Protein 2YIL (pdb70)

B-factor: mean 27.31, std 8.0, range [12.92, 63.89]

Structure (mmCIF, N/CA/C/O backbone):
data_2YIL
#
_entry.id   2YIL
#
_cell.length_a   53.170
_cell.length_b   129.040
_cell.length_c   158.100
_cell.angle_alpha   90.00
_cell.angle_beta   90.00
_cell.angle_gamma   90.00
#
_symmetry.space_group_name_H-M   'P 21 21 21'
#
loop_
_entity.id
_entity.type
_entity.pdbx_description
1 polymer 'MICRONEME ANTIGEN L2'
2 non-polymer 'CHLORIDE ION'
3 non-polymer GLYCEROL
4 non-polymer 'SULFATE ION'
5 water water
#
loop_
_atom_site.group_PDB
_atom_site.id
_atom_site.type_symbol
_atom_site.label_atom_id
_atom_site.label_alt_id
_atom_site.label_comp_id
_atom_site.label_asym_id
_atom_site.label_entity_id
_atom_site.label_seq_id
_atom_site.pdbx_PDB_ins_code
_atom_site.Cartn_x
_atom_site.Cartn_y
_atom_site.Cartn_z
_atom_site.occupancy
_atom_site.B_iso_or_equiv
_atom_site.auth_seq_id
_atom_site.auth_comp_id
_atom_site.auth_asym_id
_atom_site.auth_atom_id
_atom_site.pdbx_PDB_model_num
ATOM 1 N N . GLN A 1 4 ? -24.959 18.542 107.152 1.00 41.54 4 GLN A N 1
ATOM 2 C CA . GLN A 1 4 ? -24.549 19.738 107.945 1.00 42.10 4 GLN A CA 1
ATOM 3 C C . GLN A 1 4 ? -24.745 21.033 107.151 1.00 38.53 4 GLN A C 1
ATOM 4 O O . GLN A 1 4 ? -24.186 21.177 106.061 1.00 39.76 4 GLN A O 1
ATOM 10 N N . LEU A 1 5 ? -25.518 21.971 107.701 1.00 32.81 5 LEU A N 1
ATOM 11 C CA . LEU A 1 5 ? -25.667 23.305 107.095 1.00 29.52 5 LEU A CA 1
ATOM 12 C C . LEU A 1 5 ? -24.811 24.325 107.814 1.00 26.42 5 LEU A C 1
ATOM 13 O O . LEU A 1 5 ? -24.779 24.334 109.041 1.00 24.81 5 LEU A O 1
ATOM 18 N N . ASP A 1 6 ? -24.163 25.225 107.055 1.00 24.87 6 ASP A N 1
ATOM 19 C CA . ASP A 1 6 ? -23.413 26.347 107.635 1.00 23.66 6 ASP A CA 1
ATOM 20 C C . ASP A 1 6 ? -24.373 27.362 108.305 1.00 23.18 6 ASP A C 1
ATOM 21 O O . ASP A 1 6 ? -25.158 28.054 107.612 1.00 23.29 6 ASP A O 1
ATOM 26 N N . VAL A 1 7 ? -24.253 27.493 109.619 1.00 21.88 7 VAL A N 1
ATOM 27 C CA . VAL A 1 7 ? -24.935 28.518 110.402 1.00 21.29 7 VAL A CA 1
ATOM 28 C C . VAL A 1 7 ? -23.942 29.472 111.074 1.00 21.97 7 VAL A C 1
ATOM 29 O O . VAL A 1 7 ? -24.251 30.135 112.061 1.0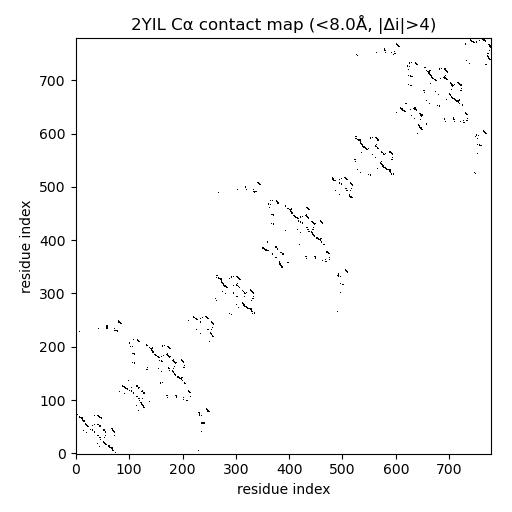0 20.91 7 VAL A O 1
ATOM 33 N N . SER A 1 8 ? -22.742 29.585 110.510 1.00 23.65 8 SER A N 1
ATOM 34 C CA . SER A 1 8 ? -21.707 30.395 111.161 1.00 23.69 8 SER A CA 1
ATOM 35 C C . SER A 1 8 ? -21.783 31.881 110.809 1.00 24.23 8 SER A C 1
ATOM 36 O O . SER A 1 8 ? -21.120 32.708 111.442 1.00 22.17 8 SER A O 1
ATOM 39 N N . CYS A 1 9 ? -22.575 32.251 109.808 1.00 22.40 9 CYS A N 1
ATOM 40 C CA . CYS A 1 9 ? -22.543 33.648 109.313 1.00 22.10 9 CYS A CA 1
ATOM 41 C C . CYS A 1 9 ? -23.403 34.613 110.120 1.00 23.05 9 CYS A C 1
ATOM 42 O O . CYS A 1 9 ? -23.388 35.827 109.909 1.00 24.20 9 CYS A O 1
ATOM 45 N N . PHE A 1 10 ? -24.188 34.102 111.049 1.00 21.56 10 PHE A N 1
ATOM 46 C CA . PHE A 1 10 ? -24.955 34.984 111.897 1.00 21.43 10 PHE A CA 1
ATOM 47 C C . PHE A 1 10 ? -24.726 34.700 113.388 1.00 20.52 10 PHE A C 1
ATOM 48 O O . PHE A 1 10 ? -24.355 33.610 113.740 1.00 21.83 10 PHE A O 1
ATOM 56 N N . ALA A 1 11 ? -24.951 35.688 114.239 1.00 22.71 11 ALA A N 1
ATOM 57 C CA . ALA A 1 11 ? -24.761 35.540 115.693 1.00 24.91 11 ALA A CA 1
ATOM 58 C C . ALA A 1 11 ? -25.851 34.657 116.299 1.00 25.22 11 ALA A C 1
ATOM 59 O O . ALA A 1 11 ? -27.007 34.806 115.945 1.00 24.76 11 ALA A O 1
ATOM 61 N N . HIS A 1 12 ? -25.473 33.748 117.196 1.00 24.83 12 HIS A N 1
ATOM 62 C CA . HIS A 1 12 ? -26.431 32.896 117.897 1.00 26.66 12 HIS A CA 1
ATOM 63 C C . HIS A 1 12 ? -26.748 33.397 119.294 1.00 27.79 12 HIS A C 1
ATOM 64 O O . HIS A 1 12 ? -27.710 32.938 119.890 1.00 27.75 12 HIS A O 1
ATOM 71 N N . ASP A 1 13 ? -25.960 34.334 119.823 1.00 29.79 13 ASP A N 1
ATOM 72 C CA . ASP A 1 13 ? -26.112 34.716 121.231 1.00 31.71 13 ASP A CA 1
ATOM 73 C C . ASP A 1 13 ? -26.290 36.212 121.435 1.00 32.51 13 ASP A C 1
ATOM 74 O O . ASP A 1 13 ? -25.922 36.753 122.506 1.00 32.09 13 ASP A O 1
ATOM 79 N N . LYS A 1 14 ? -26.905 36.884 120.455 1.00 30.51 14 LYS A N 1
ATOM 80 C CA . LYS A 1 14 ? -27.150 38.322 120.543 1.00 29.28 14 LYS A CA 1
ATOM 81 C C . LYS A 1 14 ? -28.618 38.708 120.620 1.00 28.11 14 LYS A C 1
ATOM 82 O O . LYS A 1 14 ? -28.931 39.875 120.553 1.00 28.44 14 LYS A O 1
ATOM 88 N N . ASN A 1 15 ? -29.519 37.743 120.794 1.00 25.63 15 ASN A N 1
ATOM 89 C CA . ASN A 1 15 ? -30.938 38.048 120.986 1.00 26.15 15 ASN A CA 1
ATOM 90 C C . ASN A 1 15 ? -31.529 38.835 119.821 1.00 24.46 15 ASN A C 1
ATOM 91 O O . ASN A 1 15 ? -32.300 39.745 120.026 1.00 24.18 15 ASN A O 1
ATOM 96 N N . ILE A 1 16 ? -31.132 38.476 118.602 1.00 23.78 16 ILE A N 1
ATOM 97 C CA . ILE A 1 16 ? -31.562 39.154 117.383 1.00 23.63 16 ILE A CA 1
ATOM 98 C C . ILE A 1 16 ? -32.708 38.376 116.772 1.00 21.41 16 ILE A C 1
ATOM 99 O O . ILE A 1 16 ? -32.534 37.240 116.349 1.00 21.24 16 ILE A O 1
ATOM 104 N N . GLY A 1 17 ? -33.875 38.989 116.765 1.00 22.16 17 GLY A N 1
ATOM 105 C CA . GLY A 1 17 ? -35.078 38.403 116.173 1.00 21.94 17 GLY A CA 1
ATOM 106 C C . GLY A 1 17 ? -35.491 39.201 114.960 1.00 22.52 17 GLY A C 1
ATOM 107 O O . GLY A 1 17 ? -34.979 40.307 114.737 1.00 22.60 17 GLY A O 1
ATOM 108 N N . SER A 1 18 ? -36.441 38.658 114.203 1.00 22.56 18 SER A N 1
ATOM 109 C CA . SER A 1 18 ? -37.086 39.355 113.088 1.00 21.22 18 SER A CA 1
ATOM 110 C C . SER A 1 18 ? -38.585 39.360 113.269 1.00 21.44 18 SER A C 1
ATOM 111 O O . SER A 1 18 ? -39.191 38.302 113.542 1.00 21.25 18 SER A O 1
ATOM 114 N N . ARG A 1 19 ? -39.206 40.526 113.102 1.00 23.33 19 ARG A N 1
ATOM 115 C CA . ARG A 1 19 ? -40.662 40.656 113.257 1.00 25.16 19 ARG A CA 1
ATOM 116 C C . ARG A 1 19 ? -41.393 40.340 111.993 1.00 25.94 19 ARG A C 1
ATOM 117 O O . ARG A 1 19 ? -42.619 40.385 111.975 1.00 25.72 19 ARG A O 1
ATOM 125 N N . THR A 1 20 ? -40.681 40.049 110.913 1.00 24.81 20 THR A N 1
ATOM 126 C CA . THR A 1 20 ? -41.356 39.778 109.655 1.00 25.28 20 THR A CA 1
ATOM 127 C C . THR A 1 20 ? -42.456 38.718 109.841 1.00 27.26 20 THR A C 1
ATOM 128 O O . THR A 1 20 ? -42.288 37.768 110.607 1.00 27.87 20 THR A O 1
ATOM 132 N N . GLU A 1 21 ? -43.572 38.904 109.145 1.00 27.93 21 GLU A N 1
ATOM 133 C CA . GLU A 1 21 ? -44.693 37.988 109.246 1.00 30.10 21 GLU A CA 1
ATOM 134 C C . GLU A 1 21 ? -44.269 36.554 108.835 1.00 28.76 21 GLU A C 1
ATOM 135 O O . GLU A 1 21 ? -43.451 36.367 107.911 1.00 26.35 21 GLU A O 1
ATOM 141 N N . GLN A 1 22 ? -44.811 35.572 109.553 1.00 26.34 22 GLN A N 1
ATOM 142 C CA . GLN A 1 22 ? -44.442 34.167 109.393 1.00 25.46 22 GLN A CA 1
ATOM 143 C C . GLN A 1 22 ? -44.987 33.656 108.099 1.00 24.85 22 GLN A C 1
ATOM 144 O O . GLN A 1 22 ? -46.123 33.952 107.717 1.00 20.61 22 GLN A O 1
ATOM 155 N N . LEU A 1 23 ? -44.212 32.750 107.535 1.00 22.44 23 LEU A N 1
ATOM 156 C CA . LEU A 1 23 ? -44.629 31.812 106.537 1.00 22.88 23 LEU A CA 1
ATOM 157 C C . LEU A 1 23 ? -44.979 30.421 107.121 1.00 21.47 23 LEU A C 1
ATOM 158 O O . LEU A 1 23 ? -45.800 29.667 106.571 1.00 21.11 23 LEU A O 1
ATOM 163 N N . SER A 1 24 ? -44.332 30.055 108.233 1.00 20.76 24 SER A N 1
ATOM 164 C CA . SER A 1 24 ? -44.527 28.748 108.859 1.00 20.08 24 SER A CA 1
ATOM 165 C C . SER A 1 24 ? -43.883 28.844 110.207 1.00 19.70 24 SER A C 1
ATOM 166 O O . SER A 1 24 ? -42.968 29.640 110.410 1.00 18.19 24 SER A O 1
ATOM 169 N N . VAL A 1 25 ? -44.387 28.043 111.135 1.00 19.77 25 VAL A N 1
ATOM 170 C CA . VAL A 1 25 ? -43.745 27.892 112.433 1.00 19.20 25 VAL A CA 1
ATOM 171 C C . VAL A 1 25 ? -43.754 26.431 112.808 1.00 19.00 25 VAL A C 1
ATOM 172 O O . VAL A 1 25 ? -44.744 25.705 112.580 1.00 16.82 25 VAL A O 1
ATOM 176 N N . VAL A 1 26 ? -42.599 25.979 113.305 1.00 19.21 26 VAL A N 1
ATOM 177 C CA . VAL A 1 26 ? -42.425 24.638 113.831 1.00 19.45 26 VAL A CA 1
ATOM 178 C C . VAL A 1 26 ? -41.517 24.752 115.057 1.00 21.28 26 VAL A C 1
ATOM 179 O O . VAL A 1 26 ? -40.992 25.832 115.338 1.00 23.42 26 VAL A O 1
ATOM 183 N N . HIS A 1 27 ? -41.364 23.664 115.817 1.00 20.06 27 HIS A N 1
ATOM 184 C CA . HIS A 1 27 ? -40.314 23.604 116.838 1.00 18.39 27 HIS A CA 1
ATOM 185 C C . HIS A 1 27 ? -39.192 22.670 116.338 1.00 18.07 27 HIS A C 1
ATOM 186 O O . HIS A 1 27 ? -39.483 21.631 115.758 1.00 17.97 27 HIS A O 1
ATOM 193 N N . VAL A 1 28 ? -37.925 23.035 116.580 1.00 17.38 28 VAL A N 1
ATOM 194 C CA . VAL A 1 28 ? -36.792 22.216 116.141 1.00 18.28 28 VAL A CA 1
ATOM 195 C C . VAL A 1 28 ? -35.701 22.283 117.201 1.00 19.18 28 VAL A C 1
ATOM 196 O O . VAL A 1 28 ? -35.727 23.146 118.082 1.00 19.75 28 VAL A O 1
ATOM 200 N N . ALA A 1 29 ? -34.712 21.396 117.066 1.00 18.90 29 ALA A N 1
ATOM 201 C CA . ALA A 1 29 ? -33.737 21.165 118.094 1.00 21.73 29 ALA A CA 1
ATOM 202 C C . ALA A 1 29 ? -32.503 22.070 117.935 1.00 23.37 29 ALA A C 1
ATOM 203 O O . ALA A 1 29 ? -31.743 22.235 118.888 1.00 21.29 29 ALA A O 1
ATOM 205 N N . SER A 1 30 ? -32.295 22.636 116.737 1.00 22.37 30 SER A N 1
ATOM 206 C CA . SER A 1 30 ? -31.111 23.478 116.493 1.00 22.98 30 SER A CA 1
ATOM 207 C C . SER A 1 30 ? -31.340 24.541 115.385 1.00 23.93 30 SER A C 1
ATOM 208 O O . SER A 1 30 ? -32.271 24.423 114.565 1.00 18.47 30 SER A O 1
ATOM 211 N N . ALA A 1 31 ? -30.475 25.561 115.376 1.00 21.28 31 ALA A N 1
ATOM 212 C CA . ALA A 1 31 ? -30.472 26.554 114.313 1.00 22.40 31 ALA A CA 1
ATOM 213 C C . ALA A 1 31 ? -30.331 25.911 112.937 1.00 20.52 31 ALA A C 1
ATOM 214 O O . ALA A 1 31 ? -30.996 26.325 111.976 1.00 19.00 31 ALA A O 1
ATOM 216 N N . GLN A 1 32 ? -29.467 24.897 112.819 1.00 19.43 32 GLN A N 1
ATOM 217 C CA . GLN A 1 32 ? -29.285 24.207 111.579 1.00 21.64 32 GLN A CA 1
ATOM 218 C C . GLN A 1 32 ? -30.583 23.596 111.016 1.00 21.04 32 GLN A C 1
ATOM 219 O O . GLN A 1 32 ? -30.846 23.646 109.809 1.00 19.54 32 GLN A O 1
ATOM 225 N N . ASP A 1 33 ? -31.320 22.950 111.900 1.00 19.64 33 ASP A N 1
ATOM 226 C CA . ASP A 1 33 ? -32.601 22.363 111.583 1.00 20.59 33 ASP A CA 1
ATOM 227 C C . ASP A 1 33 ? -33.592 23.450 111.150 1.00 18.83 33 ASP A C 1
ATOM 228 O O . ASP A 1 33 ? -34.410 23.223 110.260 1.00 18.62 33 ASP A O 1
ATOM 233 N N . CYS A 1 34 ? -33.534 24.628 111.763 1.00 19.34 34 CYS A N 1
ATOM 234 C CA . CYS A 1 34 ? -34.433 25.712 111.347 1.00 19.04 34 CYS A CA 1
ATOM 235 C C . CYS A 1 34 ? -34.069 26.163 109.934 1.00 18.03 34 CYS A C 1
ATOM 236 O O . CYS A 1 34 ? -34.950 26.397 109.065 1.00 16.17 34 CYS A O 1
ATOM 239 N N . MET A 1 35 ? -32.771 26.267 109.662 1.00 17.49 35 MET A N 1
ATOM 240 C CA . MET A 1 35 ? -32.337 26.593 108.315 1.00 17.16 35 MET A CA 1
ATOM 241 C C . MET A 1 35 ? -32.816 25.572 107.314 1.00 17.14 35 MET A C 1
ATOM 242 O O . MET A 1 35 ? -33.244 25.921 106.184 1.00 18.36 35 MET A O 1
ATOM 247 N N . LYS A 1 36 ? -32.727 24.293 107.686 1.00 19.00 36 LYS A N 1
ATOM 248 C CA . LYS A 1 36 ? -33.195 23.217 106.802 1.00 19.20 36 LYS A CA 1
ATOM 249 C C . LYS A 1 36 ? -34.701 23.397 106.518 1.00 18.72 36 LYS A C 1
ATOM 250 O O . LYS A 1 36 ? -35.138 23.231 105.385 1.00 17.59 36 LYS A O 1
ATOM 256 N N . GLU A 1 37 ? -35.480 23.764 107.545 1.00 19.04 37 GLU A N 1
ATOM 257 C CA . GLU A 1 37 ? -36.928 24.044 107.353 1.00 19.31 37 GLU A CA 1
ATOM 258 C C . GLU A 1 37 ? -37.158 25.217 106.401 1.00 18.98 37 GLU A C 1
ATOM 259 O O . GLU A 1 37 ? -38.046 25.172 105.540 1.00 18.57 37 GLU A O 1
ATOM 265 N N . CYS A 1 38 ? -36.350 26.270 106.534 1.00 17.13 38 CYS A N 1
ATOM 266 C CA . CYS A 1 38 ? -36.407 27.390 105.614 1.00 17.85 38 CYS A CA 1
ATOM 267 C C . CYS A 1 38 ? -36.147 26.917 104.172 1.00 18.41 38 CYS A C 1
ATOM 268 O O . CYS A 1 38 ? -36.903 27.238 103.229 1.00 19.05 38 CYS A O 1
ATOM 271 N N . GLN A 1 39 ? -35.048 26.198 103.995 1.00 19.17 39 GLN A N 1
ATOM 272 C CA . GLN A 1 39 ? -34.627 25.768 102.665 1.00 19.63 39 GLN A CA 1
ATOM 273 C C . GLN A 1 39 ? -35.647 24.845 101.994 1.00 19.01 39 GLN A C 1
ATOM 274 O O . GLN A 1 39 ? -35.678 24.765 100.785 1.00 21.25 39 GLN A O 1
ATOM 280 N N . ALA A 1 40 ? -36.517 24.218 102.759 1.00 19.28 40 ALA A N 1
ATOM 281 C CA . ALA A 1 40 ? -37.574 23.367 102.200 1.00 20.19 40 ALA A CA 1
ATOM 282 C C . ALA A 1 40 ? -38.741 24.175 101.634 1.00 21.53 40 ALA A C 1
ATOM 283 O O . ALA A 1 40 ? -39.528 23.631 100.880 1.00 22.88 40 ALA A O 1
ATOM 285 N N . LEU A 1 41 ? -38.863 25.455 102.011 1.00 19.93 41 LEU A N 1
ATOM 286 C CA . LEU A 1 41 ? -39.936 26.313 101.558 1.00 20.69 41 LEU A CA 1
ATOM 287 C C . LEU A 1 41 ? -39.413 27.266 100.508 1.00 21.27 41 LEU A C 1
ATOM 288 O O . LEU A 1 41 ? -38.537 28.090 100.813 1.00 19.05 41 LEU A O 1
ATOM 293 N N . PRO A 1 42 ? -39.959 27.194 99.272 1.00 22.93 42 PRO A N 1
ATOM 294 C CA . PRO A 1 42 ? -39.481 28.054 98.198 1.00 23.12 42 PRO A CA 1
ATOM 295 C C . PRO A 1 42 ? -39.355 29.540 98.490 1.00 21.21 42 PRO A C 1
ATOM 296 O O . PRO A 1 42 ? -38.444 30.163 97.972 1.00 20.10 42 PRO A O 1
ATOM 300 N N . THR A 1 43 ? -40.261 30.103 99.276 1.00 19.62 43 THR A N 1
ATOM 301 C CA . THR A 1 43 ? -40.285 31.542 99.492 1.00 17.67 43 THR A CA 1
ATOM 302 C C . THR A 1 43 ? -39.680 31.965 100.830 1.00 16.58 43 THR A C 1
ATOM 303 O O . THR A 1 43 ? -39.729 33.149 101.176 1.00 17.76 43 THR A O 1
ATOM 307 N N . CYS A 1 44 ? -39.104 31.034 101.582 1.00 17.18 44 CYS A N 1
ATOM 308 C CA . CYS A 1 44 ? -38.458 31.403 102.835 1.00 17.49 44 CYS A CA 1
ATOM 309 C C . CYS A 1 44 ? -37.136 32.137 102.534 1.00 17.29 44 CYS A C 1
ATOM 310 O O . CYS A 1 44 ? -36.202 31.578 101.958 1.00 17.24 44 CYS A O 1
ATOM 313 N N . SER A 1 45 ? -37.056 33.387 102.992 1.00 18.89 45 SER A N 1
ATOM 314 C CA . SER A 1 45 ? -35.862 34.171 102.838 1.00 15.93 45 SER A CA 1
ATOM 315 C C . SER A 1 45 ? -34.968 34.150 104.086 1.00 17.48 45 SER A C 1
ATOM 316 O O . SER A 1 45 ? -33.755 34.302 103.969 1.00 15.57 45 SER A O 1
ATOM 319 N N . HIS A 1 46 ? -35.567 33.988 105.260 1.00 16.76 46 HIS A N 1
ATOM 320 C CA . HIS A 1 46 ? -34.821 34.006 106.530 1.00 16.06 46 HIS A CA 1
ATOM 321 C C . HIS A 1 46 ? -35.677 33.384 107.617 1.00 18.50 46 HIS A C 1
ATOM 322 O O . HIS A 1 46 ? -36.868 33.112 107.392 1.00 16.65 46 HIS A O 1
ATOM 329 N N . PHE A 1 47 ? -35.073 33.158 108.783 1.00 17.14 47 PHE A N 1
ATOM 330 C CA . PHE A 1 47 ? -35.748 32.524 109.897 1.00 16.85 47 PHE A CA 1
ATOM 331 C C . PHE A 1 47 ? -35.291 33.117 111.203 1.00 18.11 47 PHE A C 1
ATOM 332 O O . PHE A 1 47 ? -34.200 33.675 111.272 1.00 18.00 47 PHE A O 1
ATOM 340 N N . THR A 1 48 ? -36.131 33.006 112.233 1.00 17.24 48 THR A N 1
ATOM 341 C CA . THR A 1 48 ? -35.729 33.278 113.597 1.00 18.30 48 THR A CA 1
ATOM 342 C C . THR A 1 48 ? -35.955 32.014 114.397 1.00 18.95 48 THR A C 1
ATOM 343 O O . THR A 1 48 ? -37.048 31.448 114.420 1.00 19.27 48 THR A O 1
ATOM 347 N N . TYR A 1 49 ? -34.884 31.555 115.017 1.00 19.17 49 TYR A N 1
ATOM 348 C CA . TYR A 1 49 ? -34.934 30.433 115.920 1.00 19.75 49 TYR A CA 1
ATOM 349 C C . TYR A 1 49 ? -34.705 30.933 117.363 1.00 22.78 49 TYR A C 1
ATOM 350 O O . TYR A 1 49 ? -33.864 31.823 117.588 1.00 22.53 49 TYR A O 1
ATOM 359 N N . ASN A 1 50 ? -35.480 30.403 118.326 1.00 22.10 50 ASN A N 1
ATOM 360 C CA . ASN A 1 50 ? -35.282 30.736 119.698 1.00 23.28 50 ASN A CA 1
ATOM 361 C C . ASN A 1 50 ? -34.717 29.556 120.459 1.00 24.41 50 ASN A C 1
ATOM 362 O O . ASN A 1 50 ? -35.306 28.479 120.471 1.00 23.72 50 ASN A O 1
ATOM 367 N N . LYS A 1 51 ? -33.535 29.747 121.029 1.00 26.61 51 LYS A N 1
ATOM 368 C CA . LYS A 1 51 ? -32.848 28.667 121.727 1.00 28.94 51 LYS A CA 1
ATOM 369 C C . LYS A 1 51 ? -33.624 28.234 122.985 1.00 29.11 51 LYS A C 1
ATOM 370 O O . LYS A 1 51 ? -33.493 27.102 123.405 1.00 30.47 51 LYS A O 1
ATOM 376 N N . ASN A 1 52 ? -34.442 29.105 123.576 1.00 31.07 52 ASN A N 1
ATOM 377 C CA . ASN A 1 52 ? -35.203 28.722 124.793 1.00 31.84 52 ASN A CA 1
ATOM 378 C C . ASN A 1 52 ? -36.535 28.045 124.498 1.00 31.86 52 ASN A C 1
ATOM 379 O O . ASN A 1 52 ? -36.806 26.959 125.010 1.00 33.61 52 ASN A O 1
ATOM 384 N N . SER A 1 53 ? -37.360 28.645 123.657 1.00 28.62 53 SER A N 1
ATOM 385 C CA . SER A 1 53 ? -38.635 28.026 123.315 1.00 27.60 53 SER A CA 1
ATOM 386 C C . SER A 1 53 ? -38.490 26.908 122.281 1.00 26.68 53 SER A C 1
ATOM 387 O O . SER A 1 53 ? -39.414 26.137 122.097 1.00 25.73 53 SER A O 1
ATOM 390 N N . LYS A 1 54 ? -37.330 26.847 121.612 1.00 24.76 54 LYS A N 1
ATOM 391 C CA . LYS A 1 54 ? -37.105 25.984 120.441 1.00 23.86 54 LYS A CA 1
ATOM 392 C C . LYS A 1 54 ? -38.017 26.315 119.220 1.00 22.88 54 LYS A C 1
ATOM 393 O O . LYS A 1 54 ? -38.089 25.517 118.293 1.00 22.06 54 LYS A O 1
ATOM 399 N N . LYS A 1 55 ? -38.695 27.462 119.209 1.00 22.68 55 LYS A N 1
ATOM 400 C CA . LYS A 1 55 ? -39.527 27.831 118.051 1.00 23.37 55 LYS A CA 1
ATOM 401 C C . LYS A 1 55 ? -38.673 28.315 116.892 1.00 20.24 55 LYS A C 1
ATOM 402 O O . LYS A 1 55 ? -37.734 29.090 117.096 1.00 21.64 55 LYS A O 1
ATOM 408 N N . CYS A 1 56 ? -39.031 27.846 115.695 1.00 20.83 56 CYS A N 1
ATOM 409 C CA . CYS A 1 56 ? -38.406 28.187 114.426 1.00 18.44 56 CYS A CA 1
ATOM 410 C C . CYS A 1 56 ? -39.498 28.825 113.546 1.00 20.61 56 CYS A C 1
ATOM 411 O O . CYS A 1 56 ? -40.441 28.151 113.142 1.00 21.14 56 CYS A O 1
ATOM 414 N N . HIS A 1 57 ? -39.369 30.132 113.345 1.00 19.18 57 HIS A N 1
ATOM 415 C CA . HIS A 1 57 ? -40.272 30.965 112.584 1.00 19.55 57 HIS A CA 1
ATOM 416 C C . HIS A 1 57 ? -39.652 31.242 111.216 1.00 18.32 57 HIS A C 1
ATOM 417 O O . HIS A 1 57 ? -38.640 31.967 111.101 1.00 18.95 57 HIS A O 1
ATOM 424 N N . LEU A 1 58 ? -40.226 30.650 110.193 1.00 19.07 58 LEU A N 1
ATOM 425 C CA . LEU A 1 58 ? -39.767 30.825 108.835 1.00 17.80 58 LEU A CA 1
ATOM 426 C C . LEU A 1 58 ? -40.485 32.034 108.218 1.00 19.47 58 LEU A C 1
ATOM 427 O O . LEU A 1 58 ? -41.686 32.257 108.467 1.00 18.98 58 LEU A O 1
ATOM 432 N N . LYS A 1 59 ? -39.763 32.822 107.425 1.00 18.17 59 LYS A N 1
ATOM 433 C CA . LYS A 1 59 ? -40.278 34.115 106.973 1.00 19.28 59 LYS A CA 1
ATOM 434 C C . LYS A 1 59 ? -39.916 34.348 105.493 1.00 19.29 59 LYS A C 1
ATOM 435 O O . LYS A 1 59 ? -38.857 33.963 105.040 1.00 19.85 59 LYS A O 1
ATOM 441 N N . ALA A 1 60 ? -40.825 34.973 104.759 1.00 20.33 60 ALA A N 1
ATOM 442 C CA . ALA A 1 60 ? -40.651 35.324 103.340 1.00 19.89 60 ALA A CA 1
ATOM 443 C C . ALA A 1 60 ? -40.165 36.769 103.112 1.00 20.12 60 ALA A C 1
ATOM 444 O O . ALA A 1 60 ? -39.309 37.017 102.279 1.00 21.39 60 ALA A O 1
ATOM 446 N N . GLY A 1 61 ? -40.736 37.720 103.833 1.00 21.15 61 GLY A N 1
ATOM 447 C CA . GLY A 1 61 ? -40.478 39.140 103.617 1.00 21.43 61 GLY A CA 1
ATOM 448 C C . GLY A 1 61 ? -39.073 39.531 104.067 1.00 21.12 61 GLY A C 1
ATOM 449 O O . GLY A 1 61 ? -38.324 38.708 104.566 1.00 19.57 61 GLY A O 1
ATOM 450 N N . ALA A 1 62 ? -38.711 40.790 103.865 1.00 19.88 62 ALA A N 1
ATOM 451 C CA . ALA A 1 62 ? -37.430 41.325 104.301 1.00 19.92 62 ALA A CA 1
ATOM 452 C C . ALA A 1 62 ? -37.328 41.264 105.816 1.00 20.70 62 ALA A C 1
ATOM 453 O O . ALA A 1 62 ? -38.312 41.508 106.498 1.00 20.48 62 ALA A O 1
ATOM 455 N N . PRO A 1 63 ? -36.135 40.942 106.358 1.00 19.42 63 PRO A N 1
ATOM 456 C CA . PRO A 1 63 ? -36.011 40.948 107.813 1.00 21.28 63 PRO A CA 1
ATOM 457 C C . PRO A 1 63 ? -36.395 42.312 108.460 1.00 22.59 63 PRO A C 1
ATOM 458 O O . PRO A 1 63 ? -36.126 43.357 107.876 1.00 23.96 63 PRO A O 1
ATOM 462 N N . GLU A 1 64 ? -37.034 42.266 109.627 1.00 22.64 64 GLU A N 1
ATOM 463 C CA . GLU A 1 64 ? -37.338 43.450 110.450 1.00 24.11 64 GLU A CA 1
ATOM 464 C C . GLU A 1 64 ? -36.689 43.185 111.821 1.00 24.51 64 GLU A C 1
ATOM 465 O O . GLU A 1 64 ? -37.290 42.550 112.683 1.00 24.03 64 GLU A O 1
ATOM 471 N N . PHE A 1 65 ? -35.463 43.634 112.031 1.00 24.63 65 PHE A N 1
ATOM 472 C CA . PHE A 1 65 ? -34.715 43.230 113.214 1.00 26.29 65 PHE A CA 1
ATOM 473 C C . PHE A 1 65 ? -35.219 43.877 114.480 1.00 27.59 65 PHE A C 1
ATOM 474 O O . PHE A 1 65 ? -35.668 45.029 114.446 1.00 28.49 65 PHE A O 1
ATOM 482 N N . TYR A 1 66 ? -35.198 43.110 115.576 1.00 27.75 66 TYR A N 1
ATOM 483 C CA . TYR A 1 66 ? -35.512 43.600 116.931 1.00 28.66 66 TYR A CA 1
ATOM 484 C C . TYR A 1 66 ? -34.854 42.690 117.952 1.00 29.72 66 TYR A C 1
ATOM 485 O O . TYR A 1 66 ? -34.197 41.681 117.598 1.00 28.04 66 TYR A O 1
ATOM 494 N N . THR A 1 67 ? -34.993 43.045 119.226 1.00 30.35 67 THR A N 1
ATOM 495 C CA . THR A 1 67 ? -34.301 42.328 120.276 1.00 30.66 67 THR A CA 1
ATOM 496 C C . THR A 1 67 ? -35.298 41.475 121.041 1.00 30.92 67 THR A C 1
ATOM 497 O O . THR A 1 67 ? -36.380 41.939 121.426 1.00 31.73 67 THR A O 1
ATOM 501 N N . TYR A 1 68 ? -34.945 40.211 121.235 1.00 30.25 68 TYR A N 1
ATOM 502 C CA . TYR A 1 68 ? -35.815 39.309 121.965 1.00 30.73 68 TYR A CA 1
ATOM 503 C C . TYR A 1 68 ? -34.968 38.189 122.498 1.00 29.35 68 TYR A C 1
ATOM 504 O O . TYR A 1 68 ? -34.196 37.578 121.773 1.00 29.15 68 TYR A O 1
ATOM 513 N N . THR A 1 69 ? -35.107 37.926 123.795 1.00 29.93 69 THR A N 1
ATOM 514 C CA . THR A 1 69 ? -34.209 37.054 124.502 1.00 28.16 69 THR A CA 1
ATOM 515 C C . THR A 1 69 ? -34.193 35.641 123.931 1.00 26.69 69 THR A C 1
ATOM 516 O O . THR A 1 69 ? -35.212 34.979 123.868 1.00 26.98 69 THR A O 1
ATOM 520 N N . GLY A 1 70 ? -33.006 35.211 123.530 1.00 24.56 70 GLY A N 1
ATOM 521 C CA . GLY A 1 70 ? -32.761 33.882 123.029 1.00 24.51 70 GLY A CA 1
ATOM 522 C C . GLY A 1 70 ? -32.910 33.737 121.506 1.00 24.15 70 GLY A C 1
ATOM 523 O O . GLY A 1 70 ? -32.629 32.659 120.972 1.00 24.57 70 GLY A O 1
ATOM 524 N N . ASP A 1 71 ? -33.310 34.809 120.821 1.00 23.44 71 ASP A N 1
ATOM 525 C CA . ASP A 1 71 ? -33.483 34.774 119.368 1.00 23.77 71 ASP A CA 1
ATOM 526 C C . ASP A 1 71 ? -32.145 34.776 118.630 1.00 22.83 71 ASP A C 1
ATOM 527 O O . ASP A 1 71 ? -31.131 35.341 119.090 1.00 22.91 71 ASP A O 1
ATOM 532 N N . MET A 1 72 ? -32.149 34.111 117.477 1.00 21.71 72 MET A N 1
ATOM 533 C CA . MET A 1 72 ? -31.118 34.283 116.485 1.00 20.89 72 MET A CA 1
ATOM 534 C C . MET A 1 72 ? -31.809 34.288 115.145 1.00 21.11 72 MET A C 1
ATOM 535 O O . MET A 1 72 ? -32.827 33.590 114.964 1.00 21.69 72 MET A O 1
ATOM 540 N N . THR A 1 73 ? -31.288 35.102 114.229 1.00 20.50 73 THR A N 1
ATOM 541 C CA . THR A 1 73 ? -31.896 35.268 112.925 1.00 19.60 73 THR A CA 1
ATOM 542 C C . THR A 1 73 ? -30.925 34.947 111.824 1.00 19.89 73 THR A C 1
ATOM 543 O O . THR A 1 73 ? -29.849 35.556 111.701 1.00 19.31 73 THR A O 1
ATOM 547 N N . GLY A 1 74 ? -31.290 33.958 111.021 1.00 18.38 74 GLY A N 1
ATOM 548 C CA . GLY A 1 74 ? -30.401 33.467 110.009 1.00 19.56 74 GLY A CA 1
ATOM 549 C C . GLY A 1 74 ? -30.994 33.581 108.626 1.00 19.31 74 GLY A C 1
ATOM 550 O O . GLY A 1 74 ? -32.221 33.638 108.460 1.00 17.47 74 GLY A O 1
ATOM 551 N N . PRO A 1 75 ? -30.124 33.656 107.615 1.00 19.40 75 PRO A N 1
ATOM 552 C CA . PRO A 1 75 ? -30.597 33.686 106.241 1.00 18.15 75 PRO A CA 1
ATOM 553 C C . PRO A 1 75 ? -31.020 32.322 105.741 1.00 16.71 75 PRO A C 1
ATOM 554 O O . PRO A 1 75 ? -30.756 31.303 106.386 1.00 15.57 75 PRO A O 1
ATOM 558 N N . ARG A 1 76 ? -31.675 32.285 104.569 1.00 17.62 76 ARG A N 1
ATOM 559 C CA . ARG A 1 76 ? -32.019 31.030 103.913 1.00 17.12 76 ARG A CA 1
ATOM 560 C C . ARG A 1 76 ? -30.763 30.137 103.777 1.00 16.71 76 ARG A C 1
ATOM 561 O O . ARG A 1 76 ? -30.814 28.918 103.969 1.00 14.65 76 ARG A O 1
ATOM 569 N N . SER A 1 77 ? -29.636 30.761 103.450 1.00 17.93 77 SER A N 1
ATOM 570 C CA . SER A 1 77 ? -28.339 30.072 103.417 1.00 17.63 77 SER A CA 1
ATOM 571 C C . SER A 1 77 ? -27.253 31.119 103.658 1.00 17.80 77 SER A C 1
ATOM 572 O O . SER A 1 77 ? -27.361 32.262 103.232 1.00 17.77 77 SER A O 1
ATOM 575 N N . CYS A 1 78 ? -26.191 30.694 104.315 1.00 18.55 78 CYS A N 1
ATOM 576 C CA . CYS A 1 78 ? -25.001 31.525 104.512 1.00 20.01 78 CYS A CA 1
ATOM 577 C C . CYS A 1 78 ? -24.121 31.641 103.274 1.00 21.09 78 CYS A C 1
ATOM 578 O O . CYS A 1 78 ? -23.120 32.416 103.274 1.00 21.95 78 CYS A O 1
ATOM 581 N N . GLU A 1 79 ? -24.459 30.909 102.213 1.00 20.20 79 GLU A N 1
ATOM 582 C CA . GLU A 1 79 ? -23.669 30.956 100.987 1.00 22.11 79 GLU A CA 1
ATOM 583 C C . GLU A 1 79 ? -23.683 32.295 100.242 1.00 23.88 79 GLU A C 1
ATOM 584 O O . GLU A 1 79 ? -22.847 32.494 99.358 1.00 23.76 79 GLU A O 1
ATOM 590 N N . HIS A 1 80 ? -24.659 33.161 100.552 1.00 23.92 80 HIS A N 1
ATOM 591 C CA . HIS A 1 80 ? -24.839 34.457 99.863 1.00 23.95 80 HIS A CA 1
ATOM 592 C C . HIS A 1 80 ? -23.971 35.487 100.541 1.00 23.46 80 HIS A C 1
ATOM 593 O O . HIS A 1 80 ? -24.319 36.063 101.570 1.00 26.42 80 HIS A O 1
ATOM 600 N N . ASN A 1 81 ? -22.784 35.664 99.972 1.00 22.79 81 ASN A N 1
ATOM 601 C CA . ASN A 1 81 ? -21.750 36.472 100.557 1.00 21.79 81 ASN A CA 1
ATOM 602 C C . ASN A 1 81 ? -21.321 37.660 99.660 1.00 21.72 81 ASN A C 1
ATOM 603 O O . ASN A 1 81 ? -20.367 38.376 99.950 1.00 23.21 81 ASN A O 1
ATOM 608 N N . CYS A 1 82 ? -22.042 37.900 98.588 1.00 21.61 82 CYS A N 1
ATOM 609 C CA . CYS A 1 82 ? -21.801 39.103 97.785 1.00 20.43 82 CYS A CA 1
ATOM 610 C C . CYS A 1 82 ? -22.193 40.365 98.585 1.00 22.19 82 CYS A C 1
ATOM 611 O O . CYS A 1 82 ? -23.181 40.365 99.352 1.00 19.17 82 CYS A O 1
ATOM 614 N N . SER A 1 83 ? -21.402 41.427 98.465 1.00 22.48 83 SER A N 1
ATOM 615 C CA . SER A 1 83 ? -21.748 42.702 99.127 1.00 23.74 83 SER A CA 1
ATOM 616 C C . SER A 1 83 ? -21.703 43.984 98.260 1.00 25.00 83 SER A C 1
ATOM 617 O O . SER A 1 83 ? -22.347 44.985 98.630 1.00 25.13 83 SER A O 1
ATOM 620 N N . ASP A 1 84 ? -20.946 44.015 97.160 1.00 25.40 84 ASP A N 1
ATOM 621 C CA . ASP A 1 84 ? -20.789 45.309 96.434 1.00 26.10 84 ASP A CA 1
ATOM 622 C C . ASP A 1 84 ? -22.041 45.675 95.593 1.00 25.34 84 ASP A C 1
ATOM 623 O O . ASP A 1 84 ? -22.623 46.734 95.748 1.00 26.75 84 ASP A O 1
ATOM 628 N N . ALA A 1 85 ? -22.407 44.820 94.673 1.00 24.38 85 ALA A N 1
ATOM 629 C CA . ALA A 1 85 ? -23.637 44.988 93.905 1.00 24.50 85 ALA A CA 1
ATOM 630 C C . ALA A 1 85 ? -24.004 43.579 93.478 1.00 22.72 85 ALA A C 1
ATOM 631 O O . ALA A 1 85 ? -23.237 42.936 92.781 1.00 22.29 85 ALA A O 1
ATOM 633 N N . CYS A 1 86 ? -25.157 43.095 93.929 1.00 20.55 86 CYS A N 1
ATOM 634 C CA . CYS A 1 86 ? -25.399 41.684 93.990 1.00 19.47 86 CYS A CA 1
ATOM 635 C C . CYS A 1 86 ? -26.757 41.344 93.448 1.00 19.49 86 CYS A C 1
ATOM 636 O O . CYS A 1 86 ? -27.764 41.645 94.078 1.00 17.93 86 CYS A O 1
ATOM 639 N N . TRP A 1 87 ? -26.791 40.755 92.254 1.00 19.71 87 TRP A N 1
ATOM 640 C CA . TRP A 1 87 ? -28.046 40.530 91.539 1.00 22.23 87 TRP A CA 1
ATOM 641 C C . TRP A 1 87 ? -28.642 39.205 92.012 1.00 24.28 87 TRP A C 1
ATOM 642 O O . TRP A 1 87 ? -27.923 38.224 92.177 1.00 25.81 87 TRP A O 1
ATOM 653 N N . MET A 1 88 ? -29.952 39.161 92.190 1.00 24.92 88 MET A N 1
ATOM 654 C CA . MET A 1 88 ? -30.599 37.938 92.625 1.00 26.73 88 MET A CA 1
ATOM 655 C C . MET A 1 88 ? -30.450 36.853 91.576 1.00 30.10 88 MET A C 1
ATOM 656 O O . MET A 1 88 ? -30.213 35.697 91.907 1.00 28.37 88 MET A O 1
ATOM 661 N N . ASP A 1 89 ? -30.544 37.243 90.305 1.00 32.48 89 ASP A N 1
ATOM 662 C CA . ASP A 1 89 ? -30.365 36.271 89.210 1.00 35.69 89 ASP A CA 1
ATOM 663 C C . ASP A 1 89 ? -28.887 36.045 88.781 1.00 35.38 89 ASP A C 1
ATOM 664 O O . ASP A 1 89 ? -28.617 35.263 87.882 1.00 35.07 89 ASP A O 1
ATOM 669 N N . GLY A 1 90 ? -27.937 36.693 89.442 1.00 33.29 90 GLY A N 1
ATOM 670 C CA . GLY A 1 90 ? -26.538 36.543 89.095 1.00 34.51 90 GLY A CA 1
ATOM 671 C C . GLY A 1 90 ? -26.139 37.537 88.003 1.00 35.11 90 GLY A C 1
ATOM 672 O O . GLY A 1 90 ? -26.895 37.806 87.075 1.00 37.25 90 GLY A O 1
ATOM 673 N N . ASN A 1 91 ? -24.952 38.111 88.139 1.00 34.84 91 ASN A N 1
ATOM 674 C CA . ASN A 1 91 ? -24.443 39.089 87.190 1.00 32.78 91 ASN A CA 1
ATOM 675 C C . ASN A 1 91 ? -22.976 39.296 87.477 1.00 31.79 91 ASN A C 1
ATOM 676 O O . ASN A 1 91 ? -22.627 40.014 88.405 1.00 33.30 91 ASN A O 1
ATOM 681 N N . ASN A 1 92 ? -22.123 38.659 86.691 1.00 29.22 92 ASN A N 1
ATOM 682 C CA . ASN A 1 92 ? -20.676 38.837 86.836 1.00 29.99 92 ASN A CA 1
ATOM 683 C C . ASN A 1 92 ? -20.222 40.243 86.453 1.00 29.18 92 ASN A C 1
ATOM 684 O O . ASN A 1 92 ? -20.767 40.817 85.513 1.00 28.42 92 ASN A O 1
ATOM 689 N N . PRO A 1 93 ? -19.231 40.798 87.184 1.00 28.15 93 PRO A N 1
ATOM 690 C CA . PRO A 1 93 ? -18.661 42.085 86.737 1.00 26.96 93 PRO A CA 1
ATOM 691 C C . PRO A 1 93 ? -18.114 42.001 85.310 1.00 26.73 93 PRO A C 1
ATOM 692 O O . PRO A 1 93 ? -17.659 40.946 84.907 1.00 23.87 93 PRO A O 1
ATOM 696 N N . LEU A 1 94 ? -18.177 43.118 84.581 1.00 25.08 94 LEU A N 1
ATOM 697 C CA . LEU A 1 94 ? -17.498 43.264 83.319 1.00 25.43 94 LEU A CA 1
ATOM 698 C C . LEU A 1 94 ? -16.013 43.312 83.559 1.00 25.28 94 LEU A C 1
ATOM 699 O O . LEU A 1 94 ? -15.229 42.877 82.735 1.00 25.52 94 LEU A O 1
ATOM 704 N N . ALA A 1 95 ? -15.609 43.862 84.700 1.00 24.62 95 ALA A N 1
ATOM 705 C CA . ALA A 1 95 ? -14.214 44.025 84.969 1.00 24.83 95 ALA A CA 1
ATOM 706 C C . ALA A 1 95 ? -14.060 44.159 86.476 1.00 24.15 95 ALA A C 1
ATOM 707 O O . ALA A 1 95 ? -14.962 44.655 87.167 1.00 23.62 95 ALA A O 1
ATOM 709 N N . VAL A 1 96 ? -12.924 43.700 86.985 1.00 23.80 96 VAL A N 1
ATOM 710 C CA . VAL A 1 96 ? -12.592 43.858 88.407 1.00 23.52 96 VAL A CA 1
ATOM 711 C C . VAL A 1 96 ? -11.154 44.260 88.452 1.00 24.86 96 VAL A C 1
ATOM 712 O O . VAL A 1 96 ? -10.306 43.493 88.016 1.00 26.01 96 VAL A O 1
ATOM 716 N N . TRP A 1 97 ? -10.860 45.446 88.966 1.00 23.69 97 TRP A N 1
ATOM 717 C CA . TRP A 1 97 ? -9.474 45.903 89.084 1.00 25.60 97 TRP A CA 1
ATOM 718 C C . TRP A 1 97 ? -9.134 46.415 90.474 1.00 24.47 97 TRP A C 1
ATOM 719 O O . TRP A 1 97 ? -9.975 47.048 91.142 1.00 24.21 97 TRP A O 1
ATOM 730 N N . ASP A 1 98 ? -7.862 46.243 90.860 1.00 25.50 98 ASP A N 1
ATOM 731 C CA . ASP A 1 98 ? -7.324 46.900 92.046 1.00 25.75 98 ASP A CA 1
ATOM 732 C C . ASP A 1 98 ? -6.993 48.349 91.710 1.00 26.56 98 ASP A C 1
ATOM 733 O O . ASP A 1 98 ? -6.084 48.622 90.906 1.00 26.58 98 ASP A O 1
ATOM 738 N N . TYR A 1 99 ? -7.733 49.262 92.330 1.00 25.08 99 TYR A N 1
ATOM 739 C CA . TYR A 1 99 ? -7.568 50.699 92.129 1.00 25.83 99 TYR A CA 1
ATOM 740 C C . TYR A 1 99 ? -7.074 51.376 93.417 1.00 26.61 99 TYR A C 1
ATOM 741 O O . TYR A 1 99 ? -7.396 52.537 93.683 1.00 27.32 99 TYR A O 1
ATOM 750 N N . SER A 1 100 ? -6.271 50.661 94.209 1.00 28.27 100 SER A N 1
ATOM 751 C CA . SER A 1 100 ? -5.626 51.261 95.375 1.00 29.02 100 SER A CA 1
ATOM 752 C C . SER A 1 100 ? -4.929 52.551 94.978 1.00 29.01 100 SER A C 1
ATOM 753 O O . SER A 1 100 ? -4.210 52.593 93.957 1.00 30.54 100 SER A O 1
ATOM 756 N N . GLY A 1 101 ? -5.136 53.578 95.791 1.00 29.23 101 GLY A N 1
ATOM 757 C CA . GLY A 1 101 ? -4.504 54.873 95.607 1.00 29.74 101 GLY A CA 1
ATOM 758 C C . GLY A 1 101 ? -5.177 55.719 94.534 1.00 28.96 101 GLY A C 1
ATOM 759 O O . GLY A 1 101 ? -4.608 56.723 94.120 1.00 29.64 101 GLY A O 1
ATOM 760 N N . GLN A 1 102 ? -6.363 55.296 94.073 1.00 27.78 102 GLN A N 1
ATOM 761 C CA . GLN A 1 102 ? -7.113 56.019 93.023 1.00 26.09 102 GLN A CA 1
ATOM 762 C C . GLN A 1 102 ? -8.400 56.519 93.577 1.00 25.68 102 GLN A C 1
ATOM 763 O O . GLN A 1 102 ? -9.000 55.868 94.432 1.00 25.68 102 GLN A O 1
ATOM 769 N N . PRO A 1 103 ? -8.880 57.652 93.060 1.00 24.20 103 PRO A N 1
ATOM 770 C CA . PRO A 1 103 ? -10.215 58.048 93.497 1.00 25.04 103 PRO A CA 1
ATOM 771 C C . PRO A 1 103 ? -11.298 57.243 92.810 1.00 23.24 103 PRO A C 1
ATOM 772 O O . PRO A 1 103 ? -11.078 56.698 91.729 1.00 23.56 103 PRO A O 1
ATOM 776 N N . PRO A 1 104 ? -12.488 57.214 93.406 1.00 23.82 104 PRO A N 1
ATOM 777 C CA . PRO A 1 104 ? -13.608 56.524 92.774 1.00 22.95 104 PRO A CA 1
ATOM 778 C C . PRO A 1 104 ? -13.993 57.138 91.405 1.00 21.72 104 PRO A C 1
ATOM 779 O O . PRO A 1 104 ? -14.548 56.426 90.548 1.00 21.61 104 PRO A O 1
ATOM 783 N N . ALA A 1 105 ? -13.728 58.425 91.242 1.00 22.28 105 ALA A N 1
ATOM 784 C CA . ALA A 1 105 ? -14.022 59.128 89.977 1.00 22.27 105 ALA A CA 1
ATOM 785 C C . ALA A 1 105 ? -13.249 58.470 88.816 1.00 21.90 105 ALA A C 1
ATOM 786 O O . ALA A 1 105 ? -13.694 58.546 87.700 1.00 20.68 105 ALA A O 1
ATOM 788 N N . LEU A 1 106 ? -12.114 57.819 89.103 1.00 21.44 106 LEU A N 1
ATOM 789 C CA . LEU A 1 106 ? -11.411 57.054 88.054 1.00 22.15 106 LEU A CA 1
ATOM 790 C C . LEU A 1 106 ? -12.041 55.717 87.741 1.00 22.33 106 LEU A C 1
ATOM 791 O O . LEU A 1 106 ? -11.826 55.205 86.657 1.00 22.06 106 LEU A O 1
ATOM 796 N N . CYS A 1 107 ? -12.877 55.187 88.649 1.00 22.12 107 CYS A N 1
ATOM 797 C CA . CYS A 1 107 ? -13.669 54.025 88.381 1.00 19.89 107 CYS A CA 1
ATOM 798 C C . CYS A 1 107 ? -14.901 54.453 87.572 1.00 19.83 107 CYS A C 1
ATOM 799 O O . CYS A 1 107 ? -15.296 53.753 86.640 1.00 20.80 107 CYS A O 1
ATOM 802 N N . TRP A 1 108 ? -15.480 55.587 87.926 1.00 18.43 108 TRP A N 1
ATOM 803 C CA . TRP A 1 108 ? -16.525 56.235 87.106 1.00 19.76 108 TRP A CA 1
ATOM 804 C C . TRP A 1 108 ? -15.968 56.434 85.672 1.00 18.25 108 TRP A C 1
ATOM 805 O O . TRP A 1 108 ? -16.645 56.126 84.719 1.00 19.27 108 TRP A O 1
ATOM 816 N N . ALA A 1 109 ? -14.728 56.894 85.555 1.00 18.69 109 ALA A N 1
ATOM 817 C CA . ALA A 1 109 ? -14.103 57.072 84.229 1.00 19.32 109 ALA A CA 1
ATOM 818 C C . ALA A 1 109 ? -14.019 55.736 83.477 1.00 20.61 109 ALA A C 1
ATOM 819 O O . ALA A 1 109 ? -14.349 55.665 82.293 1.00 20.58 109 ALA A O 1
ATOM 821 N N . ALA A 1 110 ? -13.605 54.680 84.160 1.00 20.46 110 ALA A N 1
ATOM 822 C CA . ALA A 1 110 ? -13.557 53.326 83.582 1.00 20.87 110 ALA A CA 1
ATOM 823 C C . ALA A 1 110 ? -14.915 52.880 83.041 1.00 20.84 110 ALA A C 1
ATOM 824 O O . ALA A 1 110 ? -15.016 52.284 81.949 1.00 20.44 110 ALA A O 1
ATOM 826 N N . CYS A 1 111 ? -15.963 53.151 83.804 1.00 18.79 111 CYS A N 1
ATOM 827 C CA . CYS A 1 111 ? -17.292 52.786 83.391 1.00 19.32 111 CYS A CA 1
ATOM 828 C C . CYS A 1 111 ? -17.676 53.630 82.170 1.00 19.14 111 CYS A C 1
ATOM 829 O O . CYS A 1 111 ? -18.078 53.082 81.177 1.00 20.61 111 CYS A O 1
ATOM 832 N N . MET A 1 112 ? -17.481 54.939 82.243 1.00 19.99 112 MET A N 1
ATOM 833 C CA . MET A 1 112 ? -17.736 55.833 81.078 1.00 20.38 112 MET A CA 1
ATOM 834 C C . MET A 1 112 ? -17.109 55.239 79.814 1.00 22.97 112 MET A C 1
ATOM 835 O O . MET A 1 112 ? -17.769 55.124 78.775 1.00 24.52 112 MET A O 1
ATOM 840 N N . GLY A 1 113 ? -15.843 54.833 79.921 1.00 21.88 113 GLY A N 1
ATOM 841 C CA . GLY A 1 113 ? -15.087 54.377 78.779 1.00 23.49 113 GLY A CA 1
ATOM 842 C C . GLY A 1 113 ? -15.247 52.930 78.388 1.00 24.17 113 GLY A C 1
ATOM 843 O O . GLY A 1 113 ? -14.528 52.446 77.517 1.00 25.92 113 GLY A O 1
ATOM 844 N N . THR A 1 114 ? -16.166 52.221 79.033 1.00 24.51 114 THR A N 1
ATOM 845 C CA . THR A 1 114 ? -16.328 50.804 78.808 1.00 23.43 114 THR A CA 1
ATOM 846 C C . THR A 1 114 ? -17.716 50.610 78.253 1.00 25.39 114 THR A C 1
ATOM 847 O O . THR A 1 114 ? -18.723 50.886 78.952 1.00 22.32 114 THR A O 1
ATOM 851 N N . PRO A 1 115 ? -17.808 50.161 76.980 1.00 28.25 115 PRO A N 1
ATOM 852 C CA . PRO A 1 115 ? -19.185 50.014 76.439 1.00 29.79 115 PRO A CA 1
ATOM 853 C C . PRO A 1 115 ? -19.928 48.931 77.181 1.00 29.70 115 PRO A C 1
ATOM 854 O O . PRO A 1 115 ? -19.329 47.916 77.527 1.00 29.34 115 PRO A O 1
ATOM 858 N N . GLY A 1 116 ? -21.208 49.144 77.447 1.00 29.94 116 GLY A N 1
ATOM 859 C CA . GLY A 1 116 ? -21.982 48.164 78.189 1.00 31.08 116 GLY A CA 1
ATOM 860 C C . GLY A 1 116 ? -22.072 48.512 79.674 1.00 30.98 116 GLY A C 1
ATOM 861 O O . GLY A 1 116 ? -22.996 48.055 80.345 1.00 31.98 116 GLY A O 1
ATOM 862 N N . CYS A 1 117 ? -21.133 49.317 80.190 1.00 28.45 117 CYS A N 1
ATOM 863 C CA . CYS A 1 117 ? -21.136 49.646 81.632 1.00 27.93 117 CYS A CA 1
ATOM 864 C C . CYS A 1 117 ? -22.226 50.613 82.047 1.00 26.87 117 CYS A C 1
ATOM 865 O O . CYS A 1 117 ? -22.270 51.752 81.583 1.00 26.31 117 CYS A O 1
ATOM 868 N N . ASP A 1 118 ? -23.112 50.154 82.922 1.00 25.59 118 ASP A N 1
ATOM 869 C CA . ASP A 1 118 ? -24.200 50.962 83.434 1.00 25.37 118 ASP A CA 1
ATOM 870 C C . ASP A 1 118 ? -23.949 51.463 84.851 1.00 25.14 118 ASP A C 1
ATOM 871 O O . ASP A 1 118 ? -24.537 52.470 85.274 1.00 25.31 118 ASP A O 1
ATOM 876 N N . LEU A 1 119 ? -23.124 50.736 85.603 1.00 24.35 119 LEU A N 1
ATOM 877 C CA . LEU A 1 119 ? -22.838 51.117 86.985 1.00 23.84 119 LEU A CA 1
ATOM 878 C C . LEU A 1 119 ? -21.512 50.537 87.410 1.00 22.97 119 LEU A C 1
ATOM 879 O O . LEU A 1 119 ? -20.976 49.637 86.751 1.00 23.78 119 LEU A O 1
ATOM 884 N N . TYR A 1 120 ? -20.967 51.095 88.474 1.00 21.49 120 TYR A N 1
ATOM 885 C CA . TYR A 1 120 ? -19.741 50.554 89.068 1.00 22.62 120 TYR A CA 1
ATOM 886 C C . TYR A 1 120 ? -19.883 50.515 90.580 1.00 22.59 120 TYR A C 1
ATOM 887 O O . TYR A 1 120 ? -20.740 51.209 91.173 1.00 23.22 120 TYR A O 1
ATOM 896 N N . THR A 1 121 ? -18.970 49.773 91.200 1.00 23.09 121 THR A N 1
ATOM 897 C CA . THR A 1 121 ? -18.798 49.818 92.630 1.00 21.93 121 THR A CA 1
ATOM 898 C C . THR A 1 121 ? -17.330 50.079 92.942 1.00 22.14 121 THR A C 1
ATOM 899 O O . THR A 1 121 ? -16.435 49.786 92.134 1.00 22.25 121 THR A O 1
ATOM 903 N N . PHE A 1 122 ? -17.086 50.636 94.115 1.00 22.26 122 PHE A N 1
ATOM 904 C CA . PHE A 1 122 ? -15.734 50.970 94.545 1.00 22.37 122 PHE A CA 1
ATOM 905 C C . PHE A 1 122 ? -15.507 50.661 96.043 1.00 23.37 122 PHE A C 1
ATOM 906 O O . PHE A 1 122 ? -15.002 51.479 96.780 1.00 23.91 122 PHE A O 1
ATOM 914 N N . GLN A 1 123 ? -15.884 49.478 96.456 1.00 28.27 123 GLN A N 1
ATOM 915 C CA . GLN A 1 123 ? -15.702 49.024 97.845 1.00 29.47 123 GLN A CA 1
ATOM 916 C C . GLN A 1 123 ? -14.247 48.631 97.987 1.00 28.66 123 GLN A C 1
ATOM 917 O O . GLN A 1 123 ? -13.720 47.883 97.173 1.00 28.37 123 GLN A O 1
ATOM 923 N N . GLY A 1 124 ? -13.579 49.172 98.990 1.00 30.37 124 GLY A N 1
ATOM 924 C CA . GLY A 1 124 ? -12.165 48.827 99.285 1.00 31.46 124 GLY A CA 1
ATOM 925 C C . GLY A 1 124 ? -11.162 49.155 98.196 1.00 30.70 124 GLY A C 1
ATOM 926 O O . GLY A 1 124 ? -10.202 48.432 97.990 1.00 30.41 124 GLY A O 1
ATOM 927 N N . MET A 1 125 ? -11.428 50.229 97.469 1.00 30.63 125 MET A N 1
ATOM 928 C CA . MET A 1 125 ? -10.630 50.647 96.320 1.00 30.81 125 MET A CA 1
ATOM 929 C C . MET A 1 125 ? -10.488 49.588 95.224 1.00 27.78 125 MET A C 1
ATOM 930 O O . MET A 1 125 ? -9.524 49.592 94.461 1.00 28.37 125 MET A O 1
ATOM 935 N N . THR A 1 126 ? -11.464 48.703 95.134 1.00 25.26 126 THR A N 1
ATOM 936 C CA . THR A 1 126 ? -11.548 47.799 94.005 1.00 24.01 126 THR A CA 1
ATOM 937 C C . THR A 1 126 ? -12.635 48.368 93.075 1.00 23.86 126 THR A C 1
ATOM 938 O O . THR A 1 126 ? -13.803 48.591 93.481 1.00 23.32 126 THR A O 1
ATOM 942 N N . CYS A 1 127 ? -12.239 48.580 91.829 1.00 23.35 127 CYS A N 1
ATOM 943 C CA . CYS A 1 127 ? -13.147 49.095 90.795 1.00 21.44 127 CYS A CA 1
ATOM 944 C C . CYS A 1 127 ? -13.793 47.925 90.108 1.00 19.64 127 CYS A C 1
ATOM 945 O O . CYS A 1 127 ? -13.110 47.136 89.475 1.00 21.58 127 CYS A O 1
ATOM 948 N N . LYS A 1 128 ? -15.105 47.773 90.271 1.00 19.60 128 LYS A N 1
ATOM 949 C CA . LYS A 1 128 ? -15.864 46.796 89.528 1.00 20.60 128 LYS A CA 1
ATOM 950 C C . LYS A 1 128 ? -16.910 47.457 88.620 1.00 21.05 128 LYS A C 1
ATOM 951 O O . LYS A 1 128 ? -17.679 48.330 89.049 1.00 21.48 128 LYS A O 1
ATOM 957 N N . LEU A 1 129 ? -16.949 46.989 87.380 1.00 22.38 129 LEU A N 1
ATOM 958 C CA . LEU A 1 129 ? -17.911 47.463 86.381 1.00 21.52 129 LEU A CA 1
ATOM 959 C C . LEU A 1 129 ? -18.985 46.423 86.119 1.00 21.91 129 LEU A C 1
ATOM 960 O O . LEU A 1 129 ? -18.717 45.232 86.085 1.00 20.39 129 LEU A O 1
ATOM 965 N N . TYR A 1 130 ? -20.206 46.904 85.900 1.00 22.65 130 TYR A N 1
ATOM 966 C CA . TYR A 1 130 ? -21.322 46.052 85.627 1.00 23.69 130 TYR A CA 1
ATOM 967 C C . TYR A 1 130 ? -22.200 46.590 84.515 1.00 24.77 130 TYR A C 1
ATOM 968 O O . TYR A 1 130 ? -22.443 47.805 84.406 1.00 21.87 130 TYR A O 1
ATOM 977 N N . SER A 1 131 ? -22.701 45.646 83.734 1.00 27.31 131 SER A N 1
ATOM 978 C CA . SER A 1 131 ? -23.832 45.879 82.859 1.00 30.42 131 SER A CA 1
ATOM 979 C C . SER A 1 131 ? -25.106 45.423 83.587 1.00 31.68 131 SER A C 1
ATOM 980 O O . SER A 1 131 ? -25.096 44.437 84.313 1.00 31.38 131 SER A O 1
ATOM 983 N N . GLN A 1 132 ? -26.211 46.140 83.426 1.00 32.50 132 GLN A N 1
ATOM 984 C CA . GLN A 1 132 ? -27.498 45.614 83.878 1.00 33.49 132 GLN A CA 1
ATOM 985 C C . GLN A 1 132 ? -27.848 44.367 83.082 1.00 35.27 132 GLN A C 1
ATOM 986 O O . GLN A 1 132 ? -27.378 44.201 81.961 1.00 34.95 132 GLN A O 1
ATOM 992 N N . THR A 1 133 ? -28.637 43.481 83.679 1.00 36.75 133 THR A N 1
ATOM 993 C CA . THR A 1 133 ? -29.022 42.226 83.039 1.00 38.68 133 THR A CA 1
ATOM 994 C C . THR A 1 133 ? -30.318 42.441 82.248 1.00 41.70 133 THR A C 1
ATOM 995 O O . THR A 1 133 ? -30.956 43.489 82.373 1.00 39.61 133 THR A O 1
ATOM 999 N N . SER A 1 134 ? -30.714 41.426 81.472 1.00 45.94 134 SER A N 1
ATOM 1000 C CA . SER A 1 134 ? -32.116 41.291 81.002 1.00 49.22 134 SER A CA 1
ATOM 1001 C C . SER A 1 134 ? -32.340 40.001 80.212 1.00 50.21 134 SER A C 1
ATOM 1002 O O . SER A 1 134 ? -31.472 39.588 79.442 1.00 51.77 134 SER A O 1
ATOM 1005 N N . LEU B 1 5 ? -11.417 74.380 89.190 1.00 41.55 5 LEU B N 1
ATOM 1006 C CA . LEU B 1 5 ? -11.655 72.914 88.989 1.00 41.13 5 LEU B CA 1
ATOM 1007 C C . LEU B 1 5 ? -10.923 72.109 90.061 1.00 39.53 5 LEU B C 1
ATOM 1008 O O . LEU B 1 5 ? -9.706 72.157 90.160 1.00 40.87 5 LEU B O 1
ATOM 1013 N N . ASP B 1 6 ? -11.689 71.359 90.841 1.00 39.12 6 ASP B N 1
ATOM 1014 C CA . ASP B 1 6 ? -11.148 70.502 91.892 1.00 37.37 6 ASP B CA 1
ATOM 1015 C C . ASP B 1 6 ? -10.288 69.358 91.307 1.00 36.94 6 ASP B C 1
ATOM 1016 O O . ASP B 1 6 ? -10.773 68.508 90.530 1.00 36.30 6 ASP B O 1
ATOM 1021 N N . VAL B 1 7 ? -9.020 69.365 91.703 1.00 36.53 7 VAL B N 1
ATOM 1022 C CA . VAL B 1 7 ? -7.988 68.475 91.184 1.00 37.77 7 VAL B CA 1
ATOM 1023 C C . VAL B 1 7 ? -7.350 67.722 92.372 1.00 37.83 7 VAL B C 1
ATOM 1024 O O . VAL B 1 7 ? -6.230 67.185 92.302 1.00 38.08 7 VAL B O 1
ATOM 1028 N N . SER B 1 8 ? -8.097 67.670 93.467 1.00 38.27 8 SER B N 1
ATOM 1029 C CA . SER B 1 8 ? -7.544 67.151 94.726 1.00 39.07 8 SER B CA 1
ATOM 1030 C C . SER B 1 8 ? -7.866 65.678 94.926 1.00 37.51 8 SER B C 1
ATOM 1031 O O . SER B 1 8 ? -7.238 65.040 95.749 1.00 39.09 8 SER B O 1
ATOM 1034 N N . CYS B 1 9 ? -8.799 65.111 94.149 1.00 35.15 9 CYS B N 1
ATOM 1035 C CA . CYS B 1 9 ? -9.176 63.705 94.370 1.00 32.16 9 CYS B CA 1
ATOM 1036 C C . CYS B 1 9 ? -8.128 62.686 93.934 1.00 31.66 9 CYS B C 1
ATOM 1037 O O . CYS B 1 9 ? -8.231 61.501 94.282 1.00 31.74 9 CYS B O 1
ATOM 1040 N N . PHE B 1 10 ? -7.129 63.114 93.167 1.00 31.66 10 PHE B N 1
ATOM 1041 C CA . PHE B 1 10 ? -6.075 62.216 92.723 1.00 32.03 10 PHE B CA 1
ATOM 1042 C C . PHE B 1 10 ? -4.715 62.737 93.144 1.00 33.89 10 PHE B C 1
ATOM 1043 O O . PHE B 1 10 ? -4.563 63.929 93.421 1.00 33.18 10 PHE B O 1
ATOM 1051 N N . ALA B 1 11 ? -3.744 61.823 93.161 1.00 34.79 11 ALA B N 1
ATOM 1052 C CA . ALA B 1 11 ? -2.369 62.112 93.545 1.00 36.58 11 ALA B CA 1
ATOM 1053 C C . ALA B 1 11 ? -1.626 62.791 92.401 1.00 38.00 11 ALA B C 1
ATOM 1054 O O . ALA B 1 11 ? -1.768 62.386 91.227 1.00 37.19 11 ALA B O 1
ATOM 1056 N N . HIS B 1 12 ? -0.811 63.794 92.759 1.00 37.37 12 HIS B N 1
ATOM 1057 C CA . HIS B 1 12 ? -0.013 64.547 91.799 1.00 38.00 12 HIS B CA 1
ATOM 1058 C C . HIS B 1 12 ? 1.452 64.107 91.803 1.00 39.22 12 HIS B C 1
ATOM 1059 O O . HIS B 1 12 ? 2.194 64.351 90.843 1.00 38.20 12 HIS B O 1
ATOM 1066 N N . ASP B 1 13 ? 1.875 63.452 92.885 1.00 40.70 13 ASP B N 1
ATOM 1067 C CA . ASP B 1 13 ? 3.291 63.190 93.104 1.00 42.47 13 ASP B CA 1
ATOM 1068 C C . ASP B 1 13 ? 3.674 61.713 93.053 1.00 42.99 13 ASP B C 1
ATOM 1069 O O . ASP B 1 13 ? 4.800 61.358 93.427 1.00 42.08 13 ASP B O 1
ATOM 1074 N N . LYS B 1 14 ? 2.790 60.854 92.541 1.00 42.58 14 LYS B N 1
ATOM 1075 C CA . LYS B 1 14 ? 3.035 59.404 92.593 1.00 41.17 14 LYS B CA 1
ATOM 1076 C C . LYS B 1 14 ? 3.370 58.760 91.265 1.00 39.30 14 LYS B C 1
ATOM 1077 O O . LYS B 1 14 ? 3.381 57.533 91.158 1.00 38.26 14 LYS B O 1
ATOM 1083 N N . ASN B 1 15 ? 3.673 59.571 90.255 1.00 37.22 15 ASN B N 1
ATOM 1084 C CA . ASN B 1 15 ? 4.102 59.065 88.955 1.00 36.27 15 ASN B CA 1
ATOM 1085 C C . ASN B 1 15 ? 3.138 58.094 88.287 1.00 33.98 15 ASN B C 1
ATOM 1086 O O . ASN B 1 15 ? 3.557 57.142 87.633 1.00 32.37 15 ASN B O 1
ATOM 1091 N N . ILE B 1 16 ? 1.848 58.366 88.442 1.00 32.25 16 ILE B N 1
ATOM 1092 C CA . ILE B 1 16 ? 0.804 57.521 87.907 1.00 31.93 16 ILE B CA 1
ATOM 1093 C C . ILE B 1 16 ? 0.400 57.992 86.490 1.00 31.03 16 ILE B C 1
ATOM 1094 O O . ILE B 1 16 ? -0.121 59.072 86.328 1.00 31.29 16 ILE B O 1
ATOM 1099 N N . GLY B 1 17 ? 0.681 57.158 85.496 1.00 30.06 17 GLY B N 1
ATOM 1100 C CA . GLY B 1 17 ? 0.245 57.347 84.128 1.00 30.37 17 GLY B CA 1
ATOM 1101 C C . GLY B 1 17 ? -0.863 56.382 83.728 1.00 29.14 17 GLY B C 1
ATOM 1102 O O . GLY B 1 17 ? -1.194 55.453 84.460 1.00 28.05 17 GLY B O 1
ATOM 1103 N N . SER B 1 18 ? -1.450 56.633 82.567 1.00 27.58 18 SER B N 1
ATOM 1104 C CA . SER B 1 18 ? -2.369 55.716 81.951 1.00 26.30 18 SER B CA 1
ATOM 1105 C C . SER B 1 18 ? -1.938 55.508 80.512 1.00 25.94 18 SER B C 1
ATOM 1106 O O . SER B 1 18 ? -1.687 56.483 79.808 1.00 26.04 18 SER B O 1
ATOM 1109 N N . ARG B 1 19 ? -1.880 54.248 80.080 1.00 24.39 19 ARG B N 1
ATOM 1110 C CA . ARG B 1 19 ? -1.496 53.887 78.707 1.00 25.49 19 ARG B CA 1
ATOM 1111 C C . ARG B 1 19 ? -2.627 54.015 77.698 1.00 24.70 19 ARG B C 1
ATOM 1112 O O . ARG B 1 19 ? -2.426 53.829 76.515 1.00 24.53 19 ARG B O 1
ATOM 1120 N N . THR B 1 20 ? -3.843 54.278 78.146 1.00 23.29 20 THR B N 1
ATOM 1121 C CA . THR B 1 20 ? -4.981 54.274 77.244 1.00 23.42 20 THR B CA 1
ATOM 1122 C C . THR B 1 20 ? -4.719 55.140 76.015 1.00 24.66 20 THR B C 1
ATOM 1123 O O . THR B 1 20 ? -4.264 56.285 76.136 1.00 25.15 20 THR B O 1
ATOM 1127 N N . GLU B 1 21 ? -5.018 54.602 74.837 1.00 27.00 21 GLU B N 1
ATOM 1128 C CA . GLU B 1 21 ? -4.849 55.342 73.577 1.00 30.28 21 GLU B CA 1
ATOM 1129 C C . GLU B 1 21 ? -5.504 56.713 73.728 1.00 28.42 21 GLU B C 1
ATOM 1130 O O . GLU B 1 21 ? -6.644 56.811 74.184 1.00 28.53 21 GLU B O 1
ATOM 1136 N N . GLN B 1 22 ? -4.797 57.767 73.347 1.00 27.59 22 GLN B N 1
ATOM 1137 C CA . GLN B 1 22 ? -5.281 59.119 73.554 1.00 28.05 22 GLN B CA 1
ATOM 1138 C C . GLN B 1 22 ? -6.129 59.616 72.411 1.00 27.93 22 GLN B C 1
ATOM 1139 O O . GLN B 1 22 ? -5.915 59.261 71.240 1.00 25.02 22 GLN B O 1
ATOM 1145 N N . LEU B 1 23 ? -7.096 60.444 72.790 1.00 26.04 23 LEU B N 1
ATOM 1146 C CA . LEU B 1 23 ? -7.870 61.248 71.875 1.00 25.29 23 LEU B CA 1
ATOM 1147 C C . LEU B 1 23 ? -6.997 62.333 71.241 1.00 24.74 23 LEU B C 1
ATOM 1148 O O . LEU B 1 23 ? -7.074 62.592 70.039 1.00 24.19 23 LEU B O 1
ATOM 1153 N N . SER B 1 24 ? -6.215 62.999 72.077 1.00 23.71 24 SER B N 1
ATOM 1154 C CA . SER B 1 24 ? -5.348 64.047 71.635 1.00 24.27 24 SER B CA 1
ATOM 1155 C C . SER B 1 24 ? -4.382 64.382 72.747 1.00 24.50 24 SER B C 1
ATOM 1156 O O . SER B 1 24 ? -4.545 63.913 73.886 1.00 21.33 24 SER B O 1
ATOM 1159 N N . VAL B 1 25 ? -3.362 65.156 72.379 1.00 24.92 25 VAL B N 1
ATOM 1160 C CA . VAL B 1 25 ? -2.399 65.690 73.333 1.00 25.26 25 VAL B CA 1
ATOM 1161 C C . VAL B 1 25 ? -2.267 67.201 73.124 1.00 26.34 25 VAL B C 1
ATOM 1162 O O . VAL B 1 25 ? -2.210 67.686 71.983 1.00 25.61 25 VAL B O 1
ATOM 1166 N N . VAL B 1 26 ? -2.272 67.954 74.226 1.00 24.97 26 VAL B N 1
ATOM 1167 C CA . VAL B 1 26 ? -2.070 69.396 74.178 1.00 25.34 26 VAL B CA 1
ATOM 1168 C C . VAL B 1 26 ? -1.125 69.770 75.322 1.00 25.67 26 VAL B C 1
ATOM 1169 O O . VAL B 1 26 ? -0.927 68.970 76.253 1.00 26.38 26 VAL B O 1
ATOM 1173 N N . HIS B 1 27 ? -0.558 70.974 75.264 1.00 25.60 27 HIS B N 1
ATOM 1174 C CA . HIS B 1 27 ? 0.334 71.456 76.345 1.00 25.86 27 HIS B CA 1
ATOM 1175 C C . HIS B 1 27 ? -0.400 72.443 77.235 1.00 26.63 27 HIS B C 1
ATOM 1176 O O . HIS B 1 27 ? -1.135 73.342 76.752 1.00 26.17 27 HIS B O 1
ATOM 1183 N N . VAL B 1 28 ? -0.220 72.291 78.546 1.00 25.38 28 VAL B N 1
ATOM 1184 C CA . VAL B 1 28 ? -0.843 73.173 79.519 1.00 26.39 28 VAL B CA 1
ATOM 1185 C C . VAL B 1 28 ? 0.090 73.298 80.725 1.00 27.52 28 VAL B C 1
ATOM 1186 O O . VAL B 1 28 ? 1.026 72.515 80.850 1.00 26.06 28 VAL B O 1
ATOM 1190 N N . ALA B 1 29 ? -0.214 74.230 81.624 1.00 28.90 29 ALA B N 1
ATOM 1191 C CA . ALA B 1 29 ? 0.685 74.529 82.747 1.00 30.98 29 ALA B CA 1
ATOM 1192 C C . ALA B 1 29 ? 0.297 73.808 84.018 1.00 32.45 29 ALA B C 1
ATOM 1193 O O . ALA B 1 29 ? 1.096 73.787 84.956 1.00 33.91 29 ALA B O 1
ATOM 1195 N N . SER B 1 30 ? -0.902 73.217 84.079 1.00 31.76 30 SER B N 1
ATOM 1196 C CA . SER B 1 30 ? -1.373 72.600 85.328 1.00 30.64 30 SER B CA 1
ATOM 1197 C C . SER B 1 30 ? -2.352 71.452 85.087 1.00 31.18 30 SER B C 1
ATOM 1198 O O . SER B 1 30 ? -2.997 71.406 84.040 1.00 30.62 30 SER B O 1
ATOM 1201 N N . ALA B 1 31 ? -2.484 70.569 86.081 1.00 30.27 31 ALA B N 1
ATOM 1202 C CA . ALA B 1 31 ? -3.480 69.486 86.061 1.00 29.60 31 ALA B CA 1
ATOM 1203 C C . ALA B 1 31 ? -4.896 70.011 85.882 1.00 29.05 31 ALA B C 1
ATOM 1204 O O . ALA B 1 31 ? -5.723 69.409 85.175 1.00 26.21 31 ALA B O 1
ATOM 1206 N N . GLN B 1 32 ? -5.176 71.139 86.524 1.00 27.96 32 GLN B N 1
ATOM 1207 C CA . GLN B 1 32 ? -6.472 71.770 86.420 1.00 30.57 32 GLN B CA 1
ATOM 1208 C C . GLN B 1 32 ? -6.738 72.174 84.962 1.00 29.01 32 GLN B C 1
ATOM 1209 O O . GLN B 1 32 ? -7.840 71.980 84.479 1.00 28.50 32 GLN B O 1
ATOM 1215 N N . ASP B 1 33 ? -5.744 72.745 84.281 1.00 28.06 33 ASP B N 1
ATOM 1216 C CA . ASP B 1 33 ? -5.938 73.126 82.890 1.00 29.32 33 ASP B CA 1
ATOM 1217 C C . ASP B 1 33 ? -6.090 71.864 82.032 1.00 27.83 33 ASP B C 1
ATOM 1218 O O . ASP B 1 33 ? -6.861 71.869 81.078 1.00 28.46 33 ASP B O 1
ATOM 1223 N N . CYS B 1 34 ? -5.372 70.794 82.375 1.00 26.03 34 CYS B N 1
ATOM 1224 C CA . CYS B 1 34 ? -5.574 69.521 81.652 1.00 25.16 34 CYS B CA 1
ATOM 1225 C C . CYS B 1 34 ? -6.995 69.000 81.820 1.00 24.80 34 CYS B C 1
ATOM 1226 O O . CYS B 1 34 ? -7.617 68.573 80.854 1.00 23.49 34 CYS B O 1
ATOM 1229 N N . MET B 1 35 ? -7.520 69.033 83.043 1.00 25.30 35 MET B N 1
ATOM 1230 C CA . MET B 1 35 ? -8.875 68.614 83.287 1.00 24.19 35 MET B CA 1
ATOM 1231 C C . MET B 1 35 ? -9.878 69.458 82.486 1.00 23.94 35 MET B C 1
ATOM 1232 O O . MET B 1 35 ? -10.860 68.935 81.968 1.00 22.57 35 MET B O 1
ATOM 1237 N N . LYS B 1 36 ? -9.647 70.763 82.407 1.00 23.05 36 LYS B N 1
ATOM 1238 C CA . LYS B 1 36 ? -10.460 71.612 81.553 1.00 25.27 36 LYS B CA 1
ATOM 1239 C C . LYS B 1 36 ? -10.465 71.139 80.075 1.00 21.80 36 LYS B C 1
ATOM 1240 O O . LYS B 1 36 ? -11.499 71.156 79.418 1.00 22.58 36 LYS B O 1
ATOM 1246 N N . GLU B 1 37 ? -9.305 70.763 79.570 1.00 22.54 37 GLU B N 1
ATOM 1247 C CA . GLU B 1 37 ? -9.203 70.259 78.192 1.00 23.96 37 GLU B CA 1
ATOM 1248 C C . GLU B 1 37 ? -9.977 68.966 78.064 1.00 22.66 37 GLU B C 1
ATOM 1249 O O . GLU B 1 37 ? -10.638 68.737 77.060 1.00 24.46 37 GLU B O 1
ATOM 1255 N N . CYS B 1 38 ? -9.914 68.110 79.095 1.00 22.31 38 CYS B N 1
ATOM 1256 C CA . CYS B 1 38 ? -10.672 66.881 79.067 1.00 20.45 38 CYS B CA 1
ATOM 1257 C C . CYS B 1 38 ? -12.171 67.178 79.000 1.00 21.35 38 CYS B C 1
ATOM 1258 O O . CYS B 1 38 ? -12.931 66.561 78.219 1.00 21.20 38 CYS B O 1
ATOM 1261 N N . GLN B 1 39 ? -12.629 68.108 79.837 1.00 19.94 39 GLN B N 1
ATOM 1262 C CA . GLN B 1 39 ? -14.056 68.469 79.861 1.00 22.27 39 GLN B CA 1
ATOM 1263 C C . GLN B 1 39 ? -14.597 69.099 78.559 1.00 23.19 39 GLN B C 1
ATOM 1264 O O . GLN B 1 39 ? -15.803 69.040 78.303 1.00 25.99 39 GLN B O 1
ATOM 1270 N N . ALA B 1 40 ? -13.701 69.629 77.731 1.00 24.06 40 ALA B N 1
ATOM 1271 C CA . ALA B 1 40 ? -14.079 70.199 76.413 1.00 25.38 40 ALA B CA 1
ATOM 1272 C C . ALA B 1 40 ? -14.339 69.130 75.341 1.00 25.59 40 ALA B C 1
ATOM 1273 O O . ALA B 1 40 ? -14.940 69.433 74.307 1.00 25.35 40 ALA B O 1
ATOM 1275 N N . LEU B 1 41 ? -13.907 67.883 75.586 1.00 24.14 41 LEU B N 1
ATOM 1276 C CA . LEU B 1 41 ? -14.118 66.782 74.663 1.00 23.07 41 LEU B CA 1
ATOM 1277 C C . LEU B 1 41 ? -15.126 65.822 75.228 1.00 24.16 41 LEU B C 1
ATOM 1278 O O . LEU B 1 41 ? -14.906 65.271 76.298 1.00 22.39 41 LEU B O 1
ATOM 1283 N N . PRO B 1 42 ? -16.228 65.577 74.493 1.00 23.69 42 PRO B N 1
ATOM 1284 C CA . PRO B 1 42 ? -17.312 64.813 75.073 1.00 23.23 42 PRO B CA 1
ATOM 1285 C C . PRO B 1 42 ? -16.925 63.394 75.526 1.00 22.78 42 PRO B C 1
ATOM 1286 O O . PRO B 1 42 ? -17.535 62.862 76.462 1.00 22.24 42 PRO B O 1
ATOM 1290 N N . THR B 1 43 ? -15.935 62.769 74.902 1.00 20.95 43 THR B N 1
ATOM 1291 C CA . THR B 1 43 ? -15.677 61.364 75.215 1.00 21.57 43 THR B CA 1
ATOM 1292 C C . THR B 1 43 ? -14.460 61.196 76.141 1.00 19.92 43 THR B C 1
ATOM 1293 O O . THR B 1 43 ? -14.023 60.080 76.377 1.00 20.54 43 THR B O 1
ATOM 1297 N N . CYS B 1 44 ? -13.888 62.302 76.634 1.00 20.77 44 CYS B N 1
ATOM 1298 C CA . CYS B 1 44 ? -12.739 62.203 77.500 1.00 18.55 44 CYS B CA 1
ATOM 1299 C C . CYS B 1 44 ? -13.190 61.746 78.898 1.00 17.46 44 CYS B C 1
ATOM 1300 O O . CYS B 1 44 ? -13.920 62.461 79.621 1.00 19.14 44 CYS B O 1
ATOM 1303 N N . SER B 1 45 ? -12.740 60.554 79.254 1.00 18.26 45 SER B N 1
ATOM 1304 C CA . SER B 1 45 ? -13.036 59.981 80.576 1.00 16.98 45 SER B CA 1
ATOM 1305 C C . SER B 1 45 ? -11.975 60.307 81.585 1.00 16.94 45 SER B C 1
ATOM 1306 O O . SER B 1 45 ? -12.260 60.432 82.773 1.00 18.78 45 SER B O 1
ATOM 1309 N N . HIS B 1 46 ? -10.747 60.445 81.128 1.00 17.70 46 HIS B N 1
ATOM 1310 C CA . HIS B 1 46 ? -9.650 60.698 82.018 1.00 17.70 46 HIS B CA 1
ATOM 1311 C C . HIS B 1 46 ? -8.461 61.251 81.273 1.00 19.85 46 HIS B C 1
ATOM 1312 O O . HIS B 1 46 ? -8.437 61.249 80.037 1.00 20.44 46 HIS B O 1
ATOM 1319 N N . PHE B 1 47 ? -7.472 61.733 82.021 1.00 19.53 47 PHE B N 1
ATOM 1320 C CA . PHE B 1 47 ? -6.285 62.285 81.415 1.00 21.59 47 PHE B CA 1
ATOM 1321 C C . PHE B 1 47 ? -5.047 61.942 82.212 1.00 21.47 47 PHE B C 1
ATOM 1322 O O . PHE B 1 47 ? -5.115 61.730 83.417 1.00 22.98 47 PHE B O 1
ATOM 1330 N N . THR B 1 48 ? -3.910 61.972 81.544 1.00 22.82 48 THR B N 1
ATOM 1331 C CA . THR B 1 48 ? -2.634 61.963 82.233 1.00 24.08 48 THR B CA 1
ATOM 1332 C C . THR B 1 48 ? -1.945 63.271 81.876 1.00 25.81 48 THR B C 1
ATOM 1333 O O . THR B 1 48 ? -1.813 63.588 80.687 1.00 25.50 48 THR B O 1
ATOM 1337 N N . TYR B 1 49 ? -1.576 64.038 82.900 1.00 25.20 49 TYR B N 1
ATOM 1338 C CA . TYR B 1 49 ? -0.801 65.282 82.726 1.00 26.97 49 TYR B CA 1
ATOM 1339 C C . TYR B 1 49 ? 0.591 65.031 83.288 1.00 28.79 49 TYR B C 1
ATOM 1340 O O . TYR B 1 49 ? 0.725 64.448 84.355 1.00 29.71 49 TYR B O 1
ATOM 1349 N N . ASN B 1 50 ? 1.612 65.471 82.574 1.00 30.13 50 ASN B N 1
ATOM 1350 C CA . ASN B 1 50 ? 2.986 65.318 83.038 1.00 31.92 50 ASN B CA 1
ATOM 1351 C C . ASN B 1 50 ? 3.639 66.646 83.427 1.00 33.90 50 ASN B C 1
ATOM 1352 O O . ASN B 1 50 ? 3.755 67.557 82.594 1.00 32.39 50 ASN B O 1
ATOM 1357 N N . LYS B 1 51 ? 4.048 66.714 84.701 1.00 36.56 51 LYS B N 1
ATOM 1358 C CA . LYS B 1 51 ? 4.754 67.849 85.342 1.00 39.32 51 LYS B CA 1
ATOM 1359 C C . LYS B 1 51 ? 5.920 68.412 84.551 1.00 39.95 51 LYS B C 1
ATOM 1360 O O . LYS B 1 51 ? 6.238 69.610 84.657 1.00 41.26 51 LYS B O 1
ATOM 1366 N N . ASN B 1 52 ? 6.604 67.526 83.837 1.00 40.06 52 ASN B N 1
ATOM 1367 C CA . ASN B 1 52 ? 7.882 67.841 83.232 1.00 40.25 52 ASN B CA 1
ATOM 1368 C C . ASN B 1 52 ? 7.756 68.145 81.749 1.00 39.16 52 ASN B C 1
ATOM 1369 O O . ASN B 1 52 ? 8.351 69.102 81.244 1.00 40.11 52 ASN B O 1
ATOM 1374 N N . SER B 1 53 ? 6.999 67.331 81.038 1.00 36.62 53 SER B N 1
ATOM 1375 C CA . SER B 1 53 ? 6.731 67.610 79.635 1.00 34.61 53 SER B CA 1
ATOM 1376 C C . SER B 1 53 ? 5.677 68.710 79.453 1.00 31.91 53 SER B C 1
ATOM 1377 O O . SER B 1 53 ? 5.598 69.276 78.387 1.00 32.50 53 SER B O 1
ATOM 1380 N N . LYS B 1 54 ? 4.862 68.972 80.472 1.00 31.73 54 LYS B N 1
ATOM 1381 C CA . LYS B 1 54 ? 3.690 69.836 80.346 1.00 31.52 54 LYS B CA 1
ATOM 1382 C C . LYS B 1 54 ? 2.656 69.287 79.325 1.00 30.32 54 LYS B C 1
ATOM 1383 O O . LYS B 1 54 ? 1.812 70.029 78.858 1.00 30.37 54 LYS B O 1
ATOM 1389 N N . LYS B 1 55 ? 2.731 68.002 78.986 1.00 29.15 55 LYS B N 1
ATOM 1390 C CA . LYS B 1 55 ? 1.781 67.409 78.053 1.00 29.44 55 LYS B CA 1
ATOM 1391 C C . LYS B 1 55 ? 0.565 66.882 78.816 1.00 28.03 55 LYS B C 1
ATOM 1392 O O . LYS B 1 55 ? 0.707 66.286 79.885 1.00 28.50 55 LYS B O 1
ATOM 1398 N N . CYS B 1 56 ? -0.604 67.150 78.237 1.00 26.47 56 CYS B N 1
ATOM 1399 C CA . CYS B 1 56 ? -1.891 66.755 78.739 1.00 24.94 56 CYS B CA 1
ATOM 1400 C C . CYS B 1 56 ? -2.489 65.766 77.726 1.00 24.25 56 CYS B C 1
ATOM 1401 O O . CYS B 1 56 ? -2.828 66.125 76.589 1.00 23.09 56 CYS B O 1
ATOM 1404 N N . HIS B 1 57 ? -2.576 64.509 78.140 1.00 23.13 57 HIS B N 1
ATOM 1405 C CA . HIS B 1 57 ? -2.986 63.414 77.265 1.00 21.56 57 HIS B CA 1
ATOM 1406 C C . HIS B 1 57 ? -4.436 63.054 77.591 1.00 21.23 57 HIS B C 1
ATOM 1407 O O . HIS B 1 57 ? -4.716 62.499 78.655 1.00 21.70 57 HIS B O 1
ATOM 1414 N N . LEU B 1 58 ? -5.343 63.380 76.674 1.00 18.45 58 LEU B N 1
ATOM 1415 C CA . LEU B 1 58 ? -6.766 63.179 76.884 1.00 18.28 58 LEU B CA 1
ATOM 1416 C C . LEU B 1 58 ? -7.202 61.811 76.341 1.00 19.03 58 LEU B C 1
ATOM 1417 O O . LEU B 1 58 ? -6.822 61.455 75.210 1.00 18.02 58 LEU B O 1
ATOM 1422 N N . LYS B 1 59 ? -7.968 61.050 77.148 1.00 19.46 59 LYS B N 1
ATOM 1423 C CA . LYS B 1 59 ? -8.222 59.640 76.870 1.00 20.28 59 LYS B CA 1
ATOM 1424 C C . LYS B 1 59 ? -9.685 59.283 77.069 1.00 21.52 59 LYS B C 1
ATOM 1425 O O . LYS B 1 59 ? -10.359 59.809 77.986 1.00 20.16 59 LYS B O 1
ATOM 1431 N N . ALA B 1 60 ? -10.174 58.396 76.199 1.00 20.80 60 ALA B N 1
ATOM 1432 C CA . ALA B 1 60 ? -11.573 58.036 76.162 1.00 21.80 60 ALA B CA 1
ATOM 1433 C C . ALA B 1 60 ? -11.822 56.727 76.912 1.00 22.70 60 ALA B C 1
ATOM 1434 O O . ALA B 1 60 ? -12.800 56.614 77.636 1.00 23.44 60 ALA B O 1
ATOM 1436 N N . GLY B 1 61 ? -10.982 55.740 76.686 1.00 22.29 61 GLY B N 1
ATOM 1437 C CA . GLY B 1 61 ? -11.236 54.395 77.205 1.00 23.53 61 GLY B CA 1
ATOM 1438 C C . GLY B 1 61 ? -10.980 54.302 78.706 1.00 21.54 61 GLY B C 1
ATOM 1439 O O . GLY B 1 61 ? -10.677 55.311 79.354 1.00 22.48 61 GLY B O 1
ATOM 1440 N N . ALA B 1 62 ? -11.075 53.093 79.254 1.00 21.17 62 ALA B N 1
ATOM 1441 C CA . ALA B 1 62 ? -10.838 52.872 80.669 1.00 21.71 62 ALA B CA 1
ATOM 1442 C C . ALA B 1 62 ? -9.372 53.083 80.957 1.00 20.63 62 ALA B C 1
ATOM 1443 O O . ALA B 1 62 ? -8.534 52.829 80.094 1.00 20.37 62 ALA B O 1
ATOM 1445 N N . PRO B 1 63 ? -9.039 53.576 82.163 1.00 21.96 63 PRO B N 1
ATOM 1446 C CA . PRO B 1 63 ? -7.637 53.744 82.490 1.00 22.85 63 PRO B CA 1
ATOM 1447 C C . PRO B 1 63 ? -6.823 52.465 82.436 1.00 23.52 63 PRO B C 1
ATOM 1448 O O . PRO B 1 63 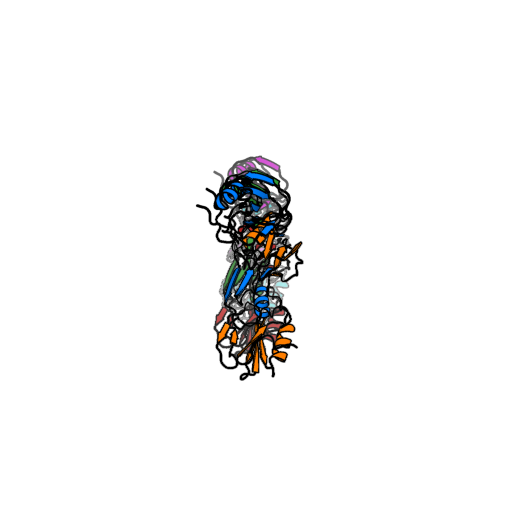? -7.360 51.390 82.698 1.00 24.24 63 PRO B O 1
ATOM 1452 N N . GLU B 1 64 ? -5.535 52.605 82.098 1.00 23.77 64 GLU B N 1
ATOM 1453 C CA . GLU B 1 64 ? -4.570 51.499 82.082 1.00 26.36 64 GLU B CA 1
ATOM 1454 C C . GLU B 1 64 ? -3.336 51.966 82.814 1.00 26.68 64 GLU B C 1
ATOM 1455 O O . GLU B 1 64 ? -2.405 52.516 82.225 1.00 27.46 64 GLU B O 1
ATOM 1461 N N . PHE B 1 65 ? -3.364 51.822 84.123 1.00 27.53 65 PHE B N 1
ATOM 1462 C CA . PHE B 1 65 ? -2.405 52.516 84.963 1.00 28.31 65 PHE B CA 1
ATOM 1463 C C . PHE B 1 65 ? -1.027 51.917 84.817 1.00 31.29 65 PHE B C 1
ATOM 1464 O O . PHE B 1 65 ? -0.877 50.698 84.634 1.00 31.12 65 PHE B O 1
ATOM 1472 N N . TYR B 1 66 ? -0.032 52.780 84.912 1.00 32.69 66 TYR B N 1
ATOM 1473 C CA . TYR B 1 66 ? 1.378 52.369 84.977 1.00 34.36 66 TYR B CA 1
ATOM 1474 C C . TYR B 1 66 ? 2.163 53.506 85.603 1.00 35.09 66 TYR B C 1
ATOM 1475 O O . TYR B 1 66 ? 1.586 54.534 85.991 1.00 34.60 66 TYR B O 1
ATOM 1484 N N . THR B 1 67 ? 3.470 53.305 85.726 1.00 36.73 67 THR B N 1
ATOM 1485 C CA . THR B 1 67 ? 4.333 54.241 86.428 1.00 37.76 67 THR B CA 1
ATOM 1486 C C . THR B 1 67 ? 5.218 54.953 85.420 1.00 37.25 67 THR B C 1
ATOM 1487 O O . THR B 1 67 ? 5.780 54.321 84.560 1.00 36.93 67 THR B O 1
ATOM 1491 N N . TYR B 1 68 ? 5.291 56.283 85.510 1.00 38.02 68 TYR B N 1
ATOM 1492 C CA . TYR B 1 68 ? 6.033 57.091 84.534 1.00 37.71 68 TYR B CA 1
ATOM 1493 C C . TYR B 1 68 ? 6.329 58.436 85.185 1.00 37.36 68 TYR B C 1
ATOM 1494 O O . TYR B 1 68 ? 5.421 59.129 85.677 1.00 34.42 68 TYR B O 1
ATOM 1503 N N . THR B 1 69 ? 7.610 58.810 85.206 1.00 37.75 69 THR B N 1
ATOM 1504 C CA . THR B 1 69 ? 8.023 59.879 86.091 1.00 37.76 69 THR B CA 1
ATOM 1505 C C . THR B 1 69 ? 7.360 61.177 85.721 1.00 36.04 69 THR B C 1
ATOM 1506 O O . THR B 1 69 ? 7.341 61.565 84.555 1.00 36.20 69 THR B O 1
ATOM 1510 N N . GLY B 1 70 ? 6.809 61.828 86.731 1.00 36.39 70 GLY B N 1
ATOM 1511 C CA . GLY B 1 70 ? 6.145 63.135 86.569 1.00 37.27 70 GLY B CA 1
ATOM 1512 C C . GLY B 1 70 ? 4.668 63.067 86.156 1.00 36.19 70 GLY B C 1
ATOM 1513 O O . GLY B 1 70 ? 4.001 64.097 86.085 1.00 37.56 70 GLY B O 1
ATOM 1514 N N . ASP B 1 71 ? 4.163 61.861 85.895 1.00 35.38 71 ASP B N 1
ATOM 1515 C CA . ASP B 1 71 ? 2.779 61.660 85.486 1.00 33.31 71 ASP B CA 1
ATOM 1516 C C . ASP B 1 71 ? 1.826 61.751 86.654 1.00 32.89 71 ASP B C 1
ATOM 1517 O O . ASP B 1 71 ? 2.129 61.346 87.795 1.00 33.49 71 ASP B O 1
ATOM 1522 N N . MET B 1 72 ? 0.638 62.282 86.355 1.00 30.14 72 MET B N 1
ATOM 1523 C CA . MET B 1 72 ? -0.493 62.186 87.222 1.00 28.86 72 MET B CA 1
ATOM 1524 C C . MET B 1 72 ? -1.724 61.936 86.345 1.00 27.83 72 MET B C 1
ATOM 1525 O O . MET B 1 72 ? -1.826 62.493 85.252 1.00 25.73 72 MET B O 1
ATOM 1530 N N . THR B 1 73 ? -2.643 61.117 86.846 1.00 27.03 73 THR B N 1
ATOM 1531 C CA . THR B 1 73 ? -3.805 60.695 86.086 1.00 25.33 73 THR B CA 1
ATOM 1532 C C . THR B 1 73 ? -5.068 61.059 86.837 1.00 24.59 73 THR B C 1
ATOM 1533 O O . THR B 1 73 ? -5.300 60.664 87.995 1.00 26.11 73 THR B O 1
ATOM 1537 N N . GLY B 1 74 ? -5.855 61.900 86.205 1.00 23.49 74 GLY B N 1
ATOM 1538 C CA . GLY B 1 74 ? -7.072 62.372 86.777 1.00 23.45 74 GLY B CA 1
ATOM 1539 C C . GLY B 1 74 ? -8.281 62.000 85.962 1.00 22.23 74 GLY B C 1
ATOM 1540 O O . GLY B 1 74 ? -8.170 61.654 84.780 1.00 22.77 74 GLY B O 1
ATOM 1541 N N . PRO B 1 75 ? -9.450 62.059 86.590 1.00 21.46 75 PRO B N 1
ATOM 1542 C CA . PRO B 1 75 ? -10.715 61.762 85.955 1.00 20.32 75 PRO B CA 1
ATOM 1543 C C . PRO B 1 75 ? -11.237 63.011 85.227 1.00 20.37 75 PRO B C 1
ATOM 1544 O O . PRO B 1 75 ? -10.748 64.101 85.467 1.00 20.23 75 PRO B O 1
ATOM 1548 N N . ARG B 1 76 ? -12.243 62.854 84.374 1.00 22.52 76 ARG B N 1
ATOM 1549 C CA . ARG B 1 76 ? -12.917 64.003 83.737 1.00 21.90 76 ARG B CA 1
ATOM 1550 C C . ARG B 1 76 ? -13.296 65.081 84.772 1.00 22.19 76 ARG B C 1
ATOM 1551 O O . ARG B 1 76 ? -13.185 66.279 84.511 1.00 20.80 76 ARG B O 1
ATOM 1559 N N . SER B 1 77 ? -13.798 64.634 85.935 1.00 23.16 77 SER B N 1
ATOM 1560 C CA . SER B 1 77 ? -14.096 65.526 87.056 1.00 23.79 77 SER B CA 1
ATOM 1561 C C . SER B 1 77 ? -13.943 64.722 88.332 1.00 24.39 77 SER B C 1
ATOM 1562 O O . SER B 1 77 ? -14.334 63.559 88.372 1.00 22.16 77 SER B O 1
ATOM 1565 N N . CYS B 1 78 ? -13.365 65.348 89.357 1.00 26.44 78 CYS B N 1
ATOM 1566 C CA . CYS B 1 78 ? -13.309 64.749 90.689 1.00 28.73 78 CYS B CA 1
ATOM 1567 C C . CYS B 1 78 ? -14.684 64.588 91.348 1.00 30.41 78 CYS B C 1
ATOM 1568 O O . CYS B 1 78 ? -14.816 63.826 92.310 1.00 30.69 78 CYS B O 1
ATOM 1571 N N . GLU B 1 79 ? -15.706 65.270 90.817 1.00 30.18 79 GLU B N 1
ATOM 1572 C CA . GLU B 1 79 ? -17.029 65.294 91.428 1.00 32.20 79 GLU B CA 1
ATOM 1573 C C . GLU B 1 79 ? -17.751 63.975 91.369 1.00 30.45 79 GLU B C 1
ATOM 1574 O O . GLU B 1 79 ? -18.727 63.791 92.074 1.00 29.64 79 GLU B O 1
ATOM 1580 N N . HIS B 1 80 ? -17.299 63.049 90.513 1.00 29.10 80 HIS B N 1
ATOM 1581 C CA . HIS B 1 80 ? -17.916 61.749 90.445 1.00 26.88 80 HIS B CA 1
ATOM 1582 C C . HIS B 1 80 ? -17.345 60.894 91.584 1.00 27.93 80 HIS B C 1
ATOM 1583 O O . HIS B 1 80 ? -16.559 59.981 91.365 1.00 27.25 80 HIS B O 1
ATOM 1590 N N . ASN B 1 81 ? -17.781 61.192 92.804 1.00 26.43 81 ASN B N 1
ATOM 1591 C CA . ASN B 1 81 ? -17.196 60.588 93.973 1.00 27.32 81 ASN B CA 1
ATOM 1592 C C . ASN B 1 81 ? -18.065 59.515 94.674 1.00 28.29 81 ASN B C 1
ATOM 1593 O O . ASN B 1 81 ? -17.801 59.138 95.835 1.00 28.63 81 ASN B O 1
ATOM 1598 N N . CYS B 1 82 ? -19.075 59.015 93.976 1.00 26.83 82 CYS B N 1
ATOM 1599 C CA . CYS B 1 82 ? -19.844 57.889 94.498 1.00 27.74 82 CYS B CA 1
ATOM 1600 C C . CYS B 1 82 ? -18.912 56.682 94.586 1.00 26.97 82 CYS B C 1
ATOM 1601 O O . CYS B 1 82 ? -18.109 56.448 93.679 1.00 23.88 82 CYS B O 1
ATOM 1604 N N . SER B 1 83 ? -19.015 55.911 95.671 1.00 26.74 83 SER B N 1
ATOM 1605 C CA . SER B 1 83 ? -18.213 54.705 95.810 1.00 28.24 83 SER B CA 1
ATOM 1606 C C . SER B 1 83 ? -18.960 53.449 96.240 1.00 30.28 83 SER B C 1
ATOM 1607 O O . SER B 1 83 ? -18.331 52.397 96.356 1.00 29.02 83 SER B O 1
ATOM 1610 N N . ASP B 1 84 ? -20.268 53.513 96.480 1.00 30.98 84 ASP B N 1
ATOM 1611 C CA . ASP B 1 84 ? -20.996 52.273 96.816 1.00 34.24 84 ASP B CA 1
ATOM 1612 C C . ASP B 1 84 ? -21.510 51.523 95.572 1.00 33.96 84 ASP B C 1
ATOM 1613 O O . ASP B 1 84 ? -20.713 50.782 94.981 1.00 35.89 84 ASP B O 1
ATOM 1618 N N . ALA B 1 85 ? -22.785 51.662 95.179 1.00 32.21 85 ALA B N 1
ATOM 1619 C CA . ALA B 1 85 ? -23.275 51.187 93.872 1.00 30.07 85 ALA B CA 1
ATOM 1620 C C . ALA B 1 85 ? -23.695 52.449 93.093 1.00 29.33 85 ALA B C 1
ATOM 1621 O O . ALA B 1 85 ? -24.567 53.186 93.532 1.00 29.45 85 ALA B O 1
ATOM 1623 N N . CYS B 1 86 ? -23.020 52.724 91.982 1.00 25.93 86 CYS B N 1
ATOM 1624 C CA . CYS B 1 86 ? -23.067 54.043 91.353 1.00 24.99 86 CYS B CA 1
ATOM 1625 C C . CYS B 1 86 ? -23.502 53.914 89.896 1.00 25.77 86 CYS B C 1
ATOM 1626 O O . CYS B 1 86 ? -22.702 53.462 89.072 1.00 25.14 86 CYS B O 1
ATOM 1629 N N . TRP B 1 87 ? -24.759 54.273 89.572 1.00 24.55 87 TRP B N 1
ATOM 1630 C CA . TRP B 1 87 ? -25.277 54.120 88.206 1.00 24.34 87 TRP B CA 1
ATOM 1631 C C . TRP B 1 87 ? -24.823 55.352 87.435 1.00 24.43 87 TRP B C 1
ATOM 1632 O O . TRP B 1 87 ? -24.898 56.462 87.946 1.00 25.92 87 TRP B O 1
ATOM 1643 N N . MET B 1 88 ? -24.371 55.162 86.213 1.00 25.39 88 MET B N 1
ATOM 1644 C CA . MET B 1 88 ? -23.924 56.311 85.404 1.00 27.32 88 MET B CA 1
ATOM 1645 C C . MET B 1 88 ? -25.079 57.291 85.176 1.00 29.39 88 MET B C 1
ATOM 1646 O O . MET B 1 88 ? -24.867 58.487 85.143 1.00 29.12 88 MET B O 1
ATOM 1651 N N . ASP B 1 89 ? -26.294 56.773 85.058 1.00 33.01 89 ASP B N 1
ATOM 1652 C CA . ASP B 1 89 ? -27.483 57.608 84.879 1.00 36.44 89 ASP B CA 1
ATOM 1653 C C . ASP B 1 89 ? -28.309 57.843 86.146 1.00 37.62 89 ASP B C 1
ATOM 1654 O O . ASP B 1 89 ? -29.366 58.450 86.076 1.00 39.29 89 ASP B O 1
ATOM 1659 N N . GLY B 1 90 ? -27.820 57.418 87.301 1.00 36.85 90 GLY B N 1
ATOM 1660 C CA . GLY B 1 90 ? -28.523 57.656 88.563 1.00 36.90 90 GLY B CA 1
ATOM 1661 C C . GLY B 1 90 ? -29.557 56.558 88.805 1.00 36.97 90 GLY B C 1
ATOM 1662 O O . GLY B 1 90 ? -30.076 55.971 87.848 1.00 36.76 90 GLY B O 1
ATOM 1663 N N . ASN B 1 91 ? -29.815 56.250 90.076 1.00 35.29 91 ASN B N 1
ATOM 1664 C CA . ASN B 1 91 ? -30.818 55.256 90.449 1.00 35.09 91 ASN B CA 1
ATOM 1665 C C . ASN B 1 91 ? -31.077 55.296 91.952 1.00 34.20 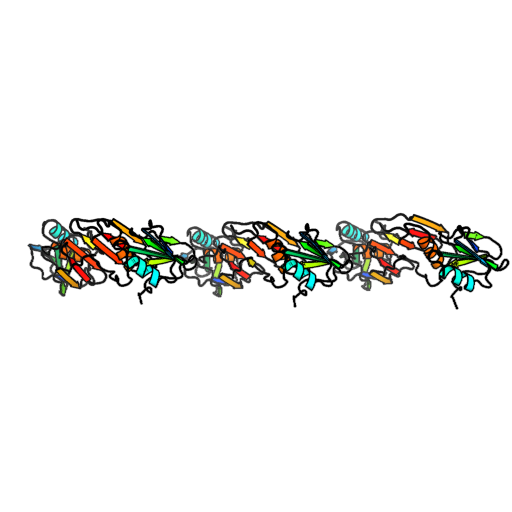91 ASN B C 1
ATOM 1666 O O . ASN B 1 91 ? -30.209 54.912 92.736 1.00 37.49 91 ASN B O 1
ATOM 1671 N N . ASN B 1 92 ? -32.259 55.722 92.355 1.00 32.90 92 ASN B N 1
ATOM 1672 C CA . ASN B 1 92 ? -32.606 55.799 93.766 1.00 32.85 92 ASN B CA 1
ATOM 1673 C C . ASN B 1 92 ? -32.978 54.403 94.317 1.00 31.61 92 ASN B C 1
ATOM 1674 O O . ASN B 1 92 ? -33.590 53.587 93.621 1.00 28.96 92 ASN B O 1
ATOM 1679 N N . PRO B 1 93 ? -32.604 54.131 95.575 1.00 30.54 93 PRO B N 1
ATOM 1680 C CA . PRO B 1 93 ? -32.868 52.808 96.088 1.00 29.03 93 PRO B CA 1
ATOM 1681 C C . PRO B 1 93 ? -34.338 52.634 96.361 1.00 27.73 93 PRO B C 1
ATOM 1682 O O . PRO B 1 93 ? -35.045 53.568 96.688 1.00 25.56 93 PRO B O 1
ATOM 1686 N N . LEU B 1 94 ? -34.765 51.403 96.218 1.00 26.56 94 LEU B N 1
ATOM 1687 C CA . LEU B 1 94 ? -36.061 50.935 96.616 1.00 27.92 94 LEU B CA 1
ATOM 1688 C C . LEU B 1 94 ? -36.187 51.015 98.134 1.00 26.77 94 LEU B C 1
ATOM 1689 O O . LEU B 1 94 ? -37.258 51.307 98.700 1.00 26.45 94 LEU B O 1
ATOM 1694 N N . ALA B 1 95 ? -35.083 50.753 98.825 1.00 26.21 95 ALA B N 1
ATOM 1695 C CA . ALA B 1 95 ? -35.120 50.675 100.280 1.00 24.56 95 ALA B CA 1
ATOM 1696 C C . ALA B 1 95 ? -33.708 50.792 100.817 1.00 23.37 95 ALA B C 1
ATOM 1697 O O . ALA B 1 95 ? -32.740 50.361 100.160 1.00 22.26 95 ALA B O 1
ATOM 1699 N N . VAL B 1 96 ? -33.596 51.365 102.016 1.00 23.66 96 VAL B N 1
ATOM 1700 C CA . VAL B 1 96 ? -32.319 51.581 102.678 1.00 25.26 96 VAL B CA 1
ATOM 1701 C C . VAL B 1 96 ? -32.484 51.243 104.161 1.00 26.14 96 VAL B C 1
ATOM 1702 O O . VAL B 1 96 ? -33.218 51.929 104.864 1.00 26.82 96 VAL B O 1
ATOM 1706 N N . TRP B 1 97 ? -31.846 50.173 104.622 1.00 24.71 97 TRP B N 1
ATOM 1707 C CA . TRP B 1 97 ? -32.077 49.696 105.982 1.00 25.91 97 TRP B CA 1
ATOM 1708 C C . TRP B 1 97 ? -30.794 49.514 106.771 1.00 24.05 97 TRP B C 1
ATOM 1709 O O . TRP B 1 97 ? -29.755 49.133 106.230 1.00 22.59 97 TRP B O 1
ATOM 1720 N N . ASP B 1 98 ? -30.922 49.696 108.070 1.00 24.82 98 ASP B N 1
ATOM 1721 C CA . ASP B 1 98 ? -29.822 49.479 109.005 1.00 26.22 98 ASP B CA 1
ATOM 1722 C C . ASP B 1 98 ? -29.672 48.000 109.385 1.00 24.43 98 ASP B C 1
ATOM 1723 O O . ASP B 1 98 ? -30.459 47.445 110.142 1.00 23.39 98 ASP B O 1
ATOM 1728 N N . TYR B 1 99 ? -28.685 47.366 108.787 1.00 22.22 99 TYR B N 1
ATOM 1729 C CA . TYR B 1 99 ? -28.385 45.979 108.998 1.00 24.49 99 TYR B CA 1
ATOM 1730 C C . TYR B 1 99 ? -27.006 45.864 109.700 1.00 23.66 99 TYR B C 1
ATOM 1731 O O . TYR B 1 99 ? -26.281 44.930 109.437 1.00 22.59 99 TYR B O 1
ATOM 1740 N N . SER B 1 100 ? -26.673 46.802 110.605 1.00 26.66 100 SER B N 1
ATOM 1741 C CA . SER B 1 100 ? -25.421 46.724 111.403 1.00 29.97 100 SER B CA 1
ATOM 1742 C C . SER B 1 100 ? -25.274 45.360 112.024 1.00 29.55 100 SER B C 1
ATOM 1743 O O . SER B 1 100 ? -26.212 44.871 112.638 1.00 30.81 100 SER B O 1
ATOM 1746 N N . GLY B 1 101 ? -24.124 44.751 111.843 1.00 30.90 101 GLY B N 1
ATOM 1747 C CA . GLY B 1 101 ? -23.832 43.470 112.468 1.00 32.54 101 GLY B CA 1
ATOM 1748 C C . GLY B 1 101 ? -24.458 42.248 111.813 1.00 32.52 101 GLY B C 1
ATOM 1749 O O . GLY B 1 101 ? -24.487 41.158 112.418 1.00 36.13 101 GLY B O 1
ATOM 1750 N N . GLN B 1 102 ? -25.016 42.418 110.608 1.00 29.13 102 GLN B N 1
ATOM 1751 C CA . GLN B 1 102 ? -25.616 41.291 109.909 1.00 23.62 102 GLN B CA 1
ATOM 1752 C C . GLN B 1 102 ? -24.697 40.824 108.793 1.00 22.28 102 GLN B C 1
ATOM 1753 O O . GLN B 1 102 ? -23.958 41.626 108.244 1.00 23.86 102 GLN B O 1
ATOM 1759 N N . PRO B 1 103 ? -24.754 39.527 108.427 1.00 20.44 103 PRO B N 1
ATOM 1760 C CA . PRO B 1 103 ? -24.101 38.974 107.270 1.00 20.35 103 PRO B CA 1
ATOM 1761 C C . PRO B 1 103 ? -24.699 39.539 105.987 1.00 19.90 103 PRO B C 1
ATOM 1762 O O . PRO B 1 103 ? -25.898 39.830 105.962 1.00 19.69 103 PRO B O 1
ATOM 1766 N N . PRO B 1 104 ? -23.901 39.636 104.906 1.00 21.08 104 PRO B N 1
ATOM 1767 C CA . PRO B 1 104 ? -24.473 39.992 103.591 1.00 20.43 104 PRO B CA 1
ATOM 1768 C C . PRO B 1 104 ? -25.691 39.150 103.237 1.00 19.79 104 PRO B C 1
ATOM 1769 O O . PRO B 1 104 ? -26.593 39.669 102.609 1.00 20.41 104 PRO B O 1
ATOM 1773 N N . ALA B 1 105 ? -25.692 37.860 103.584 1.00 18.50 105 ALA B N 1
ATOM 1774 C CA . ALA B 1 105 ? -26.808 36.963 103.240 1.00 19.17 105 ALA B CA 1
ATOM 1775 C C . ALA B 1 105 ? -28.174 37.463 103.745 1.00 17.78 105 ALA B C 1
ATOM 1776 O O . ALA B 1 105 ? -29.185 37.122 103.166 1.00 17.07 105 ALA B O 1
ATOM 1778 N N . LEU B 1 106 ? -28.218 38.235 104.831 1.00 17.40 106 LEU B N 1
ATOM 1779 C CA . LEU B 1 106 ? -29.498 38.756 105.311 1.00 18.01 106 LEU B CA 1
ATOM 1780 C C . LEU B 1 106 ? -29.950 39.949 104.489 1.00 19.67 106 LEU B C 1
ATOM 1781 O O . LEU B 1 106 ? -31.137 40.248 104.439 1.00 17.94 106 LEU B O 1
ATOM 1786 N N . CYS B 1 107 ? -29.008 40.625 103.819 1.00 18.49 107 CYS B N 1
ATOM 1787 C CA . CYS B 1 107 ? -29.393 41.656 102.861 1.00 19.23 107 CYS B CA 1
ATOM 1788 C C . CYS B 1 107 ? -29.894 41.004 101.550 1.00 19.01 107 CYS B C 1
ATOM 1789 O O . CYS B 1 107 ? -30.858 41.468 100.939 1.00 19.15 107 CYS B O 1
ATOM 1792 N N . TRP B 1 108 ? -29.246 39.924 101.144 1.00 19.02 108 TRP B N 1
ATOM 1793 C CA . TRP B 1 108 ? -29.765 39.059 100.068 1.00 17.26 108 TRP B CA 1
ATOM 1794 C C . TRP B 1 108 ? -31.223 38.635 100.387 1.00 17.73 108 TRP B C 1
ATOM 1795 O O . TRP B 1 108 ? -32.099 38.672 99.511 1.00 16.74 108 TRP B O 1
ATOM 1806 N N . ALA B 1 109 ? -31.474 38.259 101.648 1.00 17.65 109 ALA B N 1
ATOM 1807 C CA . ALA B 1 109 ? -32.815 37.868 102.091 1.00 17.28 109 ALA B CA 1
ATOM 1808 C C . ALA B 1 109 ? -33.822 39.010 101.952 1.00 17.86 109 ALA B C 1
ATOM 1809 O O . ALA B 1 109 ? -34.965 38.797 101.550 1.00 18.99 109 ALA B O 1
ATOM 1811 N N . ALA B 1 110 ? -33.408 40.216 102.363 1.00 17.71 110 ALA B N 1
ATOM 1812 C CA . ALA B 1 110 ? -34.175 41.433 102.197 1.00 18.00 110 ALA B CA 1
ATOM 1813 C C . ALA B 1 110 ? -34.560 41.647 100.719 1.00 18.20 110 ALA B C 1
ATOM 1814 O O . ALA B 1 110 ? -35.699 41.965 100.423 1.00 19.19 110 ALA B O 1
ATOM 1816 N N . CYS B 1 111 ? -33.640 41.433 99.814 1.00 17.01 111 CYS B N 1
ATOM 1817 C CA . CYS B 1 111 ? -33.909 41.611 98.368 1.00 20.47 111 CYS B CA 1
ATOM 1818 C C . CYS B 1 111 ? -34.853 40.501 97.833 1.00 22.23 111 CYS B C 1
ATOM 1819 O O . CYS B 1 111 ? -35.844 40.779 97.136 1.00 20.14 111 CYS B O 1
ATOM 1822 N N . MET B 1 112 ? -34.587 39.268 98.233 1.00 20.82 112 MET B N 1
ATOM 1823 C CA . MET B 1 112 ? -35.486 38.176 97.913 1.00 20.24 112 MET B CA 1
ATOM 1824 C C . MET B 1 112 ? -36.933 38.468 98.354 1.00 20.85 112 MET B C 1
ATOM 1825 O O . MET B 1 112 ? -37.883 38.221 97.607 1.00 19.75 112 MET B O 1
ATOM 1830 N N . GLY B 1 113 ? -37.062 39.014 99.547 1.00 19.93 113 GLY B N 1
ATOM 1831 C CA . GLY B 1 113 ? -38.322 39.287 100.184 1.00 22.22 113 GLY B CA 1
ATOM 1832 C C . GLY B 1 113 ? -39.004 40.583 99.790 1.00 22.01 113 GLY B C 1
ATOM 1833 O O . GLY B 1 113 ? -40.072 40.864 100.294 1.00 23.52 113 GLY B O 1
ATOM 1834 N N . THR B 1 114 ? -38.391 41.368 98.905 1.00 22.22 114 THR B N 1
ATOM 1835 C CA . THR B 1 114 ? -38.912 42.673 98.514 1.00 23.15 114 THR B CA 1
ATOM 1836 C C . THR B 1 114 ? -39.265 42.654 97.010 1.00 23.15 114 THR B C 1
ATOM 1837 O O . THR B 1 114 ? -38.375 42.600 96.147 1.00 22.26 114 THR B O 1
ATOM 1841 N N . PRO B 1 115 ? -40.569 42.690 96.683 1.00 26.28 115 PRO B N 1
ATOM 1842 C CA . PRO B 1 115 ? -40.922 42.652 95.255 1.00 26.32 115 PRO B CA 1
ATOM 1843 C C . PRO B 1 115 ? -40.335 43.853 94.504 1.00 24.31 115 PRO B C 1
ATOM 1844 O O . PRO B 1 115 ? -40.279 44.962 95.031 1.00 26.36 115 PRO B O 1
ATOM 1848 N N . GLY B 1 116 ? -39.828 43.622 93.311 1.00 24.90 116 GLY B N 1
ATOM 1849 C CA . GLY B 1 116 ? -39.159 44.685 92.572 1.00 25.37 116 GLY B CA 1
ATOM 1850 C C . GLY B 1 116 ? -37.652 44.728 92.817 1.00 25.30 116 GLY B C 1
ATOM 1851 O O . GLY B 1 116 ? -36.897 45.292 91.996 1.00 24.68 116 GLY B O 1
ATOM 1852 N N . CYS B 1 117 ? -37.177 44.117 93.918 1.00 24.01 117 CYS B N 1
ATOM 1853 C CA . CYS B 1 117 ? -35.703 44.078 94.146 1.00 22.65 117 CYS B CA 1
ATOM 1854 C C . CYS B 1 117 ? -34.953 43.179 93.164 1.00 21.89 117 CYS B C 1
ATOM 1855 O O . CYS B 1 117 ? -35.138 41.966 93.133 1.00 23.16 117 CYS B O 1
ATOM 1858 N N . ASP B 1 118 ? -34.089 43.774 92.356 1.00 21.03 118 ASP B N 1
ATOM 1859 C CA . ASP B 1 118 ? -33.245 43.034 91.429 1.00 20.17 118 ASP B CA 1
ATOM 1860 C C . ASP B 1 118 ? -31.829 42.805 91.968 1.00 19.63 118 ASP B C 1
ATOM 1861 O O . ASP B 1 118 ? -31.128 41.865 91.547 1.00 20.38 118 ASP B O 1
ATOM 1866 N N . LEU B 1 119 ? -31.385 43.697 92.852 1.00 20.06 119 LEU B N 1
ATOM 1867 C CA . LEU B 1 119 ? -30.057 43.584 93.396 1.00 19.66 119 LEU B CA 1
ATOM 1868 C C . LEU B 1 119 ? -29.925 44.394 94.659 1.00 19.68 119 LEU B C 1
ATOM 1869 O O . LEU B 1 119 ? -30.756 45.280 94.948 1.00 21.46 119 LEU B O 1
ATOM 1874 N N . TYR B 1 120 ? -28.880 44.069 95.422 1.00 20.30 120 TYR B N 1
ATOM 1875 C CA . TYR B 1 120 ? -28.628 44.751 96.690 1.00 19.36 120 TYR B CA 1
ATOM 1876 C C . TYR B 1 120 ? -27.180 45.185 96.772 1.00 19.25 120 TYR B C 1
ATOM 1877 O O . TYR B 1 120 ? -26.326 44.679 96.047 1.00 17.93 120 TYR B O 1
ATOM 1886 N N . THR B 1 121 ? -26.935 46.166 97.642 1.00 20.40 121 THR B N 1
ATOM 1887 C CA . THR B 1 121 ? -25.589 46.552 98.044 1.00 22.93 121 THR B CA 1
ATOM 1888 C C . THR B 1 121 ? -25.544 46.495 99.565 1.00 22.88 121 THR B C 1
ATOM 1889 O O . THR B 1 121 ? -26.506 46.894 100.227 1.00 23.80 121 THR B O 1
ATOM 1893 N N . PHE B 1 122 ? -24.443 45.999 100.115 1.00 23.65 122 PHE B N 1
ATOM 1894 C CA . PHE B 1 122 ? -24.273 45.937 101.581 1.00 25.21 122 PHE B CA 1
ATOM 1895 C C . PHE B 1 122 ? -22.817 46.224 101.966 1.00 27.45 122 PHE B C 1
ATOM 1896 O O . PHE B 1 122 ? -22.046 45.321 102.170 1.00 26.89 122 PHE B O 1
ATOM 1904 N N . GLN B 1 123 ? -22.460 47.486 101.959 1.00 32.50 123 GLN B N 1
ATOM 1905 C CA . GLN B 1 123 ? -21.107 47.937 102.293 1.00 38.18 123 GLN B CA 1
ATOM 1906 C C . GLN B 1 123 ? -21.380 48.754 103.555 1.00 38.95 123 GLN B C 1
ATOM 1907 O O . GLN B 1 123 ? -22.408 49.426 103.664 1.00 41.90 123 GLN B O 1
ATOM 1913 N N . GLY B 1 124 ? -20.542 48.609 104.562 1.00 41.42 124 GLY B N 1
ATOM 1914 C CA . GLY B 1 124 ? -20.850 49.196 105.873 1.00 40.51 124 GLY B CA 1
ATOM 1915 C C . GLY B 1 124 ? -22.013 48.510 106.572 1.00 39.71 124 GLY B C 1
ATOM 1916 O O . GLY B 1 124 ? -22.113 47.287 106.546 1.00 42.08 124 GLY B O 1
ATOM 1917 N N . MET B 1 125 ? -22.882 49.305 107.210 1.00 36.83 125 MET B N 1
ATOM 1918 C CA . MET B 1 125 ? -24.040 48.808 107.936 1.00 33.42 125 MET B CA 1
ATOM 1919 C C . MET B 1 125 ? -25.373 48.937 107.185 1.00 27.83 125 MET B C 1
ATOM 1920 O O . MET B 1 125 ? -26.419 48.644 107.742 1.00 25.39 125 MET B O 1
ATOM 1925 N N . THR B 1 126 ? -25.351 49.484 105.978 1.00 24.35 126 THR B N 1
ATOM 1926 C CA . THR B 1 126 ? -26.570 49.784 105.265 1.00 23.64 126 THR B CA 1
ATOM 1927 C C . THR B 1 126 ? -26.806 48.699 104.209 1.00 22.28 126 THR B C 1
ATOM 1928 O O . THR B 1 126 ? -25.965 48.433 103.356 1.00 21.73 126 THR B O 1
ATOM 1932 N N . CYS B 1 127 ? -27.983 48.102 104.271 1.00 21.80 127 CYS B N 1
ATOM 1933 C CA .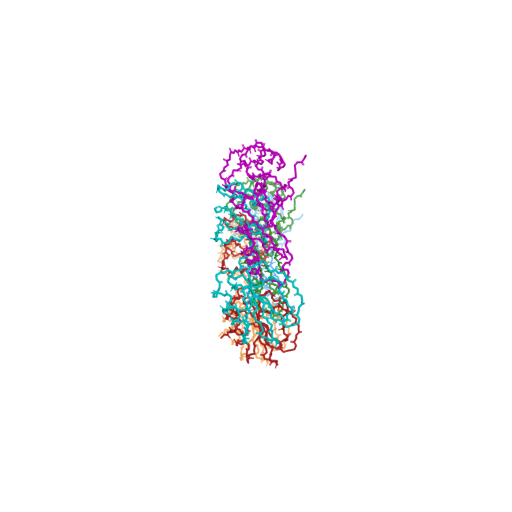 CYS B 1 127 ? -28.475 47.200 103.245 1.00 19.90 127 CYS B CA 1
ATOM 1934 C C . CYS B 1 127 ? -29.345 48.040 102.336 1.00 19.97 127 CYS B C 1
ATOM 1935 O O . CYS B 1 127 ? -30.381 48.540 102.775 1.00 20.86 127 CYS B O 1
ATOM 1938 N N . LYS B 1 128 ? -28.932 48.195 101.079 1.00 20.02 128 LYS B N 1
ATOM 1939 C CA . LYS B 1 128 ? -29.695 48.963 100.096 1.00 21.55 128 LYS B CA 1
ATOM 1940 C C . LYS B 1 128 ? -30.228 48.079 98.969 1.00 21.98 128 LYS B C 1
ATOM 1941 O O . LYS B 1 128 ? -29.479 47.345 98.378 1.00 22.75 128 LYS B O 1
ATOM 1947 N N . LEU B 1 129 ? -31.516 48.228 98.643 1.00 22.07 129 LEU B N 1
ATOM 1948 C CA . LEU B 1 129 ? -32.189 47.445 97.644 1.00 22.07 129 LEU B CA 1
ATOM 1949 C C . LEU B 1 129 ? -32.479 48.319 96.418 1.00 23.38 129 LEU B C 1
ATOM 1950 O O . LEU B 1 129 ? -32.866 49.484 96.549 1.00 20.90 129 LEU B O 1
ATOM 1955 N N . TYR B 1 130 ? -32.292 47.741 95.241 1.00 24.07 130 TYR B N 1
ATOM 1956 C CA . TYR B 1 130 ? -32.513 48.443 93.990 1.00 24.47 130 TYR B CA 1
ATOM 1957 C C . TYR B 1 130 ? -33.283 47.584 93.001 1.00 25.32 130 TYR B C 1
ATOM 1958 O O . TYR B 1 130 ? -33.124 46.360 92.956 1.00 23.43 130 TYR B O 1
ATOM 1967 N N . SER B 1 131 ? -34.107 48.243 92.190 1.00 26.12 131 SER B N 1
ATOM 1968 C CA . SER B 1 131 ? -34.524 47.687 90.911 1.00 27.11 131 SER B CA 1
ATOM 1969 C C . SER B 1 131 ? -33.645 48.295 89.837 1.00 27.83 131 SER B C 1
ATOM 1970 O O . SER B 1 131 ? -33.167 49.444 89.944 1.00 27.51 131 SER B O 1
ATOM 1973 N N . GLN B 1 132 ? -33.472 47.540 88.773 1.00 28.76 132 GLN B N 1
ATOM 1974 C CA . GLN B 1 132 ? -32.726 48.045 87.624 1.00 30.20 132 GLN B CA 1
ATOM 1975 C C . GLN B 1 132 ? -33.460 49.253 87.029 1.00 32.80 132 GLN B C 1
ATOM 1976 O O . GLN B 1 132 ? -34.659 49.414 87.239 1.00 30.72 132 GLN B O 1
ATOM 1982 N N . THR B 1 133 ? -32.705 50.137 86.381 1.00 35.89 133 THR B N 1
ATOM 1983 C CA . THR B 1 133 ? -33.274 51.305 85.708 1.00 38.79 133 THR B CA 1
ATOM 1984 C C . THR B 1 133 ? -33.996 50.869 84.436 1.00 39.30 133 THR B C 1
ATOM 1985 O O . THR B 1 133 ? -33.585 49.888 83.808 1.00 40.96 133 THR B O 1
ATOM 1989 N N . GLN C 1 4 ? -28.438 19.264 52.665 1.00 44.21 4 GLN C N 1
ATOM 1990 C CA . GLN C 1 4 ? -28.256 20.129 53.878 1.00 44.11 4 GLN C CA 1
ATOM 1991 C C . GLN C 1 4 ? -27.976 21.593 53.524 1.00 41.45 4 GLN C C 1
ATOM 1992 O O . GLN C 1 4 ? -27.215 21.864 52.594 1.00 41.06 4 GLN C O 1
ATOM 1998 N N . LEU C 1 5 ? -28.587 22.527 54.265 1.00 38.16 5 LEU C N 1
ATOM 1999 C CA . LEU C 1 5 ? -28.518 23.959 53.900 1.00 36.30 5 LEU C CA 1
ATOM 2000 C C . LEU C 1 5 ? -27.448 24.668 54.733 1.00 33.07 5 LEU C C 1
ATOM 2001 O O . LEU C 1 5 ? -27.344 24.465 55.923 1.00 31.30 5 LEU C O 1
ATOM 2006 N N . ASP C 1 6 ? -26.680 25.540 54.092 1.00 30.49 6 ASP C N 1
ATOM 2007 C CA . ASP C 1 6 ? -25.670 26.295 54.788 1.00 27.05 6 ASP C CA 1
ATOM 2008 C C . ASP C 1 6 ? -26.299 27.392 55.606 1.00 24.90 6 ASP C C 1
ATOM 2009 O O . ASP C 1 6 ? -27.033 28.231 55.070 1.00 27.53 6 ASP C O 1
ATOM 2014 N N . VAL C 1 7 ? -26.052 27.371 56.905 1.00 22.94 7 VAL C N 1
ATOM 2015 C CA . VAL C 1 7 ? -26.430 28.445 57.805 1.00 23.18 7 VAL C CA 1
ATOM 2016 C C . VAL C 1 7 ? -25.227 29.056 58.524 1.00 22.56 7 VAL C C 1
ATOM 2017 O O . VAL C 1 7 ? -25.361 29.711 59.569 1.00 23.96 7 VAL C O 1
ATOM 2021 N N . SER C 1 8 ? -24.048 28.873 57.954 1.00 24.64 8 SER C N 1
ATOM 2022 C CA . SER C 1 8 ? -22.847 29.443 58.584 1.00 26.07 8 SER C CA 1
ATOM 2023 C C . SER C 1 8 ? -22.659 30.936 58.288 1.00 25.71 8 SER C C 1
ATOM 2024 O O . SER C 1 8 ? -21.892 31.588 58.975 1.00 24.35 8 SER C O 1
ATOM 2027 N N . CYS C 1 9 ? -23.344 31.501 57.271 1.00 25.28 9 CYS C N 1
ATOM 2028 C CA . CYS C 1 9 ? -23.043 32.891 56.901 1.00 23.30 9 CYS C CA 1
ATOM 2029 C C . CYS C 1 9 ? -23.481 33.922 57.900 1.00 23.70 9 CYS C C 1
ATOM 2030 O O . CYS C 1 9 ? -23.057 35.087 57.826 1.00 25.47 9 CYS C O 1
ATOM 2033 N N . PHE C 1 10 ? -24.360 33.551 58.830 1.00 23.24 10 PHE C N 1
ATOM 2034 C CA . PHE C 1 10 ? -24.844 34.484 59.817 1.00 22.25 10 PHE C CA 1
ATOM 2035 C C . PHE C 1 10 ? -24.557 33.965 61.207 1.00 23.59 10 PHE C C 1
ATOM 2036 O O . PHE C 1 10 ? -24.413 32.758 61.379 1.00 23.09 10 PHE C O 1
ATOM 2044 N N . ALA C 1 11 ? -24.511 34.893 62.163 1.00 25.14 11 ALA C N 1
ATOM 2045 C CA . ALA C 1 11 ? -24.308 34.614 63.608 1.00 27.95 11 ALA C CA 1
ATOM 2046 C C . ALA C 1 11 ? -25.551 33.959 64.241 1.00 28.70 11 ALA C C 1
ATOM 2047 O O . ALA C 1 11 ? -26.671 34.451 64.054 1.00 28.81 11 ALA C O 1
ATOM 2049 N N . HIS C 1 12 ? -25.324 32.884 64.999 1.00 28.83 12 HIS C N 1
ATOM 2050 C CA . HIS C 1 12 ? -26.369 32.195 65.757 1.00 29.82 12 HIS C CA 1
ATOM 2051 C C . HIS C 1 12 ? -26.444 32.680 67.185 1.00 30.78 12 HIS C C 1
ATOM 2052 O O . HIS C 1 12 ? -27.491 32.532 67.832 1.00 29.67 12 HIS C O 1
ATOM 2059 N N . ASP C 1 13 ? -25.382 33.324 67.688 1.00 32.23 13 ASP C N 1
ATOM 2060 C CA . ASP C 1 13 ? -25.314 33.645 69.127 1.00 34.30 13 ASP C CA 1
ATOM 2061 C C . ASP C 1 13 ? -25.183 35.119 69.473 1.00 35.19 13 ASP C C 1
ATOM 2062 O O . ASP C 1 13 ? -24.615 35.444 70.524 1.00 34.60 13 ASP C O 1
ATOM 2067 N N . LYS C 1 14 ? -25.678 36.025 68.620 1.00 33.81 14 LYS C N 1
ATOM 2068 C CA . LYS C 1 14 ? -25.545 37.444 68.884 1.00 32.61 14 LYS C CA 1
ATOM 2069 C C . LYS C 1 14 ? -26.871 38.155 69.047 1.00 32.01 14 LYS C C 1
ATOM 2070 O O . LYS C 1 14 ? -26.939 39.378 68.953 1.00 31.54 14 LYS C O 1
ATOM 2076 N N . ASN C 1 15 ? -27.936 37.406 69.328 1.00 29.41 15 ASN C N 1
ATOM 2077 C CA . ASN C 1 15 ? -29.223 38.023 69.600 1.00 28.91 15 ASN C CA 1
ATOM 2078 C C . ASN C 1 15 ? -29.680 39.009 68.523 1.00 25.77 15 ASN C C 1
ATOM 2079 O O . ASN C 1 15 ? -30.290 40.037 68.805 1.00 26.82 15 ASN C O 1
ATOM 2084 N N . ILE C 1 16 ? -29.389 38.685 67.279 1.00 25.44 16 ILE C N 1
ATOM 2085 C CA . ILE C 1 16 ? -29.788 39.546 66.150 1.00 24.16 16 ILE C CA 1
ATOM 2086 C C . ILE C 1 16 ? -31.163 39.130 65.634 1.00 24.20 16 ILE C C 1
ATOM 2087 O O . ILE C 1 16 ? -31.314 38.060 65.012 1.00 23.59 16 ILE C O 1
ATOM 2092 N N . GLY C 1 17 ? -32.138 39.990 65.889 1.00 24.83 17 GLY C N 1
ATOM 2093 C CA . GLY C 1 17 ? -33.460 39.905 65.305 1.00 24.52 17 GLY C CA 1
ATOM 2094 C C . GLY C 1 17 ? -33.715 40.853 64.126 1.00 25.14 17 GLY C C 1
ATOM 2095 O O . GLY C 1 17 ? -32.926 41.766 63.851 1.00 23.54 17 GLY C O 1
ATOM 2096 N N . SER C 1 18 ? -34.841 40.620 63.440 1.00 23.73 18 SER C N 1
ATOM 2097 C CA . SER C 1 18 ? -35.381 41.556 62.471 1.00 22.86 18 SER C CA 1
ATOM 2098 C C . SER C 1 18 ? -36.815 41.875 62.807 1.00 23.21 18 SER C C 1
ATOM 2099 O O . SER C 1 18 ? -37.605 40.961 63.078 1.00 22.55 18 SER C O 1
ATOM 2102 N N . ARG C 1 19 ? -37.169 43.159 62.779 1.00 24.54 19 ARG C N 1
ATOM 2103 C CA . ARG C 1 19 ? -38.538 43.602 63.115 1.00 25.51 19 ARG C CA 1
ATOM 2104 C C . ARG C 1 19 ? -39.478 43.521 61.933 1.00 24.63 19 ARG C C 1
ATOM 2105 O O . ARG C 1 19 ? -40.652 43.816 62.066 1.00 24.76 19 ARG C O 1
ATOM 2113 N N . THR C 1 20 ? -38.956 43.184 60.760 1.00 23.48 20 THR C N 1
ATOM 2114 C CA . THR C 1 20 ? -39.743 43.251 59.548 1.00 22.85 20 THR C CA 1
ATOM 2115 C C . THR C 1 20 ? -41.018 42.428 59.680 1.00 23.26 20 THR C C 1
ATOM 2116 O O . THR C 1 20 ? -40.989 41.304 60.162 1.00 21.91 20 THR C O 1
ATOM 2120 N N . GLU C 1 21 ? -42.130 42.991 59.209 1.00 24.98 21 GLU C N 1
ATOM 2121 C CA . GLU C 1 21 ? -43.430 42.325 59.296 1.00 27.04 21 GLU C CA 1
ATOM 2122 C C . GLU C 1 21 ? -43.318 40.936 58.709 1.00 25.42 21 GLU C C 1
ATOM 2123 O O . GLU C 1 21 ? -42.708 40.740 57.656 1.00 24.27 21 GLU C O 1
ATOM 2129 N N . GLN C 1 22 ? -43.904 39.960 59.397 1.00 24.46 22 GLN C N 1
ATOM 2130 C CA . GLN C 1 22 ? -43.764 38.571 59.009 1.00 22.13 22 GLN C CA 1
ATOM 2131 C C . GLN C 1 22 ? -44.830 38.075 58.086 1.00 21.77 22 GLN C C 1
ATOM 2132 O O . GLN C 1 22 ? -45.989 38.447 58.194 1.00 20.19 22 GLN C O 1
ATOM 2138 N N . LEU C 1 23 ? -44.428 37.202 57.176 1.00 19.84 23 LEU C N 1
ATOM 2139 C CA . LEU C 1 23 ? -45.382 36.467 56.348 1.00 21.81 23 LEU C CA 1
ATOM 2140 C C . LEU C 1 23 ? -46.138 35.412 57.185 1.00 22.23 23 LEU C C 1
ATOM 2141 O O . LEU C 1 23 ? -47.349 35.198 57.017 1.00 22.43 23 LEU C O 1
ATOM 2146 N N . SER C 1 24 ? -45.378 34.713 58.028 1.00 22.20 24 SER C N 1
ATOM 2147 C CA . SER C 1 24 ? -45.906 33.689 58.904 1.00 21.07 24 SER C CA 1
ATOM 2148 C C . SER C 1 24 ? -44.865 33.323 59.946 1.00 21.25 24 SER C C 1
ATOM 2149 O O . SER C 1 24 ? -43.680 33.778 59.872 1.00 18.24 24 SER C O 1
ATOM 2152 N N . VAL C 1 25 ? -45.327 32.558 60.939 1.00 21.34 25 VAL C N 1
ATOM 2153 C CA . VAL C 1 25 ? -44.480 32.023 61.982 1.00 21.63 25 VAL C CA 1
ATOM 2154 C C . VAL C 1 25 ? -44.782 30.556 62.132 1.00 23.51 25 VAL C C 1
ATOM 2155 O O . VAL C 1 25 ? -45.969 30.154 62.118 1.00 22.21 25 VAL C O 1
ATOM 2159 N N . VAL C 1 26 ? -43.724 29.747 62.194 1.00 21.27 26 VAL C N 1
ATOM 2160 C CA . VAL C 1 26 ? -43.856 28.320 62.469 1.00 22.61 26 VAL C CA 1
ATOM 2161 C C . VAL C 1 26 ? -42.802 27.888 63.478 1.00 23.84 26 VAL C C 1
ATOM 2162 O O . VAL C 1 26 ? -41.825 28.602 63.689 1.00 24.40 26 VAL C O 1
ATOM 2166 N N . HIS C 1 27 ? -43.018 26.753 64.137 1.00 23.55 27 HIS C N 1
ATOM 2167 C CA . HIS C 1 27 ? -42.007 26.183 65.057 1.00 22.37 27 HIS C CA 1
ATOM 2168 C C . HIS C 1 27 ? -41.080 25.207 64.351 1.00 21.03 27 HIS C C 1
ATOM 2169 O O . HIS C 1 27 ? -41.528 24.288 63.639 1.00 20.28 27 HIS C O 1
ATOM 2176 N N . VAL C 1 28 ? -39.771 25.334 64.585 1.00 18.73 28 VAL C N 1
ATOM 2177 C CA . VAL C 1 28 ? -38.845 24.418 63.976 1.00 18.57 28 VAL C CA 1
ATOM 2178 C C . VAL C 1 28 ? -37.687 24.168 64.956 1.00 18.46 28 VAL C C 1
ATOM 2179 O O . VAL C 1 28 ? -37.526 24.898 65.902 1.00 18.92 28 VAL C O 1
ATOM 2183 N N . ALA C 1 29 ? -36.913 23.133 64.709 1.00 20.54 29 ALA C N 1
ATOM 2184 C CA . ALA C 1 29 ? -35.846 22.687 65.620 1.00 21.01 29 ALA C CA 1
ATOM 2185 C C . ALA C 1 29 ? -34.537 23.387 65.395 1.00 23.41 29 ALA C C 1
ATOM 2186 O O . ALA C 1 29 ? -33.662 23.327 66.267 1.00 23.05 29 ALA C O 1
ATOM 2188 N N . SER C 1 30 ? -34.368 24.032 64.245 1.00 22.37 30 SER C N 1
ATOM 2189 C CA . SER C 1 30 ? -33.051 24.590 63.927 1.00 23.02 30 SER C CA 1
ATOM 2190 C C . SER C 1 30 ? -33.153 25.755 62.941 1.00 23.63 30 SER C C 1
ATOM 2191 O O . SER C 1 30 ? -34.178 25.961 62.316 1.00 22.06 30 SER C O 1
ATOM 2194 N N . ALA C 1 31 ? -32.075 26.510 62.828 1.00 23.09 31 ALA C N 1
ATOM 2195 C CA . ALA C 1 31 ? -31.935 27.575 61.818 1.00 22.89 31 ALA C CA 1
ATOM 2196 C C . ALA C 1 31 ? -32.060 27.029 60.418 1.00 20.57 31 ALA C C 1
ATOM 2197 O O . ALA C 1 31 ? -32.706 27.636 59.584 1.00 20.50 31 ALA C O 1
ATOM 2199 N N . GLN C 1 32 ? -31.439 25.896 60.145 1.00 20.95 32 GLN C N 1
ATOM 2200 C CA . GLN C 1 32 ? -31.521 25.240 58.846 1.00 23.79 32 GLN C CA 1
ATOM 2201 C C . GLN C 1 32 ? -32.962 24.966 58.436 1.00 22.36 32 GLN C C 1
ATOM 2202 O O . GLN C 1 32 ? -33.369 25.147 57.270 1.00 21.36 32 GLN C O 1
ATOM 2208 N N . ASP C 1 33 ? -33.718 24.454 59.382 1.00 22.43 33 ASP C N 1
ATOM 2209 C CA . ASP C 1 33 ? -35.123 24.145 59.100 1.00 22.12 33 ASP C CA 1
ATOM 2210 C C . ASP C 1 33 ? -35.938 25.433 58.903 1.00 20.11 33 ASP C C 1
ATOM 2211 O O . ASP C 1 33 ? -36.862 25.441 58.099 1.00 21.90 33 ASP C O 1
ATOM 2216 N N . CYS C 1 34 ? -35.572 26.510 59.588 1.00 20.18 34 CYS C N 1
ATOM 2217 C CA . CYS C 1 34 ? -36.231 27.805 59.358 1.00 19.65 34 CYS C CA 1
ATOM 2218 C C . CYS C 1 34 ? -35.917 28.318 57.940 1.00 20.15 34 CYS C C 1
ATOM 2219 O O . CYS C 1 34 ? -36.825 28.800 57.230 1.00 19.95 34 CYS C O 1
ATOM 2222 N N . MET C 1 35 ? -34.650 28.197 57.520 1.00 18.64 35 MET C N 1
ATOM 2223 C CA . MET C 1 35 ? -34.286 28.547 56.135 1.00 18.33 35 MET C CA 1
ATOM 2224 C C . MET C 1 35 ? -35.101 27.770 55.165 1.00 18.63 35 MET C C 1
ATOM 2225 O O . MET C 1 35 ? -35.486 28.269 54.117 1.00 18.58 35 MET C O 1
ATOM 2230 N N . LYS C 1 36 ? -35.303 26.500 55.465 1.00 20.65 36 LYS C N 1
ATOM 2231 C CA . LYS C 1 36 ? -36.085 25.671 54.571 1.00 21.84 36 LYS C CA 1
ATOM 2232 C C . LYS C 1 36 ? -37.523 26.194 54.444 1.00 19.34 36 LYS C C 1
ATOM 2233 O O . LYS C 1 36 ? -38.078 26.259 53.343 1.00 19.81 36 LYS C O 1
ATOM 2239 N N . GLU C 1 37 ? -38.115 26.569 55.552 1.00 19.07 37 GLU C N 1
ATOM 2240 C CA . GLU C 1 37 ? -39.454 27.154 55.542 1.00 20.75 37 GLU C CA 1
ATOM 2241 C C . GLU C 1 37 ? -39.482 28.446 54.738 1.00 20.22 37 GLU C C 1
ATOM 2242 O O . GLU C 1 37 ? -40.422 28.710 53.999 1.00 19.66 37 GLU C O 1
ATOM 2248 N N . CYS C 1 38 ? -38.420 29.239 54.877 1.00 19.69 38 CYS C N 1
ATOM 2249 C CA . CYS C 1 38 ? -38.301 30.486 54.126 1.00 17.13 38 CYS C CA 1
ATOM 2250 C C . CYS C 1 38 ? -38.253 30.183 52.640 1.00 17.80 38 CYS C C 1
ATOM 2251 O O . CYS C 1 38 ? -38.928 30.816 51.829 1.00 18.44 38 CYS C O 1
ATOM 2254 N N . GLN C 1 39 ? -37.453 29.212 52.257 1.00 19.67 39 GLN C N 1
ATOM 2255 C CA . GLN C 1 39 ? -37.355 28.892 50.834 1.00 21.04 39 GLN C CA 1
ATOM 2256 C C . GLN C 1 39 ? -38.655 28.318 50.210 1.00 21.91 39 GLN C C 1
ATOM 2257 O O . GLN C 1 39 ? -38.813 28.347 48.979 1.00 22.79 39 GLN C O 1
ATOM 2263 N N . ALA C 1 40 ? -39.576 27.828 51.037 1.00 22.41 40 ALA C N 1
ATOM 2264 C CA . ALA C 1 40 ? -40.904 27.350 50.561 1.00 22.50 40 ALA C CA 1
ATOM 2265 C C . ALA C 1 40 ? -41.871 28.475 50.268 1.00 23.51 40 ALA C C 1
ATOM 2266 O O . ALA C 1 40 ? -42.951 28.232 49.688 1.00 22.54 40 ALA C O 1
ATOM 2268 N N . LEU C 1 41 ? -41.539 29.693 50.700 1.00 20.59 41 LEU C N 1
ATOM 2269 C CA . LEU C 1 41 ? -42.405 30.834 50.452 1.00 21.40 41 LEU C CA 1
ATOM 2270 C C . LEU C 1 41 ? -41.777 31.736 49.403 1.00 22.64 41 LEU C C 1
ATOM 2271 O O . LEU C 1 41 ? -40.677 32.205 49.608 1.00 21.90 41 LEU C O 1
ATOM 2276 N N . PRO C 1 42 ? -42.465 31.974 48.270 1.00 22.49 42 PRO C N 1
ATOM 2277 C CA . PRO C 1 42 ? -41.846 32.725 47.170 1.00 21.85 42 PRO C CA 1
ATOM 2278 C C . PRO C 1 42 ? -41.254 34.076 47.533 1.00 21.40 42 PRO C C 1
ATOM 2279 O O . PRO C 1 42 ? -40.308 34.513 46.868 1.00 21.61 42 PRO C O 1
ATOM 2283 N N . THR C 1 43 ? -41.827 34.773 48.508 1.00 19.75 43 THR C N 1
ATOM 2284 C CA . THR C 1 43 ? -41.418 36.145 48.778 1.00 19.66 43 THR C CA 1
ATOM 2285 C C . THR C 1 43 ? -40.602 36.297 50.063 1.00 18.07 43 THR C C 1
ATOM 2286 O O . THR C 1 43 ? -40.320 37.404 50.458 1.00 19.12 43 THR C O 1
ATOM 2290 N N . CYS C 1 44 ? -40.238 35.194 50.705 1.00 18.12 44 CYS C N 1
ATOM 2291 C CA . CYS C 1 44 ? -39.441 35.271 51.917 1.00 16.38 44 CYS C CA 1
ATOM 2292 C C . CYS C 1 44 ? -38.016 35.640 51.558 1.00 16.27 44 CYS C C 1
ATOM 2293 O O . CYS C 1 44 ? -37.361 34.914 50.819 1.00 15.31 44 CYS C O 1
ATOM 2296 N N . SER C 1 45 ? -37.577 36.796 52.071 1.00 16.96 45 SER C N 1
ATOM 2297 C CA . SER C 1 45 ? -36.202 37.269 51.848 1.00 15.30 45 SER C CA 1
ATOM 2298 C C . SER C 1 45 ? -35.267 36.856 52.958 1.00 16.40 45 SER C C 1
ATOM 2299 O O . SER C 1 45 ? -34.054 36.709 52.727 1.00 17.61 45 SER C O 1
ATOM 2302 N N . HIS C 1 46 ? -35.799 36.837 54.170 1.00 15.73 46 HIS C N 1
ATOM 2303 C CA . HIS C 1 46 ? -35.021 36.536 55.352 1.00 17.22 46 HIS C CA 1
ATOM 2304 C C . HIS C 1 46 ? -35.923 35.994 56.441 1.00 18.16 46 HIS C C 1
ATOM 2305 O O . HIS C 1 46 ? -37.163 36.086 56.343 1.00 18.14 46 HIS C O 1
ATOM 2312 N N . PHE C 1 47 ? -35.304 35.479 57.500 1.00 17.63 47 PHE C N 1
ATOM 2313 C CA . PHE C 1 47 ? -36.036 34.907 58.614 1.00 18.36 47 PHE C CA 1
ATOM 2314 C C . PHE C 1 47 ? -35.317 35.244 59.919 1.00 20.12 47 PHE C C 1
ATOM 2315 O O . PHE C 1 47 ? -34.093 35.467 59.916 1.00 21.31 47 PHE C O 1
ATOM 2323 N N . THR C 1 48 ? -36.067 35.293 61.009 1.00 19.21 48 THR C N 1
ATOM 2324 C CA . THR C 1 48 ? -35.495 35.292 62.346 1.00 19.23 48 THR C CA 1
ATOM 2325 C C . THR C 1 48 ? -35.976 34.037 63.072 1.00 19.71 48 THR C C 1
ATOM 2326 O O . THR C 1 48 ? -37.204 33.729 63.150 1.00 20.38 48 THR C O 1
ATOM 2330 N N . TYR C 1 49 ? -35.012 33.291 63.562 1.00 17.77 49 TYR C N 1
ATOM 2331 C CA . TYR C 1 49 ? -35.264 32.072 64.299 1.00 20.53 49 TYR C CA 1
ATOM 2332 C C . TYR C 1 49 ? -34.776 32.296 65.714 1.00 22.90 49 TYR C C 1
ATOM 2333 O O . TYR C 1 49 ? -33.692 32.863 65.909 1.00 22.41 49 TYR C O 1
ATOM 2342 N N . ASN C 1 50 ? -35.599 31.888 66.690 1.00 24.00 50 ASN C N 1
ATOM 2343 C CA . ASN C 1 50 ? -35.285 32.074 68.097 1.00 25.79 50 ASN C CA 1
ATOM 2344 C C . ASN C 1 50 ? -35.004 30.734 68.784 1.00 28.55 50 ASN C C 1
ATOM 2345 O O . ASN C 1 50 ? -35.847 29.820 68.781 1.00 27.40 50 ASN C O 1
ATOM 2350 N N . LYS C 1 51 ? -33.790 30.645 69.338 1.00 29.77 51 LYS C N 1
ATOM 2351 C CA . LYS C 1 51 ? -33.272 29.494 70.065 1.00 32.29 51 LYS C CA 1
ATOM 2352 C C . LYS C 1 51 ? -34.149 28.960 71.143 1.00 31.14 51 LYS C C 1
ATOM 2353 O O . LYS C 1 51 ? -34.173 27.759 71.404 1.00 31.22 51 LYS C O 1
ATOM 2359 N N . ASN C 1 52 ? -34.785 29.887 71.828 1.00 31.28 52 ASN C N 1
ATOM 2360 C CA . ASN C 1 52 ? -35.493 29.582 73.028 1.00 31.64 52 ASN C CA 1
ATOM 2361 C C . ASN C 1 52 ? -36.949 29.293 72.741 1.00 31.34 52 ASN C C 1
ATOM 2362 O O . ASN C 1 52 ? -37.457 28.282 73.201 1.00 31.91 52 ASN C O 1
ATOM 2367 N N . SER C 1 53 ? -37.617 30.132 71.958 1.00 29.09 53 SER C N 1
ATOM 2368 C CA . SER C 1 53 ? -39.037 29.929 71.666 1.00 27.77 53 SER C CA 1
ATOM 2369 C C . SER C 1 53 ? -39.242 28.860 70.591 1.00 26.86 53 SER C C 1
ATOM 2370 O O . SER C 1 53 ? -40.342 28.323 70.453 1.00 25.33 53 SER C O 1
ATOM 2373 N N . LYS C 1 54 ? -38.188 28.572 69.819 1.00 24.32 54 LYS C N 1
ATOM 2374 C CA . LYS C 1 54 ? -38.223 27.683 68.656 1.00 22.94 54 LYS C CA 1
ATOM 2375 C C . LYS C 1 54 ? -39.072 28.217 67.495 1.00 22.08 54 LYS C C 1
ATOM 2376 O O . LYS C 1 54 ? -39.399 27.479 66.578 1.00 22.57 54 LYS C O 1
ATOM 2382 N N . LYS C 1 55 ? -39.421 29.483 67.547 1.00 22.57 55 LYS C N 1
ATOM 2383 C CA . LYS C 1 55 ? -40.217 30.126 66.506 1.00 23.28 55 LYS C CA 1
ATOM 2384 C C . LYS C 1 55 ? -39.344 30.620 65.340 1.00 22.70 55 LYS C C 1
ATOM 2385 O O . LYS C 1 55 ? -38.308 31.243 65.518 1.00 23.69 55 LYS C O 1
ATOM 2391 N N . CYS C 1 56 ? -39.841 30.354 64.138 1.00 23.05 56 CYS C N 1
ATOM 2392 C CA . CYS C 1 56 ? -39.213 30.710 62.888 1.00 20.04 56 CYS C CA 1
ATOM 2393 C C . CYS C 1 56 ? -40.144 31.744 62.217 1.00 19.23 56 CYS C C 1
ATOM 2394 O O . CYS C 1 56 ? -41.300 31.437 61.853 1.00 19.49 56 CYS C O 1
ATOM 2397 N N . HIS C 1 57 ? -39.683 32.975 62.123 1.00 19.00 57 HIS C N 1
ATOM 2398 C CA . HIS C 1 57 ? -40.498 34.083 61.634 1.00 18.93 57 HIS C CA 1
ATOM 2399 C C . HIS C 1 57 ? -40.017 34.457 60.226 1.00 18.39 57 HIS C C 1
ATOM 2400 O O . HIS C 1 57 ? -38.867 34.935 60.054 1.00 19.27 57 HIS C O 1
ATOM 2407 N N . LEU C 1 58 ? -40.866 34.224 59.226 1.00 16.36 58 LEU C N 1
ATOM 2408 C CA . LEU C 1 58 ? -40.488 34.378 57.804 1.00 17.79 58 LEU C CA 1
ATOM 2409 C C . LEU C 1 58 ? -40.918 35.741 57.337 1.00 19.28 58 LEU C C 1
ATOM 2410 O O . LEU C 1 58 ? -42.038 36.184 57.662 1.00 18.28 58 LEU C O 1
ATOM 2415 N N . LYS C 1 59 ? -40.038 36.425 56.591 1.00 17.84 59 LYS C N 1
ATOM 2416 C CA . LYS C 1 59 ? -40.253 37.834 56.278 1.00 17.14 59 LYS C CA 1
ATOM 2417 C C . LYS C 1 59 ? -39.968 38.151 54.811 1.00 18.63 59 LYS C C 1
ATOM 2418 O O . LYS C 1 59 ? -38.991 37.631 54.223 1.00 17.70 59 LYS C O 1
ATOM 2424 N N . ALA C 1 60 ? -40.778 39.055 54.246 1.00 18.49 60 ALA C N 1
ATOM 2425 C CA . ALA C 1 60 ? -40.620 39.521 52.844 1.00 18.88 60 ALA C CA 1
ATOM 2426 C C . ALA C 1 60 ? -39.760 40.791 52.707 1.00 20.95 60 ALA C C 1
ATOM 2427 O O . ALA C 1 60 ? -38.944 40.885 51.796 1.00 23.23 60 ALA C O 1
ATOM 2429 N N . GLY C 1 61 ? -39.973 41.766 53.571 1.00 21.15 61 GLY C N 1
ATOM 2430 C CA . GLY C 1 61 ? -39.366 43.115 53.384 1.00 22.50 61 GLY C CA 1
ATOM 2431 C C . GLY C 1 61 ? -37.859 43.075 53.671 1.00 21.89 61 GLY C C 1
ATOM 2432 O O . GLY C 1 61 ? -37.288 42.010 53.974 1.00 22.33 61 GLY C O 1
ATOM 2433 N N . ALA C 1 62 ? -37.223 44.225 53.552 1.00 20.87 62 ALA C N 1
ATOM 2434 C CA . ALA C 1 62 ? -35.815 44.372 53.930 1.00 20.77 62 ALA C CA 1
ATOM 2435 C C . ALA C 1 62 ? -35.675 44.167 55.421 1.00 19.78 62 ALA C C 1
ATOM 2436 O O . ALA C 1 62 ? -36.567 44.527 56.193 1.00 18.84 62 ALA C O 1
ATOM 2438 N N . PRO C 1 63 ? -34.527 43.656 55.852 1.00 19.11 63 PRO C N 1
ATOM 2439 C CA . PRO C 1 63 ? -34.375 43.445 57.283 1.00 20.21 63 PRO C CA 1
ATOM 2440 C C . PRO C 1 63 ? -34.400 44.740 58.065 1.00 20.77 63 PRO C C 1
ATOM 2441 O O . PRO C 1 63 ? -34.036 45.796 57.531 1.00 19.84 63 PRO C O 1
ATOM 2445 N N . GLU C 1 64 ? -34.813 44.640 59.319 1.00 22.71 64 GLU C N 1
ATOM 2446 C CA . GLU C 1 64 ? -34.864 45.770 60.252 1.00 23.41 64 GLU C CA 1
ATOM 2447 C C . GLU C 1 64 ? -34.238 45.261 61.524 1.00 22.45 64 GLU C C 1
ATOM 2448 O O . GLU C 1 64 ? -34.916 44.690 62.405 1.00 21.78 64 GLU C O 1
ATOM 2454 N N . PHE C 1 65 ? -32.932 45.382 61.607 1.00 23.27 65 PHE C N 1
ATOM 2455 C CA . PHE C 1 65 ? -32.210 44.685 62.669 1.00 24.18 65 PHE C CA 1
ATOM 2456 C C . PHE C 1 65 ? -32.433 45.316 64.049 1.00 26.33 65 PHE C C 1
ATOM 2457 O O . PHE C 1 65 ? -32.618 46.520 64.172 1.00 25.33 65 PHE C O 1
ATOM 2465 N N . TYR C 1 66 ? -32.483 44.463 65.070 1.00 26.89 66 TYR C N 1
ATOM 2466 C CA . TYR C 1 66 ? -32.524 44.891 66.469 1.00 29.27 66 TYR C CA 1
ATOM 2467 C C . TYR C 1 66 ? -32.029 43.727 67.341 1.00 29.22 66 TYR C C 1
ATOM 2468 O O . TYR C 1 66 ? -31.686 42.648 66.830 1.00 27.72 66 TYR C O 1
ATOM 2477 N N . THR C 1 67 ? -32.000 43.950 68.646 1.00 30.29 67 THR C N 1
ATOM 2478 C CA . THR C 1 67 ? -31.504 42.950 69.584 1.00 30.97 67 THR C CA 1
ATOM 2479 C C . THR C 1 67 ? -32.621 42.281 70.358 1.00 30.89 67 THR C C 1
ATOM 2480 O O . THR C 1 67 ? -33.465 42.961 70.916 1.00 29.00 67 THR C O 1
ATOM 2484 N N . TYR C 1 68 ? -32.606 40.951 70.384 1.00 31.31 68 TYR C N 1
ATOM 2485 C CA . TYR C 1 68 ? -33.605 40.185 71.102 1.00 32.68 68 TYR C CA 1
ATOM 2486 C C . TYR C 1 68 ? -32.998 38.840 71.499 1.00 32.15 68 TYR C C 1
ATOM 2487 O O . TYR C 1 68 ? -32.507 38.066 70.655 1.00 31.53 68 TYR C O 1
ATOM 2496 N N . THR C 1 69 ? -33.032 38.558 72.806 1.00 31.71 69 THR C N 1
ATOM 2497 C CA . THR C 1 69 ? -32.331 37.401 73.346 1.00 30.82 69 THR C CA 1
ATOM 2498 C C . THR C 1 69 ? -32.703 36.124 72.598 1.00 29.36 69 THR C C 1
ATOM 2499 O O . THR C 1 69 ? -33.860 35.770 72.523 1.00 29.51 69 THR C O 1
ATOM 2503 N N . GLY C 1 70 ? -31.693 35.445 72.074 1.00 27.63 70 GLY C N 1
ATOM 2504 C CA . GLY C 1 70 ? -31.856 34.165 71.428 1.00 27.51 70 GLY C CA 1
ATOM 2505 C C . GLY C 1 70 ? -32.193 34.180 69.946 1.00 25.29 70 GLY C C 1
ATOM 2506 O O . GLY C 1 70 ? -32.227 33.109 69.332 1.00 25.22 70 GLY C O 1
ATOM 2507 N N . ASP C 1 71 ? -32.410 35.365 69.384 1.00 24.97 71 ASP C N 1
ATOM 2508 C CA . ASP C 1 71 ? -32.671 35.520 67.940 1.00 24.54 71 ASP C CA 1
ATOM 2509 C C . ASP C 1 71 ? -31.431 35.294 67.111 1.00 25.64 71 ASP C C 1
ATOM 2510 O O . ASP C 1 71 ? -30.275 35.553 67.546 1.00 25.68 71 ASP C O 1
ATOM 2515 N N . MET C 1 72 ? -31.661 34.804 65.899 1.00 24.19 72 MET C N 1
ATOM 2516 C CA . MET C 1 72 ? -30.673 34.836 64.837 1.00 23.47 72 MET C CA 1
ATOM 2517 C C . MET C 1 72 ? -31.435 35.142 63.540 1.00 23.05 72 MET C C 1
ATOM 2518 O O . MET C 1 72 ? -32.586 34.715 63.367 1.00 19.66 72 MET C O 1
ATOM 2523 N N . THR C 1 73 ? -30.792 35.880 62.652 1.00 22.04 73 THR C N 1
ATOM 2524 C CA . THR C 1 73 ? -31.445 36.334 61.427 1.00 20.19 73 THR C CA 1
ATOM 2525 C C . THR C 1 73 ? -30.644 35.877 60.258 1.00 20.05 73 THR C C 1
ATOM 2526 O O . THR C 1 73 ? -29.442 36.225 60.106 1.00 19.40 73 THR C O 1
ATOM 2530 N N . GLY C 1 74 ? -31.302 35.103 59.391 1.00 17.53 74 GLY C N 1
ATOM 2531 C CA . GLY C 1 74 ? -30.663 34.613 58.203 1.00 17.05 74 GLY C CA 1
ATOM 2532 C C . GLY C 1 74 ? -31.333 35.021 56.902 1.00 18.18 74 GLY C C 1
ATOM 2533 O O . GLY C 1 74 ? -32.523 35.386 56.879 1.00 17.89 74 GLY C O 1
ATOM 2534 N N . PRO C 1 75 ? -30.588 34.922 55.803 1.00 18.57 75 PRO C N 1
ATOM 2535 C CA . PRO C 1 75 ? -31.104 35.187 54.479 1.00 17.56 75 PRO C CA 1
ATOM 2536 C C . PRO C 1 75 ? -31.829 33.973 53.937 1.00 17.72 75 PRO C C 1
ATOM 2537 O O . PRO C 1 75 ? -31.691 32.857 54.480 1.00 15.95 75 PRO C O 1
ATOM 2541 N N . ARG C 1 76 ? -32.596 34.198 52.863 1.00 19.49 76 ARG C N 1
ATOM 2542 C CA . ARG C 1 76 ? -33.272 33.127 52.151 1.00 19.60 76 ARG C CA 1
ATOM 2543 C C . ARG C 1 76 ? -32.299 31.982 51.862 1.00 19.09 76 ARG C C 1
ATOM 2544 O O . ARG C 1 76 ? -32.620 30.793 52.025 1.00 19.52 76 ARG C O 1
ATOM 2552 N N . SER C 1 77 ? -31.087 32.348 51.453 1.00 18.78 77 SER C N 1
ATOM 2553 C CA . SER C 1 77 ? -29.996 31.406 51.251 1.00 18.90 77 SER C CA 1
ATOM 2554 C C . SER C 1 77 ? -28.691 32.130 51.521 1.00 19.47 77 SER C C 1
ATOM 2555 O O . SER C 1 77 ? -28.532 33.299 51.162 1.00 17.36 77 SER C O 1
ATOM 2558 N N . CYS C 1 78 ? -27.753 31.433 52.159 1.00 18.99 78 CYS C N 1
ATOM 2559 C CA . CYS C 1 78 ? -26.428 31.978 52.344 1.00 18.95 78 CYS C CA 1
ATOM 2560 C C . CYS C 1 78 ? -25.642 32.115 51.051 1.00 20.28 78 CYS C C 1
ATOM 2561 O O . CYS C 1 78 ? -24.626 32.813 51.051 1.00 21.88 78 CYS C O 1
ATOM 2564 N N . GLU C 1 79 ? -26.077 31.458 49.976 1.00 20.83 79 GLU C N 1
ATOM 2565 C CA . GLU C 1 79 ? -25.293 31.392 48.754 1.00 23.55 79 GLU C CA 1
ATOM 2566 C C . GLU C 1 79 ? -25.114 32.755 48.044 1.00 22.14 79 GLU C C 1
ATOM 2567 O O . GLU C 1 79 ? -24.190 32.928 47.216 1.00 22.25 79 GLU C O 1
ATOM 2573 N N . HIS C 1 80 ? -25.978 33.721 48.347 1.00 19.74 80 HIS C N 1
ATOM 2574 C CA . HIS C 1 80 ? -25.978 34.998 47.628 1.00 19.42 80 HIS C CA 1
ATOM 2575 C C . HIS C 1 80 ? -24.898 35.887 48.209 1.00 19.20 80 HIS C C 1
ATOM 2576 O O . HIS C 1 80 ? -25.165 36.828 48.943 1.00 18.83 80 HIS C O 1
ATOM 2583 N N . ASN C 1 81 ? -23.657 35.586 47.859 1.00 19.04 81 ASN C N 1
ATOM 2584 C CA . ASN C 1 81 ? -22.579 36.208 48.616 1.00 20.80 81 ASN C CA 1
ATOM 2585 C C . ASN C 1 81 ? -21.642 37.039 47.735 1.00 20.82 81 ASN C C 1
ATOM 2586 O O . ASN C 1 81 ? -20.530 37.382 48.141 1.00 20.53 81 ASN C O 1
ATOM 2591 N N . CYS C 1 82 ? -22.099 37.409 46.553 1.00 19.90 82 CYS C N 1
ATOM 2592 C CA . CYS C 1 82 ? -21.465 38.552 45.849 1.00 19.06 82 CYS C CA 1
ATOM 2593 C C . CYS C 1 82 ? -21.392 39.764 46.799 1.00 18.64 82 CYS C C 1
ATOM 2594 O O . CYS C 1 82 ? -22.345 40.042 47.508 1.00 18.43 82 CYS C O 1
ATOM 2597 N N . SER C 1 83 ? -20.263 40.476 46.860 1.00 17.32 83 SER C N 1
ATOM 2598 C CA . SER C 1 83 ? -20.080 41.555 47.818 1.00 18.23 83 SER C CA 1
ATOM 2599 C C . SER C 1 83 ? -19.594 42.883 47.245 1.00 18.75 83 SER C C 1
ATOM 2600 O O . SER C 1 83 ? -19.625 43.883 47.961 1.00 19.56 83 SER C O 1
ATOM 2603 N N . ASP C 1 84 ? -19.166 42.933 45.988 1.00 18.60 84 ASP C N 1
ATOM 2604 C CA . ASP C 1 84 ? -18.726 44.234 45.455 1.00 18.98 84 ASP C CA 1
ATOM 2605 C C . ASP C 1 84 ? -19.881 44.995 44.759 1.00 18.38 84 ASP C C 1
ATOM 2606 O O . ASP C 1 84 ? -20.406 45.919 45.318 1.00 19.00 84 ASP C O 1
ATOM 2611 N N . ALA C 1 85 ? -20.267 44.573 43.569 1.00 17.76 85 ALA C N 1
ATOM 2612 C CA . ALA C 1 85 ? -21.404 45.138 42.855 1.00 18.86 85 ALA C CA 1
ATOM 2613 C C . ALA C 1 85 ? -22.170 43.958 42.252 1.00 17.13 85 ALA C C 1
ATOM 2614 O O . ALA C 1 85 ? -21.618 43.169 41.474 1.00 19.29 85 ALA C O 1
ATOM 2616 N N . CYS C 1 86 ? -23.428 43.839 42.647 1.00 16.81 86 CYS C N 1
ATOM 2617 C CA . CYS C 1 86 ? -24.107 42.571 42.638 1.00 15.81 86 CYS C CA 1
ATOM 2618 C C . CYS C 1 86 ? -25.534 42.761 42.138 1.00 16.80 86 CYS C C 1
ATOM 2619 O O . CYS C 1 86 ? -26.363 43.230 42.857 1.00 15.15 86 CYS C O 1
ATOM 2622 N N . TRP C 1 87 ? -25.771 42.382 40.901 1.00 16.72 87 TRP C N 1
ATOM 2623 C CA . TRP C 1 87 ? -27.078 42.503 40.283 1.00 18.41 87 TRP C CA 1
ATOM 2624 C C . TRP C 1 87 ? -27.906 41.266 40.627 1.00 19.18 87 TRP C C 1
ATOM 2625 O O . TRP C 1 87 ? -27.401 40.145 40.651 1.00 19.79 87 TRP C O 1
ATOM 2636 N N . MET C 1 88 ? -29.169 41.488 40.902 1.00 20.59 88 MET C N 1
ATOM 2637 C CA . MET C 1 88 ? -30.089 40.407 41.239 1.00 22.00 88 MET C CA 1
ATOM 2638 C C . MET C 1 88 ? -30.227 39.406 40.108 1.00 25.22 88 MET C C 1
ATOM 2639 O O . MET C 1 88 ? -30.382 38.236 40.378 1.00 26.49 88 MET C O 1
ATOM 2644 N N . ASP C 1 89 ? -30.149 39.859 38.857 1.00 27.27 89 ASP C N 1
ATOM 2645 C CA . ASP C 1 89 ? -30.130 38.963 37.690 1.00 28.80 89 ASP C CA 1
ATOM 2646 C C . ASP C 1 89 ? -28.734 38.540 37.240 1.00 29.26 89 ASP C C 1
ATOM 2647 O O . ASP C 1 89 ? -28.617 37.880 36.223 1.00 28.15 89 ASP C O 1
ATOM 2652 N N . GLY C 1 90 ? -27.670 38.932 37.955 1.00 27.66 90 GLY C N 1
ATOM 2653 C CA . GLY C 1 90 ? -26.286 38.532 37.601 1.00 26.96 90 GLY C CA 1
ATOM 2654 C C . GLY C 1 90 ? -25.630 39.534 36.642 1.00 26.81 90 GLY C C 1
ATOM 2655 O O . GLY C 1 90 ? -26.282 40.085 35.767 1.00 24.53 90 GLY C O 1
ATOM 2656 N N . ASN C 1 91 ? -24.348 39.819 36.821 1.00 24.06 91 ASN C N 1
ATOM 2657 C CA . ASN C 1 91 ? -23.632 40.737 35.900 1.00 24.73 91 ASN C CA 1
ATOM 2658 C C . ASN C 1 91 ? -22.164 40.562 36.240 1.00 26.42 91 ASN C C 1
ATOM 2659 O O . ASN C 1 91 ? -21.855 40.125 37.357 1.00 30.13 91 ASN C O 1
ATOM 2664 N N . ASN C 1 92 ? -21.276 40.799 35.289 1.00 24.38 92 ASN C N 1
ATOM 2665 C CA . ASN C 1 92 ? -19.837 40.857 35.556 1.00 24.17 92 ASN C CA 1
ATOM 2666 C C . ASN C 1 92 ? -19.355 42.228 35.088 1.00 21.93 92 ASN C C 1
ATOM 2667 O O . ASN C 1 92 ? -19.936 42.777 34.167 1.00 22.24 92 ASN C O 1
ATOM 2672 N N . PRO C 1 93 ? -18.276 42.764 35.691 1.00 21.58 93 PRO C N 1
ATOM 2673 C CA . PRO C 1 93 ? -17.682 43.989 35.172 1.00 20.01 93 PRO C CA 1
ATOM 2674 C C . PRO C 1 93 ? -17.149 43.838 33.730 1.00 19.89 93 PRO C C 1
ATOM 2675 O O . PRO C 1 93 ? -16.710 42.763 33.337 1.00 19.91 93 PRO C O 1
ATOM 2679 N N . LEU C 1 94 ? -17.169 44.944 32.987 1.00 19.67 94 LEU C N 1
ATOM 2680 C CA . LEU C 1 94 ? -16.508 45.030 31.700 1.00 20.09 94 LEU C CA 1
ATOM 2681 C C . LEU C 1 94 ? -14.999 45.024 31.885 1.00 20.20 94 LEU C C 1
ATOM 2682 O O . LEU C 1 94 ? -14.239 44.533 31.037 1.00 19.53 94 LEU C O 1
ATOM 2687 N N . ALA C 1 95 ? -14.547 45.572 32.996 1.00 19.04 95 ALA C N 1
ATOM 2688 C CA . ALA C 1 95 ? -13.110 45.750 33.236 1.00 18.31 95 ALA C CA 1
ATOM 2689 C C . ALA C 1 95 ? -12.857 45.957 34.735 1.00 18.52 95 ALA C C 1
ATOM 2690 O O . ALA C 1 95 ? -13.712 46.476 35.451 1.00 18.18 95 ALA C O 1
ATOM 2692 N N . VAL C 1 96 ? -11.677 45.546 35.175 1.00 18.30 96 VAL C N 1
ATOM 2693 C CA . VAL C 1 96 ? -11.225 45.658 36.535 1.00 18.21 96 VAL C CA 1
ATOM 2694 C C . VAL C 1 96 ? -9.730 45.979 36.477 1.00 19.55 96 VAL C C 1
ATOM 2695 O O . VAL C 1 96 ? -8.945 45.155 36.001 1.00 22.21 96 VAL C O 1
ATOM 2699 N N . TRP C 1 97 ? -9.361 47.162 36.952 1.00 18.67 97 TRP C N 1
ATOM 2700 C CA . TRP C 1 97 ? -7.987 47.643 36.908 1.00 21.11 97 TRP C CA 1
ATOM 2701 C C . TRP C 1 97 ? -7.503 48.256 38.235 1.00 19.51 97 TRP C C 1
ATOM 2702 O O . TRP C 1 97 ? -8.220 48.982 38.920 1.00 20.62 97 TRP C O 1
ATOM 2713 N N . ASP C 1 98 ? -6.239 48.009 38.536 1.00 21.92 98 ASP C N 1
ATOM 2714 C CA . ASP C 1 98 ? -5.526 48.705 39.578 1.00 23.73 98 ASP C CA 1
ATOM 2715 C C . ASP C 1 98 ? -5.260 50.143 39.142 1.00 23.41 98 ASP C C 1
ATOM 2716 O O . ASP C 1 98 ? -4.502 50.362 38.223 1.00 25.21 98 ASP C O 1
ATOM 2721 N N . TYR C 1 99 ? -5.880 51.087 39.820 1.00 21.86 99 TYR C N 1
ATOM 2722 C CA . TYR C 1 99 ? -5.754 52.508 39.591 1.00 21.81 99 TYR C CA 1
ATOM 2723 C C . TYR C 1 99 ? -5.069 53.197 40.772 1.00 22.26 99 TYR C C 1
ATOM 2724 O O . TYR C 1 99 ? -5.394 54.328 41.120 1.00 19.13 99 TYR C O 1
ATOM 2733 N N . SER C 1 100 ? -4.104 52.503 41.391 1.00 23.15 100 SER C N 1
ATOM 2734 C CA . SER C 1 100 ? -3.336 53.104 42.474 1.00 25.04 100 SER C CA 1
ATOM 2735 C C . SER C 1 100 ? -2.761 54.419 42.020 1.00 23.56 100 SER C C 1
ATOM 2736 O O . SER C 1 100 ? -2.205 54.498 40.944 1.00 23.44 100 SER C O 1
ATOM 2739 N N . GLY C 1 101 ? -2.915 55.432 42.837 1.00 22.93 101 GLY C N 1
ATOM 2740 C CA . GLY C 1 101 ? -2.361 56.739 42.550 1.00 26.07 101 GLY C CA 1
ATOM 2741 C C . GLY C 1 101 ? -3.134 57.528 41.496 1.00 25.33 101 GLY C C 1
ATOM 2742 O O . GLY C 1 101 ? -2.658 58.552 41.026 1.00 26.00 101 GLY C O 1
ATOM 2743 N N . GLN C 1 102 ? -4.320 57.049 41.108 1.00 24.94 102 GLN C N 1
ATOM 2744 C CA . GLN C 1 102 ? -5.156 57.769 40.127 1.00 23.43 102 GLN C CA 1
ATOM 2745 C C . GLN C 1 102 ? -6.385 58.351 40.795 1.00 22.82 102 GLN C C 1
ATOM 2746 O O . GLN C 1 102 ? -6.909 57.773 41.748 1.00 22.48 102 GLN C O 1
ATOM 2752 N N . PRO C 1 103 ? -6.899 59.491 40.280 1.00 22.39 103 PRO C N 1
ATOM 2753 C CA . PRO C 1 103 ? -8.149 60.017 40.797 1.00 20.94 103 PRO C CA 1
ATOM 2754 C C . PRO C 1 103 ? -9.364 59.268 40.233 1.00 19.61 103 PRO C C 1
ATOM 2755 O O . PRO C 1 103 ? -9.259 58.652 39.192 1.00 20.95 103 PRO C O 1
ATOM 2759 N N . PRO C 1 104 ? -10.518 59.375 40.904 1.00 18.25 104 PRO C N 1
ATOM 2760 C CA . PRO C 1 104 ? -11.725 58.723 40.437 1.00 19.13 104 PRO C CA 1
ATOM 2761 C C . PRO C 1 104 ? -12.146 59.235 39.065 1.00 19.09 104 PRO C C 1
ATOM 2762 O O . PRO C 1 104 ? -12.712 58.469 38.293 1.00 18.25 104 PRO C O 1
ATOM 2766 N N . ALA C 1 105 ? -11.877 60.509 38.756 1.00 19.15 105 ALA C N 1
ATOM 2767 C CA . ALA C 1 105 ? -12.265 61.038 37.435 1.00 19.48 105 ALA C CA 1
ATOM 2768 C C . ALA C 1 105 ? -11.545 60.299 36.306 1.00 19.24 105 ALA C C 1
ATOM 2769 O O . ALA C 1 105 ? -12.043 60.256 35.183 1.00 18.62 105 ALA C O 1
ATOM 2771 N N . LEU C 1 106 ? -10.406 59.677 36.583 1.00 18.84 106 LEU C N 1
ATOM 2772 C CA . LEU C 1 106 ? -9.798 58.846 35.552 1.00 19.07 106 LEU C CA 1
ATOM 2773 C C . LEU C 1 106 ? -10.521 57.515 35.355 1.00 19.78 106 LEU C C 1
ATOM 2774 O O . LEU C 1 106 ? -10.456 56.929 34.285 1.00 17.84 106 LEU C O 1
ATOM 2779 N N . CYS C 1 107 ? -11.232 57.034 36.373 1.00 19.82 107 CYS C N 1
ATOM 2780 C CA . CYS C 1 107 ? -12.097 55.846 36.180 1.00 18.62 107 CYS C CA 1
ATOM 2781 C C . CYS C 1 107 ? -13.372 56.273 35.431 1.00 17.36 107 CYS C C 1
ATOM 2782 O O . CYS C 1 107 ? -13.896 55.541 34.561 1.00 17.29 107 CYS C O 1
ATOM 2785 N N . TRP C 1 108 ? -13.888 57.447 35.765 1.00 17.21 108 TRP C N 1
ATOM 2786 C CA . TRP C 1 108 ? -14.990 58.026 35.002 1.00 18.08 108 TRP C CA 1
ATOM 2787 C C . TRP C 1 108 ? -14.577 58.102 33.507 1.00 18.40 108 TRP C C 1
ATOM 2788 O O . TRP C 1 108 ? -15.364 57.762 32.619 1.00 19.23 108 TRP C O 1
ATOM 2799 N N . ALA C 1 109 ? -13.337 58.516 33.248 1.00 17.87 109 ALA C N 1
ATOM 2800 C CA . ALA C 1 109 ? -12.820 58.636 31.857 1.00 19.49 109 ALA C CA 1
ATOM 2801 C C . ALA C 1 109 ? -12.791 57.270 31.198 1.00 20.53 109 ALA C C 1
ATOM 2802 O O . ALA C 1 109 ? -13.139 57.124 30.010 1.00 21.15 109 ALA C O 1
ATOM 2804 N N . ALA C 1 110 ? -12.346 56.270 31.967 1.00 20.49 110 ALA C N 1
ATOM 2805 C CA . ALA C 1 110 ? -12.298 54.895 31.487 1.00 19.63 110 ALA C CA 1
ATOM 2806 C C . ALA C 1 110 ? -13.680 54.434 31.069 1.00 18.62 110 ALA C C 1
ATOM 2807 O O . ALA C 1 110 ? -13.839 53.799 30.013 1.00 19.21 110 ALA C O 1
ATOM 2809 N N . CYS C 1 111 ? -14.681 54.729 31.882 1.00 18.26 111 CYS C N 1
ATOM 2810 C CA . CYS C 1 111 ? -16.079 54.399 31.523 1.00 18.39 111 CYS C CA 1
ATOM 2811 C C . CYS C 1 111 ? -16.517 55.164 30.239 1.00 19.51 111 CYS C C 1
ATOM 2812 O O . CYS C 1 111 ? -17.107 54.588 29.309 1.00 18.88 111 CYS C O 1
ATOM 2815 N N . MET C 1 112 ? -16.267 56.460 30.207 1.00 18.97 112 MET C N 1
ATOM 2816 C CA . MET C 1 112 ? -16.609 57.259 29.028 1.00 21.13 112 MET C CA 1
ATOM 2817 C C . MET C 1 112 ? -16.022 56.618 27.763 1.00 22.64 112 MET C C 1
ATOM 2818 O O . MET C 1 112 ? -16.705 56.479 26.743 1.00 22.96 112 MET C O 1
ATOM 2823 N N . GLY C 1 113 ? -14.753 56.219 27.861 1.00 21.81 113 GLY C N 1
ATOM 2824 C CA . GLY C 1 113 ? -13.991 55.663 26.756 1.00 23.44 113 GLY C CA 1
ATOM 2825 C C . GLY C 1 113 ? -14.282 54.201 26.450 1.00 22.99 113 GLY C C 1
ATOM 2826 O O . GLY C 1 113 ? -13.690 53.662 25.512 1.00 23.19 113 GLY C O 1
ATOM 2827 N N . THR C 1 114 ? -15.152 53.563 27.246 1.00 20.45 114 THR C N 1
ATOM 2828 C CA . THR C 1 114 ? -15.442 52.140 27.126 1.00 19.87 114 THR C CA 1
ATOM 2829 C C . THR C 1 114 ? -16.882 51.950 26.611 1.00 22.45 114 THR C C 1
ATOM 2830 O O . THR C 1 114 ? -17.879 52.252 27.315 1.00 20.65 114 THR C O 1
ATOM 2834 N N . PRO C 1 115 ? -17.015 51.470 25.348 1.00 25.99 115 PRO C N 1
ATOM 2835 C CA . PRO C 1 115 ? -18.375 51.279 24.819 1.00 26.48 115 PRO C CA 1
ATOM 2836 C C . PRO C 1 115 ? -19.223 50.352 25.700 1.00 24.36 115 PRO C C 1
ATOM 2837 O O . PRO C 1 115 ? -18.768 49.283 26.128 1.00 25.18 115 PRO C O 1
ATOM 2841 N N . GLY C 1 116 ? -20.436 50.773 25.995 1.00 24.49 116 GLY C N 1
ATOM 2842 C CA . GLY C 1 116 ? -21.324 49.952 26.817 1.00 24.67 116 GLY C CA 1
ATOM 2843 C C . GLY C 1 116 ? -21.221 50.274 28.305 1.00 23.43 116 GLY C C 1
ATOM 2844 O O . GLY C 1 116 ? -22.079 49.860 29.054 1.00 22.15 116 GLY C O 1
ATOM 2845 N N . CYS C 1 117 ? -20.181 51.012 28.735 1.00 21.84 117 CYS C N 1
ATOM 2846 C CA . CYS C 1 117 ? -20.063 51.369 30.182 1.00 20.63 117 CYS C CA 1
ATOM 2847 C C . CYS C 1 117 ? -21.115 52.367 30.597 1.00 20.42 117 CYS C C 1
ATOM 2848 O O . CYS C 1 117 ? -21.225 53.447 30.012 1.00 21.08 117 CYS C O 1
ATOM 2851 N N . ASP C 1 118 ? -21.934 51.974 31.578 1.00 19.42 118 ASP C N 1
ATOM 2852 C CA . ASP C 1 118 ? -22.953 52.821 32.186 1.00 19.14 118 ASP C CA 1
ATOM 2853 C C . ASP C 1 118 ? -22.606 53.362 33.579 1.00 18.27 118 ASP C C 1
ATOM 2854 O O . ASP C 1 118 ? -23.205 54.355 34.055 1.00 17.64 118 ASP C O 1
ATOM 2859 N N . LEU C 1 119 ? -21.699 52.669 34.265 1.00 18.80 119 LEU C N 1
ATOM 2860 C CA . LEU C 1 119 ? -21.301 53.076 35.595 1.00 17.76 119 LEU C CA 1
ATOM 2861 C C . LEU C 1 119 ? -19.936 52.507 35.968 1.00 17.35 119 LEU C C 1
ATOM 2862 O O . LEU C 1 119 ? -19.449 51.596 35.327 1.00 15.47 119 LEU C O 1
ATOM 2867 N N . TYR C 1 120 ? -19.321 53.100 36.994 1.00 16.74 120 TYR C N 1
ATOM 2868 C CA . TYR C 1 120 ? -18.084 52.591 37.526 1.00 16.03 120 TYR C CA 1
ATOM 2869 C C . TYR C 1 120 ? -18.152 52.553 39.050 1.00 15.82 120 TYR C C 1
ATOM 2870 O O . TYR C 1 120 ? -18.968 53.259 39.676 1.00 16.30 120 TYR C O 1
ATOM 2879 N N . THR C 1 121 ? -17.295 51.729 39.635 1.00 17.83 121 THR C N 1
ATOM 2880 C CA . THR C 1 121 ? -16.985 51.837 41.066 1.00 17.58 121 THR C CA 1
ATOM 2881 C C . THR C 1 121 ? -15.510 52.170 41.241 1.00 18.72 121 THR C C 1
ATOM 2882 O O . THR C 1 121 ? -14.692 51.847 40.371 1.00 18.92 121 THR C O 1
ATOM 2886 N N . PHE C 1 122 ? -15.165 52.830 42.336 1.00 18.43 122 PHE C N 1
ATOM 2887 C CA . PHE C 1 122 ? -13.782 53.225 42.556 1.00 18.82 122 PHE C CA 1
ATOM 2888 C C . PHE C 1 122 ? -13.401 53.055 44.021 1.00 21.22 122 PHE C C 1
ATOM 2889 O O . PHE C 1 122 ? -12.865 53.968 44.649 1.00 20.14 122 PHE C O 1
ATOM 2897 N N . GLN C 1 123 ? -13.699 51.877 44.562 1.00 23.43 123 GLN C N 1
ATOM 2898 C CA . GLN C 1 123 ? -13.378 51.563 45.957 1.00 22.59 123 GLN C CA 1
ATOM 2899 C C . GLN C 1 123 ? -11.946 51.115 46.025 1.00 21.51 123 GLN C C 1
ATOM 2900 O O . GLN C 1 123 ? -11.512 50.285 45.238 1.00 19.98 123 GLN C O 1
ATOM 2906 N N . GLY C 1 124 ? -11.193 51.661 46.970 1.00 21.58 124 GLY C N 1
ATOM 2907 C CA . GLY C 1 124 ? -9.791 51.276 47.148 1.00 21.86 124 GLY C CA 1
ATOM 2908 C C . GLY C 1 124 ? -8.886 51.454 45.932 1.00 21.98 124 GLY C C 1
ATOM 2909 O O . GLY C 1 124 ? -7.955 50.692 45.748 1.00 21.54 124 GLY C O 1
ATOM 2910 N N . MET C 1 125 ? -9.181 52.436 45.085 1.00 22.54 125 MET C N 1
ATOM 2911 C CA . MET C 1 125 ? -8.385 52.715 43.884 1.00 24.02 125 MET C CA 1
ATOM 2912 C C . MET C 1 125 ? -8.314 51.584 42.862 1.00 22.47 125 MET C C 1
ATOM 2913 O O . MET C 1 125 ? -7.286 51.405 42.146 1.00 22.10 125 MET C O 1
ATOM 2918 N N . THR C 1 126 ? -9.372 50.777 42.859 1.00 21.10 126 THR C N 1
ATOM 2919 C CA . THR C 1 126 ? -9.610 49.780 41.825 1.00 21.61 126 THR C CA 1
ATOM 2920 C C . THR C 1 126 ? -10.763 50.293 40.987 1.00 20.63 126 THR C C 1
ATOM 2921 O O . THR C 1 126 ? -11.858 50.565 41.512 1.00 20.44 126 THR C O 1
ATOM 2925 N N . CYS C 1 127 ? -10.487 50.502 39.703 1.00 19.26 127 CYS C N 1
ATOM 2926 C CA . CYS C 1 127 ? -11.480 50.978 38.762 1.00 17.55 127 CYS C CA 1
ATOM 2927 C C . CYS C 1 127 ? -12.212 49.765 38.188 1.00 17.28 127 CYS C C 1
ATOM 2928 O O . CYS C 1 127 ? -11.598 48.899 37.557 1.00 17.25 127 CYS C O 1
ATOM 2931 N N . LYS C 1 128 ? -13.529 49.727 38.373 1.00 16.74 128 LYS C N 1
ATOM 2932 C CA . LYS C 1 128 ? -14.340 48.666 37.803 1.00 15.84 128 LYS C CA 1
ATOM 2933 C C . LYS C 1 128 ? -15.464 49.274 37.003 1.00 16.46 128 LYS C C 1
ATOM 2934 O O . LYS C 1 128 ? -16.125 50.149 37.500 1.00 14.74 128 LYS C O 1
ATOM 2940 N N . LEU C 1 129 ? -15.649 48.780 35.771 1.00 17.05 129 LEU C N 1
ATOM 2941 C CA . LEU C 1 129 ? -16.626 49.329 34.821 1.00 17.90 129 LEU C CA 1
ATOM 2942 C C . LEU C 1 129 ? -17.732 48.325 34.648 1.00 17.54 129 LEU C C 1
ATOM 2943 O O . LEU C 1 129 ? -17.441 47.113 34.578 1.00 16.55 129 LEU C O 1
ATOM 2948 N N . TYR C 1 130 ? -18.978 48.828 34.546 1.00 18.73 130 TYR C N 1
ATOM 2949 C CA . TYR C 1 130 ? -20.141 47.991 34.342 1.00 18.12 130 TYR C CA 1
ATOM 2950 C C . TYR C 1 130 ? -21.091 48.555 33.314 1.00 18.54 130 TYR C C 1
ATOM 2951 O O . TYR C 1 130 ? -21.317 49.770 33.237 1.00 17.17 130 TYR C O 1
ATOM 2960 N N . SER C 1 131 ? -21.691 47.620 32.580 1.00 19.19 131 SER C N 1
ATOM 2961 C CA . SER C 1 131 ? -22.902 47.886 31.805 1.00 21.55 131 SER C CA 1
ATOM 2962 C C . SER C 1 131 ? -24.134 47.510 32.635 1.00 22.35 131 SER C C 1
ATOM 2963 O O . SER C 1 131 ? -24.140 46.521 33.357 1.00 22.58 131 SER C O 1
ATOM 2966 N N . GLN C 1 132 ? -25.196 48.283 32.495 1.00 23.03 132 GLN C N 1
ATOM 2967 C CA . GLN C 1 132 ? -26.474 47.865 33.018 1.00 24.07 132 GLN C CA 1
ATOM 2968 C C . GLN C 1 132 ? -26.949 46.611 32.289 1.00 27.28 132 GLN C C 1
ATOM 2969 O O . GLN C 1 132 ? -26.468 46.301 31.190 1.00 25.86 132 GLN C O 1
ATOM 2975 N N . THR C 1 133 ? -27.849 45.871 32.932 1.00 28.34 133 THR C N 1
ATOM 2976 C CA . THR C 1 133 ? -28.420 44.666 32.370 1.00 30.87 133 THR C CA 1
ATOM 2977 C C . THR C 1 133 ? -29.839 45.000 31.849 1.00 35.31 133 THR C C 1
ATOM 2978 O O . THR C 1 133 ? -30.393 46.052 32.157 1.00 34.05 133 THR C O 1
ATOM 2982 N N . SER C 1 134 ? -30.414 44.114 31.038 1.00 40.44 134 SER C N 1
ATOM 2983 C CA . SER C 1 134 ? -31.800 44.299 30.545 1.00 43.61 134 SER C CA 1
ATOM 2984 C C . SER C 1 134 ? -32.803 44.455 31.708 1.00 45.67 134 SER C C 1
ATOM 2985 O O . SER C 1 134 ? -32.682 43.787 32.752 1.00 47.57 134 SER C O 1
ATOM 2988 N N . LEU D 1 5 ? -9.364 75.964 35.635 1.00 38.05 5 LEU D N 1
ATOM 2989 C CA . LEU D 1 5 ? -9.530 74.477 35.428 1.00 35.62 5 LEU D CA 1
ATOM 2990 C C . LEU D 1 5 ? -8.660 73.699 36.398 1.00 33.85 5 LEU D C 1
ATOM 2991 O O . LEU D 1 5 ? -7.434 73.707 36.303 1.00 32.32 5 LEU D O 1
ATOM 2996 N N . ASP D 1 6 ? -9.312 72.963 37.291 1.00 31.22 6 ASP D N 1
ATOM 2997 C CA . ASP D 1 6 ? -8.634 72.179 38.302 1.00 29.68 6 ASP D CA 1
ATOM 2998 C C . ASP D 1 6 ? -7.823 71.049 37.661 1.00 28.18 6 ASP D C 1
ATOM 2999 O O . ASP D 1 6 ? -8.379 70.193 36.958 1.00 29.72 6 ASP D O 1
ATOM 3004 N N . VAL D 1 7 ? -6.521 71.059 37.917 1.00 25.78 7 VAL D N 1
ATOM 3005 C CA . VAL D 1 7 ? -5.612 69.984 37.537 1.00 25.16 7 VAL D CA 1
ATOM 3006 C C . VAL D 1 7 ? -4.947 69.325 38.737 1.00 24.44 7 VAL D C 1
ATOM 3007 O O . VAL D 1 7 ? -3.955 68.616 38.594 1.00 24.23 7 VAL D O 1
ATOM 3011 N N . SER D 1 8 ? -5.532 69.506 39.928 1.00 26.29 8 SER D N 1
ATOM 3012 C CA . SER D 1 8 ? -4.908 69.028 41.159 1.00 26.66 8 SER D CA 1
ATOM 3013 C C . SER D 1 8 ? -5.206 67.566 41.445 1.00 27.34 8 SER D C 1
ATOM 3014 O O . SER D 1 8 ? -4.526 66.955 42.240 1.00 26.51 8 SER D O 1
ATOM 3017 N N . CYS D 1 9 ? -6.169 66.968 40.752 1.00 27.66 9 CYS D N 1
ATOM 3018 C CA . CYS D 1 9 ? -6.589 65.576 41.081 1.00 25.21 9 CYS D CA 1
ATOM 3019 C C . CYS D 1 9 ? -5.642 64.495 40.554 1.00 24.68 9 CYS D C 1
ATOM 3020 O O . CYS D 1 9 ? -5.758 63.319 40.888 1.00 23.00 9 CYS D O 1
ATOM 3023 N N . PHE D 1 10 ? -4.685 64.867 39.723 1.00 21.99 10 PHE D N 1
ATOM 3024 C CA . PHE D 1 10 ? -3.732 63.908 39.261 1.00 22.56 10 PHE D CA 1
ATOM 3025 C C . PHE D 1 10 ? -2.305 64.365 39.546 1.00 23.92 10 PHE D C 1
ATOM 3026 O O . PHE D 1 10 ? -2.062 65.558 39.691 1.00 26.86 10 PHE D O 1
ATOM 3034 N N . ALA D 1 11 ? -1.390 63.413 39.641 1.00 25.46 11 ALA D N 1
ATOM 3035 C CA . ALA D 1 11 ? 0.019 63.677 39.876 1.00 27.53 11 ALA D CA 1
ATOM 3036 C C . ALA D 1 11 ? 0.620 64.381 38.673 1.00 29.13 11 ALA D C 1
ATOM 3037 O O . ALA D 1 11 ? 0.360 63.946 37.541 1.00 27.39 11 ALA D O 1
ATOM 3039 N N . HIS D 1 12 ? 1.426 65.419 38.921 1.00 27.40 12 HIS D N 1
ATOM 3040 C CA . HIS D 1 12 ? 2.199 66.074 37.849 1.00 29.16 12 HIS D CA 1
ATOM 3041 C C . HIS D 1 12 ? 3.635 65.593 37.774 1.00 31.17 12 HIS D C 1
ATOM 3042 O O . HIS D 1 12 ? 4.284 65.770 36.759 1.00 29.19 12 HIS D O 1
ATOM 3049 N N . ASP D 1 13 ? 4.152 64.978 38.847 1.00 34.32 13 ASP D N 1
ATOM 3050 C CA . ASP D 1 13 ? 5.575 64.614 38.878 1.00 35.95 13 ASP D CA 1
ATOM 3051 C C . ASP D 1 13 ? 5.865 63.131 39.054 1.00 36.59 13 ASP D C 1
ATOM 3052 O O . ASP D 1 13 ? 6.920 62.787 39.586 1.00 36.98 13 ASP D O 1
ATOM 3057 N N . LYS D 1 14 ? 4.968 62.250 38.595 1.00 34.15 14 LYS D N 1
ATOM 3058 C CA . LYS D 1 14 ? 5.196 60.805 38.716 1.00 32.75 14 LYS D CA 1
ATOM 3059 C C . LYS D 1 14 ? 5.411 60.058 37.423 1.00 30.63 14 LYS D C 1
ATOM 3060 O O . LYS D 1 14 ? 5.392 58.859 37.417 1.00 29.40 14 LYS D O 1
ATOM 3066 N N . ASN D 1 15 ? 5.630 60.755 36.315 1.00 30.04 15 ASN D N 1
ATOM 3067 C CA . ASN D 1 15 ? 5.966 60.110 35.064 1.00 28.36 15 ASN D CA 1
ATOM 3068 C C . ASN D 1 15 ? 4.874 59.166 34.582 1.00 27.19 15 ASN D C 1
ATOM 3069 O O . ASN D 1 15 ? 5.133 58.190 33.906 1.00 27.75 15 ASN D O 1
ATOM 3074 N N . ILE D 1 16 ? 3.631 59.525 34.849 1.00 26.49 16 ILE D N 1
ATOM 3075 C CA . ILE D 1 16 ? 2.519 58.684 34.466 1.00 24.47 16 ILE D CA 1
ATOM 3076 C C . ILE D 1 16 ? 2.004 59.073 33.089 1.00 23.65 16 ILE D C 1
ATOM 3077 O O . ILE D 1 16 ? 1.485 60.161 32.909 1.00 23.07 16 ILE D O 1
ATOM 3082 N N . GLY D 1 17 ? 2.123 58.168 32.132 1.00 23.95 17 GLY D N 1
ATOM 3083 C CA . GLY D 1 17 ? 1.610 58.363 30.771 1.00 23.99 17 GLY D CA 1
ATOM 3084 C C . GLY D 1 17 ? 0.458 57.421 30.491 1.00 23.61 17 GLY D C 1
ATOM 3085 O O . GLY D 1 17 ? 0.193 56.510 31.282 1.00 21.53 17 GLY D O 1
ATOM 3086 N N . SER D 1 18 ? -0.191 57.619 29.345 1.00 23.17 18 SER D N 1
ATOM 3087 C CA . SER D 1 18 ? -1.178 56.694 28.819 1.00 23.36 18 SER D CA 1
ATOM 3088 C C . SER D 1 18 ? -0.793 56.369 27.399 1.00 24.04 18 SER D C 1
ATOM 3089 O O . SER D 1 18 ? -0.454 57.276 26.622 1.00 23.97 18 SER D O 1
ATOM 3092 N N . ARG D 1 19 ? -0.799 55.078 27.062 1.00 24.74 19 ARG D N 1
ATOM 3093 C CA . ARG D 1 19 ? -0.515 54.611 25.695 1.00 25.25 19 ARG D CA 1
ATOM 3094 C C . ARG D 1 19 ? -1.736 54.673 24.796 1.00 24.38 19 ARG D C 1
ATOM 3095 O O . ARG D 1 19 ? -1.642 54.346 23.632 1.00 21.86 19 ARG D O 1
ATOM 3103 N N . THR D 1 20 ? -2.894 55.067 25.320 1.00 23.78 20 THR D N 1
ATOM 3104 C CA . THR D 1 20 ? -4.122 54.992 24.528 1.00 22.77 20 THR D CA 1
ATOM 3105 C C . THR D 1 20 ? -3.972 55.750 23.204 1.00 23.87 20 THR D C 1
ATOM 3106 O O . THR D 1 20 ? -3.341 56.797 23.149 1.00 22.29 20 THR D O 1
ATOM 3110 N N . GLU D 1 21 ? -4.514 55.179 22.144 1.00 24.45 21 GLU D N 1
ATOM 3111 C CA . GLU D 1 21 ? -4.418 55.741 20.810 1.00 27.49 21 GLU D CA 1
ATOM 3112 C C . GLU D 1 21 ? -4.861 57.188 20.862 1.00 27.23 21 GLU D C 1
ATOM 3113 O O . GLU D 1 21 ? -5.905 57.499 21.453 1.00 27.23 21 GLU D O 1
ATOM 3119 N N . GLN D 1 22 ? -4.141 58.072 20.193 1.00 26.58 22 GLN D N 1
ATOM 3120 C CA . GLN D 1 22 ? -4.505 59.480 20.280 1.00 27.21 22 GLN D CA 1
ATOM 3121 C C . GLN D 1 22 ? -5.477 60.002 19.250 1.00 26.63 22 GLN D C 1
ATOM 3122 O O . GLN D 1 22 ? -5.509 59.587 18.083 1.00 24.61 22 GLN D O 1
ATOM 3128 N N . LEU D 1 23 ? -6.277 60.936 19.719 1.00 24.69 23 LEU D N 1
ATOM 3129 C CA . LEU D 1 23 ? -7.161 61.705 18.889 1.00 27.79 23 LEU D CA 1
ATOM 3130 C C . LEU D 1 23 ? -6.348 62.801 18.181 1.00 29.52 23 LEU D C 1
ATOM 3131 O O . LEU D 1 23 ? -6.640 63.195 17.062 1.00 30.57 23 LEU D O 1
ATOM 3136 N N . SER D 1 24 ? -5.371 63.354 18.888 1.00 29.07 24 SER D N 1
ATOM 3137 C CA . SER D 1 24 ? -4.531 64.393 18.333 1.00 28.88 24 SER D CA 1
ATOM 3138 C C . SER D 1 24 ? -3.421 64.750 19.293 1.00 27.78 24 SER D C 1
ATOM 3139 O O . SER D 1 24 ? -3.450 64.331 20.460 1.00 22.73 24 SER D O 1
ATOM 3142 N N . VAL D 1 25 ? -2.460 65.521 18.795 1.00 25.61 25 VAL D N 1
ATOM 3143 C CA . VAL D 1 25 ? -1.371 66.050 19.611 1.00 25.71 25 VAL D CA 1
ATOM 3144 C C . VAL D 1 25 ? -1.172 67.530 19.299 1.00 27.33 25 VAL D C 1
ATOM 3145 O O . VAL D 1 25 ? -1.263 67.943 18.139 1.00 26.42 25 VAL D O 1
ATOM 3149 N N . VAL D 1 26 ? -0.969 68.328 20.348 1.00 26.76 26 VAL D N 1
ATOM 3150 C CA . VAL D 1 26 ? -0.744 69.764 20.191 1.00 27.38 26 VAL D CA 1
ATOM 3151 C C . VAL D 1 26 ? 0.239 70.219 21.259 1.00 25.90 26 VAL D C 1
ATOM 3152 O O . VAL D 1 26 ? 0.309 69.628 22.351 1.00 23.54 26 VAL D O 1
ATOM 3156 N N . HIS D 1 27 ? 1.002 71.261 20.951 1.00 24.53 27 HIS D N 1
ATOM 3157 C CA . HIS D 1 27 ? 1.964 71.794 21.898 1.00 24.34 27 HIS D CA 1
ATOM 3158 C C . HIS D 1 27 ? 1.267 72.800 22.820 1.00 23.57 27 HIS D C 1
ATOM 3159 O O . HIS D 1 27 ? 0.627 73.754 22.361 1.00 24.15 27 HIS D O 1
ATOM 3166 N N . VAL D 1 28 ? 1.422 72.616 24.120 1.00 22.37 28 VAL D N 1
ATOM 3167 C CA . VAL D 1 28 ? 0.899 73.578 25.097 1.00 21.69 28 VAL D CA 1
ATOM 3168 C C . VAL D 1 28 ? 1.900 73.703 26.228 1.00 22.64 28 VAL D C 1
ATOM 3169 O O . VAL D 1 28 ? 2.820 72.891 26.347 1.00 23.12 28 VAL D O 1
ATOM 3173 N N . ALA D 1 29 ? 1.717 74.736 27.047 1.00 23.55 29 ALA D N 1
ATOM 3174 C CA . ALA D 1 29 ? 2.683 75.081 28.077 1.00 24.42 29 ALA D CA 1
ATOM 3175 C C . ALA D 1 29 ? 2.238 74.684 29.471 1.00 23.83 29 ALA D C 1
ATOM 3176 O O . ALA D 1 29 ? 2.964 74.945 30.410 1.00 25.03 29 ALA D O 1
ATOM 3178 N N . SER D 1 30 ? 1.058 74.087 29.616 1.00 24.08 30 SER D N 1
ATOM 3179 C CA . SER D 1 30 ? 0.575 73.701 30.936 1.00 23.97 30 SER D CA 1
ATOM 3180 C C . SER D 1 30 ? -0.445 72.545 30.852 1.00 24.69 30 SER D C 1
ATOM 3181 O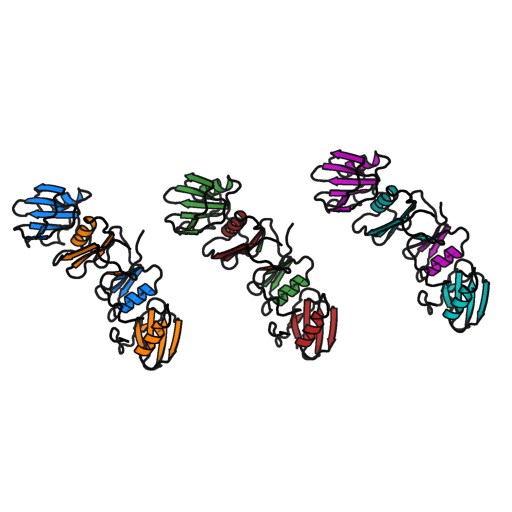 O . SER D 1 30 ? -1.186 72.456 29.894 1.00 22.26 30 SER D O 1
ATOM 3184 N N . ALA D 1 31 ? -0.489 71.699 31.896 1.00 23.86 31 ALA D N 1
ATOM 3185 C CA . ALA D 1 31 ? -1.588 70.722 32.102 1.00 23.88 31 ALA D CA 1
ATOM 3186 C C . ALA D 1 31 ? -2.998 71.326 31.944 1.00 22.13 31 ALA D C 1
ATOM 3187 O O . ALA D 1 31 ? -3.872 70.748 31.291 1.00 22.29 31 ALA D O 1
ATOM 3189 N N . GLN D 1 32 ? -3.225 72.522 32.471 1.00 22.77 32 GLN D N 1
ATOM 3190 C CA . GLN D 1 32 ? -4.520 73.174 32.321 1.00 23.69 32 GLN D CA 1
ATOM 3191 C C . GLN D 1 32 ? -4.901 73.422 30.883 1.00 24.73 32 GLN D C 1
ATOM 3192 O O . GLN D 1 32 ? -6.066 73.251 30.494 1.00 24.34 32 GLN D O 1
ATOM 3198 N N . ASP D 1 33 ? -3.939 73.859 30.075 1.00 24.69 33 ASP D N 1
ATOM 3199 C CA . ASP D 1 33 ? -4.214 74.033 28.664 1.00 24.86 33 ASP D CA 1
ATOM 3200 C C . ASP D 1 33 ? -4.448 72.711 27.947 1.00 23.31 33 ASP D C 1
ATOM 3201 O O . ASP D 1 33 ? -5.259 72.652 27.023 1.00 21.34 33 ASP D O 1
ATOM 3206 N N . CYS D 1 34 ? -3.751 71.659 28.371 1.00 21.83 34 CYS D N 1
ATOM 3207 C CA . CYS D 1 34 ? -3.984 70.362 27.767 1.00 21.09 34 CYS D CA 1
ATOM 3208 C C . CYS D 1 34 ? -5.411 69.912 28.068 1.00 20.30 34 CYS D C 1
ATOM 3209 O O . CYS D 1 34 ? -6.131 69.415 27.182 1.00 20.57 34 CYS D O 1
ATOM 3212 N N . MET D 1 35 ? -5.841 70.100 29.312 1.00 20.64 35 MET D N 1
ATOM 3213 C CA . MET D 1 35 ? -7.188 69.764 29.684 1.00 20.30 35 MET D CA 1
ATOM 3214 C C . MET D 1 35 ? -8.208 70.553 28.875 1.00 20.40 35 MET D C 1
ATOM 3215 O O . MET D 1 35 ? -9.234 70.034 28.461 1.00 21.23 35 MET D O 1
ATOM 3220 N N . LYS D 1 36 ? -7.951 71.828 28.660 1.00 23.02 36 LYS D N 1
ATOM 3221 C CA . LYS D 1 36 ? -8.843 72.637 27.822 1.00 23.63 36 LYS D CA 1
ATOM 3222 C C . LYS D 1 36 ? -8.925 72.047 26.399 1.00 22.78 36 LYS D C 1
ATOM 3223 O O . LYS D 1 36 ? -10.005 71.953 25.801 1.00 24.78 36 LYS D O 1
ATOM 3229 N N . GLU D 1 37 ? -7.804 71.603 25.862 1.00 21.85 37 GLU D N 1
ATOM 3230 C CA . GLU D 1 37 ? -7.800 71.021 24.512 1.00 22.65 37 GLU D CA 1
ATOM 3231 C C . GLU D 1 37 ? -8.592 69.730 24.512 1.00 21.68 37 GLU D C 1
ATOM 3232 O O . GLU D 1 37 ? -9.299 69.424 23.558 1.00 22.32 37 GLU D O 1
ATOM 3238 N N . CYS D 1 38 ? -8.470 68.974 25.609 1.00 20.76 38 CYS D N 1
ATOM 3239 C CA . CYS D 1 38 ? -9.253 67.762 25.774 1.00 20.17 38 CYS D CA 1
ATOM 3240 C C . CYS D 1 38 ? -10.748 68.098 25.770 1.00 19.62 38 CYS D C 1
ATOM 3241 O O . CYS D 1 38 ? -11.509 67.497 25.026 1.00 21.27 38 CYS D O 1
ATOM 3244 N N . GLN D 1 39 ? -11.154 69.087 26.563 1.00 22.35 39 GLN D N 1
ATOM 3245 C CA . GLN D 1 39 ? -12.570 69.454 26.692 1.00 24.35 39 GLN D CA 1
ATOM 3246 C C . GLN D 1 39 ? -13.147 70.046 25.390 1.00 25.56 39 GLN D C 1
ATOM 3247 O O . GLN D 1 39 ? -14.345 70.049 25.191 1.00 27.08 39 GLN D O 1
ATOM 3253 N N . ALA D 1 40 ? -12.288 70.534 24.505 1.00 26.19 40 ALA D N 1
ATOM 3254 C CA . ALA D 1 40 ? -12.735 71.007 23.193 1.00 25.68 40 ALA D CA 1
ATOM 3255 C C . ALA D 1 40 ? -13.132 69.867 22.262 1.00 25.38 40 ALA D C 1
ATOM 3256 O O . ALA D 1 40 ? -13.826 70.105 21.300 1.00 24.57 40 ALA D O 1
ATOM 3258 N N . LEU D 1 41 ? -12.662 68.646 22.513 1.00 23.21 41 LEU D N 1
ATOM 3259 C CA . LEU D 1 41 ? -12.981 67.516 21.673 1.00 24.65 41 LEU D CA 1
ATOM 3260 C C . LEU D 1 41 ? -14.023 66.650 22.378 1.00 26.65 41 LEU D C 1
ATOM 3261 O O . LEU D 1 41 ? -13.813 66.196 23.526 1.00 24.74 41 LEU D O 1
ATOM 3266 N N . PRO D 1 42 ? -15.161 66.438 21.721 1.00 28.26 42 PRO D N 1
ATOM 3267 C CA . PRO D 1 42 ? -16.267 65.771 22.430 1.00 27.80 42 PRO D CA 1
ATOM 3268 C C . PRO D 1 42 ? -15.960 64.347 22.928 1.00 26.98 42 PRO D C 1
ATOM 3269 O O . PRO D 1 42 ? -16.555 63.931 23.908 1.00 25.95 42 PRO D O 1
ATOM 3273 N N . THR D 1 43 ? -15.077 63.611 22.271 1.00 23.62 43 THR D N 1
ATOM 3274 C CA . THR D 1 43 ? -14.796 62.231 22.676 1.00 24.42 43 THR D CA 1
ATOM 3275 C C . THR D 1 43 ? -13.492 62.075 23.468 1.00 21.48 43 THR D C 1
ATOM 3276 O O . THR D 1 43 ? -13.067 60.957 23.748 1.00 21.53 43 THR D O 1
ATOM 3280 N N . CYS D 1 44 ? -12.817 63.177 23.763 1.00 21.78 44 CYS D N 1
ATOM 3281 C CA . CYS D 1 44 ? -11.601 63.091 24.592 1.00 19.40 44 CYS D CA 1
ATOM 3282 C C . CYS D 1 44 ? -11.970 62.737 26.038 1.00 17.24 44 CYS D C 1
ATOM 3283 O O . CYS D 1 44 ? -12.668 63.506 26.719 1.00 19.13 44 CYS D O 1
ATOM 3286 N N . SER D 1 45 ? -11.480 61.597 26.479 1.00 18.85 45 SER D N 1
ATOM 3287 C CA . SER D 1 45 ? -11.712 61.101 27.847 1.00 18.66 45 SER D CA 1
ATOM 3288 C C . SER D 1 45 ? -10.566 61.516 28.785 1.00 18.64 45 SER D C 1
ATOM 3289 O O . SER D 1 45 ? -10.763 61.738 29.984 1.00 19.63 45 SER D O 1
ATOM 3292 N N . HIS D 1 46 ? -9.360 61.578 28.248 1.00 18.38 46 HIS D N 1
ATOM 3293 C CA . HIS D 1 46 ? -8.207 61.878 29.088 1.00 18.50 46 HIS D CA 1
ATOM 3294 C C . HIS D 1 46 ? -7.061 62.332 28.205 1.00 17.51 46 HIS D C 1
ATOM 3295 O O . HIS D 1 46 ? -7.157 62.233 26.968 1.00 17.69 46 HIS D O 1
ATOM 3302 N N . PHE D 1 47 ? -6.017 62.868 28.831 1.00 17.75 47 PHE D N 1
ATOM 3303 C CA . PHE D 1 47 ? -4.839 63.393 28.117 1.00 17.82 47 PHE D CA 1
ATOM 3304 C C . PHE D 1 47 ? -3.562 63.014 28.849 1.00 19.51 47 PHE D C 1
ATOM 3305 O O . PHE D 1 47 ? -3.576 62.748 30.063 1.00 19.28 47 PHE D O 1
ATOM 3313 N N . THR D 1 48 ? -2.466 62.927 28.103 1.00 20.59 48 THR D N 1
ATOM 3314 C CA . THR D 1 48 ? -1.161 62.883 28.685 1.00 19.53 48 THR D CA 1
ATOM 3315 C C . THR D 1 48 ? -0.435 64.118 28.167 1.00 21.71 48 THR D C 1
ATOM 3316 O O . THR D 1 48 ? -0.327 64.327 26.952 1.00 19.74 48 THR D O 1
ATOM 3320 N N . TYR D 1 49 ? 0.058 64.913 29.112 1.00 21.06 49 TYR D N 1
ATOM 3321 C CA . TYR D 1 49 ? 0.840 66.099 28.851 1.00 21.78 49 TYR D CA 1
ATOM 3322 C C . TYR D 1 49 ? 2.281 65.822 29.337 1.00 23.72 49 TYR D C 1
ATOM 3323 O O . TYR D 1 49 ? 2.497 65.288 30.445 1.00 22.86 49 TYR D O 1
ATOM 3332 N N . ASN D 1 50 ? 3.262 66.149 28.496 1.00 22.50 50 ASN D N 1
ATOM 3333 C CA . ASN D 1 50 ? 4.663 65.965 28.871 1.00 23.98 50 ASN D CA 1
ATOM 3334 C C . ASN D 1 50 ? 5.336 67.305 29.100 1.00 26.14 50 ASN D C 1
ATOM 3335 O O . ASN D 1 50 ? 5.481 68.102 28.193 1.00 26.28 50 ASN D O 1
ATOM 3340 N N . LYS D 1 51 ? 5.798 67.520 30.313 1.00 27.95 51 LYS D N 1
ATOM 3341 C CA . LYS D 1 51 ? 6.354 68.803 30.695 1.00 30.12 51 LYS D CA 1
ATOM 3342 C C . LYS D 1 51 ? 7.684 69.141 29.975 1.00 30.32 51 LYS D C 1
ATOM 3343 O O . LYS D 1 51 ? 8.099 70.283 29.952 1.00 30.22 51 LYS D O 1
ATOM 3349 N N . ASN D 1 52 ? 8.352 68.153 29.404 1.00 31.24 52 ASN D N 1
ATOM 3350 C CA . ASN D 1 52 ? 9.615 68.393 28.723 1.00 31.54 52 ASN D CA 1
ATOM 3351 C C . ASN D 1 52 ? 9.397 68.670 27.250 1.00 30.44 52 ASN D C 1
ATOM 3352 O O . ASN D 1 52 ? 9.938 69.637 26.712 1.00 31.24 52 ASN D O 1
ATOM 3357 N N . SER D 1 53 ? 8.644 67.816 26.574 1.00 28.36 53 SER D N 1
ATOM 3358 C CA . SER D 1 53 ? 8.351 68.049 25.153 1.00 28.69 53 SER D CA 1
ATOM 3359 C C . SER D 1 53 ? 7.269 69.117 24.933 1.00 27.99 53 SER D C 1
ATOM 3360 O O . SER D 1 53 ? 7.099 69.625 23.815 1.00 26.58 53 SER D O 1
ATOM 3363 N N . LYS D 1 54 ? 6.514 69.432 25.988 1.00 27.00 54 LYS D N 1
ATOM 3364 C CA . LYS D 1 54 ? 5.355 70.340 25.904 1.00 27.07 54 LYS D CA 1
ATOM 3365 C C . LYS D 1 54 ? 4.269 69.767 25.001 1.00 26.14 54 LYS D C 1
ATOM 3366 O O . LYS D 1 54 ? 3.455 70.499 24.468 1.00 27.15 54 LYS D O 1
ATOM 3372 N N . LYS D 1 55 ? 4.283 68.465 24.771 1.00 24.55 55 LYS D N 1
ATOM 3373 C CA . LYS D 1 55 ? 3.255 67.875 23.942 1.00 24.41 55 LYS D CA 1
ATOM 3374 C C . LYS D 1 55 ? 2.049 67.429 24.794 1.00 22.86 55 LYS D C 1
ATOM 3375 O O . LYS D 1 55 ? 2.216 66.797 25.860 1.00 23.45 55 LYS D O 1
ATOM 3381 N N . CYS D 1 56 ? 0.861 67.779 24.288 1.00 20.57 56 CYS D N 1
ATOM 3382 C CA . CYS D 1 56 ? -0.421 67.411 24.829 1.00 20.82 56 CYS D CA 1
ATOM 3383 C C . CYS D 1 56 ? -1.069 66.368 23.920 1.00 20.81 56 CYS D C 1
ATOM 3384 O O . CYS D 1 56 ? -1.359 66.650 22.749 1.00 22.34 56 CYS D O 1
ATOM 3387 N N . HIS D 1 57 ? -1.257 65.154 24.451 1.00 19.32 57 HIS D N 1
ATOM 3388 C CA . HIS D 1 57 ? -1.815 64.049 23.698 1.00 20.30 57 HIS D CA 1
ATOM 3389 C C . HIS D 1 57 ? -3.202 63.716 24.161 1.00 21.18 57 HIS D C 1
ATOM 3390 O O . HIS D 1 57 ? -3.379 63.220 25.306 1.00 20.53 57 HIS D O 1
ATOM 3397 N N . LEU D 1 58 ? -4.174 63.958 23.284 1.00 19.13 58 LEU D N 1
ATOM 3398 C CA . LEU D 1 58 ? -5.589 63.842 23.628 1.00 19.27 58 LEU D CA 1
ATOM 3399 C C . LEU D 1 58 ? -6.054 62.442 23.255 1.00 21.01 58 LEU D C 1
ATOM 3400 O O . LEU D 1 58 ? -5.687 61.942 22.181 1.00 20.72 58 LEU D O 1
ATOM 3405 N N . LYS D 1 59 ? -6.885 61.819 24.099 1.00 18.82 59 LYS D N 1
ATOM 3406 C CA . LYS D 1 59 ? -7.187 60.376 23.956 1.00 19.97 59 LYS D CA 1
ATOM 3407 C C . LYS D 1 59 ? -8.659 60.092 24.205 1.00 21.29 59 LYS D C 1
ATOM 3408 O O . LYS D 1 59 ? -9.247 60.659 25.130 1.00 20.25 59 LYS D O 1
ATOM 3414 N N . ALA D 1 60 ? -9.259 59.226 23.375 1.00 20.64 60 ALA D N 1
ATOM 3415 C CA . ALA D 1 60 ? -10.661 58.852 23.502 1.00 22.91 60 ALA D CA 1
ATOM 3416 C C . ALA D 1 60 ? -10.926 57.619 24.356 1.00 23.39 60 ALA D C 1
ATOM 3417 O O . ALA D 1 60 ? -11.883 57.592 25.132 1.00 26.19 60 ALA D O 1
ATOM 3419 N N . GLY D 1 61 ? -10.161 56.577 24.147 1.00 23.71 61 GLY D N 1
ATOM 3420 C CA . GLY D 1 61 ? -10.435 55.292 24.798 1.00 23.64 61 GLY D CA 1
ATOM 3421 C C . GLY D 1 61 ? -10.090 55.315 26.296 1.00 22.59 61 GLY D C 1
ATOM 3422 O O . GLY D 1 61 ? -9.712 56.348 26.840 1.00 22.65 61 GLY D O 1
ATOM 3423 N N . ALA D 1 62 ? -10.179 54.175 26.965 1.00 20.33 62 ALA D N 1
ATOM 3424 C CA . ALA D 1 62 ? -9.821 54.113 28.388 1.00 18.42 62 ALA D CA 1
ATOM 3425 C C . ALA D 1 62 ? -8.308 54.273 28.534 1.00 18.44 62 ALA D C 1
ATOM 3426 O O . ALA D 1 62 ? -7.576 53.861 27.665 1.00 19.51 62 ALA D O 1
ATOM 3428 N N . PRO D 1 63 ? -7.830 54.880 29.637 1.00 19.16 63 PRO D N 1
ATOM 3429 C CA . PRO D 1 63 ? -6.402 54.925 29.893 1.00 20.61 63 PRO D CA 1
ATOM 3430 C C . PRO D 1 63 ? -5.672 53.594 29.868 1.00 23.37 63 PRO D C 1
ATOM 3431 O O . PRO D 1 63 ? -6.218 52.575 30.282 1.00 23.06 63 PRO D O 1
ATOM 3435 N N . GLU D 1 64 ? -4.433 53.652 29.390 1.00 23.02 64 GLU D N 1
ATOM 3436 C CA . GLU D 1 64 ? -3.498 52.541 29.363 1.00 26.01 64 GLU D CA 1
ATOM 3437 C C . GLU D 1 64 ? -2.196 53.032 29.996 1.00 24.90 64 GLU D C 1
ATOM 3438 O O . GLU D 1 64 ? -1.301 53.501 29.301 1.00 26.30 64 GLU D O 1
ATOM 3444 N N . PHE D 1 65 ? -2.118 52.976 31.321 1.00 25.50 65 PHE D N 1
ATOM 3445 C CA . PHE D 1 65 ? -1.065 53.658 32.074 1.00 26.14 65 PHE D CA 1
ATOM 3446 C C . PHE D 1 65 ? 0.278 52.993 31.893 1.00 28.28 65 PHE D C 1
ATOM 3447 O O . PHE D 1 65 ? 0.389 51.770 31.767 1.00 28.00 65 PHE D O 1
ATOM 3455 N N . TYR D 1 66 ? 1.303 53.821 31.831 1.00 28.53 66 TYR D N 1
ATOM 3456 C CA . TYR D 1 66 ? 2.671 53.355 31.765 1.00 30.10 66 TYR D CA 1
ATOM 3457 C C . TYR D 1 66 ? 3.550 54.476 32.261 1.00 31.17 66 TYR D C 1
ATOM 3458 O O . TYR D 1 66 ? 3.048 55.554 32.637 1.00 31.30 66 TYR D O 1
ATOM 3467 N N . THR D 1 67 ? 4.853 54.226 32.286 1.00 31.65 67 THR D N 1
ATOM 3468 C CA . THR D 1 67 ? 5.800 55.141 32.864 1.00 32.23 67 THR D CA 1
ATOM 3469 C C . THR D 1 67 ? 6.595 55.765 31.764 1.00 31.40 67 THR D C 1
ATOM 3470 O O . THR D 1 67 ? 7.103 55.081 30.895 1.00 31.74 67 THR D O 1
ATOM 3474 N N . TYR D 1 68 ? 6.673 57.092 31.776 1.00 32.17 68 TYR D N 1
ATOM 3475 C CA . TYR D 1 68 ? 7.433 57.803 30.764 1.00 31.50 68 TYR D CA 1
ATOM 3476 C C . TYR D 1 68 ? 7.862 59.147 31.345 1.00 30.84 68 TYR D C 1
ATOM 3477 O O . TYR D 1 68 ? 7.045 59.879 31.894 1.00 29.07 68 TYR D O 1
ATOM 3486 N N . THR D 1 69 ? 9.161 59.450 31.257 1.00 30.45 69 THR D N 1
ATOM 3487 C CA . THR D 1 69 ? 9.747 60.614 31.916 1.00 28.94 69 THR D CA 1
ATOM 3488 C C . THR D 1 69 ? 9.077 61.880 31.490 1.00 26.62 69 THR D C 1
ATOM 3489 O O . THR D 1 69 ? 9.043 62.163 30.310 1.00 25.94 69 THR D O 1
ATOM 3493 N N . GLY D 1 70 ? 8.566 62.628 32.454 1.00 25.47 70 GLY D N 1
ATOM 3494 C CA . GLY D 1 70 ? 7.953 63.933 32.205 1.00 27.22 70 GLY D CA 1
ATOM 3495 C C . GLY D 1 70 ? 6.436 63.943 31.957 1.00 26.20 70 GLY D C 1
ATOM 3496 O O . GLY D 1 70 ? 5.826 65.011 31.947 1.00 24.68 70 GLY D O 1
ATOM 3497 N N . ASP D 1 71 ? 5.840 62.763 31.816 1.00 24.84 71 ASP D N 1
ATOM 3498 C CA . ASP D 1 71 ? 4.382 62.646 31.544 1.00 24.42 71 ASP D CA 1
ATOM 3499 C C . ASP D 1 71 ? 3.554 62.886 32.786 1.00 23.96 71 ASP D C 1
ATOM 3500 O O . ASP D 1 71 ? 3.953 62.541 33.921 1.00 23.02 71 ASP D O 1
ATOM 3505 N N . MET D 1 72 ? 2.383 63.472 32.584 1.00 22.04 72 MET D N 1
ATOM 3506 C CA . MET D 1 72 ? 1.312 63.393 33.575 1.00 22.34 72 MET D CA 1
ATOM 3507 C C . MET D 1 72 ? 0.015 63.122 32.808 1.00 22.76 72 MET D C 1
ATOM 3508 O O . MET D 1 72 ? -0.109 63.534 31.688 1.00 22.81 72 MET D O 1
ATOM 3513 N N . THR D 1 73 ? -0.931 62.426 33.419 1.00 23.09 73 THR D N 1
ATOM 3514 C CA . THR D 1 73 ? -2.129 61.974 32.729 1.00 21.35 73 THR D CA 1
ATOM 3515 C C . THR D 1 73 ? -3.336 62.428 33.543 1.00 21.79 73 THR D C 1
ATOM 3516 O O . THR D 1 73 ? -3.474 62.075 34.728 1.00 20.18 73 THR D O 1
ATOM 3520 N N . GLY D 1 74 ? -4.207 63.195 32.891 1.00 19.66 74 GLY D N 1
ATOM 3521 C CA . GLY D 1 74 ? -5.342 63.792 33.519 1.00 20.04 74 GLY D CA 1
ATOM 3522 C C . GLY D 1 74 ? -6.645 63.412 32.840 1.00 20.11 74 GLY D C 1
ATOM 3523 O O . GLY D 1 74 ? -6.657 63.053 31.676 1.00 20.62 74 GLY D O 1
ATOM 3524 N N . PRO D 1 75 ? -7.755 63.488 33.572 1.00 18.76 75 PRO D N 1
ATOM 3525 C CA . PRO D 1 75 ? -9.088 63.218 33.045 1.00 18.49 75 PRO D CA 1
ATOM 3526 C C . PRO D 1 75 ? -9.598 64.411 32.256 1.00 20.34 75 PRO D C 1
ATOM 3527 O O . PRO D 1 75 ? -9.066 65.508 32.422 1.00 19.82 75 PRO D O 1
ATOM 3531 N N . ARG D 1 76 ? -10.658 64.214 31.465 1.00 20.84 76 ARG D N 1
ATOM 3532 C CA . ARG D 1 76 ? -11.356 65.330 30.785 1.00 20.53 76 ARG D CA 1
ATOM 3533 C C . ARG D 1 76 ? -11.639 66.502 31.724 1.00 21.72 76 ARG D C 1
ATOM 3534 O O . ARG D 1 76 ? -11.502 67.683 31.350 1.00 20.17 76 ARG D O 1
ATOM 3542 N N . SER D 1 77 ? -12.061 66.157 32.940 1.00 20.53 77 SER D N 1
ATOM 3543 C CA . SER D 1 77 ? -12.251 67.088 34.022 1.00 21.65 77 SER D CA 1
ATOM 3544 C C . SER D 1 77 ? -12.037 66.368 35.344 1.00 21.86 77 SER D C 1
ATOM 3545 O O . SER D 1 77 ? -12.437 65.189 35.502 1.00 21.50 77 SER D O 1
ATOM 3548 N N . CYS D 1 78 ? -11.453 67.082 36.305 1.00 21.66 78 CYS D N 1
ATOM 3549 C CA . CYS D 1 78 ? -11.230 66.547 37.640 1.00 21.93 78 CYS D CA 1
ATOM 3550 C C . CYS D 1 78 ? -12.533 66.458 38.451 1.00 22.98 78 CYS D C 1
ATOM 3551 O O . CYS D 1 78 ? -12.564 65.816 39.517 1.00 23.63 78 CYS D O 1
ATOM 3554 N N . GLU D 1 79 ? -13.586 67.088 37.961 1.00 23.45 79 GLU D N 1
ATOM 3555 C CA . GLU D 1 79 ? -14.830 67.247 38.725 1.00 25.55 79 GLU D CA 1
ATOM 3556 C C . GLU D 1 79 ? -15.608 65.931 38.926 1.00 24.31 79 GLU D C 1
ATOM 3557 O O . GLU D 1 79 ? -16.476 65.851 39.789 1.00 24.23 79 GLU D O 1
ATOM 3563 N N . HIS D 1 80 ? -15.281 64.910 38.135 1.00 22.19 80 HIS D N 1
ATOM 3564 C CA . HIS D 1 80 ? -16.015 63.658 38.147 1.00 21.75 80 HIS D CA 1
ATOM 3565 C C . HIS D 1 80 ? -15.479 62.764 39.271 1.00 21.16 80 HIS D C 1
ATOM 3566 O O . HIS D 1 80 ? -14.754 61.798 39.057 1.00 20.38 80 HIS D O 1
ATOM 3573 N N . ASN D 1 81 ? -15.833 63.114 40.498 1.00 21.39 81 ASN D N 1
ATOM 3574 C CA . ASN D 1 81 ? -15.155 62.511 41.616 1.00 22.33 81 ASN D CA 1
ATOM 3575 C C . ASN D 1 81 ? -16.053 61.665 42.504 1.00 22.25 81 ASN D C 1
ATOM 3576 O O . ASN D 1 81 ? -15.656 61.302 43.596 1.00 22.45 81 ASN D O 1
ATOM 3581 N N . CYS D 1 82 ? -17.240 61.315 42.038 1.00 23.27 82 CYS D N 1
ATOM 3582 C CA . CYS D 1 82 ? -17.929 60.154 42.634 1.00 22.17 82 CYS D CA 1
ATOM 3583 C C . CYS D 1 82 ? -16.971 58.947 42.710 1.00 21.32 82 CYS D C 1
ATOM 3584 O O . CYS D 1 82 ? -16.174 58.677 41.793 1.00 20.07 82 CYS D O 1
ATOM 3587 N N . SER D 1 83 ? -17.019 58.206 43.822 1.00 19.38 83 SER D N 1
ATOM 3588 C CA . SER D 1 83 ? -16.044 57.165 44.037 1.00 20.46 83 SER D CA 1
ATOM 3589 C C . SER D 1 83 ? -16.596 55.838 44.508 1.00 18.52 83 SER D C 1
ATOM 3590 O O . SER D 1 83 ? -15.842 54.878 44.517 1.00 19.95 83 SER D O 1
ATOM 3593 N N . ASP D 1 84 ? -17.888 55.748 44.829 1.00 17.71 84 ASP D N 1
ATOM 3594 C CA . ASP D 1 84 ? -18.448 54.473 45.265 1.00 18.09 84 ASP D CA 1
ATOM 3595 C C . ASP D 1 84 ? -19.140 53.734 44.132 1.00 19.32 84 ASP D C 1
ATOM 3596 O O . ASP D 1 84 ? -18.564 52.819 43.605 1.00 20.49 84 ASP D O 1
ATOM 3601 N N . ALA D 1 85 ? -20.337 54.152 43.741 1.00 19.56 85 ALA D N 1
ATOM 3602 C CA . ALA D 1 85 ? -21.018 53.572 42.588 1.00 21.04 85 ALA D CA 1
ATOM 3603 C C . ALA D 1 85 ? -21.582 54.743 41.835 1.00 19.03 85 ALA D C 1
ATOM 3604 O O . ALA D 1 85 ? -22.361 55.518 42.373 1.00 19.04 85 ALA D O 1
ATOM 3606 N N . CYS D 1 86 ? -21.142 54.864 40.589 1.00 19.26 86 CYS D N 1
ATOM 3607 C CA . CYS D 1 86 ? -21.142 56.131 39.896 1.00 17.44 86 CYS D CA 1
ATOM 3608 C C . CYS D 1 86 ? -21.628 55.956 38.462 1.00 16.02 86 CYS D C 1
ATOM 3609 O O . CYS D 1 86 ? -20.911 55.486 37.579 1.00 16.60 86 CYS D O 1
ATOM 3612 N N . TRP D 1 87 ? -22.860 56.364 38.249 1.00 16.36 87 TRP D N 1
ATOM 3613 C CA . TRP D 1 87 ? -23.512 56.194 36.972 1.00 18.35 87 TRP D CA 1
ATOM 3614 C C . TRP D 1 87 ? -23.157 57.411 36.110 1.00 18.91 87 TRP D C 1
ATOM 3615 O O . TRP D 1 87 ? -23.076 58.556 36.597 1.00 19.02 87 TRP D O 1
ATOM 3626 N N . MET D 1 88 ? -22.935 57.174 34.838 1.00 20.42 88 MET D N 1
ATOM 3627 C CA . MET D 1 88 ? -22.570 58.278 33.961 1.00 22.09 88 MET D CA 1
ATOM 3628 C C . MET D 1 88 ? -23.691 59.335 33.855 1.00 24.33 88 MET D C 1
ATOM 3629 O O . MET D 1 88 ? -23.391 60.498 33.726 1.00 26.23 88 MET D O 1
ATOM 3634 N N . ASP D 1 89 ? -24.957 58.935 33.938 1.00 27.55 89 ASP D N 1
ATOM 3635 C CA . ASP D 1 89 ? -26.068 59.887 33.948 1.00 30.01 89 ASP D CA 1
ATOM 3636 C C . ASP D 1 89 ? -26.607 60.204 35.342 1.00 29.96 89 ASP D C 1
ATOM 3637 O O . ASP D 1 89 ? -27.655 60.819 35.460 1.00 29.37 89 ASP D O 1
ATOM 3642 N N . GLY D 1 90 ? -25.904 59.788 36.395 1.00 27.58 90 GLY D N 1
ATOM 3643 C CA . GLY D 1 90 ? -26.273 60.159 37.760 1.00 27.82 90 GLY D CA 1
ATOM 3644 C C . GLY D 1 90 ? -27.238 59.155 38.371 1.00 27.20 90 GLY D C 1
ATOM 3645 O O . GLY D 1 90 ? -28.069 58.579 37.685 1.00 25.48 90 GLY D O 1
ATOM 3646 N N . ASN D 1 91 ? -27.077 58.878 39.661 1.00 26.61 91 ASN D N 1
ATOM 3647 C CA . ASN D 1 91 ? -27.950 57.937 40.364 1.00 26.07 91 ASN D CA 1
ATOM 3648 C C . ASN D 1 91 ? -27.618 58.079 41.849 1.00 27.65 91 ASN D C 1
ATOM 3649 O O . ASN D 1 91 ? -26.499 58.442 42.189 1.00 32.33 91 ASN D O 1
ATOM 3654 N N . ASN D 1 92 ? -28.601 57.907 42.709 1.00 24.09 92 ASN D N 1
ATOM 3655 C CA . ASN D 1 92 ? -28.387 57.863 44.133 1.00 24.49 92 ASN D CA 1
ATOM 3656 C C . ASN D 1 92 ? -28.891 56.498 44.592 1.00 22.11 92 ASN D C 1
ATOM 3657 O O . ASN D 1 92 ? -29.799 55.955 43.970 1.00 22.64 92 ASN D O 1
ATOM 3662 N N . PRO D 1 93 ? -28.335 55.977 45.686 1.00 21.16 93 PRO D N 1
ATOM 3663 C CA . PRO D 1 93 ? -28.817 54.702 46.231 1.00 20.29 93 PRO D CA 1
ATOM 3664 C C . PRO D 1 93 ? -30.232 54.854 46.796 1.00 20.06 93 PRO D C 1
ATOM 3665 O O . PRO D 1 93 ? -30.618 55.932 47.247 1.00 20.64 93 PRO D O 1
ATOM 3669 N N . LEU D 1 94 ? -30.997 53.778 46.738 1.00 19.95 94 LEU D N 1
ATOM 3670 C CA . LEU D 1 94 ? -32.289 53.676 47.391 1.00 20.76 94 LEU D CA 1
ATOM 3671 C C . LEU D 1 94 ? -32.161 53.595 48.920 1.00 20.72 94 LEU D C 1
ATOM 3672 O O . LEU D 1 94 ? -33.071 54.005 49.641 1.00 19.89 94 LEU D O 1
ATOM 3677 N N . ALA D 1 95 ? -31.047 53.052 49.426 1.00 18.90 95 ALA D N 1
ATOM 3678 C CA . ALA D 1 95 ? -30.851 52.920 50.861 1.00 19.15 95 ALA D CA 1
ATOM 3679 C C . ALA D 1 95 ? -29.356 52.695 51.102 1.00 18.06 95 ALA D C 1
ATOM 3680 O O . ALA D 1 95 ? -28.654 52.202 50.221 1.00 18.17 95 ALA D O 1
ATOM 3682 N N . VAL D 1 96 ? -28.896 53.122 52.255 1.00 17.55 96 VAL D N 1
ATOM 3683 C CA . VAL D 1 96 ? -27.518 52.932 52.699 1.00 18.71 96 VAL D CA 1
ATOM 3684 C C . VAL D 1 96 ? -27.580 52.566 54.179 1.00 19.53 96 VAL D C 1
ATOM 3685 O O . VAL D 1 96 ? -27.998 53.389 54.987 1.00 21.48 96 VAL D O 1
ATOM 3689 N N . TRP D 1 97 ? -27.206 51.342 54.517 1.00 19.79 97 TRP D N 1
ATOM 3690 C CA . TRP D 1 97 ? -27.249 50.904 55.888 1.00 21.65 97 TRP D CA 1
ATOM 3691 C C . TRP D 1 97 ? -25.952 50.292 56.397 1.00 19.95 97 TRP D C 1
ATOM 3692 O O . TRP D 1 97 ? -25.273 49.526 55.707 1.00 19.68 97 TRP D O 1
ATOM 3703 N N . ASP D 1 98 ? -25.696 50.537 57.677 1.00 21.62 98 ASP D N 1
ATOM 3704 C CA . ASP D 1 98 ? -24.633 49.842 58.379 1.00 21.95 98 ASP D CA 1
ATOM 3705 C C . ASP D 1 98 ? -25.058 48.384 58.566 1.00 21.64 98 ASP D C 1
ATOM 3706 O O . ASP D 1 98 ? -26.055 48.111 59.244 1.00 23.10 98 ASP D O 1
ATOM 3711 N N . TYR D 1 99 ? -24.330 47.464 57.953 1.00 18.43 99 TYR D N 1
ATOM 3712 C CA . TYR D 1 99 ? -24.604 46.036 58.073 1.00 18.93 99 TYR D CA 1
ATOM 3713 C C . TYR D 1 99 ? -23.445 45.329 58.769 1.00 18.88 99 TYR D C 1
ATOM 3714 O O . TYR D 1 99 ? -23.122 44.194 58.451 1.00 19.76 99 TYR D O 1
ATOM 3723 N N . SER D 1 100 ? -22.834 46.000 59.754 1.00 21.59 100 SER D N 1
ATOM 3724 C CA . SER D 1 100 ? -21.774 45.392 60.568 1.00 24.53 100 SER D CA 1
ATOM 3725 C C . SER D 1 100 ? -22.237 44.082 61.118 1.00 22.87 100 SER D C 1
ATOM 3726 O O . SER D 1 100 ? -23.319 44.032 61.637 1.00 25.70 100 SER D O 1
ATOM 3729 N N . GLY D 1 101 ? -21.420 43.057 60.972 1.00 23.59 101 GLY D N 1
ATOM 3730 C CA . GLY D 1 101 ? -21.716 41.719 61.480 1.00 25.87 101 GLY D CA 1
ATOM 3731 C C . GLY D 1 101 ? -22.747 40.911 60.687 1.00 25.40 101 GLY D C 1
ATOM 3732 O O . GLY D 1 101 ? -23.160 39.847 61.148 1.00 24.96 101 GLY D O 1
ATOM 3733 N N . GLN D 1 102 ? -23.178 41.419 59.528 1.00 22.75 102 GLN D N 1
ATOM 3734 C CA . GLN D 1 102 ? -24.110 40.707 58.652 1.00 22.52 102 GLN D CA 1
ATOM 3735 C C . GLN D 1 102 ? -23.430 40.125 57.424 1.00 21.93 102 GLN D C 1
ATOM 3736 O O . GLN D 1 102 ? -22.482 40.706 56.903 1.00 22.64 102 GLN D O 1
ATOM 3742 N N . PRO D 1 103 ? -23.925 38.984 56.904 1.00 20.21 103 PRO D N 1
ATOM 3743 C CA . PRO D 1 103 ? -23.395 38.495 55.636 1.00 19.79 103 PRO D CA 1
ATOM 3744 C C . PRO D 1 103 ? -23.913 39.269 54.390 1.00 18.63 103 PRO D C 1
ATOM 3745 O O . PRO D 1 103 ? -24.952 39.913 54.448 1.00 19.32 103 PRO D O 1
ATOM 3749 N N . PRO D 1 104 ? -23.211 39.147 53.259 1.00 18.46 104 PRO D N 1
ATOM 3750 C CA . PRO D 1 104 ? -23.666 39.838 52.059 1.00 18.10 104 PRO D CA 1
ATOM 3751 C C . PRO D 1 104 ? -25.077 39.345 51.609 1.00 17.37 104 PRO D C 1
ATOM 3752 O O . PRO D 1 104 ? -25.812 40.107 51.001 1.00 16.99 104 PRO D O 1
ATOM 3756 N N . ALA D 1 105 ? -25.434 38.113 51.947 1.00 18.24 105 ALA D N 1
ATOM 3757 C CA . ALA D 1 105 ? -26.731 37.536 51.535 1.00 17.60 105 ALA D CA 1
ATOM 3758 C C . ALA D 1 105 ? -27.878 38.260 52.184 1.00 17.39 105 ALA D C 1
ATOM 3759 O O . ALA D 1 105 ? -28.986 38.276 51.634 1.00 17.63 105 ALA D O 1
ATOM 3761 N N . LEU D 1 106 ? -27.644 38.892 53.342 1.00 17.34 106 LEU D N 1
ATOM 3762 C CA . LEU D 1 106 ? -28.687 39.707 53.927 1.00 18.42 106 LEU D CA 1
ATOM 3763 C C . LEU D 1 106 ? -28.848 41.052 53.213 1.00 19.71 106 LEU D C 1
ATOM 3764 O O . LEU D 1 106 ? -29.930 41.638 53.241 1.00 16.72 106 LEU D O 1
ATOM 3769 N N . CYS D 1 107 ? -27.799 41.513 52.506 1.00 18.71 107 CYS D N 1
ATOM 3770 C CA . CYS D 1 107 ? -27.940 42.703 51.663 1.00 17.68 107 CYS D CA 1
ATOM 3771 C C . CYS D 1 107 ? -28.707 42.320 50.374 1.00 16.58 107 CYS D C 1
ATOM 3772 O O . CYS D 1 107 ? -29.562 43.057 49.870 1.00 17.44 107 CYS D O 1
ATOM 3775 N N . TRP D 1 108 ? -28.379 41.173 49.828 1.00 16.34 108 TRP D N 1
ATOM 3776 C CA . TRP D 1 108 ? -29.141 40.580 48.724 1.00 17.73 108 TRP D CA 1
ATOM 3777 C C . TRP D 1 108 ? -30.614 40.500 49.162 1.00 18.22 108 TRP D C 1
ATOM 3778 O O . TRP D 1 108 ? -31.505 40.843 48.388 1.00 17.94 108 TRP D O 1
ATOM 3789 N N . ALA D 1 109 ? -30.859 40.047 50.394 1.00 16.16 109 ALA D N 1
ATOM 3790 C CA . ALA D 1 109 ? -32.247 39.918 50.936 1.00 17.12 109 ALA D CA 1
ATOM 3791 C C . ALA D 1 109 ? -32.957 41.299 50.996 1.00 17.91 109 ALA D C 1
ATOM 3792 O O . ALA D 1 109 ? -34.145 41.440 50.604 1.00 18.82 109 ALA D O 1
ATOM 3794 N N . ALA D 1 110 ? -32.225 42.311 51.465 1.00 17.10 110 ALA D N 1
ATOM 3795 C CA . ALA D 1 110 ? -32.697 43.701 51.467 1.00 18.07 110 ALA D CA 1
ATOM 3796 C C . ALA D 1 110 ? -33.087 44.149 50.057 1.00 17.89 110 ALA D C 1
ATOM 3797 O O . ALA D 1 110 ? -34.126 44.766 49.860 1.00 20.09 110 ALA D O 1
ATOM 3799 N N . CYS D 1 111 ? -32.273 43.823 49.063 1.00 17.85 111 CYS D N 1
ATOM 3800 C CA . CYS D 1 111 ? -32.584 44.189 47.687 1.00 18.23 111 CYS D CA 1
ATOM 3801 C C . CYS D 1 111 ? -33.853 43.431 47.171 1.00 18.68 111 CYS D C 1
ATOM 3802 O O . CYS D 1 111 ? -34.780 44.037 46.598 1.00 17.73 111 CYS D O 1
ATOM 3805 N N . MET D 1 112 ? -33.892 42.124 47.401 1.00 18.26 112 MET D N 1
ATOM 3806 C CA . MET D 1 112 ? -35.092 41.324 47.095 1.00 19.28 112 MET D CA 1
ATOM 3807 C C . MET D 1 112 ? -36.367 41.949 47.660 1.00 20.34 112 MET D C 1
ATOM 3808 O O . MET D 1 112 ? -37.404 42.014 46.957 1.00 21.89 112 MET D O 1
ATOM 3813 N N . GLY D 1 113 ? -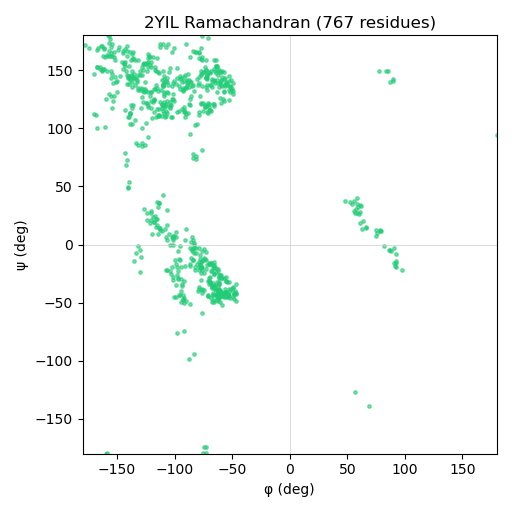36.287 42.381 48.906 1.00 19.92 113 GLY D N 1
ATOM 3814 C CA . GLY D 1 113 ? -37.407 42.937 49.638 1.00 21.23 113 GLY D CA 1
ATOM 3815 C C . GLY D 1 113 ? -37.713 44.411 49.412 1.00 22.15 113 GLY D C 1
ATOM 3816 O O . GLY D 1 113 ? -38.647 44.926 50.007 1.00 22.74 113 GLY D O 1
ATOM 3817 N N . THR D 1 114 ? -36.945 45.074 48.548 1.00 21.75 114 THR D N 1
ATOM 3818 C CA . THR D 1 114 ? -37.079 46.504 48.245 1.00 21.89 114 THR D CA 1
ATOM 3819 C C . THR D 1 114 ? -37.538 46.694 46.802 1.00 22.50 114 THR D C 1
ATOM 3820 O O . THR D 1 114 ? -36.798 46.382 45.848 1.00 20.48 114 THR D O 1
ATOM 3824 N N . PRO D 1 115 ? -38.801 47.161 46.606 1.00 25.37 115 PRO D N 1
ATOM 3825 C CA . PRO D 1 115 ? -39.261 47.316 45.222 1.00 25.45 115 PRO D CA 1
ATOM 3826 C C . PRO D 1 115 ? -38.371 48.295 44.464 1.00 23.52 115 PRO D C 1
ATOM 3827 O O . PRO D 1 115 ? -37.969 49.309 45.019 1.00 23.67 115 PRO D O 1
ATOM 3831 N N . GLY D 1 116 ? -38.035 47.961 43.230 1.00 23.64 116 GLY D N 1
ATOM 3832 C CA . GLY D 1 116 ? -37.192 48.829 42.411 1.00 24.14 116 GLY D CA 1
ATOM 3833 C C . GLY D 1 116 ? -35.694 48.490 42.546 1.00 24.54 116 GLY D C 1
ATOM 3834 O O . GLY D 1 116 ? -34.898 48.871 41.682 1.00 22.10 116 GLY D O 1
ATOM 3835 N N . CYS D 1 117 ? -35.298 47.762 43.607 1.00 22.41 117 CYS D N 1
ATOM 3836 C CA . CYS D 1 117 ? -33.876 47.395 43.760 1.00 21.85 117 CYS D CA 1
ATOM 3837 C C . CYS D 1 117 ? -33.422 46.420 42.670 1.00 20.10 117 CYS D C 1
ATOM 3838 O O . CYS D 1 117 ? -33.979 45.319 42.531 1.00 19.33 117 CYS D O 1
ATOM 3841 N N . ASP D 1 118 ? -32.412 46.814 41.887 1.00 19.65 118 ASP D N 1
ATOM 3842 C CA . ASP D 1 118 ? -31.855 45.938 40.841 1.00 19.26 118 ASP D CA 1
ATOM 3843 C C . ASP D 1 118 ? -30.458 45.358 41.202 1.00 17.15 118 ASP D C 1
ATOM 3844 O O . ASP D 1 118 ? -30.033 44.352 40.648 1.00 18.91 118 ASP D O 1
ATOM 3849 N N . LEU D 1 119 ? -29.762 46.026 42.109 1.00 18.41 119 LEU D N 1
ATOM 3850 C CA . LEU D 1 119 ? -28.415 45.623 42.528 1.00 15.51 119 LEU D CA 1
ATOM 3851 C C . LEU D 1 119 ? -28.064 46.199 43.879 1.00 16.77 119 LEU D C 1
ATOM 3852 O O . LEU D 1 119 ? -28.730 47.112 44.394 1.00 17.62 119 LEU D O 1
ATOM 3857 N N . TYR D 1 120 ? -27.032 45.611 44.485 1.00 17.42 120 TYR D N 1
ATOM 3858 C CA . TYR D 1 120 ? -26.529 46.116 45.751 1.00 16.40 120 TYR D CA 1
ATOM 3859 C C . TYR D 1 120 ? -25.007 46.110 45.732 1.00 15.74 120 TYR D C 1
ATOM 3860 O O . TYR D 1 120 ? -24.389 45.409 44.936 1.00 16.17 120 TYR D O 1
ATOM 3869 N N . THR D 1 121 ? -24.426 46.926 46.598 1.00 15.88 121 THR D N 1
ATOM 3870 C CA . THR D 1 121 ? -23.014 46.841 46.901 1.00 16.58 121 THR D CA 1
ATOM 3871 C C . THR D 1 121 ? -22.868 46.477 48.378 1.00 16.84 121 THR D C 1
ATOM 3872 O O . THR D 1 121 ? -23.735 46.815 49.204 1.00 16.93 121 THR D O 1
ATOM 3876 N N . PHE D 1 122 ? -21.779 45.777 48.700 1.00 16.11 122 PHE D N 1
ATOM 3877 C CA . PHE D 1 122 ? -21.539 45.358 50.098 1.00 16.08 122 PHE D CA 1
ATOM 3878 C C . PHE D 1 122 ? -20.079 45.508 50.497 1.00 19.09 122 PHE D C 1
ATOM 3879 O O . PHE D 1 122 ? -19.444 44.567 50.988 1.00 18.49 122 PHE D O 1
ATOM 3887 N N . GLN D 1 123 ? -19.555 46.708 50.305 1.00 21.91 123 GLN D N 1
ATOM 3888 C CA . GLN D 1 123 ? -18.175 47.027 50.671 1.00 22.38 123 GLN D CA 1
ATOM 3889 C C . GLN D 1 123 ? -18.121 47.486 52.117 1.00 20.70 123 GLN D C 1
ATOM 3890 O O . GLN D 1 123 ? -18.949 48.277 52.569 1.00 18.59 123 GLN D O 1
ATOM 3896 N N . GLY D 1 124 ? -17.134 46.971 52.853 1.00 21.81 124 GLY D N 1
ATOM 3897 C CA . GLY D 1 124 ? -16.996 47.249 54.306 1.00 23.34 124 GLY D CA 1
ATOM 3898 C C . GLY D 1 124 ? -18.273 47.094 55.134 1.00 23.43 124 GLY D C 1
ATOM 3899 O O . GLY D 1 124 ? -18.532 47.877 56.026 1.00 23.68 124 GLY D O 1
ATOM 3900 N N . MET D 1 125 ? -19.098 46.106 54.803 1.00 24.04 125 MET D N 1
ATOM 3901 C CA . MET D 1 125 ? -20.332 45.816 55.566 1.00 23.76 125 MET D CA 1
ATOM 3902 C C . MET D 1 125 ? -21.309 46.975 55.608 1.00 22.16 125 MET D C 1
ATOM 3903 O O . MET D 1 125 ? -22.102 47.112 56.533 1.00 23.61 125 MET D O 1
ATOM 3908 N N . THR D 1 126 ? -21.250 47.830 54.590 1.00 20.19 126 THR D N 1
ATOM 3909 C CA . THR D 1 126 ? -22.313 48.755 54.312 1.00 19.16 126 THR D CA 1
ATOM 3910 C C . THR D 1 126 ? -23.159 48.192 53.169 1.00 17.96 126 THR D C 1
ATOM 3911 O O . THR D 1 126 ? -22.654 47.930 52.077 1.00 18.67 126 THR D O 1
ATOM 3915 N N . CYS D 1 127 ? -24.455 48.043 53.415 1.00 18.37 127 CYS D N 1
ATOM 3916 C CA . CYS D 1 127 ? -25.380 47.583 52.390 1.00 17.10 127 CYS D CA 1
ATOM 3917 C C . CYS D 1 127 ? -25.955 48.808 51.688 1.00 16.47 127 CYS D C 1
ATOM 3918 O O . CYS D 1 127 ? -26.575 49.669 52.316 1.00 18.15 127 CYS D O 1
ATOM 3921 N N . LYS D 1 128 ? -25.703 48.918 50.395 1.00 17.89 128 LYS D N 1
ATOM 3922 C CA . LYS D 1 128 ? -26.279 49.978 49.567 1.00 17.88 128 LYS D CA 1
ATOM 3923 C C . LYS D 1 128 ? -27.076 49.346 48.464 1.00 16.94 128 LYS D C 1
ATOM 3924 O O . LYS D 1 128 ? -26.609 48.407 47.817 1.00 17.35 128 LYS D O 1
ATOM 3930 N N . LEU D 1 129 ? -28.299 49.838 48.294 1.00 17.44 129 LEU D N 1
ATOM 3931 C CA . LEU D 1 129 ? -29.216 49.317 47.287 1.00 17.41 129 LEU D CA 1
ATOM 3932 C C . LEU D 1 129 ? -29.375 50.333 46.163 1.00 17.60 129 LEU D C 1
ATOM 3933 O O . LEU D 1 129 ? -29.403 51.538 46.406 1.00 16.63 129 LEU D O 1
ATOM 3938 N N . TYR D 1 130 ? -29.534 49.841 44.942 1.00 19.13 130 TYR D N 1
ATOM 3939 C CA . TYR D 1 130 ? -29.663 50.735 43.751 1.00 19.02 130 TYR D CA 1
ATOM 3940 C C . TYR D 1 130 ? -30.695 50.219 42.779 1.00 19.28 130 TYR D C 1
ATOM 3941 O O . TYR D 1 130 ? -30.827 49.012 42.567 1.00 18.24 130 TYR D O 1
ATOM 3950 N N . SER D 1 131 ? -31.394 51.162 42.158 1.00 20.64 131 SER D N 1
ATOM 3951 C CA . SER D 1 131 ? -32.204 50.876 41.010 1.00 20.92 131 SER D CA 1
ATOM 3952 C C . SER D 1 131 ? -31.387 51.248 39.772 1.00 22.39 131 SER D C 1
ATOM 3953 O O . SER D 1 131 ? -30.660 52.218 39.798 1.00 23.96 131 SER D O 1
ATOM 3956 N N . GLN D 1 132 ? -31.502 50.488 38.682 1.00 21.10 132 GLN D N 1
ATOM 3957 C CA . GLN D 1 132 ? -30.898 50.914 37.408 1.00 23.83 132 GLN D CA 1
ATOM 3958 C C . GLN D 1 132 ? -31.602 52.198 36.910 1.00 25.23 132 GLN D C 1
ATOM 3959 O O . GLN D 1 132 ? -32.722 52.478 37.349 1.00 22.96 132 GLN D O 1
ATOM 3965 N N . THR D 1 133 ? -30.935 52.958 36.034 1.00 26.02 133 THR D N 1
ATOM 3966 C CA . THR D 1 133 ? -31.497 54.187 35.431 1.00 29.14 133 THR D CA 1
ATOM 3967 C C . THR D 1 133 ? -32.016 53.929 33.998 1.00 29.89 133 THR D C 1
ATOM 3968 O O . THR D 1 133 ? -31.743 52.851 33.418 1.00 28.78 133 THR D O 1
ATOM 3972 N N . GLN E 1 4 ? -33.407 18.809 2.942 1.00 44.29 4 GLN E N 1
ATOM 3973 C CA . GLN E 1 4 ? -33.124 19.603 4.183 1.00 43.37 4 GLN E CA 1
ATOM 3974 C C . GLN E 1 4 ? -32.764 21.062 3.803 1.00 39.99 4 GLN E C 1
ATOM 3975 O O . GLN E 1 4 ? -31.674 21.318 3.323 1.00 39.45 4 GLN E O 1
ATOM 3981 N N . LEU E 1 5 ? -33.666 22.011 4.037 1.00 36.31 5 LEU E N 1
ATOM 3982 C CA . LEU E 1 5 ? -33.469 23.390 3.508 1.00 32.87 5 LEU E CA 1
ATOM 3983 C C . LEU E 1 5 ? -32.322 24.159 4.191 1.00 29.43 5 LEU E C 1
ATOM 3984 O O . LEU E 1 5 ? -32.180 24.137 5.422 1.00 28.41 5 LEU E O 1
ATOM 3989 N N . ASP E 1 6 ? -31.520 24.868 3.383 1.00 28.13 6 ASP E N 1
ATOM 3990 C CA . ASP E 1 6 ? -30.424 25.669 3.900 1.00 26.52 6 ASP E CA 1
ATOM 3991 C C . ASP E 1 6 ? -30.974 26.905 4.611 1.00 25.94 6 ASP E C 1
ATOM 3992 O O . ASP E 1 6 ? -31.609 27.782 3.982 1.00 27.62 6 ASP E O 1
ATOM 3997 N N . VAL E 1 7 ? -30.762 26.946 5.917 1.00 24.08 7 VAL E N 1
ATOM 3998 C CA . VAL E 1 7 ? -31.094 28.083 6.763 1.00 23.27 7 VAL E CA 1
ATOM 3999 C C . VAL E 1 7 ? -29.844 28.734 7.387 1.00 22.92 7 VAL E C 1
ATOM 4000 O O . VAL E 1 7 ? -29.919 29.450 8.407 1.00 24.54 7 VAL E O 1
ATOM 4004 N N . SER E 1 8 ? -28.693 28.521 6.778 1.00 23.72 8 SER E N 1
ATOM 4005 C CA . SER E 1 8 ? -27.474 29.019 7.405 1.00 26.39 8 SER E CA 1
ATOM 4006 C C . SER E 1 8 ? -27.179 30.501 7.087 1.00 26.18 8 SER E C 1
ATOM 4007 O O . SER E 1 8 ? -26.328 31.096 7.758 1.00 26.02 8 SER E O 1
ATOM 4010 N N . CYS E 1 9 ? -27.855 31.090 6.096 1.00 24.49 9 CYS E N 1
ATOM 4011 C CA . CYS E 1 9 ? -27.461 32.422 5.614 1.00 24.59 9 CYS E CA 1
ATOM 4012 C C . CYS E 1 9 ? -27.874 33.551 6.541 1.00 24.41 9 CYS E C 1
ATOM 4013 O O . CYS E 1 9 ? -27.351 34.669 6.452 1.00 25.11 9 CYS E O 1
ATOM 4016 N N . PHE E 1 10 ? -28.761 33.281 7.495 1.00 24.11 10 PHE E N 1
ATOM 4017 C CA . PHE E 1 10 ? -29.178 34.317 8.444 1.00 24.76 10 PHE E CA 1
ATOM 4018 C C . PHE E 1 10 ? -28.842 33.883 9.855 1.00 26.63 10 PHE E C 1
ATOM 4019 O O . PHE E 1 10 ? -28.697 32.681 10.124 1.00 26.51 10 PHE E O 1
ATOM 4027 N N . ALA E 1 11 ? -28.714 34.855 10.749 1.00 28.55 11 ALA E N 1
ATOM 4028 C CA . ALA E 1 11 ? -28.474 34.601 12.183 1.00 29.35 11 ALA E CA 1
ATOM 4029 C C . ALA E 1 11 ? -29.676 33.956 12.876 1.00 30.66 11 ALA E C 1
ATOM 4030 O O . ALA E 1 11 ? -30.828 34.358 12.659 1.00 26.75 11 ALA E O 1
ATOM 4032 N N . HIS E 1 12 ? -29.406 32.965 13.723 1.00 30.24 12 HIS E N 1
ATOM 4033 C CA . HIS E 1 12 ? -30.463 32.308 14.492 1.00 31.29 12 HIS E CA 1
ATOM 4034 C C . HIS E 1 12 ? -30.573 32.888 15.896 1.00 32.86 12 HIS E C 1
ATOM 4035 O O . HIS E 1 12 ? -31.633 32.823 16.516 1.00 33.50 12 HIS E O 1
ATOM 4042 N N . ASP E 1 13 ? -29.501 33.498 16.390 1.00 34.26 13 ASP E N 1
ATOM 4043 C CA . ASP E 1 13 ? -29.422 33.846 17.817 1.00 36.08 13 ASP E CA 1
ATOM 4044 C C . ASP E 1 13 ? -29.288 35.339 18.098 1.00 36.65 13 ASP E C 1
ATOM 4045 O O . ASP E 1 13 ? -28.818 35.706 19.166 1.00 35.87 13 ASP E O 1
ATOM 4050 N N . LYS E 1 14 ? -29.715 36.201 17.177 1.00 36.08 14 LYS E N 1
ATOM 4051 C CA . LYS E 1 14 ? -29.589 37.640 17.387 1.00 35.91 14 LYS E CA 1
ATOM 4052 C C . LYS E 1 14 ? -30.916 38.369 17.605 1.00 35.51 14 LYS E C 1
ATOM 4053 O O . LYS E 1 14 ? -30.963 39.594 17.608 1.00 34.63 14 LYS E O 1
ATOM 4059 N N . ASN E 1 15 ? -31.995 37.625 17.826 1.00 34.98 15 ASN E N 1
ATOM 4060 C CA . ASN E 1 15 ? -33.271 38.253 18.142 1.00 35.29 15 ASN E CA 1
ATOM 4061 C C . ASN E 1 15 ? -33.742 39.221 17.046 1.00 33.81 15 ASN E C 1
ATOM 4062 O O . ASN E 1 15 ? -34.388 40.226 17.318 1.00 34.46 15 ASN E O 1
ATOM 4067 N N . ILE E 1 16 ? -33.445 38.870 15.804 1.00 32.01 16 ILE E N 1
ATOM 4068 C CA . ILE E 1 16 ? -33.876 39.656 14.669 1.00 29.75 16 ILE E CA 1
ATOM 4069 C C . ILE E 1 16 ? -35.268 39.188 14.227 1.00 28.66 16 ILE E C 1
ATOM 4070 O O . ILE E 1 16 ? -35.449 38.045 13.749 1.00 27.07 16 ILE E O 1
ATOM 4075 N N . GLY E 1 17 ? -36.232 40.084 14.410 1.00 26.99 17 GLY E N 1
ATOM 4076 C CA . GLY E 1 17 ? -37.594 39.915 13.911 1.00 27.02 17 GLY E CA 1
ATOM 4077 C C . GLY E 1 17 ? -37.889 40.878 12.791 1.00 27.42 17 GLY E C 1
ATOM 4078 O O . GLY E 1 17 ? -37.070 41.740 12.474 1.00 28.89 17 GLY E O 1
ATOM 4079 N N . SER E 1 18 ? -39.053 40.695 12.171 1.00 27.39 18 SER E N 1
ATOM 4080 C CA . SER E 1 18 ? -39.570 41.593 11.145 1.00 26.60 18 SER E CA 1
ATOM 4081 C C . SER E 1 18 ? -41.016 41.907 11.506 1.00 26.92 18 SER E C 1
ATOM 4082 O O . SER E 1 18 ? -41.804 40.997 11.837 1.00 23.09 18 SER E O 1
ATOM 4085 N N . ARG E 1 19 ? -41.377 43.185 11.418 1.00 27.35 19 ARG E N 1
ATOM 4086 C CA . ARG E 1 19 ? -42.742 43.599 11.725 1.00 28.46 19 ARG E CA 1
ATOM 4087 C C . ARG E 1 19 ? -43.677 43.459 10.524 1.00 26.83 19 ARG E C 1
ATOM 4088 O O . ARG E 1 19 ? -44.851 43.716 10.637 1.00 27.08 19 ARG E O 1
ATOM 4096 N N . THR E 1 20 ? -43.170 43.077 9.361 1.00 25.73 20 THR E N 1
ATOM 4097 C CA . THR E 1 20 ? -43.971 43.083 8.157 1.00 26.37 20 THR E CA 1
ATOM 4098 C C . THR E 1 20 ? -45.268 42.309 8.356 1.00 28.13 20 THR E C 1
ATOM 4099 O O . THR E 1 20 ? -45.294 41.278 9.039 1.00 26.90 20 THR E O 1
ATOM 4103 N N . GLU E 1 21 ? -46.339 42.843 7.783 1.00 29.04 21 GLU E N 1
ATOM 4104 C CA . GLU E 1 21 ? -47.662 42.256 7.944 1.00 30.82 21 GLU E CA 1
ATOM 4105 C C . GLU E 1 21 ? -47.601 40.780 7.530 1.00 29.02 21 GLU E C 1
ATOM 4106 O O . GLU E 1 21 ? -46.987 40.456 6.535 1.00 27.14 21 GLU E O 1
ATOM 4112 N N . GLN E 1 22 ? -48.255 39.894 8.270 1.00 28.77 22 GLN E N 1
ATOM 4113 C CA . GLN E 1 22 ? -48.106 38.476 7.965 1.00 29.30 22 GLN E CA 1
ATOM 4114 C C . GLN E 1 22 ? -49.187 37.933 7.076 1.00 28.42 22 GLN E C 1
ATOM 4115 O O . GLN E 1 22 ? -50.335 38.377 7.148 1.00 27.08 22 GLN E O 1
ATOM 4121 N N . LEU E 1 23 ? -48.793 37.000 6.213 1.00 27.42 23 LEU E N 1
ATOM 4122 C CA . LEU E 1 23 ? -49.703 36.202 5.412 1.00 29.22 23 LEU E CA 1
ATOM 4123 C C . LEU E 1 23 ? -50.347 35.106 6.244 1.00 29.40 23 LEU E C 1
ATOM 4124 O O . LEU E 1 23 ? -51.469 34.698 5.963 1.00 30.74 23 LEU E O 1
ATOM 4129 N N . SER E 1 24 ? -49.614 34.630 7.247 1.00 27.86 24 SER E N 1
ATOM 4130 C CA . SER E 1 24 ? -50.081 33.565 8.122 1.00 28.19 24 SER E CA 1
ATOM 4131 C C . SER E 1 24 ? -49.067 33.269 9.185 1.00 26.39 24 SER E C 1
ATOM 4132 O O . SER E 1 24 ? -47.942 33.813 9.199 1.00 25.06 24 SER E O 1
ATOM 4135 N N . VAL E 1 25 ? -49.499 32.434 10.123 1.00 25.56 25 VAL E N 1
ATOM 4136 C CA . VAL E 1 25 ? -48.704 32.021 11.249 1.00 25.42 25 VAL E CA 1
ATOM 4137 C C . VAL E 1 25 ? -49.013 30.549 11.486 1.00 26.46 25 VAL E C 1
ATOM 4138 O O . VAL E 1 25 ? -50.172 30.144 11.400 1.00 24.20 25 VAL E O 1
ATOM 4142 N N . VAL E 1 26 ? -47.972 29.764 11.765 1.00 26.76 26 VAL E N 1
ATOM 4143 C CA . VAL E 1 26 ? -48.086 28.310 11.955 1.00 27.05 26 VAL E CA 1
ATOM 4144 C C . VAL E 1 26 ? -47.040 27.875 12.971 1.00 27.59 26 VAL E C 1
ATOM 4145 O O . VAL E 1 26 ? -45.906 28.418 12.989 1.00 28.24 26 VAL E O 1
ATOM 4149 N N . HIS E 1 27 ? -47.370 26.885 13.805 1.00 26.48 27 HIS E N 1
ATOM 4150 C CA . HIS E 1 27 ? -46.377 26.392 14.770 1.00 26.68 27 HIS E CA 1
ATOM 4151 C C . HIS E 1 27 ? -45.528 25.329 14.100 1.00 25.12 27 HIS E C 1
ATOM 4152 O O . HIS E 1 27 ? -46.050 24.383 13.568 1.00 23.96 27 HIS E O 1
ATOM 4159 N N . VAL E 1 28 ? -44.220 25.522 14.118 1.00 26.49 28 VAL E N 1
ATOM 4160 C CA . VAL E 1 28 ? -43.289 24.514 13.643 1.00 25.92 28 VAL E CA 1
ATOM 4161 C C . VAL E 1 28 ? -42.110 24.440 14.581 1.00 25.87 28 VAL E C 1
ATOM 4162 O O . VAL E 1 28 ? -41.886 25.326 15.456 1.00 25.17 28 VAL E O 1
ATOM 4166 N N . ALA E 1 29 ? -41.349 23.364 14.417 1.00 26.51 29 ALA E N 1
ATOM 4167 C CA . ALA E 1 29 ? -40.288 23.040 15.351 1.00 27.16 29 ALA E CA 1
ATOM 4168 C C . ALA E 1 29 ? -38.935 23.513 14.902 1.00 27.19 29 ALA E C 1
ATOM 4169 O O . ALA E 1 29 ? -37.981 23.384 15.657 1.00 27.72 29 ALA E O 1
ATOM 4171 N N . SER E 1 30 ? -38.824 24.059 13.688 1.00 25.74 30 SER E N 1
ATOM 4172 C CA . SER E 1 30 ? -37.524 24.508 13.192 1.00 25.65 30 SER E CA 1
ATOM 4173 C C . SER E 1 30 ? -37.645 25.609 12.137 1.00 25.03 30 SER E C 1
ATOM 4174 O O . SER E 1 30 ? -38.685 25.780 11.528 1.00 24.82 30 SER E O 1
ATOM 4177 N N . ALA E 1 31 ? -36.528 26.298 11.925 1.00 23.36 31 ALA E N 1
ATOM 4178 C CA . ALA E 1 31 ? -36.428 27.377 10.956 1.00 24.00 31 ALA E CA 1
ATOM 4179 C C . ALA E 1 31 ? -36.554 26.777 9.581 1.00 23.26 31 ALA E C 1
ATOM 4180 O O . ALA E 1 31 ? -37.153 27.388 8.689 1.00 23.24 31 ALA E O 1
ATOM 4182 N N . GLN E 1 32 ? -35.988 25.572 9.390 1.00 22.90 32 GLN E N 1
ATOM 4183 C CA . GLN E 1 32 ? -36.128 24.863 8.121 1.00 22.00 32 GLN E CA 1
ATOM 4184 C C . GLN E 1 32 ? -37.585 24.620 7.808 1.00 22.55 32 GLN E C 1
ATOM 4185 O O . GLN E 1 32 ? -37.998 24.789 6.657 1.00 21.26 32 GLN E O 1
ATOM 4191 N N . ASP E 1 33 ? -38.381 24.193 8.804 1.00 22.72 33 ASP E N 1
ATOM 4192 C CA . ASP E 1 33 ? -39.829 24.004 8.521 1.00 21.95 33 ASP E CA 1
ATOM 4193 C C . ASP E 1 33 ? -40.521 25.344 8.236 1.00 20.09 33 ASP E C 1
ATOM 4194 O O . ASP E 1 33 ? -41.464 25.407 7.425 1.00 21.35 33 ASP E O 1
ATOM 4199 N N . CYS E 1 34 ? -40.055 26.406 8.880 1.00 19.58 34 CYS E N 1
ATOM 4200 C CA . CYS E 1 34 ? -40.656 27.712 8.654 1.00 19.57 34 CYS E CA 1
ATOM 4201 C C . CYS E 1 34 ? -40.381 28.165 7.224 1.00 20.83 34 CYS E C 1
ATOM 4202 O O . CYS E 1 34 ? -41.280 28.624 6.520 1.00 19.59 34 CYS E O 1
ATOM 4205 N N . MET E 1 35 ? -39.150 27.969 6.784 1.00 20.21 35 MET E N 1
ATOM 4206 C CA . MET E 1 35 ? -38.797 28.236 5.412 1.00 21.16 35 MET E CA 1
ATOM 4207 C C . MET E 1 35 ? -39.629 27.439 4.424 1.00 21.29 35 MET E C 1
ATOM 4208 O O . MET E 1 35 ? -40.018 27.953 3.359 1.00 19.17 35 MET E O 1
ATOM 4213 N N . LYS E 1 36 ? -39.866 26.169 4.729 1.00 20.14 36 LYS E N 1
ATOM 4214 C CA . LYS E 1 36 ? -40.707 25.321 3.859 1.00 21.08 36 LYS E CA 1
ATOM 4215 C C . LYS E 1 36 ? -42.128 25.915 3.757 1.00 20.47 36 LYS E C 1
ATOM 4216 O O . LYS E 1 36 ? -42.737 25.923 2.697 1.00 20.03 36 LYS E O 1
ATOM 4222 N N . GLU E 1 37 ? -42.636 26.427 4.860 1.00 21.02 37 GLU E N 1
ATOM 4223 C CA . GLU E 1 37 ? -43.977 27.001 4.878 1.00 21.27 37 GLU E CA 1
ATOM 4224 C C . GLU E 1 37 ? -43.970 28.305 4.079 1.00 20.95 37 GLU E C 1
ATOM 4225 O O . GLU E 1 37 ? -44.949 28.652 3.417 1.00 19.66 37 GLU E O 1
ATOM 4231 N N . CYS E 1 38 ? -42.856 29.028 4.131 1.00 19.83 38 CYS E N 1
ATOM 4232 C CA . CYS E 1 38 ? -42.725 30.232 3.287 1.00 19.14 38 CYS E CA 1
ATOM 4233 C C . CYS E 1 38 ? -42.733 29.853 1.830 1.00 19.47 38 CYS E C 1
ATOM 4234 O O . CYS E 1 38 ? -43.488 30.437 1.016 1.00 20.55 38 CYS E O 1
ATOM 4237 N N . GLN E 1 39 ? -41.941 28.848 1.459 1.00 19.61 39 GLN E N 1
ATOM 4238 C CA . GLN E 1 39 ? -41.856 28.451 0.050 1.00 19.62 39 GLN E CA 1
ATOM 4239 C C . GLN E 1 39 ? -43.195 27.894 -0.526 1.00 20.82 39 GLN E C 1
ATOM 4240 O O . GLN E 1 39 ? -43.415 27.954 -1.719 1.00 20.81 39 GLN E O 1
ATOM 4246 N N . ALA E 1 40 ? -44.067 27.385 0.331 1.00 22.92 40 ALA E N 1
ATOM 4247 C CA . ALA E 1 40 ? -45.402 26.899 -0.065 1.00 23.47 40 ALA E CA 1
ATOM 4248 C C . ALA E 1 40 ? -46.329 28.024 -0.510 1.00 24.34 40 ALA E C 1
ATOM 4249 O O . ALA E 1 40 ? -47.284 27.786 -1.237 1.00 24.51 40 ALA E O 1
ATOM 4251 N N . LEU E 1 41 ? -46.060 29.248 -0.074 1.00 23.17 41 LEU E N 1
ATOM 4252 C CA . LEU E 1 41 ? -46.882 30.395 -0.421 1.00 23.30 41 LEU E CA 1
ATOM 4253 C C . LEU E 1 41 ? -46.206 31.230 -1.500 1.00 23.36 41 LEU E C 1
ATOM 4254 O O . LEU E 1 41 ? -45.108 31.770 -1.280 1.00 23.77 41 LEU E O 1
ATOM 4259 N N . PRO E 1 42 ? -46.864 31.384 -2.666 1.00 24.96 42 PRO E N 1
ATOM 4260 C CA . PRO E 1 42 ? -46.214 32.087 -3.771 1.00 24.08 42 PRO E CA 1
ATOM 4261 C C . PRO E 1 42 ? -45.718 33.490 -3.442 1.00 23.73 42 PRO E C 1
ATOM 4262 O O . PRO E 1 42 ? -44.700 33.907 -4.012 1.00 22.49 42 PRO E O 1
ATOM 4266 N N . THR E 1 43 ? -46.383 34.210 -2.541 1.00 21.41 43 THR E N 1
ATOM 4267 C CA . THR E 1 43 ? -45.939 35.559 -2.248 1.00 21.88 43 THR E CA 1
ATOM 4268 C C . THR E 1 43 ? -45.134 35.741 -0.981 1.00 20.22 43 THR E C 1
ATOM 4269 O O . THR E 1 43 ? -44.874 36.873 -0.590 1.00 21.07 43 THR E O 1
ATOM 4273 N N . CYS E 1 44 ? -44.759 34.665 -0.291 1.00 19.34 44 CYS E N 1
ATOM 4274 C CA . CYS E 1 44 ? -43.938 34.803 0.900 1.00 18.68 44 CYS E CA 1
ATOM 4275 C C . CYS E 1 44 ? -42.472 35.160 0.496 1.00 17.60 44 CYS E C 1
ATOM 4276 O O . CYS E 1 44 ? -41.796 34.422 -0.205 1.00 18.75 44 CYS E O 1
ATOM 4279 N N . SER E 1 45 ? -42.006 36.302 0.964 1.00 19.68 45 SER E N 1
ATOM 4280 C CA . SER E 1 45 ? -40.647 36.782 0.640 1.00 18.75 45 SER E CA 1
ATOM 4281 C C . SER E 1 45 ? -39.709 36.459 1.769 1.00 19.88 45 SER E C 1
ATOM 4282 O O . SER E 1 45 ? -38.507 36.262 1.550 1.00 21.14 45 SER E O 1
ATOM 4285 N N . HIS E 1 46 ? -40.230 36.517 2.992 1.00 19.42 46 HIS E N 1
ATOM 4286 C CA . HIS E 1 46 ? -39.453 36.208 4.175 1.00 20.75 46 HIS E CA 1
ATOM 4287 C C . HIS E 1 46 ? -40.300 35.741 5.339 1.00 20.89 46 HIS E C 1
ATOM 4288 O O . HIS E 1 46 ? -41.543 35.775 5.290 1.00 20.89 46 HIS E O 1
ATOM 4295 N N . PHE E 1 47 ? -39.626 35.293 6.391 1.00 21.93 47 PHE E N 1
ATOM 4296 C CA . PHE E 1 47 ? -40.303 34.800 7.592 1.00 21.60 47 PHE E CA 1
ATOM 4297 C C . PHE E 1 47 ? -39.547 35.152 8.811 1.00 21.42 47 PHE E C 1
ATOM 4298 O O . PHE E 1 47 ? -38.342 35.382 8.771 1.00 21.74 47 PHE E O 1
ATOM 4306 N N . THR E 1 48 ? -40.278 35.225 9.918 1.00 22.72 48 THR E N 1
ATOM 4307 C CA . THR E 1 48 ? -39.681 35.302 11.223 1.00 21.67 48 THR E CA 1
ATOM 4308 C C . THR E 1 48 ? -40.146 34.086 11.987 1.00 23.46 48 THR E C 1
ATOM 4309 O O . THR E 1 48 ? -41.368 33.819 12.094 1.00 20.85 48 THR E O 1
ATOM 4313 N N . TYR E 1 49 ? -39.177 33.314 12.456 1.00 24.18 49 TYR E N 1
ATOM 4314 C CA . TYR E 1 49 ? -39.450 32.149 13.294 1.00 26.64 49 TYR E CA 1
ATOM 4315 C C . TYR E 1 49 ? -38.963 32.458 14.703 1.00 27.29 49 TYR E C 1
ATOM 4316 O O . TYR E 1 49 ? -37.915 33.048 14.877 1.00 26.32 49 TYR E O 1
ATOM 4325 N N . ASN E 1 50 ? -39.748 32.101 15.714 1.00 28.04 50 ASN E N 1
ATOM 4326 C CA . ASN E 1 50 ? -39.343 32.361 17.101 1.00 28.94 50 ASN E CA 1
ATOM 4327 C C . ASN E 1 50 ? -39.068 31.028 17.808 1.00 30.45 50 ASN E C 1
ATOM 4328 O O . ASN E 1 50 ? -39.952 30.188 17.871 1.00 27.93 50 ASN E O 1
ATOM 4333 N N . LYS E 1 51 ? -37.858 30.866 18.332 1.00 32.46 51 LYS E N 1
ATOM 4334 C CA . LYS E 1 51 ? -37.426 29.647 19.042 1.00 35.83 51 LYS E CA 1
ATOM 4335 C C . LYS E 1 51 ? -38.305 29.223 20.212 1.00 36.69 51 LYS E C 1
ATOM 4336 O O . LYS E 1 51 ? -38.359 28.043 20.541 1.00 37.11 51 LYS E O 1
ATOM 4342 N N . ASN E 1 52 ? -38.914 30.198 20.882 1.00 37.11 52 ASN E N 1
ATOM 4343 C CA . ASN E 1 52 ? -39.579 29.978 22.166 1.00 36.61 52 ASN E CA 1
ATOM 4344 C C . ASN E 1 52 ? -41.058 29.713 21.998 1.00 35.84 52 ASN E C 1
ATOM 4345 O O . ASN E 1 52 ? -41.595 28.725 22.517 1.00 35.22 52 ASN E O 1
ATOM 4350 N N . SER E 1 53 ? -41.717 30.573 21.233 1.00 32.63 53 SER E N 1
ATOM 4351 C CA . SER E 1 53 ? -43.112 30.351 20.947 1.00 31.21 53 SER E CA 1
ATOM 4352 C C . SER E 1 53 ? -43.284 29.241 19.895 1.00 30.67 53 SER E C 1
ATOM 4353 O O . SER E 1 53 ? -44.359 28.683 19.784 1.00 30.07 53 SER E O 1
ATOM 4356 N N . LYS E 1 54 ? -42.223 28.936 19.135 1.00 29.30 54 LYS E N 1
ATOM 4357 C CA . LYS E 1 54 ? -42.306 28.032 17.983 1.00 30.17 54 LYS E CA 1
ATOM 4358 C C . LYS E 1 54 ? -43.305 28.488 16.903 1.00 29.42 54 LYS E C 1
ATOM 4359 O O . LYS E 1 54 ? -43.853 27.689 16.124 1.00 29.86 54 LYS E O 1
ATOM 4365 N N . LYS E 1 55 ? -43.510 29.796 16.841 1.00 29.62 55 LYS E N 1
ATOM 4366 C CA . LYS E 1 55 ? -44.354 30.390 15.834 1.00 29.79 55 LYS E CA 1
ATOM 4367 C C . LYS E 1 55 ? -43.509 30.812 14.622 1.00 27.53 55 LYS E C 1
ATOM 4368 O O . LYS E 1 55 ? -42.491 31.451 14.772 1.00 26.57 55 LYS E O 1
ATOM 4374 N N . CYS E 1 56 ? -44.009 30.485 13.440 1.00 26.61 56 CYS E N 1
ATOM 4375 C CA . CYS E 1 56 ? -43.440 30.838 12.135 1.00 25.17 56 CYS E CA 1
ATOM 4376 C C . CYS E 1 56 ? -44.405 31.781 11.466 1.00 24.07 56 CYS E C 1
ATOM 4377 O O . CYS E 1 56 ? -45.574 31.403 11.197 1.00 22.28 56 CYS E O 1
ATOM 4380 N N . HIS E 1 57 ? -43.931 33.001 11.240 1.00 22.96 57 HIS E N 1
ATOM 4381 C CA . HIS E 1 57 ? -44.727 34.119 10.732 1.00 22.88 57 HIS E CA 1
ATOM 4382 C C . HIS E 1 57 ? -44.302 34.373 9.302 1.00 20.65 57 HIS E C 1
ATOM 4383 O O . HIS E 1 57 ? -43.155 34.804 9.027 1.00 20.90 57 HIS E O 1
ATOM 4390 N N . LEU E 1 58 ? -45.178 34.062 8.371 1.00 20.65 58 LEU E N 1
ATOM 4391 C CA . LEU E 1 58 ? -44.856 34.228 6.963 1.00 21.58 58 LEU E CA 1
ATOM 4392 C C . LEU E 1 58 ? -45.230 35.617 6.449 1.00 22.54 58 LEU E C 1
ATOM 4393 O O . LEU E 1 58 ? -46.294 36.130 6.783 1.00 21.32 58 LEU E O 1
ATOM 4398 N N . LYS E 1 59 ? -44.380 36.218 5.608 1.00 22.25 59 LYS E N 1
ATOM 4399 C CA . LYS E 1 59 ? -44.559 37.636 5.220 1.00 21.77 59 LYS E CA 1
ATOM 4400 C C . LYS E 1 59 ? -44.299 37.895 3.740 1.00 21.53 59 LYS E C 1
ATOM 4401 O O . LYS E 1 59 ? -43.419 37.306 3.151 1.00 21.31 59 LYS E O 1
ATOM 4407 N N . ALA E 1 60 ? -45.105 38.771 3.135 1.00 21.75 60 ALA E N 1
ATOM 4408 C CA . ALA E 1 60 ? -45.017 39.074 1.718 1.00 22.83 60 ALA E CA 1
ATOM 4409 C C . ALA E 1 60 ? -44.161 40.317 1.436 1.00 24.18 60 ALA E C 1
ATOM 4410 O O . ALA E 1 60 ? -43.374 40.334 0.499 1.00 24.74 60 ALA E O 1
ATOM 4412 N N . GLY E 1 61 ? -44.343 41.358 2.221 1.00 24.51 61 GLY E N 1
ATOM 4413 C CA . GLY E 1 61 ? -43.707 42.649 1.937 1.00 26.61 61 GLY E CA 1
ATOM 4414 C C . GLY E 1 61 ? -42.222 42.673 2.273 1.00 26.98 61 GLY E C 1
ATOM 4415 O O . GLY E 1 61 ? -41.667 41.662 2.709 1.00 27.07 61 GLY E O 1
ATOM 4416 N N . ALA E 1 62 ? -41.567 43.809 2.054 1.00 25.78 62 ALA E N 1
ATOM 4417 C CA . ALA E 1 62 ? -40.132 43.943 2.400 1.00 25.66 62 ALA E CA 1
ATOM 4418 C C . ALA E 1 62 ? -39.920 43.772 3.910 1.00 24.14 62 ALA E C 1
ATOM 4419 O O . ALA E 1 62 ? -40.787 44.137 4.697 1.00 23.51 62 ALA E O 1
ATOM 4421 N N . PRO E 1 63 ? -38.756 43.246 4.335 1.00 22.84 63 PRO E N 1
ATOM 4422 C CA . PRO E 1 63 ? -38.470 43.138 5.766 1.00 24.17 63 PRO E CA 1
ATOM 4423 C C . PRO E 1 63 ? -38.535 44.481 6.525 1.00 25.49 63 PRO E C 1
ATOM 4424 O O . PRO E 1 63 ? -38.170 45.510 5.963 1.00 25.99 63 PRO E O 1
ATOM 4428 N N . GLU E 1 64 ? -39.051 44.447 7.750 1.00 26.58 64 GLU E N 1
ATOM 4429 C CA . GLU E 1 64 ? -39.087 45.585 8.654 1.00 27.58 64 GLU E CA 1
ATOM 4430 C C . GLU E 1 64 ? -38.435 45.143 9.954 1.00 27.28 64 GLU E C 1
ATOM 4431 O O . GLU E 1 64 ? -39.096 44.724 10.913 1.00 26.53 64 GLU E O 1
ATOM 4437 N N . PHE E 1 65 ? -37.117 45.255 9.990 1.00 28.84 65 PHE E N 1
ATOM 4438 C CA . PHE E 1 65 ? -36.344 44.626 11.052 1.00 29.52 65 PHE E CA 1
ATOM 4439 C C . PHE E 1 65 ? -36.501 45.311 12.406 1.00 31.39 65 PHE E C 1
ATOM 4440 O O . PHE E 1 65 ? -36.588 46.537 12.496 1.00 30.90 65 PHE E O 1
ATOM 4448 N N . TYR E 1 66 ? -36.504 44.502 13.460 1.00 32.40 66 TYR E N 1
ATOM 4449 C CA . TYR E 1 66 ? -36.525 44.973 14.829 1.00 33.92 66 TYR E CA 1
ATOM 4450 C C . TYR E 1 66 ? -36.026 43.850 15.727 1.00 35.81 66 TYR E C 1
ATOM 4451 O O . TYR E 1 66 ? -35.679 42.763 15.239 1.00 35.78 66 TYR E O 1
ATOM 4460 N N . THR E 1 67 ? -35.983 44.117 17.028 1.00 35.01 67 THR E N 1
ATOM 4461 C CA . THR E 1 67 ? -35.454 43.180 17.988 1.00 35.89 67 THR E CA 1
ATOM 4462 C C . THR E 1 67 ? -36.579 42.619 18.812 1.00 35.36 67 THR E C 1
ATOM 4463 O O . THR E 1 67 ? -37.404 43.357 19.328 1.00 34.90 67 THR E O 1
ATOM 4467 N N . TYR E 1 68 ? -36.632 41.296 18.884 1.00 35.89 68 TYR E N 1
ATOM 4468 C CA . TYR E 1 68 ? -37.604 40.594 19.692 1.00 36.53 68 TYR E CA 1
ATOM 4469 C C . TYR E 1 68 ? -36.958 39.297 20.115 1.00 36.80 68 TYR E C 1
ATOM 4470 O O . TYR E 1 68 ? -36.377 38.567 19.289 1.00 35.31 68 TYR E O 1
ATOM 4479 N N . THR E 1 69 ? -37.055 39.011 21.410 1.00 36.55 69 THR E N 1
ATOM 4480 C CA . THR E 1 69 ? -36.312 37.919 22.004 1.00 36.14 69 THR E CA 1
ATOM 4481 C C . THR E 1 69 ? -36.687 36.576 21.376 1.00 33.55 69 THR E C 1
ATOM 4482 O O . THR E 1 69 ? -37.847 36.216 21.320 1.00 33.10 69 THR E O 1
ATOM 4486 N N . GLY E 1 70 ? -35.675 35.856 20.910 1.00 32.60 70 GLY E N 1
ATOM 4487 C CA . GLY E 1 70 ? -35.864 34.557 20.277 1.00 33.35 70 GLY E CA 1
ATOM 4488 C C . GLY E 1 70 ? -36.269 34.542 18.805 1.00 32.42 70 GLY E C 1
ATOM 4489 O O . GLY E 1 70 ? -36.390 33.470 18.227 1.00 33.81 70 GLY E O 1
ATOM 4490 N N . ASP E 1 71 ? -36.459 35.707 18.189 1.00 30.92 71 ASP E N 1
ATOM 4491 C CA . ASP E 1 71 ? -36.772 35.782 16.761 1.00 30.52 71 ASP E CA 1
ATOM 4492 C C . ASP E 1 71 ? -35.518 35.518 15.904 1.00 29.50 71 ASP E C 1
ATOM 4493 O O . ASP E 1 71 ? -34.387 35.810 16.321 1.00 30.47 71 ASP E O 1
ATOM 4498 N N . MET E 1 72 ? -35.743 34.921 14.732 1.00 27.33 72 MET E N 1
ATOM 4499 C CA . MET E 1 72 ? -34.804 34.908 13.633 1.00 26.69 72 MET E CA 1
ATOM 4500 C C . MET E 1 72 ? -35.592 35.145 12.348 1.00 25.89 72 MET E C 1
ATOM 4501 O O . MET E 1 72 ? -36.748 34.700 12.214 1.00 25.85 72 MET E O 1
ATOM 4506 N N . THR E 1 73 ? -34.975 35.842 11.398 1.00 23.81 73 THR E N 1
ATOM 4507 C CA . THR E 1 73 ? -35.682 36.254 10.236 1.00 22.71 73 THR E CA 1
ATOM 4508 C C . THR E 1 73 ? -34.919 35.737 9.048 1.00 23.64 73 THR E C 1
ATOM 4509 O O . THR E 1 73 ? -33.730 36.025 8.879 1.00 22.94 73 THR E O 1
ATOM 4513 N N . GLY E 1 74 ? -35.591 34.941 8.223 1.00 23.28 74 GLY E N 1
ATOM 4514 C CA . GLY E 1 74 ? -34.950 34.382 7.028 1.00 21.39 74 GLY E CA 1
ATOM 4515 C C . GLY E 1 74 ? -35.640 34.731 5.719 1.00 20.84 74 GLY E C 1
ATOM 4516 O O . GLY E 1 74 ? -36.807 35.082 5.693 1.00 21.80 74 GLY E O 1
ATOM 4517 N N . PRO E 1 75 ? -34.929 34.583 4.606 1.00 19.80 75 PRO E N 1
ATOM 4518 C CA . PRO E 1 75 ? -35.454 34.761 3.251 1.00 19.88 75 PRO E CA 1
ATOM 4519 C C . PRO E 1 75 ? -36.238 33.574 2.792 1.00 21.22 75 PRO E C 1
ATOM 4520 O O . PRO E 1 75 ? -36.141 32.509 3.392 1.00 21.33 75 PRO E O 1
ATOM 4524 N N . ARG E 1 76 ? -36.999 33.768 1.715 1.00 21.49 76 ARG E N 1
ATOM 4525 C CA . ARG E 1 76 ? -37.740 32.701 1.078 1.00 19.47 76 ARG E CA 1
ATOM 4526 C C . ARG E 1 76 ? -36.824 31.471 0.852 1.00 21.35 76 ARG E C 1
ATOM 4527 O O . ARG E 1 76 ? -37.214 30.328 1.072 1.00 20.05 76 ARG E O 1
ATOM 4535 N N . SER E 1 77 ? -35.598 31.746 0.403 1.00 21.73 77 SER E N 1
ATOM 4536 C CA . SER E 1 77 ? -34.541 30.790 0.175 1.00 20.54 77 SER E CA 1
ATOM 4537 C C . SER E 1 77 ? -33.214 31.543 0.321 1.00 24.68 77 SER E C 1
ATOM 4538 O O . SER E 1 77 ? -33.081 32.751 -0.131 1.00 26.66 77 SER E O 1
ATOM 4541 N N . CYS E 1 78 ? -32.269 30.866 0.969 1.00 24.30 78 CYS E N 1
ATOM 4542 C CA . CYS E 1 78 ? -30.906 31.320 1.100 1.00 24.02 78 CYS E CA 1
ATOM 4543 C C . CYS E 1 78 ? -30.141 31.191 -0.218 1.00 24.27 78 CYS E C 1
ATOM 4544 O O . CYS E 1 78 ? -29.033 31.683 -0.331 1.00 27.04 78 CYS E O 1
ATOM 4547 N N . GLU E 1 79 ? -30.708 30.588 -1.242 1.00 24.94 79 GLU E N 1
ATOM 4548 C CA . GLU E 1 79 ? -29.995 30.469 -2.513 1.00 25.56 79 GLU E CA 1
ATOM 4549 C C . GLU E 1 79 ? -29.857 31.782 -3.289 1.00 24.73 79 GLU E C 1
ATOM 4550 O O . GLU E 1 79 ? -29.042 31.884 -4.198 1.00 25.14 79 GLU E O 1
ATOM 4556 N N . HIS E 1 80 ? -30.669 32.775 -2.957 1.00 23.48 80 HIS E N 1
ATOM 4557 C CA . HIS E 1 80 ? -30.602 34.054 -3.624 1.00 22.43 80 HIS E CA 1
ATOM 4558 C C . HIS E 1 80 ? -29.404 34.865 -3.129 1.00 22.65 80 HIS E C 1
ATOM 4559 O O . HIS E 1 80 ? -29.558 35.791 -2.322 1.00 23.72 80 HIS E O 1
ATOM 4566 N N . ASN E 1 81 ? -28.232 34.562 -3.679 1.00 23.45 81 ASN E N 1
ATOM 4567 C CA . ASN E 1 81 ? -26.982 35.072 -3.111 1.00 24.53 81 ASN E CA 1
ATOM 4568 C C . ASN E 1 81 ? -26.252 36.064 -4.000 1.00 25.40 81 ASN E C 1
ATOM 4569 O O . ASN E 1 81 ? -25.101 36.397 -3.739 1.00 25.94 81 ASN E O 1
ATOM 4574 N N . CYS E 1 82 ? -26.929 36.580 -5.009 1.00 25.10 82 CYS E N 1
ATOM 4575 C CA . CYS E 1 82 ? -26.369 37.699 -5.783 1.00 23.64 82 CYS E CA 1
ATOM 4576 C C . CYS E 1 82 ? -26.250 38.966 -4.909 1.00 21.86 82 CYS E C 1
ATOM 4577 O O . CYS E 1 82 ? -27.098 39.243 -4.063 1.00 18.63 82 CYS E O 1
ATOM 4580 N N . SER E 1 83 ? -25.169 39.733 -5.080 1.00 21.40 83 SER E N 1
ATOM 4581 C CA . SER E 1 83 ? -24.981 40.971 -4.345 1.00 21.32 83 SER E CA 1
ATOM 4582 C C . SER E 1 83 ? -24.493 42.128 -5.227 1.00 22.59 83 SER E C 1
ATOM 4583 O O . SER E 1 83 ? -24.552 43.261 -4.785 1.00 24.32 83 SER E O 1
ATOM 4586 N N . ASP E 1 84 ? -24.021 41.884 -6.438 1.00 22.06 84 ASP E N 1
ATOM 4587 C CA . ASP E 1 84 ? -23.401 42.990 -7.190 1.00 25.29 84 ASP E CA 1
ATOM 4588 C C . ASP E 1 84 ? -24.375 43.766 -8.057 1.00 27.02 84 ASP E C 1
ATOM 4589 O O . ASP E 1 84 ? -24.394 44.986 -8.002 1.00 31.22 84 ASP E O 1
ATOM 4594 N N . ALA E 1 85 ? -25.178 43.051 -8.838 1.00 26.66 85 ALA E N 1
ATOM 4595 C CA . ALA E 1 85 ? -26.119 43.643 -9.786 1.00 25.53 85 ALA E CA 1
ATOM 4596 C C . ALA E 1 85 ? -27.131 42.556 -10.071 1.00 24.06 85 ALA E C 1
ATOM 4597 O O . ALA E 1 85 ? -26.834 41.645 -10.833 1.00 24.43 85 ALA E O 1
ATOM 4599 N N . CYS E 1 86 ? -28.301 42.629 -9.444 1.00 22.84 86 CYS E N 1
ATOM 4600 C CA . CYS E 1 86 ? -29.158 41.439 -9.316 1.00 21.71 86 CYS E CA 1
ATOM 4601 C C . CYS E 1 86 ? -30.590 41.671 -9.787 1.00 21.52 86 CYS E C 1
ATOM 4602 O O . CYS E 1 86 ? -31.402 42.192 -9.065 1.00 21.32 86 CYS E O 1
ATOM 4605 N N . TRP E 1 87 ? -30.877 41.218 -10.990 1.00 24.65 87 TRP E N 1
ATOM 4606 C CA . TRP E 1 87 ? -32.173 41.399 -11.619 1.00 26.63 87 TRP E CA 1
ATOM 4607 C C . TRP E 1 87 ? -33.026 40.204 -11.246 1.00 25.43 87 TRP E C 1
ATOM 4608 O O . TRP E 1 87 ? -32.558 39.064 -11.333 1.00 23.78 87 TRP E O 1
ATOM 4619 N N . MET E 1 88 ? -34.261 40.461 -10.885 1.00 25.00 88 MET E N 1
ATOM 4620 C CA . MET E 1 88 ? -35.148 39.409 -10.395 1.00 28.23 88 MET E CA 1
ATOM 4621 C C . MET E 1 88 ? -35.450 38.385 -11.500 1.00 31.34 88 MET E C 1
ATOM 4622 O O . MET E 1 88 ? -35.546 37.186 -11.251 1.00 30.95 88 MET E O 1
ATOM 4627 N N . ASP E 1 89 ? -35.553 38.868 -12.724 1.00 33.04 89 ASP E N 1
ATOM 4628 C CA . ASP E 1 89 ? -35.860 38.020 -13.861 1.00 36.07 89 ASP E CA 1
ATOM 4629 C C . ASP E 1 89 ? -34.633 37.754 -14.716 1.00 36.25 89 ASP E C 1
ATOM 4630 O O . ASP E 1 89 ? -34.754 37.169 -15.774 1.00 38.02 89 ASP E O 1
ATOM 4635 N N . GLY E 1 90 ? -33.453 38.149 -14.241 1.00 36.23 90 GLY E N 1
ATOM 4636 C CA . GLY E 1 90 ? -32.204 37.872 -14.937 1.00 36.00 90 GLY E CA 1
ATOM 4637 C C . GLY E 1 90 ? -31.925 38.913 -16.016 1.00 36.12 90 GLY E C 1
ATOM 4638 O O . GLY E 1 90 ? -32.855 39.483 -16.604 1.00 36.10 90 GLY E O 1
ATOM 4639 N N . ASN E 1 91 ? -30.647 39.169 -16.275 1.00 35.26 91 ASN E N 1
ATOM 4640 C CA . ASN E 1 91 ? -30.243 40.120 -17.318 1.00 36.05 91 ASN E CA 1
ATOM 4641 C C . ASN E 1 91 ? -28.760 40.010 -17.582 1.00 36.78 91 ASN E C 1
ATOM 4642 O O . ASN E 1 91 ? -27.970 40.386 -16.730 1.00 39.64 91 ASN E O 1
ATOM 4647 N N . ASN E 1 92 ? -28.380 39.511 -18.746 1.00 35.47 92 ASN E N 1
ATOM 4648 C CA . ASN E 1 92 ? -26.975 39.405 -19.082 1.00 35.34 92 ASN E CA 1
ATOM 4649 C C . ASN E 1 92 ? -26.443 40.742 -19.570 1.00 33.35 92 ASN E C 1
ATOM 4650 O O . ASN E 1 92 ? -27.133 41.457 -20.286 1.00 30.66 92 ASN E O 1
ATOM 4655 N N . PRO E 1 93 ? -25.196 41.065 -19.197 1.00 31.77 93 PRO E N 1
ATOM 4656 C CA . PRO E 1 93 ? -24.613 42.360 -19.537 1.00 30.50 93 PRO E CA 1
ATOM 4657 C C . PRO E 1 93 ? -24.242 42.456 -21.002 1.00 30.29 93 PRO E C 1
ATOM 4658 O O . PRO E 1 93 ? -23.926 41.442 -21.637 1.00 29.21 93 PRO E O 1
ATOM 4662 N N . LEU E 1 94 ? -24.258 43.687 -21.513 1.00 29.02 94 LEU E N 1
ATOM 4663 C CA . LEU E 1 94 ? -23.772 43.986 -22.839 1.00 29.17 94 LEU E CA 1
ATOM 4664 C C . LEU E 1 94 ? -22.261 43.875 -22.907 1.00 27.56 94 LEU E C 1
ATOM 4665 O O . LEU E 1 94 ? -21.699 43.593 -23.956 1.00 28.44 94 LEU E O 1
ATOM 4670 N N . ALA E 1 95 ? -21.590 44.181 -21.799 1.00 26.55 95 ALA E N 1
ATOM 4671 C CA . ALA E 1 95 ? -20.136 44.259 -21.799 1.00 25.40 95 ALA E CA 1
ATOM 4672 C C . ALA E 1 95 ? -19.647 44.212 -20.361 1.00 24.40 95 ALA E C 1
ATOM 4673 O O . ALA E 1 95 ? -20.338 44.650 -19.452 1.00 23.49 95 ALA E O 1
ATOM 4675 N N . VAL E 1 96 ? -18.449 43.676 -20.181 1.00 25.63 96 VAL E N 1
ATOM 4676 C CA . VAL E 1 96 ? -17.857 43.464 -18.859 1.00 27.27 96 VAL E CA 1
ATOM 4677 C C . VAL E 1 96 ? -16.390 43.811 -19.025 1.00 27.67 96 VAL E C 1
ATOM 4678 O O . VAL E 1 96 ? -15.682 43.099 -19.702 1.00 30.26 96 VAL E O 1
ATOM 4682 N N . TRP E 1 97 ? -15.942 44.921 -18.444 1.00 26.96 97 TRP E N 1
ATOM 4683 C CA . TRP E 1 97 ? -14.578 45.366 -18.657 1.00 26.61 97 TRP E CA 1
ATOM 4684 C C . TRP E 1 97 ? -13.865 45.641 -17.355 1.00 25.53 97 TRP E C 1
ATOM 4685 O O . TRP E 1 97 ? -14.462 46.037 -16.357 1.00 24.00 97 TRP E O 1
ATOM 4696 N N . ASP E 1 98 ? -12.562 45.503 -17.407 1.00 27.61 98 ASP E N 1
ATOM 4697 C CA . ASP E 1 98 ? -11.695 45.892 -16.306 1.00 29.51 98 ASP E CA 1
ATOM 4698 C C . ASP E 1 98 ? -11.419 47.409 -16.283 1.00 28.04 98 ASP E C 1
ATOM 4699 O O . ASP E 1 98 ? -10.619 47.888 -17.055 1.00 28.97 98 ASP E O 1
ATOM 4704 N N . TYR E 1 99 ? -12.069 48.128 -15.379 1.00 27.12 99 TYR E N 1
ATOM 4705 C CA . TYR E 1 99 ? -11.879 49.566 -15.162 1.00 26.81 99 TYR E CA 1
ATOM 4706 C C . TYR E 1 99 ? -11.108 49.857 -13.883 1.00 26.71 99 TYR E C 1
ATOM 4707 O O . TYR E 1 99 ? -11.256 50.922 -13.243 1.00 25.13 99 TYR E O 1
ATOM 4716 N N . SER E 1 100 ? -10.229 48.931 -13.512 1.00 28.71 100 SER E N 1
ATOM 4717 C CA . SER E 1 100 ? -9.392 49.185 -12.330 1.00 29.56 100 SER E CA 1
ATOM 4718 C C . SER E 1 100 ? -8.581 50.463 -12.562 1.00 27.65 100 SER E C 1
ATOM 4719 O O . SER E 1 100 ? -8.103 50.714 -13.681 1.00 26.49 100 SER E O 1
ATOM 4722 N N . GLY E 1 101 ? -8.518 51.293 -11.525 1.00 27.72 101 GLY E N 1
ATOM 4723 C CA . GLY E 1 101 ? -7.814 52.577 -11.581 1.00 28.73 101 GLY E CA 1
ATOM 4724 C C . GLY E 1 101 ? -8.539 53.685 -12.366 1.00 28.53 101 GLY E C 1
ATOM 4725 O O . GLY E 1 101 ? -7.935 54.722 -12.675 1.00 26.77 101 GLY E O 1
ATOM 4726 N N . GLN E 1 102 ? -9.817 53.464 -12.687 1.00 26.60 102 GLN E N 1
ATOM 4727 C CA . GLN E 1 102 ? -10.623 54.434 -13.399 1.00 24.37 102 GLN E CA 1
ATOM 4728 C C . GLN E 1 102 ? -11.698 54.930 -12.495 1.00 24.05 102 GLN E C 1
ATOM 4729 O O . GLN E 1 102 ? -12.205 54.171 -11.665 1.00 23.46 102 GLN E O 1
ATOM 4735 N N . PRO E 1 103 ? -12.098 56.197 -12.645 1.00 22.31 103 PRO E N 1
ATOM 4736 C CA . PRO E 1 103 ? -13.246 56.655 -11.889 1.00 21.91 103 PRO E CA 1
ATOM 4737 C C . PRO E 1 103 ? -14.552 56.089 -12.418 1.00 22.26 103 PRO E C 1
ATOM 4738 O O . PRO E 1 103 ? -14.623 55.718 -13.584 1.00 22.73 103 PRO E O 1
ATOM 4742 N N . PRO E 1 104 ? -15.590 56.082 -11.573 1.00 21.98 104 PRO E N 1
ATOM 4743 C CA . PRO E 1 104 ? -16.926 55.741 -12.010 1.00 22.61 104 PRO E CA 1
ATOM 4744 C C . PRO E 1 104 ? -17.324 56.478 -13.304 1.00 22.43 104 PRO E C 1
ATOM 4745 O O . PRO E 1 104 ? -17.892 55.871 -14.194 1.00 21.45 104 PRO E O 1
ATOM 4749 N N . ALA E 1 105 ? -16.953 57.753 -13.406 1.00 23.38 105 ALA E N 1
ATOM 4750 C CA . ALA E 1 105 ? -17.290 58.582 -14.571 1.00 22.05 105 ALA E CA 1
ATOM 4751 C C . ALA E 1 105 ? -16.787 57.989 -15.894 1.00 20.67 105 ALA E C 1
ATOM 4752 O O . ALA E 1 105 ? -17.385 58.225 -16.938 1.00 22.71 105 ALA E O 1
ATOM 4754 N N . LEU E 1 106 ? -15.707 57.234 -15.892 1.00 19.27 106 LEU E N 1
ATOM 4755 C CA . LEU E 1 106 ? -15.282 56.595 -17.136 1.00 19.59 106 LEU E CA 1
ATOM 4756 C C . LEU E 1 106 ? -16.121 55.370 -17.501 1.00 22.75 106 LEU E C 1
ATOM 4757 O O . LEU E 1 106 ? -16.260 55.026 -18.700 1.00 20.63 106 LEU E O 1
ATOM 4762 N N . CYS E 1 107 ? -16.732 54.750 -16.489 1.00 21.94 107 CYS E N 1
ATOM 4763 C CA . CYS E 1 107 ? -17.657 53.646 -16.741 1.00 22.75 107 CYS E CA 1
ATOM 4764 C C . CYS E 1 107 ? -18.965 54.257 -17.287 1.00 21.95 107 CYS E C 1
ATOM 4765 O O . CYS E 1 107 ? -19.549 53.730 -18.237 1.00 21.73 107 CYS E O 1
ATOM 4768 N N . TRP E 1 108 ? -19.366 55.412 -16.733 1.00 21.80 108 TRP E N 1
ATOM 4769 C CA . TRP E 1 108 ? -20.454 56.206 -17.306 1.00 21.13 108 TRP E CA 1
ATOM 4770 C C . TRP E 1 108 ? -20.176 56.541 -18.769 1.00 20.98 108 TRP E C 1
ATOM 4771 O O . TRP E 1 108 ? -21.067 56.414 -19.611 1.00 20.88 108 TRP E O 1
ATOM 4782 N N . ALA E 1 109 ? -18.924 56.873 -19.096 1.00 20.97 109 ALA E N 1
ATOM 4783 C CA . ALA E 1 109 ? -18.554 57.213 -20.469 1.00 21.52 109 ALA E CA 1
ATOM 4784 C C . ALA E 1 109 ? -18.657 56.001 -21.374 1.00 22.67 109 ALA E C 1
ATOM 4785 O O . ALA E 1 109 ? -19.057 56.101 -22.555 1.00 22.23 109 ALA E O 1
ATOM 4787 N N . ALA E 1 110 ? -18.287 54.835 -20.850 1.00 22.06 110 ALA E N 1
ATOM 4788 C CA . ALA E 1 110 ? -18.424 53.615 -21.631 1.00 21.26 110 ALA E CA 1
ATOM 4789 C C . ALA E 1 110 ? -19.863 53.346 -21.959 1.00 21.62 110 ALA E C 1
ATOM 4790 O O . ALA E 1 110 ? -20.162 52.886 -23.072 1.00 24.34 110 ALA E O 1
ATOM 4792 N N . CYS E 1 111 ? -20.761 53.582 -21.012 1.00 22.33 111 CYS E N 1
ATOM 4793 C CA . CYS E 1 111 ? -22.175 53.392 -21.279 1.00 24.11 111 CYS E CA 1
ATOM 4794 C C . CYS E 1 111 ? -22.647 54.414 -22.334 1.00 25.51 111 CYS E C 1
ATOM 4795 O O . CYS E 1 111 ? -23.324 54.060 -23.325 1.00 23.80 111 CYS E O 1
ATOM 4798 N N . MET E 1 112 ? -22.309 55.672 -22.111 1.00 23.73 112 MET E N 1
ATOM 4799 C CA . MET E 1 112 ? -22.682 56.712 -23.072 1.00 23.87 112 MET E CA 1
ATOM 4800 C C . MET E 1 112 ? -22.327 56.319 -24.505 1.00 24.04 112 MET E C 1
ATOM 4801 O O . MET E 1 112 ? -23.147 56.483 -25.418 1.00 24.51 112 MET E O 1
ATOM 4806 N N . GLY E 1 113 ? -21.112 55.827 -24.685 1.00 21.01 113 GLY E N 1
ATOM 4807 C CA . GLY E 1 113 ? -20.573 55.463 -25.974 1.00 23.68 113 GLY E CA 1
ATOM 4808 C C . GLY E 1 113 ? -20.934 54.090 -26.487 1.00 24.97 113 GLY E C 1
ATOM 4809 O O . GLY E 1 113 ? -20.445 53.722 -27.522 1.00 25.91 113 GLY E O 1
ATOM 4810 N N . THR E 1 114 ? -21.774 53.338 -25.762 1.00 24.72 114 THR E N 1
ATOM 4811 C CA . THR E 1 114 ? -22.149 51.994 -26.177 1.00 25.69 114 THR E CA 1
ATOM 4812 C C . THR E 1 114 ? -23.644 52.017 -26.519 1.00 25.54 114 THR E C 1
ATOM 4813 O O . THR E 1 114 ? -24.497 52.241 -25.654 1.00 24.46 114 THR E O 1
ATOM 4817 N N . PRO E 1 115 ? -23.967 51.866 -27.811 1.00 28.64 115 PRO E N 1
ATOM 4818 C CA . PRO E 1 115 ? -25.388 51.965 -28.147 1.00 30.40 115 PRO E CA 1
ATOM 4819 C C . PRO E 1 115 ? -26.185 50.847 -27.451 1.00 29.90 115 PRO E C 1
ATOM 4820 O O . PRO E 1 115 ? -25.697 49.738 -27.335 1.00 31.45 115 PRO E O 1
ATOM 4824 N N . GLY E 1 116 ? -27.352 51.175 -26.937 1.00 29.90 116 GLY E N 1
ATOM 4825 C CA . GLY E 1 116 ? -28.184 50.195 -26.248 1.00 30.43 116 GLY E CA 1
ATOM 4826 C C . GLY E 1 116 ? -27.941 50.152 -24.750 1.00 30.39 116 GLY E C 1
ATOM 4827 O O . GLY E 1 116 ? -28.752 49.598 -24.027 1.00 30.14 116 GLY E O 1
ATOM 4828 N N . CYS E 1 117 ? -26.820 50.724 -24.274 1.00 29.65 117 CYS E N 1
ATOM 4829 C CA . CYS E 1 117 ? -26.572 50.783 -22.828 1.00 28.15 117 CYS E CA 1
ATOM 4830 C C . CYS E 1 117 ? -27.475 51.754 -22.150 1.00 27.25 117 CYS E C 1
ATOM 4831 O O . CYS E 1 117 ? -27.457 52.944 -22.490 1.00 27.60 117 CYS E O 1
ATOM 4834 N N . ASP E 1 118 ? -28.255 51.263 -21.181 1.00 26.27 118 ASP E N 1
ATOM 4835 C CA . ASP E 1 118 ? -29.139 52.083 -20.360 1.00 25.56 118 ASP E CA 1
ATOM 4836 C C . ASP E 1 118 ? -28.583 52.389 -18.980 1.00 23.96 118 ASP E C 1
ATOM 4837 O O . ASP E 1 118 ? -28.990 53.340 -18.366 1.00 24.82 118 ASP E O 1
ATOM 4842 N N . LEU E 1 119 ? -27.740 51.503 -18.456 1.00 24.42 119 LEU E N 1
ATOM 4843 C CA . LEU E 1 119 ? -27.167 51.672 -17.142 1.00 23.44 119 LEU E CA 1
ATOM 4844 C C . LEU E 1 119 ? -25.880 50.894 -17.036 1.00 22.59 119 LEU E C 1
ATOM 4845 O O . LEU E 1 119 ? -25.592 50.033 -17.849 1.00 22.60 119 LEU E O 1
ATOM 4850 N N . TYR E 1 120 ? -25.128 51.196 -15.994 1.00 22.53 120 TYR E N 1
ATOM 4851 C CA . TYR E 1 120 ? -23.893 50.491 -15.724 1.00 22.25 120 TYR E CA 1
ATOM 4852 C C . TYR E 1 120 ? -23.811 50.166 -14.256 1.00 22.26 120 TYR E C 1
ATOM 4853 O O . TYR E 1 120 ? -24.465 50.807 -13.419 1.00 22.22 120 TYR E O 1
ATOM 4862 N N . THR E 1 121 ? -22.968 49.182 -13.941 1.00 22.73 121 THR E N 1
ATOM 4863 C CA . THR E 1 121 ? -22.614 48.926 -12.561 1.00 24.04 121 THR E CA 1
ATOM 4864 C C . THR E 1 121 ? -21.094 49.002 -12.512 1.00 22.80 121 THR E C 1
ATOM 4865 O O . THR E 1 121 ? -20.398 48.717 -13.511 1.00 24.64 121 THR E O 1
ATOM 4869 N N . PHE E 1 122 ? -20.585 49.424 -11.374 1.00 22.91 122 PHE E N 1
ATOM 4870 C CA . PHE E 1 122 ? -19.148 49.552 -11.226 1.00 23.44 122 PHE E CA 1
ATOM 4871 C C . PHE E 1 122 ? -18.743 49.136 -9.820 1.00 23.36 122 PHE E C 1
ATOM 4872 O O . PHE E 1 122 ? -18.359 49.954 -8.997 1.00 22.41 122 PHE E O 1
ATOM 4880 N N . GLN E 1 123 ? -18.897 47.844 -9.560 1.00 25.16 123 GLN E N 1
ATOM 4881 C CA . GLN E 1 123 ? -18.522 47.243 -8.270 1.00 25.43 123 GLN E CA 1
ATOM 4882 C C . GLN E 1 123 ? -17.113 46.674 -8.406 1.00 25.19 123 GLN E C 1
ATOM 4883 O O . GLN E 1 123 ? -16.760 45.977 -9.377 1.00 25.17 123 GLN E O 1
ATOM 4889 N N . GLY E 1 124 ? -16.284 46.966 -7.424 1.00 26.49 124 GLY E N 1
ATOM 4890 C CA . GLY E 1 124 ? -14.884 46.576 -7.503 1.00 26.39 124 GLY E CA 1
ATOM 4891 C C . GLY E 1 124 ? -14.221 47.116 -8.733 1.00 26.96 124 GLY E C 1
ATOM 4892 O O . GLY E 1 124 ? -14.283 48.325 -8.971 1.00 27.05 124 GLY E O 1
ATOM 4893 N N . MET E 1 125 ? -13.594 46.224 -9.510 1.00 27.48 125 MET E N 1
ATOM 4894 C CA . MET E 1 125 ? -12.829 46.600 -10.708 1.00 28.74 125 MET E CA 1
ATOM 4895 C C . MET E 1 125 ? -13.646 46.501 -11.992 1.00 27.54 125 MET E C 1
ATOM 4896 O O . MET E 1 125 ? -13.140 46.775 -13.079 1.00 27.98 125 MET E O 1
ATOM 4901 N N . THR E 1 126 ? -14.887 46.077 -11.890 1.00 27.20 126 THR E N 1
ATOM 4902 C CA . THR E 1 126 ? -15.620 45.679 -13.096 1.00 26.12 126 THR E CA 1
ATOM 4903 C C . THR E 1 126 ? -16.606 46.752 -13.487 1.00 24.52 126 THR E C 1
ATOM 4904 O O . THR E 1 126 ? -17.529 47.077 -12.739 1.00 25.10 126 THR E O 1
ATOM 4908 N N . CYS E 1 127 ? -16.413 47.271 -14.698 1.00 25.03 127 CYS E N 1
ATOM 4909 C CA . CYS E 1 127 ? -17.420 48.108 -15.342 1.00 23.39 127 CYS E CA 1
ATOM 4910 C C . CYS E 1 127 ? -18.287 47.202 -16.226 1.00 22.76 127 CYS E C 1
ATOM 4911 O O . CYS E 1 127 ? -17.810 46.614 -17.195 1.00 22.88 127 CYS E O 1
ATOM 4914 N N . LYS E 1 128 ? -19.568 47.118 -15.893 1.00 24.46 128 LYS E N 1
ATOM 4915 C CA . LYS E 1 128 ? -20.498 46.267 -16.604 1.00 25.38 128 LYS E CA 1
ATOM 4916 C C . LYS E 1 128 ? -21.607 47.111 -17.169 1.00 23.81 128 LYS E C 1
ATOM 4917 O O . LYS E 1 128 ? -22.227 47.888 -16.459 1.00 25.15 128 LYS E O 1
ATOM 4923 N N . LEU E 1 129 ? -21.893 46.899 -18.437 1.00 24.36 129 LEU E N 1
ATOM 4924 C CA . LEU E 1 129 ? -22.898 47.666 -19.121 1.00 24.62 129 LEU E CA 1
ATOM 4925 C C . LEU E 1 129 ? -24.146 46.800 -19.309 1.00 23.61 129 LEU E C 1
ATOM 4926 O O . LEU E 1 129 ? -24.030 45.628 -19.641 1.00 24.05 129 LEU E O 1
ATOM 4931 N N . TYR E 1 130 ? -25.321 47.380 -19.080 1.00 26.64 130 TYR E N 1
ATOM 4932 C CA . TYR E 1 130 ? -26.594 46.680 -19.287 1.00 26.79 130 TYR E CA 1
ATOM 4933 C C . TYR E 1 130 ? -27.589 47.484 -20.127 1.00 28.51 130 TYR E C 1
ATOM 4934 O O . TYR E 1 130 ? -27.672 48.718 -20.042 1.00 26.67 130 TYR E O 1
ATOM 4943 N N . SER E 1 131 ? -28.351 46.728 -20.903 1.00 29.01 131 SER E N 1
ATOM 4944 C CA . SER E 1 131 ? -29.603 47.151 -21.445 1.00 31.44 131 SER E CA 1
ATOM 4945 C C . SER E 1 131 ? -30.739 46.749 -20.482 1.00 32.78 131 SER E C 1
ATOM 4946 O O . SER E 1 131 ? -30.708 45.676 -19.881 1.00 33.94 131 SER E O 1
ATOM 4949 N N . GLN E 1 132 ? -31.727 47.600 -20.313 1.00 33.89 132 GLN E N 1
ATOM 4950 C CA . GLN E 1 132 ? -32.937 47.210 -19.576 1.00 37.20 132 GLN E CA 1
ATOM 4951 C C . GLN E 1 132 ? -33.634 46.004 -20.230 1.00 39.93 132 GLN E C 1
ATOM 4952 O O . GLN E 1 132 ? -33.589 45.856 -21.447 1.00 40.99 132 GLN E O 1
ATOM 4958 N N . THR E 1 133 ? -34.221 45.113 -19.423 1.00 41.90 133 THR E N 1
ATOM 4959 C CA . THR E 1 133 ? -34.854 43.892 -19.962 1.00 43.09 133 THR E CA 1
ATOM 4960 C C . THR E 1 133 ? -36.183 44.279 -20.581 1.00 44.04 133 THR E C 1
ATOM 4961 O O . THR E 1 133 ? -36.839 45.185 -20.054 1.00 45.69 133 THR E O 1
ATOM 4965 N N . LEU F 1 5 ? -13.249 72.033 -15.675 1.00 33.31 5 LEU F N 1
ATOM 4966 C CA . LEU F 1 5 ? -13.987 71.752 -14.431 1.00 33.41 5 LEU F CA 1
ATOM 4967 C C . LEU F 1 5 ? -13.079 70.889 -13.516 1.00 31.07 5 LEU F C 1
ATOM 4968 O O . LEU F 1 5 ? -11.836 71.047 -13.495 1.00 32.09 5 LEU F O 1
ATOM 4973 N N . ASP F 1 6 ? -13.685 69.972 -12.772 1.00 29.08 6 ASP F N 1
ATOM 4974 C CA . ASP F 1 6 ? -12.952 69.103 -11.882 1.00 26.54 6 ASP F CA 1
ATOM 4975 C C . ASP F 1 6 ? -12.310 68.042 -12.728 1.00 25.26 6 ASP F C 1
ATOM 4976 O O . ASP F 1 6 ? -13.030 67.362 -13.472 1.00 22.11 6 ASP F O 1
ATOM 4981 N N . VAL F 1 7 ? -10.973 67.942 -12.648 1.00 23.53 7 VAL F N 1
ATOM 4982 C CA . VAL F 1 7 ? -10.196 66.903 -13.331 1.00 24.86 7 VAL F CA 1
ATO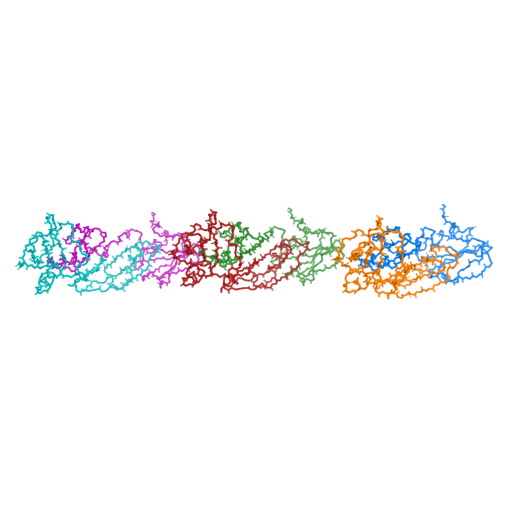M 4983 C C . VAL F 1 7 ? -9.485 65.987 -12.325 1.00 24.92 7 VAL F C 1
ATOM 4984 O O . VAL F 1 7 ? -8.503 65.303 -12.650 1.00 23.85 7 VAL F O 1
ATOM 4988 N N . SER F 1 8 ? -10.007 65.961 -11.102 1.00 25.20 8 SER F N 1
ATOM 4989 C CA . SER F 1 8 ? -9.347 65.234 -10.015 1.00 25.34 8 SER F CA 1
ATOM 4990 C C . SER F 1 8 ? -9.667 63.753 -10.021 1.00 26.12 8 SER F C 1
ATOM 4991 O O . SER F 1 8 ? -8.945 62.940 -9.402 1.00 24.24 8 SER F O 1
ATOM 4994 N N . CYS F 1 9 ? -10.761 63.372 -10.696 1.00 25.39 9 CYS F N 1
ATOM 4995 C CA . CYS F 1 9 ? -11.235 61.998 -10.607 1.00 24.15 9 CYS F CA 1
ATOM 4996 C C . CYS F 1 9 ? -10.426 60.973 -11.403 1.00 24.57 9 CYS F C 1
ATOM 4997 O O . CYS F 1 9 ? -10.583 59.777 -11.195 1.00 25.08 9 CYS F O 1
ATOM 5000 N N . PHE F 1 10 ? -9.546 61.403 -12.301 1.00 22.64 10 PHE F N 1
ATOM 5001 C CA . PHE F 1 10 ? -8.764 60.467 -13.041 1.00 22.67 10 PHE F CA 1
ATOM 5002 C C . PHE F 1 10 ? -7.332 60.773 -12.821 1.00 23.13 10 PHE F C 1
ATOM 5003 O O . PHE F 1 10 ? -7.002 61.848 -12.353 1.00 24.06 10 PHE F O 1
ATOM 5011 N N . ALA F 1 11 ? -6.489 59.815 -13.162 1.00 25.37 11 ALA F N 1
ATOM 5012 C CA . ALA F 1 11 ? -5.049 59.938 -12.975 1.00 26.74 11 ALA F CA 1
ATOM 5013 C C . ALA F 1 11 ? -4.443 60.774 -14.082 1.00 27.77 11 ALA F C 1
ATOM 5014 O O . ALA F 1 11 ? -4.767 60.570 -15.243 1.00 26.85 11 ALA F O 1
ATOM 5016 N N . HIS F 1 12 ? -3.525 61.665 -13.722 1.00 27.46 12 HIS F N 1
ATOM 5017 C CA . HIS F 1 12 ? -2.774 62.467 -14.684 1.00 28.88 12 HIS F CA 1
ATOM 5018 C C . HIS F 1 12 ? -1.387 61.919 -14.984 1.00 30.47 12 HIS F C 1
ATOM 5019 O O . HIS F 1 12 ? -0.785 62.304 -15.983 1.00 30.74 12 HIS F O 1
ATOM 5026 N N . ASP F 1 13 ? -0.862 61.017 -14.152 1.00 32.59 13 ASP F N 1
ATOM 5027 C CA . ASP F 1 13 ? 0.536 60.632 -14.298 1.00 34.84 13 ASP F CA 1
ATOM 5028 C C . ASP F 1 13 ? 0.722 59.143 -14.476 1.00 35.76 13 ASP F C 1
ATOM 5029 O O . ASP F 1 13 ? 1.796 58.629 -14.144 1.00 34.93 13 ASP F O 1
ATOM 5034 N N . LYS F 1 14 ? -0.281 58.442 -15.027 1.00 34.06 14 LYS F N 1
ATOM 5035 C CA . LYS F 1 14 ? -0.158 56.995 -15.182 1.00 33.74 14 LYS F CA 1
ATOM 5036 C C . LYS F 1 14 ? -0.131 56.525 -16.628 1.00 31.86 14 LYS F C 1
ATOM 5037 O O . LYS F 1 14 ? -0.336 55.359 -16.882 1.00 31.09 14 LYS F O 1
ATOM 5043 N N . ASN F 1 15 ? 0.129 57.428 -17.576 1.00 29.03 15 ASN F N 1
ATOM 5044 C CA . ASN F 1 15 ? 0.247 57.067 -19.001 1.00 27.75 15 ASN F CA 1
ATOM 5045 C C . ASN F 1 15 ? -0.950 56.293 -19.583 1.00 25.47 15 ASN F C 1
ATOM 5046 O O . ASN F 1 15 ? -0.792 55.421 -20.441 1.00 26.41 15 ASN F O 1
ATOM 5051 N N . ILE F 1 16 ? -2.149 56.616 -19.118 1.00 24.74 16 ILE F N 1
ATOM 5052 C CA . ILE F 1 16 ? -3.358 55.938 -19.590 1.00 24.60 16 ILE F CA 1
ATOM 5053 C C . ILE F 1 16 ? -3.905 56.711 -20.814 1.00 24.68 16 ILE F C 1
ATOM 5054 O O . ILE F 1 16 ? -4.356 57.858 -20.690 1.00 24.05 16 ILE F O 1
ATOM 5059 N N . GLY F 1 17 ? -3.836 56.085 -21.981 1.00 23.49 17 GLY F N 1
ATOM 5060 C CA . GLY F 1 17 ? -4.504 56.600 -23.172 1.00 25.24 17 GLY F CA 1
ATOM 5061 C C . GLY F 1 17 ? -5.739 55.815 -23.526 1.00 24.71 17 GLY F C 1
ATOM 5062 O O . GLY F 1 17 ? -6.003 54.767 -22.920 1.00 24.81 17 GLY F O 1
ATOM 5063 N N . SER F 1 18 ? -6.492 56.312 -24.510 1.00 23.45 18 SER F N 1
ATOM 5064 C CA . SER F 1 18 ? -7.620 55.572 -25.074 1.00 24.29 18 SER F CA 1
ATOM 5065 C C . SER F 1 18 ? -7.458 55.515 -26.602 1.00 24.06 18 SER F C 1
ATOM 5066 O O . SER F 1 18 ? -7.146 56.533 -27.233 1.00 24.61 18 SER F O 1
ATOM 5069 N N . ARG F 1 19 ? -7.654 54.339 -27.191 1.00 24.37 19 ARG F N 1
ATOM 5070 C CA . ARG F 1 19 ? -7.573 54.170 -28.665 1.00 26.02 19 ARG F CA 1
ATOM 5071 C C . ARG F 1 19 ? -8.848 54.513 -29.406 1.00 25.43 19 ARG F C 1
ATOM 5072 O O . ARG F 1 19 ? -8.873 54.449 -30.613 1.00 27.12 19 ARG F O 1
ATOM 5080 N N . THR F 1 20 ? -9.917 54.846 -28.702 1.00 24.40 20 THR F N 1
ATOM 5081 C CA . THR F 1 20 ? -11.214 55.061 -29.335 1.00 23.97 20 THR F CA 1
ATOM 5082 C C . THR F 1 20 ? -11.057 56.123 -30.413 1.00 26.15 20 THR F C 1
ATOM 5083 O O . THR F 1 20 ? -10.340 57.093 -30.209 1.00 25.46 20 THR F O 1
ATOM 5087 N N . GLU F 1 21 ? -11.693 55.903 -31.555 1.00 26.69 21 GLU F N 1
ATOM 5088 C CA . GLU F 1 21 ? -11.572 56.793 -32.690 1.00 29.34 21 GLU F CA 1
ATOM 5089 C C . GLU F 1 21 ? -12.050 58.180 -32.287 1.00 27.51 21 GLU F C 1
ATOM 5090 O O . GLU F 1 21 ? -13.056 58.334 -31.606 1.00 26.70 21 GLU F O 1
ATOM 5096 N N . GLN F 1 22 ? -11.361 59.198 -32.749 1.00 26.93 22 GLN F N 1
ATOM 5097 C CA . GLN F 1 22 ? -11.760 60.518 -32.350 1.00 27.59 22 GLN F CA 1
ATOM 5098 C C . GLN F 1 22 ? -12.824 61.221 -33.157 1.00 25.96 22 GLN F C 1
ATOM 5099 O O . GLN F 1 22 ? -13.069 60.950 -34.346 1.00 24.57 22 GLN F O 1
ATOM 5105 N N . LEU F 1 23 ? -13.350 62.216 -32.464 1.00 24.06 23 LEU F N 1
ATOM 5106 C CA . LEU F 1 23 ? -14.356 63.138 -32.908 1.00 26.25 23 LEU F CA 1
ATOM 5107 C C . LEU F 1 23 ? -13.717 64.472 -33.300 1.00 23.74 23 LEU F C 1
ATOM 5108 O O . LEU F 1 23 ? -14.242 65.222 -34.129 1.00 24.14 23 LEU F O 1
ATOM 5113 N N . SER F 1 24 ? -12.612 64.794 -32.634 1.00 22.61 24 SER F N 1
ATOM 5114 C CA . SER F 1 24 ? -11.921 66.091 -32.805 1.00 20.70 24 SER F CA 1
ATOM 5115 C C . SER F 1 24 ? -10.538 65.948 -32.193 1.00 19.84 24 SER F C 1
ATOM 5116 O O . SER F 1 24 ? -10.316 65.149 -31.239 1.00 20.43 24 SER F O 1
ATOM 5119 N N . VAL F 1 25 ? -9.611 66.738 -32.715 1.00 19.77 25 VAL F N 1
ATOM 5120 C CA . VAL F 1 25 ? -8.312 66.920 -32.112 1.00 18.42 25 VAL F CA 1
ATOM 5121 C C . VAL F 1 25 ? -7.936 68.404 -32.147 1.00 19.38 25 VAL F C 1
ATOM 5122 O O . VAL F 1 25 ? -8.246 69.152 -33.103 1.00 18.29 25 VAL F O 1
ATOM 5126 N N . VAL F 1 26 ? -7.333 68.845 -31.050 1.00 19.44 26 VAL F N 1
ATOM 5127 C CA . VAL F 1 26 ? -6.880 70.227 -30.865 1.00 19.95 26 VAL F CA 1
ATOM 5128 C C . VAL F 1 26 ? -5.669 70.111 -29.955 1.00 20.33 26 VAL F C 1
ATOM 5129 O O . VAL F 1 26 ? -5.380 69.010 -29.447 1.00 21.19 26 VAL F O 1
ATOM 5133 N N . HIS F 1 27 ? -4.905 71.202 -29.830 1.00 19.76 27 HIS F N 1
ATOM 5134 C CA . HIS F 1 27 ? -3.851 71.264 -28.810 1.00 20.77 27 HIS F CA 1
ATOM 5135 C C . HIS F 1 27 ? -4.338 72.216 -27.752 1.00 19.13 27 HIS F C 1
ATOM 5136 O O . HIS F 1 27 ? -4.920 73.242 -28.075 1.00 21.44 27 HIS F O 1
ATOM 5143 N N . VAL F 1 28 ? -4.092 71.902 -26.482 1.00 20.05 28 VAL F N 1
ATOM 5144 C CA . VAL F 1 28 ? -4.528 72.766 -25.396 1.00 18.86 28 VAL F CA 1
ATOM 5145 C C . VAL F 1 28 ? -3.491 72.733 -24.268 1.00 20.01 28 VAL F C 1
ATOM 5146 O O . VAL F 1 28 ? -2.598 71.884 -24.244 1.00 19.89 28 VAL F O 1
ATOM 5150 N N . ALA F 1 29 ? -3.620 73.680 -23.344 1.00 21.25 29 ALA F N 1
ATOM 5151 C CA . ALA F 1 29 ? -2.595 73.910 -22.326 1.00 22.59 29 ALA F CA 1
ATOM 5152 C C . ALA F 1 29 ? -2.759 73.024 -21.089 1.00 23.89 29 ALA F C 1
ATOM 5153 O O . ALA F 1 29 ? -1.805 72.880 -20.307 1.00 22.82 29 ALA F O 1
ATOM 5155 N N . SER F 1 30 ? -3.951 72.458 -20.897 1.00 23.31 30 SER F N 1
ATOM 5156 C CA . SER F 1 30 ? -4.226 71.643 -19.699 1.00 24.25 30 SER F CA 1
ATOM 5157 C C . SER F 1 30 ? -5.300 70.568 -19.907 1.00 24.84 30 SER F C 1
ATOM 5158 O O . SER F 1 30 ? -6.099 70.634 -20.849 1.00 23.11 30 SER F O 1
ATOM 5161 N N . ALA F 1 31 ? -5.360 69.622 -18.960 1.00 22.56 31 ALA F N 1
ATOM 5162 C CA . ALA F 1 31 ? -6.400 68.583 -18.967 1.00 22.19 31 ALA F CA 1
ATOM 5163 C C . ALA F 1 31 ? -7.776 69.220 -18.851 1.00 21.43 31 ALA F C 1
ATOM 5164 O O . ALA F 1 31 ? -8.733 68.792 -19.495 1.00 19.53 31 ALA F O 1
ATOM 5166 N N . GLN F 1 32 ? -7.878 70.264 -18.024 1.00 20.87 32 GLN F N 1
ATOM 5167 C CA . GLN F 1 32 ? -9.140 70.976 -17.822 1.00 22.69 32 GLN F CA 1
ATOM 5168 C C . GLN F 1 32 ? -9.686 71.560 -19.104 1.00 21.27 32 GLN F C 1
ATOM 5169 O O . GLN F 1 32 ? -10.893 71.528 -19.369 1.00 20.62 32 GLN F O 1
ATOM 5175 N N . ASP F 1 33 ? -8.788 72.176 -19.858 1.00 21.45 33 ASP F N 1
ATOM 5176 C CA . ASP F 1 33 ? -9.169 72.747 -21.166 1.00 21.62 33 ASP F CA 1
ATOM 5177 C C . ASP F 1 33 ? -9.590 71.636 -22.145 1.00 20.00 33 ASP F C 1
ATOM 5178 O O . ASP F 1 33 ? -10.512 71.810 -22.909 1.00 21.45 33 ASP F O 1
ATOM 5183 N N . CYS F 1 34 ? -8.958 70.484 -22.062 1.00 20.77 34 CYS F N 1
ATOM 5184 C CA . CYS F 1 34 ? -9.377 69.310 -22.868 1.00 20.09 34 CYS F CA 1
ATOM 5185 C C . CYS F 1 34 ? -10.793 68.862 -22.485 1.00 20.12 34 CYS F C 1
ATOM 5186 O O . CYS F 1 34 ? -11.646 68.604 -23.358 1.00 19.13 34 CYS F O 1
ATOM 5189 N N . MET F 1 35 ? -11.086 68.831 -21.185 1.00 20.57 35 MET F N 1
ATOM 5190 C CA . MET F 1 35 ? -12.402 68.501 -20.723 1.00 20.16 35 MET F CA 1
ATOM 5191 C C . MET F 1 35 ? -13.416 69.500 -21.208 1.00 21.13 35 MET F C 1
ATOM 5192 O O . MET F 1 35 ? -14.495 69.139 -21.676 1.00 21.11 35 MET F O 1
ATOM 5197 N N . LYS F 1 36 ? -13.074 70.791 -21.109 1.00 23.58 36 LYS F N 1
ATOM 5198 C CA . LYS F 1 36 ? -13.906 71.825 -21.670 1.00 24.20 36 LYS F CA 1
ATOM 5199 C C . LYS F 1 36 ? -14.224 71.583 -23.175 1.00 21.49 36 LYS F C 1
ATOM 5200 O O . LYS F 1 36 ? -15.380 71.714 -23.594 1.00 21.42 36 LYS F O 1
ATOM 5206 N N . GLU F 1 37 ? -13.229 71.189 -23.952 1.00 22.44 37 GLU F N 1
ATOM 5207 C CA . GLU F 1 37 ? -13.445 70.868 -25.360 1.00 21.64 37 GLU F CA 1
ATOM 5208 C C . GLU F 1 37 ? -14.408 69.707 -25.492 1.00 21.29 37 GLU F C 1
ATOM 5209 O O . GLU F 1 37 ? -15.281 69.716 -26.363 1.00 19.97 37 GLU F O 1
ATOM 5215 N N . CYS F 1 38 ? -14.272 68.700 -24.619 1.00 21.07 38 CYS F N 1
ATOM 5216 C CA . CYS F 1 38 ? -15.156 67.512 -24.681 1.00 19.64 38 CYS F CA 1
ATOM 5217 C C . CYS F 1 38 ? -16.590 67.918 -24.414 1.00 19.10 38 CYS F C 1
ATOM 5218 O O . CYS F 1 38 ? -17.533 67.535 -25.132 1.00 20.90 38 CYS F O 1
ATOM 5221 N N . GLN F 1 39 ? -16.772 68.738 -23.386 1.00 21.11 39 GLN F N 1
ATOM 5222 C CA . GLN F 1 39 ? -18.093 69.163 -22.963 1.00 21.09 39 GLN F CA 1
ATOM 5223 C C . GLN F 1 39 ? -18.786 70.056 -23.985 1.00 22.26 39 GLN F C 1
ATOM 5224 O O . GLN F 1 39 ? -19.996 70.131 -23.968 1.00 23.01 39 GLN F O 1
ATOM 5230 N N . ALA F 1 40 ? -18.035 70.725 -24.861 1.00 23.72 40 ALA F N 1
ATOM 5231 C CA . ALA F 1 40 ? -18.610 71.509 -25.978 1.00 24.13 40 ALA F CA 1
ATOM 5232 C C . ALA F 1 40 ? -19.158 70.648 -27.144 1.00 25.54 40 ALA F C 1
ATOM 5233 O O . ALA F 1 40 ? -19.823 71.168 -28.015 1.00 24.77 40 ALA F O 1
ATOM 5235 N N . LEU F 1 41 ? -18.870 69.346 -27.161 1.00 23.70 41 LEU F N 1
ATOM 5236 C CA . LEU F 1 41 ? -19.314 68.449 -28.225 1.00 22.64 41 LEU F CA 1
ATOM 5237 C C . LEU F 1 41 ? -20.357 67.489 -27.665 1.00 23.49 41 LEU F C 1
ATOM 5238 O O . LEU F 1 41 ? -20.051 66.689 -26.764 1.00 21.91 41 LEU F O 1
ATOM 5243 N N . PRO F 1 42 ? -21.599 67.540 -28.181 1.00 25.36 42 PRO F N 1
ATOM 5244 C CA . PRO F 1 42 ? -22.647 66.741 -27.557 1.00 25.21 42 PRO F CA 1
ATOM 5245 C C . PRO F 1 42 ? -22.344 65.247 -27.421 1.00 24.91 42 PRO F C 1
ATOM 5246 O O . PRO F 1 42 ? -22.824 64.625 -26.481 1.00 25.42 42 PRO F O 1
ATOM 5250 N N . THR F 1 43 ? -21.590 64.656 -28.339 1.00 22.84 43 THR F N 1
ATOM 5251 C CA . THR F 1 43 ? -21.358 63.212 -28.267 1.00 22.04 43 THR F CA 1
ATOM 5252 C C . THR F 1 43 ? -20.030 62.788 -27.630 1.00 18.89 43 THR F C 1
ATOM 5253 O O . THR F 1 43 ? -19.704 61.606 -27.623 1.00 19.61 43 THR F O 1
ATOM 5257 N N . CYS F 1 44 ? -19.267 63.718 -27.076 1.00 19.09 44 CYS F N 1
ATOM 5258 C CA . CYS F 1 44 ? -17.958 63.354 -26.525 1.00 17.09 44 CYS F CA 1
ATOM 5259 C C . CYS F 1 44 ? -18.221 62.685 -25.184 1.00 17.51 44 CYS F C 1
ATOM 5260 O O . CYS F 1 44 ? -18.774 63.312 -24.290 1.00 17.51 44 CYS F O 1
ATOM 5263 N N . SER F 1 45 ? -17.772 61.447 -25.056 1.00 18.73 45 SER F N 1
ATOM 5264 C CA . SER F 1 45 ? -17.873 60.699 -23.807 1.00 18.87 45 SER F CA 1
ATOM 5265 C C . SER F 1 45 ? -16.604 60.814 -22.967 1.00 19.07 45 SER F C 1
ATOM 5266 O O . SER F 1 45 ? -16.682 60.746 -21.748 1.00 19.75 45 SER F O 1
ATOM 5269 N N . HIS F 1 46 ? -15.455 60.993 -23.617 1.00 17.82 46 HIS F N 1
ATOM 5270 C CA . HIS F 1 46 ? -14.178 61.001 -22.893 1.00 17.83 46 HIS F CA 1
ATOM 5271 C C . HIS F 1 46 ? -13.074 61.585 -23.737 1.00 18.84 46 HIS F C 1
ATOM 5272 O O . HIS F 1 46 ? -13.262 61.833 -24.941 1.00 18.18 46 HIS F O 1
ATOM 5279 N N . PHE F 1 47 ? -11.918 61.812 -23.141 1.00 17.93 47 PHE F N 1
ATOM 5280 C CA . PHE F 1 47 ? -10.843 62.412 -23.886 1.00 18.89 47 PHE F CA 1
ATOM 5281 C C . PHE F 1 47 ? -9.523 61.876 -23.430 1.00 19.37 47 PHE F C 1
ATOM 5282 O O . PHE F 1 47 ? -9.402 61.366 -22.316 1.00 20.58 47 PHE F O 1
ATOM 5290 N N . THR F 1 48 ? -8.524 61.969 -24.304 1.00 18.44 48 THR F N 1
ATOM 5291 C CA . THR F 1 48 ? -7.167 61.688 -23.906 1.00 19.49 48 THR F CA 1
ATOM 5292 C C . THR F 1 48 ? -6.366 62.927 -24.176 1.00 21.19 48 THR F C 1
ATOM 5293 O O . THR F 1 48 ? -6.411 63.496 -25.303 1.00 19.87 48 THR F O 1
ATOM 5297 N N . TYR F 1 49 ? -5.657 63.374 -23.145 1.00 20.66 49 TYR F N 1
ATOM 5298 C CA . TYR F 1 49 ? -4.816 64.563 -23.243 1.00 23.06 49 TYR F CA 1
ATOM 5299 C C . TYR F 1 49 ? -3.409 64.102 -22.988 1.00 23.62 49 TYR F C 1
ATOM 5300 O O . TYR F 1 49 ? -3.189 63.317 -22.071 1.00 25.57 49 TYR F O 1
ATOM 5309 N N . ASN F 1 50 ? -2.454 64.538 -23.806 1.00 24.61 50 ASN F N 1
ATOM 5310 C CA . ASN F 1 50 ? -1.041 64.231 -23.581 1.00 25.47 50 ASN F CA 1
ATOM 5311 C C . ASN F 1 50 ? -0.266 65.450 -23.068 1.00 27.23 50 ASN F C 1
ATOM 5312 O O . ASN F 1 50 ? -0.235 66.524 -23.713 1.00 24.57 50 ASN F O 1
ATOM 5317 N N . LYS F 1 51 ? 0.362 65.251 -21.903 1.00 28.09 51 LYS F N 1
ATOM 5318 C CA . LYS F 1 51 ? 1.217 66.228 -21.207 1.00 31.52 51 LYS F CA 1
ATOM 5319 C C . LYS F 1 51 ? 2.320 66.818 -22.055 1.00 30.36 51 LYS F C 1
ATOM 5320 O O . LYS F 1 51 ? 2.698 67.959 -21.886 1.00 31.22 51 LYS F O 1
ATOM 5326 N N . ASN F 1 52 ? 2.897 65.981 -22.895 1.00 30.97 52 ASN F N 1
ATOM 5327 C CA . ASN F 1 52 ? 4.122 66.313 -23.592 1.00 31.73 52 ASN F CA 1
ATOM 5328 C C . ASN F 1 52 ? 3.822 66.921 -24.955 1.00 31.76 52 ASN F C 1
ATOM 5329 O O . ASN F 1 52 ? 4.365 67.959 -25.297 1.00 32.17 52 ASN F O 1
ATOM 5334 N N . SER F 1 53 ? 2.932 66.310 -25.721 1.00 29.08 53 SER F N 1
ATOM 5335 C CA . SER F 1 53 ? 2.597 66.852 -27.018 1.00 27.77 53 SER F CA 1
ATOM 5336 C C . SER F 1 53 ? 1.560 67.980 -26.897 1.00 27.32 53 SER F C 1
ATOM 5337 O O . SER F 1 53 ? 1.434 68.801 -27.782 1.00 28.12 53 SER F O 1
ATOM 5340 N N . LYS F 1 54 ? 0.808 67.987 -25.794 1.00 26.50 54 LYS F N 1
ATOM 5341 C CA . LYS F 1 54 ? -0.333 68.891 -25.556 1.00 23.82 54 LYS F CA 1
ATOM 5342 C C . LYS F 1 54 ? -1.542 68.658 -26.500 1.00 23.21 54 LYS F C 1
ATOM 5343 O O . LYS F 1 54 ? -2.464 69.467 -26.534 1.00 21.47 54 LYS F O 1
ATOM 5349 N N . LYS F 1 55 ? -1.556 67.510 -27.174 1.00 21.46 55 LYS F N 1
ATOM 5350 C CA . LYS F 1 55 ? -2.687 67.084 -27.975 1.00 23.80 55 LYS F CA 1
ATOM 5351 C C . LYS F 1 55 ? -3.861 66.640 -27.108 1.00 20.13 55 LYS F C 1
ATOM 5352 O O . LYS F 1 55 ? -3.685 65.921 -26.142 1.00 21.62 55 LYS F O 1
ATOM 5358 N N . CYS F 1 56 ? -5.043 67.077 -27.478 1.00 21.04 56 CYS F N 1
ATOM 5359 C CA . CYS F 1 56 ? -6.289 66.728 -26.799 1.00 19.17 56 CYS F CA 1
ATOM 5360 C C . CYS F 1 56 ? -7.156 66.035 -27.852 1.00 19.89 56 CYS F C 1
ATOM 5361 O O . CYS F 1 56 ? -7.523 66.645 -28.854 1.00 19.98 56 CYS F O 1
ATOM 5364 N N . HIS F 1 57 ? -7.478 64.776 -27.603 1.00 19.46 57 HIS F N 1
ATOM 5365 C CA . HIS F 1 57 ? -8.275 63.938 -28.509 1.00 19.97 57 HIS F CA 1
ATOM 5366 C C . HIS F 1 57 ? -9.662 63.681 -27.891 1.00 19.91 57 HIS F C 1
ATOM 5367 O O . HIS F 1 57 ? -9.775 63.015 -26.874 1.00 21.30 57 HIS F O 1
ATOM 5374 N N . LEU F 1 58 ? -10.713 64.181 -28.514 1.00 18.64 58 LEU F N 1
ATOM 5375 C CA . LEU F 1 58 ? -12.081 64.015 -28.048 1.00 18.71 58 LEU F CA 1
ATOM 5376 C C . LEU F 1 58 ? -12.717 62.780 -28.695 1.00 20.22 58 LEU F C 1
ATOM 5377 O O . LEU F 1 58 ? -12.575 62.608 -29.901 1.00 21.84 58 LEU F O 1
ATOM 5382 N N . LYS F 1 59 ? -13.382 61.933 -27.894 1.00 18.42 59 LYS F N 1
ATOM 5383 C CA . LYS F 1 59 ? -13.834 60.608 -28.340 1.00 20.20 59 LYS F CA 1
ATOM 5384 C C . LYS F 1 59 ? -15.288 60.375 -27.952 1.00 21.19 59 LYS F C 1
ATOM 5385 O O . LYS F 1 59 ? -15.694 60.780 -26.850 1.00 21.25 59 LYS F O 1
ATOM 5391 N N . ALA F 1 60 ? -16.073 59.757 -28.861 1.00 19.22 60 ALA F N 1
ATOM 5392 C CA . ALA F 1 60 ? -17.484 59.478 -28.623 1.00 20.12 60 ALA F CA 1
ATOM 5393 C C . ALA F 1 60 ? -17.717 58.072 -28.071 1.00 20.34 60 ALA F C 1
ATOM 5394 O O . ALA F 1 60 ? -18.575 57.902 -27.217 1.00 21.50 60 ALA F O 1
ATOM 5396 N N . GLY F 1 61 ? -16.983 57.084 -28.574 1.00 21.89 61 GLY F N 1
ATOM 5397 C CA . GLY F 1 61 ? -17.255 55.670 -28.232 1.00 23.36 61 GLY F CA 1
ATOM 5398 C C . GLY F 1 61 ? -16.754 55.331 -26.832 1.00 24.47 61 GLY F C 1
ATOM 5399 O O . GLY F 1 61 ? -16.188 56.196 -26.133 1.00 23.24 61 GLY F O 1
ATOM 5400 N N . ALA F 1 62 ? -16.968 54.080 -26.415 1.00 23.68 62 ALA F N 1
ATOM 5401 C CA . ALA F 1 62 ? -16.473 53.606 -25.115 1.00 23.92 62 ALA F CA 1
ATOM 5402 C C . ALA F 1 62 ? -14.956 53.674 -25.095 1.00 21.78 62 ALA F C 1
ATOM 5403 O O . ALA F 1 62 ? -14.312 53.431 -26.106 1.00 21.60 62 ALA F O 1
ATOM 5405 N N . PRO F 1 63 ? -14.359 53.970 -23.934 1.00 22.01 63 PRO F N 1
ATOM 5406 C CA . PRO F 1 63 ? -12.901 53.977 -23.882 1.00 21.22 63 PRO F CA 1
ATOM 5407 C C . PRO F 1 63 ? -12.261 52.646 -24.221 1.00 23.43 63 PRO F C 1
ATOM 5408 O O . PRO F 1 63 ? -12.838 51.597 -23.929 1.00 23.50 63 PRO F O 1
ATOM 5412 N N . GLU F 1 64 ? -11.073 52.705 -24.806 1.00 24.06 64 GLU F N 1
ATOM 5413 C CA . GLU F 1 64 ? -10.269 51.522 -25.162 1.00 26.32 64 GLU F CA 1
ATOM 5414 C C . GLU F 1 64 ? -8.879 51.733 -24.577 1.00 26.18 64 GLU F C 1
ATOM 5415 O O . GLU F 1 64 ? -7.996 52.296 -25.229 1.00 27.07 64 GLU F O 1
ATOM 5421 N N . PHE F 1 65 ? -8.697 51.333 -23.322 1.00 27.34 65 PHE F N 1
ATOM 5422 C CA . PHE F 1 65 ? -7.546 51.799 -22.554 1.00 27.05 65 PHE F CA 1
ATOM 5423 C C . PHE F 1 65 ? -6.247 51.152 -23.024 1.00 27.34 65 PHE F C 1
ATOM 5424 O O . PHE F 1 65 ? -6.236 49.987 -23.398 1.00 26.44 65 PHE F O 1
ATOM 5432 N N . TYR F 1 66 ? -5.157 51.927 -23.017 1.00 27.42 66 TYR F N 1
ATOM 5433 C CA . TYR F 1 66 ? -3.829 51.430 -23.335 1.00 28.93 66 TYR F CA 1
ATOM 5434 C C . TYR F 1 66 ? -2.790 52.346 -22.719 1.00 29.50 66 TYR F C 1
ATOM 5435 O O . TYR F 1 66 ? -3.132 53.362 -22.135 1.00 27.94 66 TYR F O 1
ATOM 5444 N N . THR F 1 67 ? -1.531 51.951 -22.805 1.00 30.31 67 THR F N 1
ATOM 5445 C CA . THR F 1 67 ? -0.451 52.715 -22.206 1.00 31.46 67 THR F CA 1
ATOM 5446 C C . THR F 1 67 ? 0.271 53.519 -23.257 1.00 31.22 67 THR F C 1
ATOM 5447 O O . THR F 1 67 ? 0.673 52.974 -24.275 1.00 31.51 67 THR F O 1
ATOM 5451 N N . TYR F 1 68 ? 0.438 54.813 -22.993 1.00 31.08 68 TYR F N 1
ATOM 5452 C CA . TYR F 1 68 ? 1.187 55.707 -23.886 1.00 30.77 68 TYR F CA 1
ATOM 5453 C C . TYR F 1 68 ? 1.757 56.830 -23.061 1.00 30.06 68 TYR F C 1
ATOM 5454 O O . TYR F 1 68 ? 1.042 57.476 -22.298 1.00 28.59 68 TYR F O 1
ATOM 5463 N N . THR F 1 69 ? 3.069 57.063 -23.190 1.00 30.68 69 THR F N 1
ATOM 5464 C CA . THR F 1 69 ? 3.773 57.998 -22.311 1.00 30.12 69 THR F CA 1
ATOM 5465 C C . THR F 1 69 ? 3.198 59.405 -22.346 1.00 28.81 69 THR F C 1
ATOM 5466 O O . THR F 1 69 ? 3.077 60.011 -23.406 1.00 28.87 69 THR F O 1
ATOM 5470 N N . GLY F 1 70 ? 2.838 59.921 -21.176 1.00 28.22 70 GLY F N 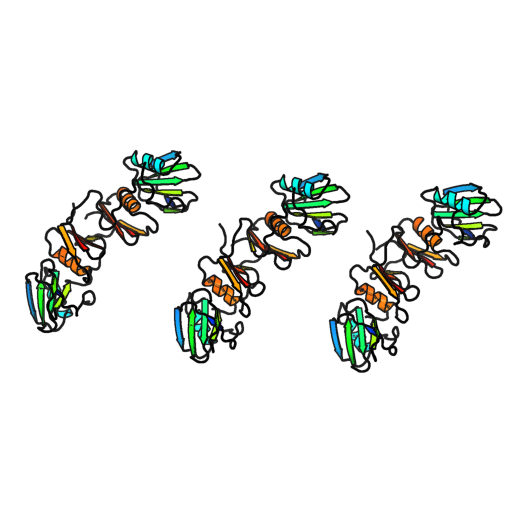1
ATOM 5471 C CA . GLY F 1 70 ? 2.290 61.264 -21.068 1.00 27.65 70 GLY F CA 1
ATOM 5472 C C . GLY F 1 70 ? 0.786 61.371 -21.234 1.00 25.26 70 GLY F C 1
ATOM 5473 O O . GLY F 1 70 ? 0.223 62.437 -21.011 1.00 26.04 70 GLY F O 1
ATOM 5474 N N . ASP F 1 71 ? 0.111 60.273 -21.572 1.00 25.00 71 ASP F N 1
ATOM 5475 C CA . ASP F 1 71 ? -1.348 60.324 -21.723 1.00 23.86 71 ASP F CA 1
ATOM 5476 C C . ASP F 1 71 ? -2.063 60.337 -20.380 1.00 24.23 71 ASP F C 1
ATOM 5477 O O . ASP F 1 71 ? -1.582 59.790 -19.355 1.00 24.18 71 ASP F O 1
ATOM 5482 N N . MET F 1 72 ? -3.220 60.990 -20.371 1.00 23.30 72 MET F N 1
ATOM 5483 C CA . MET F 1 72 ? -4.183 60.832 -19.300 1.00 23.40 72 MET F CA 1
ATOM 5484 C C . MET F 1 72 ? -5.532 60.863 -19.981 1.00 22.08 72 MET F C 1
ATOM 5485 O O . MET F 1 72 ? -5.685 61.517 -21.006 1.00 20.66 72 MET F O 1
ATOM 5490 N N . THR F 1 73 ? -6.490 60.149 -19.408 1.00 20.99 73 THR F N 1
ATOM 5491 C CA . THR F 1 73 ? -7.785 59.901 -20.032 1.00 18.57 73 THR F CA 1
ATOM 5492 C C . THR F 1 73 ? -8.840 60.265 -19.010 1.00 20.42 73 THR F C 1
ATOM 5493 O O . THR F 1 73 ? -8.902 59.667 -17.908 1.00 21.39 73 THR F O 1
ATOM 5497 N N . GLY F 1 74 ? -9.649 61.259 -19.352 1.00 17.56 74 GLY F N 1
ATOM 5498 C CA . GLY F 1 74 ? -10.681 61.756 -18.488 1.00 18.21 74 GLY F CA 1
ATOM 5499 C C . GLY F 1 74 ? -12.063 61.512 -19.056 1.00 17.78 74 GLY F C 1
ATOM 5500 O O . GLY F 1 74 ? -12.232 61.338 -20.277 1.00 18.80 74 GLY F O 1
ATOM 5501 N N . PRO F 1 75 ? -13.075 61.552 -18.194 1.00 18.84 75 PRO F N 1
ATOM 5502 C CA . PRO F 1 75 ? -14.448 61.498 -18.639 1.00 18.55 75 PRO F CA 1
ATOM 5503 C C . PRO F 1 75 ? -14.952 62.877 -19.121 1.00 18.68 75 PRO F C 1
ATOM 5504 O O . PRO F 1 75 ? -14.325 63.894 -18.836 1.00 20.46 75 PRO F O 1
ATOM 5508 N N . ARG F 1 76 ? -16.083 62.885 -19.820 1.00 18.10 76 ARG F N 1
ATOM 5509 C CA . ARG F 1 76 ? -16.784 64.115 -20.192 1.00 18.31 76 ARG F CA 1
ATOM 5510 C C . ARG F 1 76 ? -16.898 65.068 -18.965 1.00 20.98 76 ARG F C 1
ATOM 5511 O O . ARG F 1 76 ? -16.732 66.279 -19.085 1.00 17.76 76 ARG F O 1
ATOM 5519 N N . SER F 1 77 ? -17.215 64.486 -17.800 1.00 19.74 77 SER F N 1
ATOM 5520 C CA . SER F 1 77 ? -17.253 65.208 -16.527 1.00 20.10 77 SER F CA 1
ATOM 5521 C C . SER F 1 77 ? -17.029 64.216 -15.404 1.00 20.70 77 SER F C 1
ATOM 5522 O O . SER F 1 77 ? -17.521 63.070 -15.469 1.00 20.14 77 SER F O 1
ATOM 5525 N N . CYS F 1 78 ? -16.303 64.669 -14.376 1.00 20.41 78 CYS F N 1
ATOM 5526 C CA . CYS F 1 78 ? -16.085 63.882 -13.168 1.00 22.03 78 CYS F CA 1
ATOM 5527 C C . CYS F 1 78 ? -17.326 63.825 -12.291 1.00 23.82 78 CYS F C 1
ATOM 5528 O O . CYS F 1 78 ? -17.302 63.114 -11.281 1.00 24.91 78 CYS F O 1
ATOM 5531 N N . GLU F 1 79 ? -18.400 64.539 -12.657 1.00 24.37 79 GLU F N 1
ATOM 5532 C CA . GLU F 1 79 ? -19.646 64.550 -11.848 1.00 25.89 79 GLU F CA 1
ATOM 5533 C C . GLU F 1 79 ? -20.448 63.236 -11.840 1.00 26.56 79 GLU F C 1
ATOM 5534 O O . GLU F 1 79 ? -21.347 63.045 -10.987 1.00 26.58 79 GLU F O 1
ATOM 5540 N N . HIS F 1 80 ? -20.162 62.354 -12.811 1.00 25.53 80 HIS F N 1
ATOM 5541 C CA . HIS F 1 80 ? -20.863 61.091 -12.972 1.00 25.59 80 HIS F CA 1
ATOM 5542 C C . HIS F 1 80 ? -20.224 60.062 -12.033 1.00 26.07 80 HIS F C 1
ATOM 5543 O O . HIS F 1 80 ? -19.403 59.225 -12.440 1.00 27.08 80 HIS F O 1
ATOM 5550 N N . ASN F 1 81 ? -20.579 60.173 -10.755 1.00 22.77 81 ASN F N 1
ATOM 5551 C CA . ASN F 1 81 ? -19.861 59.480 -9.720 1.00 22.88 81 ASN F CA 1
ATOM 5552 C C . ASN F 1 81 ? -20.620 58.279 -9.140 1.00 23.29 81 ASN F C 1
ATOM 5553 O O . ASN F 1 81 ? -20.173 57.612 -8.205 1.00 22.65 81 ASN F O 1
ATOM 5558 N N . CYS F 1 82 ? -21.774 57.996 -9.708 1.00 24.78 82 CYS F N 1
ATOM 5559 C CA . CYS F 1 82 ? -22.525 56.805 -9.310 1.00 25.02 82 CYS F CA 1
ATOM 5560 C C . CYS F 1 82 ? -21.707 55.559 -9.608 1.00 24.78 82 CYS F C 1
ATOM 5561 O O . CYS F 1 82 ? -21.070 55.438 -10.666 1.00 23.21 82 CYS F O 1
ATOM 5564 N N . SER F 1 83 ? -21.676 54.617 -8.662 1.00 24.84 83 SER F N 1
ATOM 5565 C CA . SER F 1 83 ? -20.922 53.373 -8.880 1.00 26.78 83 SER F CA 1
ATOM 5566 C C . SER F 1 83 ? -21.691 52.094 -8.581 1.00 27.72 83 SER F C 1
ATOM 5567 O O . SER F 1 83 ? -21.219 51.035 -8.900 1.00 29.68 83 SER F O 1
ATOM 5570 N N . ASP F 1 84 ? -22.910 52.210 -8.070 1.00 28.57 84 ASP F N 1
ATOM 5571 C CA . ASP F 1 84 ? -23.719 51.064 -7.712 1.00 29.87 84 ASP F CA 1
ATOM 5572 C C . ASP F 1 84 ? -24.433 50.546 -8.965 1.00 30.91 84 ASP F C 1
ATOM 5573 O O . ASP F 1 84 ? -23.885 49.752 -9.673 1.00 34.07 84 ASP F O 1
ATOM 5578 N N . ALA F 1 85 ? -25.667 50.976 -9.222 1.00 28.10 85 ALA F N 1
ATOM 5579 C CA . ALA F 1 85 ? -26.358 50.672 -10.442 1.00 25.89 85 ALA F CA 1
ATOM 5580 C C . ALA F 1 85 ? -26.803 52.064 -10.888 1.00 24.15 85 ALA F C 1
ATOM 5581 O O . ALA F 1 85 ? -27.393 52.794 -10.115 1.00 24.63 85 ALA F O 1
ATOM 5583 N N . CYS F 1 86 ? -26.476 52.421 -12.111 1.00 23.88 86 CYS F N 1
ATOM 5584 C CA . CYS F 1 86 ? -26.394 53.853 -12.511 1.00 24.15 86 CYS F CA 1
ATOM 5585 C C . CYS F 1 86 ? -26.980 54.030 -13.888 1.00 24.21 86 CYS F C 1
ATOM 5586 O O . CYS F 1 86 ? -26.406 53.609 -14.871 1.00 25.33 86 CYS F O 1
ATOM 5589 N N . TRP F 1 87 ? -28.131 54.682 -13.944 1.00 26.52 87 TRP F N 1
ATOM 5590 C CA . TRP F 1 87 ? -28.871 54.844 -15.169 1.00 27.37 87 TRP F CA 1
ATOM 5591 C C . TRP F 1 87 ? -28.428 56.097 -15.906 1.00 28.28 87 TRP F C 1
ATOM 5592 O O . TRP F 1 87 ? -28.239 57.117 -15.298 1.00 28.74 87 TRP F O 1
ATOM 5603 N N . MET F 1 88 ? -28.312 56.018 -17.217 1.00 31.55 88 MET F N 1
ATOM 5604 C CA . MET F 1 88 ? -27.964 57.205 -18.016 1.00 32.97 88 MET F CA 1
ATOM 5605 C C . MET F 1 88 ? -29.023 58.291 -17.891 1.00 34.41 88 MET F C 1
ATOM 5606 O O . MET F 1 88 ? -28.697 59.470 -17.785 1.00 33.24 88 MET F O 1
ATOM 5611 N N . ASP F 1 89 ? -30.296 57.917 -17.845 1.00 36.88 89 ASP F N 1
ATOM 5612 C CA . ASP F 1 89 ? -31.317 58.951 -17.746 1.00 39.53 89 ASP F CA 1
ATOM 5613 C C . ASP F 1 89 ? -31.647 59.274 -16.297 1.00 39.93 89 ASP F C 1
ATOM 5614 O O . ASP F 1 89 ? -32.607 59.975 -16.021 1.00 40.57 89 ASP F O 1
ATOM 5619 N N . GLY F 1 90 ? -30.811 58.815 -15.368 1.00 39.50 90 GLY F N 1
ATOM 5620 C CA . GLY F 1 90 ? -31.027 59.072 -13.964 1.00 40.39 90 GLY F CA 1
ATOM 5621 C C . GLY F 1 90 ? -32.124 58.127 -13.497 1.00 41.06 90 GLY F C 1
ATOM 5622 O O . GLY F 1 90 ? -32.993 57.729 -14.287 1.00 43.06 90 GLY F O 1
ATOM 5623 N N . ASN F 1 91 ? -32.065 57.729 -12.231 1.00 40.11 91 ASN F N 1
ATOM 5624 C CA . ASN F 1 91 ? -33.028 56.770 -11.678 1.00 38.22 91 ASN F CA 1
ATOM 5625 C C . ASN F 1 91 ? -32.683 56.529 -10.230 1.00 36.09 91 ASN F C 1
ATOM 5626 O O . ASN F 1 91 ? -31.846 55.686 -9.917 1.00 37.16 91 ASN F O 1
ATOM 5631 N N . ASN F 1 92 ? -33.327 57.266 -9.347 1.00 33.56 92 ASN F N 1
ATOM 5632 C CA . ASN F 1 92 ? -33.088 57.114 -7.945 1.00 32.79 92 ASN F CA 1
ATOM 5633 C C . ASN F 1 92 ? -33.509 55.699 -7.487 1.00 31.07 92 ASN F C 1
ATOM 5634 O O . ASN F 1 92 ? -34.430 55.114 -8.031 1.00 28.46 92 ASN F O 1
ATOM 5639 N N . PRO F 1 93 ? -32.806 55.160 -6.497 1.00 30.83 93 PRO F N 1
ATOM 5640 C CA . PRO F 1 93 ? -33.272 53.897 -5.878 1.00 30.02 93 PRO F CA 1
ATOM 5641 C C . PRO F 1 93 ? -34.665 54.036 -5.280 1.00 30.02 93 PRO F C 1
ATOM 5642 O O . PRO F 1 93 ? -35.009 55.100 -4.775 1.00 29.04 93 PRO F O 1
ATOM 5646 N N . LEU F 1 94 ? -35.448 52.953 -5.275 1.00 29.76 94 LEU F N 1
ATOM 5647 C CA . LEU F 1 94 ? -36.715 52.924 -4.535 1.00 29.16 94 LEU F CA 1
ATOM 5648 C C . LEU F 1 94 ? -36.484 52.938 -3.055 1.00 29.35 94 LEU F C 1
ATOM 5649 O O . LEU F 1 94 ? -37.348 53.357 -2.300 1.00 28.59 94 LEU F O 1
ATOM 5654 N N . ALA F 1 95 ? -35.336 52.414 -2.623 1.00 27.67 95 ALA F N 1
ATOM 5655 C CA . ALA F 1 95 ? -35.036 52.315 -1.223 1.00 26.86 95 ALA F CA 1
ATOM 5656 C C . ALA F 1 95 ? -33.566 52.043 -1.061 1.00 25.55 95 ALA F C 1
ATOM 5657 O O . ALA F 1 95 ? -32.957 51.445 -1.935 1.00 25.25 95 ALA F O 1
ATOM 5659 N N . VAL F 1 96 ? -33.031 52.511 0.061 1.00 26.46 96 VAL F N 1
ATOM 5660 C CA . VAL F 1 96 ? -31.631 52.385 0.458 1.00 27.04 96 VAL F CA 1
ATOM 5661 C C . VAL F 1 96 ? -31.648 52.074 1.937 1.00 28.50 96 VAL F C 1
ATOM 5662 O O . VAL F 1 96 ? -32.108 52.896 2.739 1.00 31.12 96 VAL F O 1
ATOM 5666 N N . TRP F 1 97 ? -31.227 50.871 2.313 1.00 26.91 97 TRP F N 1
ATOM 5667 C CA . TRP F 1 97 ? -31.257 50.486 3.696 1.00 27.17 97 TRP F CA 1
ATOM 5668 C C . TRP F 1 97 ? -29.946 49.870 4.140 1.00 27.56 97 TRP F C 1
ATOM 5669 O O . TRP F 1 97 ? -29.294 49.118 3.406 1.00 27.77 97 TRP F O 1
ATOM 5680 N N . ASP F 1 98 ? -29.623 50.130 5.392 1.00 29.35 98 ASP F N 1
ATOM 5681 C CA . ASP F 1 98 ? -28.502 49.491 6.051 1.00 31.46 98 ASP F CA 1
ATOM 5682 C C . ASP F 1 98 ? -28.993 48.094 6.455 1.00 30.70 98 ASP F C 1
ATOM 5683 O O . ASP F 1 98 ? -29.883 47.960 7.293 1.00 33.02 98 ASP F O 1
ATOM 5688 N N . TYR F 1 99 ? -28.446 47.080 5.805 1.00 29.87 99 TYR F N 1
ATOM 5689 C CA . TYR F 1 99 ? -28.787 45.668 6.071 1.00 29.76 99 TYR F CA 1
ATOM 5690 C C . TYR F 1 99 ? -27.616 44.943 6.753 1.00 31.85 99 TYR F C 1
ATOM 5691 O O . TYR F 1 99 ? -27.294 43.772 6.430 1.00 31.54 99 TYR F O 1
ATOM 5700 N N . SER F 1 100 ? -27.003 45.635 7.716 1.00 32.08 100 SER F N 1
ATOM 5701 C CA . SER F 1 100 ? -25.912 45.073 8.504 1.00 33.08 100 SER F CA 1
ATOM 5702 C C . SER F 1 100 ? -26.368 43.825 9.172 1.00 31.17 100 SER F C 1
ATOM 5703 O O . SER F 1 100 ? -27.407 43.820 9.841 1.00 31.61 100 SER F O 1
ATOM 5706 N N . GLY F 1 101 ? -25.559 42.782 9.047 1.00 30.66 101 GLY F N 1
ATOM 5707 C CA . GLY F 1 101 ? -25.862 41.511 9.655 1.00 30.05 101 GLY F CA 1
ATOM 5708 C C . GLY F 1 101 ? -26.899 40.677 8.891 1.00 29.88 101 GLY F C 1
ATOM 5709 O O . GLY F 1 101 ? -27.405 39.690 9.438 1.00 32.55 101 GLY F O 1
ATOM 5710 N N . GLN F 1 102 ? -27.229 41.058 7.656 1.00 28.33 102 GLN F N 1
ATOM 5711 C CA . GLN F 1 102 ? -28.248 40.335 6.872 1.00 27.41 102 GLN F CA 1
ATOM 5712 C C . GLN F 1 102 ? -27.623 39.695 5.672 1.00 26.18 102 GLN F C 1
ATOM 5713 O O . GLN F 1 102 ? -26.677 40.233 5.098 1.00 25.08 102 GLN F O 1
ATOM 5719 N N . PRO F 1 103 ? -28.161 38.551 5.237 1.00 24.88 103 PRO F N 1
ATOM 5720 C CA . PRO F 1 103 ? -27.679 38.007 3.987 1.00 23.05 103 PRO F CA 1
ATOM 5721 C C . PRO F 1 103 ? -28.230 38.756 2.777 1.00 22.79 103 PRO F C 1
ATOM 5722 O O . PRO F 1 103 ? -29.252 39.411 2.878 1.00 24.15 103 PRO F O 1
ATOM 5726 N N . PRO F 1 104 ? -27.550 38.659 1.629 1.00 21.52 104 PRO F N 1
ATOM 5727 C CA . PRO F 1 104 ? -28.079 39.291 0.429 1.00 22.49 104 PRO F CA 1
ATOM 5728 C C . PRO F 1 104 ? -29.467 38.738 0.036 1.00 21.79 104 PRO F C 1
ATOM 5729 O O . PRO F 1 104 ? -30.249 39.449 -0.592 1.00 19.11 104 PRO F O 1
ATOM 5733 N N . ALA F 1 105 ? -29.769 37.502 0.417 1.00 20.10 105 ALA F N 1
ATOM 5734 C CA . ALA F 1 105 ? -31.125 36.964 0.153 1.00 21.01 105 ALA F CA 1
ATOM 5735 C C . ALA F 1 105 ? -32.245 37.778 0.775 1.00 18.67 105 ALA F C 1
ATOM 5736 O O . ALA F 1 105 ? -33.384 37.732 0.291 1.00 20.98 105 ALA F O 1
ATOM 5738 N N . LEU F 1 106 ? -31.989 38.452 1.886 1.00 18.01 106 LEU F N 1
ATOM 5739 C CA . LEU F 1 106 ? -33.020 39.284 2.466 1.00 19.06 106 LEU F CA 1
ATOM 5740 C C . LEU F 1 106 ? -33.175 40.599 1.692 1.00 20.55 106 LEU F C 1
ATOM 5741 O O . LEU F 1 106 ? -34.259 41.196 1.709 1.00 22.37 106 LEU F O 1
ATOM 5746 N N . CYS F 1 107 ? -32.166 40.986 0.902 1.00 21.55 107 CYS F N 1
ATOM 5747 C CA . CYS F 1 107 ? -32.357 42.104 -0.045 1.00 20.10 107 CYS F CA 1
ATOM 5748 C C . CYS F 1 107 ? -33.102 41.635 -1.265 1.00 20.86 107 CYS F C 1
ATOM 5749 O O . CYS F 1 107 ? -33.992 42.325 -1.777 1.00 21.82 107 CYS F O 1
ATOM 5752 N N . TRP F 1 108 ? -32.816 40.422 -1.734 1.00 20.80 108 TRP F N 1
ATOM 5753 C CA . TRP F 1 108 ? -33.669 39.807 -2.731 1.00 20.86 108 TRP F CA 1
ATOM 5754 C C . TRP F 1 108 ? -35.129 39.787 -2.250 1.00 20.94 108 TRP F C 1
ATOM 5755 O O . TRP F 1 108 ? -36.037 40.110 -3.031 1.00 20.17 108 TRP F O 1
ATOM 5766 N N . ALA F 1 109 ? -35.336 39.419 -0.985 1.00 19.35 109 ALA F N 1
ATOM 5767 C CA . ALA F 1 109 ? -36.694 39.334 -0.394 1.00 19.43 109 ALA F CA 1
ATOM 5768 C C . ALA F 1 109 ? -37.342 40.706 -0.418 1.00 21.33 109 ALA F C 1
ATOM 5769 O O . ALA F 1 109 ? -38.529 40.841 -0.759 1.00 22.07 109 ALA F O 1
ATOM 5771 N N . ALA F 1 110 ? -36.581 41.718 0.000 1.00 20.02 110 ALA F N 1
ATOM 5772 C CA . ALA F 1 110 ? -37.065 43.099 -0.061 1.00 20.35 110 ALA F CA 1
ATOM 5773 C C . ALA F 1 110 ? -37.513 43.498 -1.471 1.00 20.09 110 ALA F C 1
ATOM 5774 O O . ALA F 1 110 ? -38.574 44.108 -1.617 1.00 20.94 110 ALA F O 1
ATOM 5776 N N . CYS F 1 111 ? -36.768 43.110 -2.506 1.00 19.14 111 CYS F N 1
ATOM 5777 C CA . CYS F 1 111 ? -37.099 43.452 -3.877 1.00 20.10 111 CYS F CA 1
ATOM 5778 C C . CYS F 1 111 ? -38.359 42.672 -4.343 1.00 21.51 111 CYS F C 1
ATOM 5779 O O . CYS F 1 111 ? -39.290 43.246 -4.920 1.00 22.10 111 CYS F O 1
ATOM 5782 N N . MET F 1 112 ? -38.413 41.383 -4.036 1.00 20.02 112 MET F N 1
ATOM 5783 C CA . MET F 1 112 ? -39.639 40.609 -4.273 1.00 20.83 112 MET F CA 1
ATOM 5784 C C . MET F 1 112 ? -40.859 41.253 -3.639 1.00 20.76 112 MET F C 1
ATOM 5785 O O . MET F 1 112 ? -41.914 41.336 -4.262 1.00 22.42 112 MET F O 1
ATOM 5790 N N . GLY F 1 113 ? -40.719 41.727 -2.418 1.00 22.02 113 GLY F N 1
ATOM 5791 C CA . GLY F 1 113 ? -41.814 42.316 -1.675 1.00 23.38 113 GLY F CA 1
ATOM 5792 C C . GLY F 1 113 ? -42.131 43.767 -1.986 1.00 24.39 113 GLY F C 1
ATOM 5793 O O . GLY F 1 113 ? -43.075 44.317 -1.428 1.00 24.90 113 GLY F O 1
ATOM 5794 N N . THR F 1 114 ? -41.350 44.392 -2.849 1.00 23.75 114 THR F N 1
ATOM 5795 C CA . THR F 1 114 ? -41.527 45.822 -3.187 1.00 25.44 114 THR F CA 1
ATOM 5796 C C . THR F 1 114 ? -42.102 45.979 -4.588 1.00 25.54 114 THR F C 1
ATOM 5797 O O . THR F 1 114 ? -41.456 45.691 -5.603 1.00 24.06 114 THR F O 1
ATOM 5801 N N . PRO F 1 115 ? -43.362 46.426 -4.672 1.00 29.58 115 PRO F N 1
ATOM 5802 C CA . PRO F 1 115 ? -43.924 46.557 -6.025 1.00 30.38 115 PRO F CA 1
ATOM 5803 C C . PRO F 1 115 ? -43.057 47.460 -6.879 1.00 28.12 115 PRO F C 1
ATOM 5804 O O . PRO F 1 115 ? -42.598 48.485 -6.426 1.00 28.88 115 PRO F O 1
ATOM 5808 N N . GLY F 1 116 ? -42.818 47.065 -8.104 1.00 29.56 116 GLY F N 1
ATOM 5809 C CA . GLY F 1 116 ? -41.978 47.857 -8.990 1.00 30.94 116 GLY F CA 1
ATOM 5810 C C . GLY F 1 116 ? -40.497 47.505 -8.946 1.00 30.10 116 GLY F C 1
ATOM 5811 O O . GLY F 1 116 ? -39.754 47.904 -9.839 1.00 29.89 116 GLY F O 1
ATOM 5812 N N . CYS F 1 117 ? -40.057 46.769 -7.916 1.00 28.88 117 CYS F N 1
ATOM 5813 C CA . CYS F 1 117 ? -38.609 46.439 -7.811 1.00 26.57 117 CYS F CA 1
ATOM 5814 C C . CYS F 1 117 ? -38.217 45.430 -8.865 1.00 25.67 117 CYS F C 1
ATOM 5815 O O . CYS F 1 117 ? -38.776 44.324 -8.934 1.00 26.55 117 CYS F O 1
ATOM 5818 N N . ASP F 1 118 ? -37.279 45.805 -9.726 1.00 25.13 118 ASP F N 1
ATOM 5819 C CA . ASP F 1 118 ? -36.815 44.911 -10.793 1.00 26.38 118 ASP F CA 1
ATOM 5820 C C . ASP F 1 118 ? -35.398 44.364 -10.523 1.00 24.82 118 ASP F C 1
ATOM 5821 O O . ASP F 1 118 ? -34.991 43.349 -11.100 1.00 25.81 118 ASP F O 1
ATOM 5826 N N . LEU F 1 119 ? -34.650 45.060 -9.697 1.00 24.15 119 LEU F N 1
ATOM 5827 C CA . LEU F 1 119 ? -33.293 44.641 -9.401 1.00 23.79 119 LEU F CA 1
ATOM 5828 C C . LEU F 1 119 ? -32.815 45.265 -8.132 1.00 23.65 119 LEU F C 1
ATOM 5829 O O . LEU F 1 119 ? -33.416 46.216 -7.640 1.00 24.67 119 LEU F O 1
ATOM 5834 N N . TYR F 1 120 ? -31.759 44.683 -7.560 1.00 22.64 120 TYR F N 1
ATOM 5835 C CA . TYR F 1 120 ? -31.210 45.209 -6.331 1.00 21.54 120 TYR F CA 1
ATOM 5836 C C . TYR F 1 120 ? -29.680 45.113 -6.385 1.00 20.26 120 TYR F C 1
ATOM 5837 O O . TYR F 1 120 ? -29.147 44.358 -7.173 1.00 20.62 120 TYR F O 1
ATOM 5846 N N . THR F 1 121 ? -29.016 45.875 -5.515 1.00 22.16 121 THR F N 1
ATOM 5847 C CA . THR F 1 121 ? -27.585 45.712 -5.247 1.00 23.70 121 THR F CA 1
ATOM 5848 C C . THR F 1 121 ? -27.406 45.564 -3.760 1.00 24.16 121 THR F C 1
ATOM 5849 O O . THR F 1 121 ? -28.251 46.016 -3.005 1.00 23.59 121 THR F O 1
ATOM 5853 N N . PHE F 1 122 ? -26.316 44.925 -3.322 1.00 25.11 122 PHE F N 1
ATOM 5854 C CA . PHE F 1 122 ? -26.080 44.644 -1.923 1.00 27.14 122 PHE F CA 1
ATOM 5855 C C . PHE F 1 122 ? -24.572 44.820 -1.574 1.00 30.36 122 PHE F C 1
ATOM 5856 O O . PHE F 1 122 ? -23.846 43.874 -1.360 1.00 31.32 122 PHE F O 1
ATOM 5864 N N . GLN F 1 123 ? -24.133 46.046 -1.523 1.00 34.79 123 GLN F N 1
ATOM 5865 C CA . GLN F 1 123 ? -22.706 46.342 -1.348 1.00 35.81 123 GLN F CA 1
ATOM 5866 C C . GLN F 1 123 ? -22.548 46.913 0.010 1.00 36.85 123 GLN F C 1
ATOM 5867 O O . GLN F 1 123 ? -23.381 47.709 0.436 1.00 37.39 123 GLN F O 1
ATOM 5873 N N . GLY F 1 124 ? -21.515 46.458 0.716 1.00 36.62 124 GLY F N 1
ATOM 5874 C CA . GLY F 1 124 ? -21.232 46.942 2.038 1.00 36.10 124 GLY F CA 1
ATOM 5875 C C . GLY F 1 124 ? -22.384 46.692 2.969 1.00 35.53 124 GLY F C 1
ATOM 5876 O O . GLY F 1 124 ? -22.614 47.478 3.874 1.00 34.54 124 GLY F O 1
ATOM 5877 N N . MET F 1 125 ? -23.105 45.588 2.739 1.00 35.42 125 MET F N 1
ATOM 5878 C CA . MET F 1 125 ? -24.346 45.281 3.450 1.00 34.63 125 MET F CA 1
ATOM 5879 C C . MET F 1 125 ? -25.398 46.405 3.325 1.00 31.44 125 MET F C 1
ATOM 5880 O O . MET F 1 125 ? -26.238 46.571 4.199 1.00 32.35 125 MET F O 1
ATOM 5885 N N . THR F 1 126 ? -25.371 47.155 2.223 1.00 30.19 126 THR F N 1
ATOM 5886 C CA . THR F 1 126 ? -26.414 48.179 1.943 1.00 28.25 126 THR F CA 1
ATOM 5887 C C . THR F 1 126 ? -27.359 47.615 0.873 1.00 26.64 126 THR F C 1
ATOM 5888 O O . THR F 1 126 ? -26.940 47.305 -0.227 1.00 27.86 126 THR F O 1
ATOM 5892 N N . CYS F 1 127 ? -28.629 47.443 1.229 1.00 25.75 127 CYS F N 1
ATOM 5893 C CA . CYS F 1 127 ? -29.641 46.964 0.272 1.00 23.86 127 CYS F CA 1
ATOM 5894 C C . CYS F 1 127 ? -30.231 48.150 -0.490 1.00 23.17 127 CYS F C 1
ATOM 5895 O O . CYS F 1 127 ? -30.774 49.059 0.115 1.00 23.19 127 CYS F O 1
ATOM 5898 N N . LYS F 1 128 ? -30.089 48.146 -1.801 1.00 23.80 128 LYS F N 1
ATOM 5899 C CA . LYS F 1 128 ? -30.715 49.154 -2.642 1.00 24.25 128 LYS F CA 1
ATOM 5900 C C . LYS F 1 128 ? -31.600 48.499 -3.674 1.00 25.19 128 LYS F C 1
ATOM 5901 O O . LYS F 1 128 ? -31.197 47.538 -4.348 1.00 24.54 128 LYS F O 1
ATOM 5907 N N . LEU F 1 129 ? -32.822 49.012 -3.780 1.00 24.28 129 LEU F N 1
ATOM 5908 C CA . LEU F 1 129 ? -33.781 48.505 -4.727 1.00 23.47 129 LEU F CA 1
ATOM 5909 C C . LEU F 1 129 ? -33.974 49.520 -5.837 1.00 24.17 129 LEU F C 1
ATOM 5910 O O . LEU F 1 129 ? -33.978 50.726 -5.577 1.00 24.36 129 LEU F O 1
ATOM 5915 N N . TYR F 1 130 ? -34.127 49.017 -7.054 1.00 25.31 130 TYR F N 1
ATOM 5916 C CA . TYR F 1 130 ? -34.337 49.830 -8.248 1.00 24.93 130 TYR F CA 1
ATOM 5917 C C . TYR F 1 130 ? -35.486 49.290 -9.085 1.00 26.88 130 TYR F C 1
ATOM 5918 O O . TYR F 1 130 ? -35.700 48.064 -9.213 1.00 25.69 130 TYR F O 1
ATOM 5927 N N . SER F 1 131 ? -36.257 50.226 -9.636 1.00 29.13 131 SER F N 1
ATOM 5928 C CA . SER F 1 131 ? -37.197 49.941 -10.699 1.00 29.82 131 SER F CA 1
ATOM 5929 C C . SER F 1 131 ? -36.574 50.354 -12.024 1.00 31.63 131 SER F C 1
ATOM 5930 O O . SER F 1 131 ? -35.899 51.390 -12.103 1.00 31.64 131 SER F O 1
ATOM 5933 N N . GLN F 1 132 ? -36.789 49.565 -13.066 1.00 32.93 132 GLN F N 1
ATOM 5934 C CA . GLN F 1 132 ? -36.398 50.003 -14.408 1.00 35.36 132 GLN F CA 1
ATOM 5935 C C . GLN F 1 132 ? -37.184 51.258 -14.832 1.00 37.87 132 GLN F C 1
ATOM 5936 O O . GLN F 1 132 ? -38.321 51.494 -14.367 1.00 37.43 132 GLN F O 1
ATOM 5942 N N . THR F 1 133 ? -36.591 52.068 -15.712 1.00 39.64 133 THR F N 1
ATOM 5943 C CA . THR F 1 133 ? -37.213 53.347 -16.079 1.00 40.61 133 THR F CA 1
ATOM 5944 C C . THR F 1 133 ? -38.227 53.157 -17.202 1.00 41.13 133 THR F C 1
ATOM 5945 O O . THR F 1 133 ? -38.050 52.266 -18.027 1.00 41.78 133 THR F O 1
#

CATH classification: 3.50.4.10 (+1 more: 3.30.30.180)

Radius of gyration: 48.51 Å; Cα contacts (8 Å, |Δi|>4): 1980; chains: 6; bounding box: 60×56×158 Å

Nearest PDB structures (foldseek):
  2yil-assembly1_A  TM=9.379E-01  e=5.581E-26  Sarcocystis muris
  4a5v-assembly1_A  TM=5.608E-01  e=6.195E-09  Toxoplasma gondii RH
  2ll4-assembly1_M  TM=9.230E-01  e=1.439E-05  Toxoplasma gondii
  6i44-assembly1_A  TM=4.992E-01  e=1.531E-05  Homo sapiens
  5eok-assembly1_A  TM=4.902E-01  e=1.341E-04  Homo sapiens

Organism: Sarcocystis muris (NCBI:txid5813)

InterPro domains:
  IPR000177 Apple domain [SM00223] (9-78)
  IPR000177 Apple domain [cd01100] (5-77)
  IPR003609 PAN/Apple domain [PF00024] (21-68)
  IPR003609 PAN/Apple domain [PF14295] (102-125)
  IPR003609 PAN/Apple domain [PS50948] (9-78)
  IPR003609 PAN/Apple domain [SM00473] (5-81)

Foldseek 3Di:
DADPPQWDQAQQKDFPADFPDKDADQDPVVLLVVQLVDPQFFKWKAANVVSMIGTHRDDGHIDGHHRIIMGGNGPPPDDDFDADPVDWDFPDKAQQPPHDCVVLVVVLVPDPQFDDWGQPPNIITTGHDDD/DDPPLWDQQQQKDFPADFPDKDADQDPVVLLVVLLVDPQFFKWKAFNPVSIITTHRDDGHIDGHHRIIMGGNDPVLPDDWDHDPVDFDFPDKDFQPPDDVVVLVVVLVPDPQFPDWTCDHRIITTGHDD/DADPPLWDQAQQKDFPADFPDKDADQDPVVLLVVQLVDPQFFKWKAFNPVSMITTHRDDGHIDGDHRIIMGGNGPPLDDDDDHDPVDFAFPDKDQQVPHDVVVLVVVQVVDPQFDDWDQPPRITTTGHDDD/DDPPLWDQAQQKDFPADFPDKDADQDPVVLLVVQLVDPQFFKWKAFNPVSMITTHRDDGHIDGHHRIIMGGNDPPLPDDDDHDPVDFDFPDKDQQPPHDVVVLVVVQVVDPQFDDWDQPPRITTTGHDD/DADPPLWDQAQQKDFPADFPDKDADQDPRVLLVVQLVDPQFFKWKAFNPVSMITTHRDDGHIDGDHRIIMGGNGPVLPDDFDDDPVDFDFPDKDFQPPHDPVVLVVVQVPDPQFDDWTCPDRITTTGHDD/DDQPQWDQAQQKDFPADFDDKDADDDPVVLLVVQLVDVQFFKWKAFPPVRMITTHRDDTHIDGDHRIIMGGNDPPLPDDWDADPVGWAFPDKDQQPPDDCVVLVVVQVVDPQFDDWTQPPNIITTTHDD

Sequence (779 aa):
QLDVSCFAHDKNIGSRTEQLSVVHVASAQDCMKECQALPTCSHFTYNKNSKKCHLKAGAPEFYTYTGDMTGPRSCEHNCSDACWMDGNNPLAVWDYSGQPPALCWAACMGTPGCDLYTFQGMTCKLYSQTSLDVSCFAHDKNIGSRTEQLSVVHVASAQDCMKECQALPTCSHFTYNKNSKKCHLKAGAPEFYTYTGDMTGPRSCEHNCSDACWMDGNNPLAVWDYSGQPPALCWAACMGTPGCDLYTFQGMTCKLYSQTQLDVSCFAHDKNIGSRTEQLSVVHVASAQDCMKECQALPTCSHFTYNKNSKKCHLKAGAPEFYTYTGDMTGPRSCEHNCSDACWMDGNNPLAVWDYSGQPPALCWAACMGTPGCDLYTFQGMTCKLYSQTSLDVSCFAHDKNIGSRTEQLSVVHVASAQDCMKECQALPTCSHFTYNKNSKKCHLKAGAPEFYTYTGDMTGPRSCEHNCSDACWMDGNNPLAVWDYSGQPPALCWAACMGTPGCDLYTFQGMTCKLYSQTQLDVSCFAHDKNIGSRTEQLSVVHVASAQDCMKECQALPTCSHFTYNKNSKKCHLKAGAPEFYTYTGDMTGPRSCEHNCSDACWMDGNNPLAVWDYSGQPPALCWAACMGTPGCDLYTFQGMTCKLYSQTLDVSCFAHDKNIGSRTEQLSVVHVASAQDCMKECQALPTCSHFTYNKNSKKCHLKAGAPEFYTYTGDMTGPRSCEHNCSDACWMDGNNPLAVWDYSGQPPALCWAACMGTPGCDLYTFQGMTCKLYSQT

Solvent-accessible surface area: 36492 Å² total; per-residue (Å²): 218,58,83,22,98,40,10,35,59,110,144,54,32,0,5,154,6,148,86,74,36,80,50,116,22,80,41,9,64,59,0,2,121,53,0,66,68,56,112,78,0,0,0,0,4,8,6,85,103,49,101,89,0,42,1,4,34,21,16,7,92,57,64,110,123,101,5,8,6,2,0,0,49,14,13,134,42,113,56,26,7,3,6,19,54,144,46,39,131,48,84,19,82,90,112,6,66,48,20,9,29,1,0,0,32,0,0,2,62,22,29,131,48,16,53,0,2,0,13,66,69,90,40,0,52,0,4,32,40,46,149,118,83,16,94,42,11,23,58,110,138,47,29,0,4,154,9,159,82,81,42,62,48,128,23,84,32,4,79,61,0,2,108,48,0,67,71,57,113,78,0,0,0,0,4,8,8,86,102,48,93,83,0,42,2,12,30,23,20,10,88,60,61,111,121,103,5,8,6,2,0,0,47,16,7,142,58,106,50,49,39,8,7,22,54,144,43,38,133,49,75,15,84,93,104,5,49,76,20,13,31,1,0,0,32,0,0,2,61,18,20,128,53,15,55,0,2,2,17,35,70,116,51,0,42,0,7,44,42,99,211,54,83,23,94,41,8,28,60,108,140,54,29,0,5,152,10,158,75,84,43,60,53,127,19,83,42,7,46,55,0,2,103,68,0,65,77,57,114,75,0,0,0,0,5,7,7,78,104,50,98,82,0,43,2,12,32,22,20,11,89,62,63,109,120,89,6,7,6,2,0,0,48,14,5,123,48,92,58,45,53,8,5,17,58,125,44,49,121,50,86,17,81,88,113,4,77,45,11,11,26,0,0,0,35,0,0,2,62,18,27,125,50,15,51,0,3,6,14,58,78,89,39,0,33,0,2,32,42,37,146,111,83,19,94,39,9,28,62,112,137,57,31,0,5,157,8,154,82,79,43,70,54,125,22,83,39,7,90,61,0,2,136,68,0,63,75,60,110,78,0,0,0,0,4,10,7,83,100,50,100,83,0,44,2,11,34,23,18,10,90,62,61,112,119,103,5,8,6,2,0,0,45,13,7,125,47,98,57,47,53,8,5,16,57,136,45,49,122,50,85,19,82,90,114,5,76,48,12,9,27,0,0,0,34,0,0,2,63,20,30,130,51,15,53,0,3,6,15,55,79,93,38,0,32,0,3,33,40,90,225,66,79,12,94,44,8,29,63,105,138,51,33,0,5,155,9,156,82,79,45,70,51,125,19,87,34,5,75,58,0,2,100,44,0,64,73,58,111,78,0,0,0,0,3,10,6,86,105,48,111,80,0,41,3,10,31,23,20,12,90,62,62,109,122,104,5,7,8,3,0,0,47,19,11,142,57,111,50,41,46,10,7,26,55,141,42,33,133,46,83,16,86,94,94,5,55,56,20,9,28,1,0,0,30,0,0,1,63,19,28,128,52,14,54,0,2,1,21,29,70,109,47,0,37,0,5,38,45,102,126,67,26,96,41,10,18,57,107,132,54,32,0,5,148,9,154,88,78,34,67,48,119,22,82,38,8,92,59,0,0,148,64,0,65,77,55,115,77,0,0,0,0,4,10,8,91,106,53,102,79,0,41,1,12,30,23,17,11,92,58,65,112,121,100,5,7,7,3,0,0,46,4,10,122,44,104,59,47,13,3,6,19,50,141,44,42,131,51,84,19,84,87,113,6,66,51,19,10,35,1,0,0,34,0,0,2,63,19,29,128,49,15,52,0,2,1,15,68,77,92,41,0,55,0,5,29,41,100

Secondary structure (DSSP, 8-state):
----TTS-SSS-EEE-SPEEEEEE-SSHHHHHHHHHHSTT--EEEEETTT-EEEEE-S---EEE-TTEEEEES-TT----SSEETT----SEEEE-TT--THHHHHHHHTSTT--EEE-GGGEEEEEPPP-/----SS-SSS-EEE-SPEEEEEE-SSHHHHHHHHHTSTT--EEEEETTT-EEEEE-S---EEE-TTEEEEES-TT----SEEETT----SEEEE-TT--HHHHHHHHHTSTT--EEEEETTEEEEE---/----TTS-SSS-EEE-SPEEEEEE-SSHHHHHHHHHTSTT--EEEEETTT-EEEEE-S---EEE-TTEEEEES-TT----SEEETT----SEEEE-TT--HHHHHHHHHTSTT--EEE-GGGEEEEEPPP-/---TTS-SSS-EEE-PPEEEEEE-SSHHHHHHHHHHSTT--EEEEETTTTEEEEE-S---EEE-TTEEEEES-TT----SEEETT----SEEEE-TT--HHHHHHHHHTSTT--EEE-GGGEEEEE---/----TTS-SSS-EEE-PPEEEEEE-SSHHHHHHHHHHSTT--EEEEETTT-EEEEE-S---EEE-TTEEEEES-TT----SSEETT----SEEEE-TT--HHHHHHHHHTSTT--EEEEETTEEEEE---/---TTS-SSS-EEE-PPEEEEEE-SSHHHHHHHHHTSTT--EEEEETTT-EEEEE-S---EEE-TTEEEEES-TT----SEEETT----SEEEE-TT--HHHHHHHHHTSTT--EEEEETTEEEEE---